Protein AF-0000000085011517 (afdb_homodimer)

Organism: Metarhizium robertsii (strain ARSEF 23 / ATCC MYA-3075) (NCBI:txid655844)

Foldseek 3Di:
DPCPPPPCDDDPDDDDDDDDDDDDDDDDDDDPPPDPDDDDPPPDPDPPPPPDPPDDDDPDPPLAFPQLVLLVVLLVLLVVLCVVVPPPADPPLVVLSVLLVVLSVCVPPDDDPVLQADPPQDPPCLPPDLDAFDLVLLVVLLVVCVVPPAPLLLAQQHPDSVVLVVLSCCVVVNPDDDDLLSRLLNLLSVLVSLVSCVLVVHPSVVVDVSVVVSVSSVNSNRSSLPHPCLQPPADPSSLSSLLSQLLVCLLLVSLVNNQSSLLSSQVSCVVQVLLPQVSLVPDDPPCSLSSVSSNLSSLLLQLLSCLRSQHAGNDDPVSGPHDQHDADPDPQSRLSSLVNVLSSLVSVLSNLLSVQQRDPVNLPDDLVSLVVSLVVSLVSLVVSVVSNVPRDLPRHPPSLVVVLVVLLVQLASLLSNLSSQQSSLSHPQKGKHFPSNLVSLLSNLVSLVVSQVSQVPSVSHDLLSSCSPRVSSGHNSSLSVLLLLCQQVLDVVSLVSLVVSLVSLVRNLPNDVVSVSVSSNSVSSSVSSVSNSVVVSNPQADQDPVRRMGMHRNPPPPDCVLPLPVVVVVPDPVVVVPDDPVVVVVVCVCCCCVSNVNHDDDDPDD/DPPVVPPCPPPDPDDDPDDDDDDDDDDDDDDPDDDDDDDPPPPDPDPPPPPDPPDDDDPDPQLAFPQLVLLVVLLVLLVVLCVVVPPPADPPLVVLSVLLVVLSCCVPPDDDPVLQADPPQDPPCLPPDLDAFDLVLLVVLLVVCVVPPAPLLLAQQHNDSVVLVVLSCCVVVNPDDDDLLSRLLNLLSVLVSLVRCVLVVHPSVVVDVSVVVSVSSVNSNRSSLPHPCLQPPADPSSLSSLLSQLLVCLLLVSLVNNQSSLLSSQVSCVVQVLLPQVSLVPDDPPCSLSSVSSNLSSLLLQLLSCNRSQHAGNDDPVSGPHDQHDADPDPQSRLSSLVNVLSSLVSVLSNLLSVQQRDPVNLPDDLVSLVVSLVVSVVSLVVSVVSNVPRDLPRHPPSLVVVLVVLLVQLASLLSNLSSQQSSLSHDQKGKHFPSNLVSLLSNLVSLVVSQVSQVPSVSHDLLSSCSPRVSSGHNSSLSVLLLLCQQVLDVVSLVSLVVSLVSLVRNLPNDVVSVSVSSSSVSSSVSSVSNSVVVSNHQADQDPVRRMGMHRNPPPPDCVLPPPVVVVVPDPVVVVPDDPPVVVVVCVCCCCVSNVNHDDDDPDD

InterPro domains:
  IPR007219 Xylanolytic transcriptional activator, regulatory domain [PF04082] (257-370)
  IPR007219 Xylanolytic transcriptional activator, regulatory domain [SM00906] (258-331)
  IPR050987 ABC-transporter-regulating transcription factor-like [PTHR46910] (7-545)

Sequence (1212 aa):
MERVDVLEKRLGEVENKRLAEAEDPQPRGADYRTTLESPMGGLRADVVPSMAEPTTGTSPYQGHSSFDDLSIQAAEFAKQATDKERHQDGPDVETTLDTLQLALRDTKSTPSTADYQFNGVQATSHGSIILPLPVNLIIAILQHIKKQHPVFLSSYAINDPALVEDLSRQVYFPTNSVTIGHITALHAVLYFLLREHITLSTALCKDYDLKPLLDKCEQNVNSGLETYDVFAVPSFENLLALTMGMIKAQEETKPLLCTTFISAAASQCQRLGYHREITYRNDQTGRREHMRRLFWTVYVFDKNMSLLQGHSSHMQDFEIDAKYPALSLVVGVRPWDESFIVAIKLARIQGQIYNNLYSTMAIKSSSPDREQHINTLQANMHEVRAEFQQIDPSLVNHRQIFVLSRKHWDVMYYSTLTSLLRGSLMTGSVVRISTQCFHAARLCLQSHMQCFSGYLDSGFLEDKDYANWVLHCSSFSSFVVIFLHAVAGSRMDDVELLDDMVGILHKVQGSSKTSERLFQVCGTFATLARQLVEARNSCVGTYSRQQDSLQLDIGVHRSEAMAGETMQQVFDESMTSSLPQWESQDMSALLANWISGQPAGMDTFFMERVDVLEKRLGEVENKRLAEAEDPQPRGADYRTTLESPMGGLRADVVPSMAEPTTGTSPYQGHSSFDDLSIQAAEFAKQATDKERHQDGPDVETTLDTLQLALRDTKSTPSTADYQFNGVQATSHGSIILPLPVNLIIAILQHIKKQHPVFLSSYAINDPALVEDLSRQVYFPTNSVTIGHITALHAVLYFLLREHITLSTALCKDYDLKPLLDKCEQNVNSGLETYDVFAVPSFENLLALTMGMIKAQEETKPLLCTTFISAAASQCQRLGYHREITYRNDQTGRREHMRRLFWTVYVFDKNMSLLQGHSSHMQDFEIDAKYPALSLVVGVRPWDESFIVAIKLARIQGQIYNNLYSTMAIKSSSPDREQHINTLQANMHEVRAEFQQIDPSLVNHRQIFVLSRKHWDVMYYSTLTSLLRGSLMTGSVVRISTQCFHAARLCLQSHMQCFSGYLDSGFLEDKDYANWVLHCSSFSSFVVIFLHAVAGSRMDDVELLDDMVGILHKVQGSSKTSERLFQVCGTFATLARQLVEARNSCVGTYSRQQDSLQLDIGVHRSEAMAGETMQQVFDESMTSSLPQWESQDMSALLANWISGQPAGMDTFF

Solvent-accessible surface area (backbone atoms only — not comparable to full-atom values): 66991 Å² total; per-residue (Å²): 138,71,92,61,79,70,71,88,66,92,65,102,82,77,80,93,93,65,105,81,75,93,78,85,88,80,89,83,86,90,74,88,70,86,70,90,70,86,77,74,88,59,89,60,88,61,75,63,67,76,71,65,77,71,77,84,75,57,65,40,45,64,44,52,28,56,42,54,56,51,47,53,52,49,51,51,49,50,50,52,23,47,62,77,42,54,84,74,70,63,81,61,58,61,52,47,50,50,48,43,51,51,58,60,52,61,69,67,59,74,83,54,73,67,50,60,46,67,86,83,67,60,84,86,43,77,73,58,80,73,73,77,76,64,65,68,56,54,54,51,52,54,54,46,45,74,74,45,79,52,71,70,40,53,41,67,58,46,64,55,71,64,56,57,52,50,44,48,40,44,63,76,59,52,89,57,90,72,52,70,30,49,51,20,23,43,31,37,55,45,40,56,51,50,50,49,38,61,56,65,62,38,75,64,55,76,79,37,76,54,65,67,54,44,52,51,31,46,50,37,24,52,46,36,62,57,28,34,61,37,55,67,43,71,44,74,40,16,41,49,26,29,52,45,44,23,53,50,25,34,62,68,65,28,65,62,31,18,50,46,29,42,51,39,35,49,52,31,33,58,64,64,14,52,42,33,43,38,23,52,64,46,52,82,80,79,48,48,66,54,50,42,26,39,42,51,39,52,48,30,52,32,17,48,49,18,44,47,37,47,49,80,51,76,73,57,68,57,55,48,62,43,70,78,69,80,71,54,87,48,68,39,48,25,44,44,41,52,50,46,53,47,44,43,54,50,20,53,50,39,41,48,43,35,57,55,41,65,26,61,51,26,48,70,47,54,64,69,58,46,51,49,50,44,52,53,52,51,54,52,49,52,51,50,51,53,56,54,70,66,58,66,66,88,60,31,58,62,47,71,59,52,56,48,49,50,33,46,47,45,26,48,50,23,28,50,49,23,59,47,45,45,46,61,20,59,46,79,52,40,34,37,43,45,43,67,28,53,50,29,14,50,51,18,56,51,27,47,54,52,31,51,53,45,37,63,67,63,74,63,52,50,63,49,52,46,43,29,63,45,56,71,68,35,59,63,43,34,58,54,52,43,44,50,49,16,28,37,64,48,35,65,70,46,41,51,50,44,47,54,49,37,54,53,32,59,71,31,22,83,64,40,72,65,38,34,49,49,30,54,49,51,41,43,50,38,52,49,35,47,52,38,33,73,65,66,40,28,76,52,47,57,56,36,79,90,65,48,29,40,36,36,67,48,59,79,63,78,73,61,64,89,42,59,60,61,67,52,68,71,62,50,71,72,74,59,62,77,54,65,75,77,60,50,59,54,43,50,53,38,45,46,27,45,58,62,68,36,80,61,74,84,72,83,77,128,143,62,87,66,84,65,66,96,72,80,76,99,82,78,69,96,82,71,96,84,74,92,77,83,86,80,91,83,84,89,74,89,71,87,73,91,73,84,78,75,86,61,91,62,85,60,78,62,69,77,73,68,78,72,77,74,78,49,61,45,41,64,44,53,28,56,42,54,56,50,49,53,53,49,50,52,48,51,49,51,26,46,62,76,43,54,85,75,68,64,81,60,58,61,52,48,50,50,50,44,51,51,57,59,51,60,67,67,60,73,84,54,73,67,47,60,46,67,86,84,68,61,82,87,44,79,73,60,80,73,73,78,75,63,66,67,58,51,53,51,52,55,54,47,44,72,74,44,78,53,71,71,40,54,43,69,57,46,63,54,72,65,57,57,51,51,43,47,40,46,64,77,58,52,89,59,89,73,50,68,30,49,51,20,24,43,31,37,54,45,40,56,53,50,51,48,39,60,57,66,63,38,75,64,55,76,78,37,77,55,65,67,53,43,52,51,30,46,49,36,24,53,47,35,62,58,28,33,60,36,55,64,42,70,44,72,39,16,41,49,23,29,52,44,46,22,53,49,24,33,62,67,65,27,65,62,30,18,50,47,28,41,53,39,33,47,52,31,32,59,65,64,15,51,41,32,43,36,29,52,73,51,50,81,80,80,46,48,68,55,49,42,27,38,42,50,38,53,48,28,54,32,18,48,50,18,47,47,36,47,48,80,50,78,74,58,70,57,53,50,61,44,71,78,68,80,70,53,87,49,68,39,48,24,45,43,42,53,51,46,53,46,46,42,54,50,19,53,50,39,41,49,44,34,58,54,40,65,26,60,50,26,47,72,46,54,63,69,60,44,52,51,50,43,53,54,52,50,52,52,48,52,50,50,52,53,55,56,70,65,56,66,65,87,61,31,57,63,46,71,58,51,56,49,50,51,34,46,45,44,26,46,50,23,28,50,50,21,58,46,44,45,44,59,21,58,45,77,52,40,32,39,43,46,43,68,29,52,50,29,15,50,50,17,56,50,26,46,52,53,31,50,50,45,38,64,67,63,73,62,52,51,62,50,53,46,44,29,64,46,56,71,69,36,57,64,44,33,57,53,52,42,44,48,48,17,27,38,64,47,33,65,69,46,42,51,51,44,47,54,50,38,52,52,32,58,72,32,22,84,63,39,74,66,36,35,49,49,30,54,48,48,42,43,50,40,52,49,34,48,52,36,32,72,64,66,42,28,75,53,49,58,56,37,78,91,64,48,28,39,37,35,68,48,60,80,63,78,72,62,63,88,44,65,58,61,68,52,68,72,63,50,70,72,73,59,61,77,54,64,75,77,61,51,59,54,43,50,52,40,45,45,28,45,62,63,68,36,81,66,75,85,75,82,75,130

pLDDT: mean 74.42, std 26.01, range [15.52, 97.88]

Radius of gyration: 33.93 Å; Cα contacts (8 Å, |Δi|>4): 1528; chains: 2; bounding box: 110×89×79 Å

Secondary structure (DSSP, 8-state):
--TTSS---S----------------------------------TT---------TT--------HHHHHHHHHHHHHHHHHHHHTTT--THHHHHHHHHHHHHHGGGPPPPGGGGS-TT--GGGTT---PPPPHHHHHHHHHHHHHS--SGGGSSS---HHHHHHHHHHHHS-SSPPPHHHHHHHHHHHHHHHHHHHHTT-THHHHS-HHHHHHHHHHHHHHHHTSHHHHHS--HHHHHHHHHHHHHHHHTT-HHHHHHHHHHHHHHHHHHTTTSHHHHHT--SS-HHHHHHHHHHHHHHHHHHHHHHTS--SS-GGG--PPPPPPPSSTTTHHHHHHHHHHHHHHHHHHHHIIIIISHHHHTS-HHHHHHHHHHHHHHHHHHHHHHHT---TT-TTHHHHHHHHHHHHHHHHHHHHHHHHGGGGSTTEEEE-HHHHHHHHHHHHHHHHHHHHHHHHSS--HHHHHHHTGGGS--HHHHHHHHHHHHHT-HHHHHHHHHHHHHHHHHGGG-HHHHHHHHHHHHHHHHHHHHHHTT---SSEEETTTTEEEEE--S---STTSTTHHHHHS-TTTTSSS-THHHHHHHHHHHHHHTT---------/--TTSS-TTS---S------------------------------S----------S---------HHHHHHHHHHHHHHHHHHHTTTT--THHHHHHHHHHHHHHGGGPPPPGGGGS-TT--GGGTT---PPPPHHHHHHHHHHHHHS--SGGGSSS---HHHHHHHHHHHHS-SSPPPHHHHHHHHHHHHHHHHHHHHTT-THHHHS-HHHHHHHHHHHHHHHHTSHHHHHS--HHHHHHHHHHHHHHHHTT-HHHHHHHHHHHHHHHHHHTTTSHHHHHT--SS-HHHHHHHHHHHHHHHHHHHHHHTS--SS-GGG--PPPPPPPSSTTTHHHHHHHHHHHHHHHHHHHHIIIIISHHHHTS-HHHHHHHHHHHHHHHHHHHHHHHT---TT-TTHHHHHHHHHHHHHHHHHHHHHHHHGGGGSTTEEEE-HHHHHHHHHHHHHHHHHHHHHHHHSS--HHHHHHHTGGGS--HHHHHHHHHHHHHT-HHHHHHHHHHHHHHHHHGGG-HHHHHHHHHHHHHHHHHHHHHHTT---SSEEETTTTEEEEE--S---STTTTTHHHHHS-TTTTSSS-THHHHHHHHHHHHHHTT---------

Nearest PDB structures (foldseek):
  8qag-assembly2_B  TM=2.710E-01  e=1.767E-01  synthetic construct
  7nmz-assembly1_BA  TM=3.161E-01  e=6.964E+00  Homo sapiens
  8ug5-assembly1_B  TM=1.290E-01  e=8.115E+00  Caenorhabditis elegans
  8qag-assembly2_B  TM=2.727E-01  e=1.380E-01  synthetic construct
  8qai-assembly2_B  TM=2.153E-01  e=7.122E-01  synthetic construct

Structure (mmCIF, N/CA/C/O backbone):
data_AF-0000000085011517-model_v1
#
loop_
_entity.id
_entity.type
_entity.pdbx_description
1 polymer 'C6 transcription factor'
#
loop_
_atom_site.group_PDB
_atom_site.id
_atom_site.type_symbol
_atom_site.label_atom_id
_atom_site.label_alt_id
_atom_site.label_comp_id
_atom_site.label_asym_id
_atom_site.label_entity_id
_atom_site.label_seq_id
_atom_site.pdbx_PDB_ins_code
_atom_site.Cartn_x
_atom_site.Cartn_y
_atom_site.Cartn_z
_atom_site.occupancy
_atom_site.B_iso_or_equiv
_atom_site.auth_seq_id
_atom_site.auth_comp_id
_atom_site.auth_asym_id
_atom_site.auth_atom_id
_atom_site.pdbx_PDB_model_num
ATOM 1 N N . MET A 1 1 ? -48.375 -13.211 -36.062 1 21.2 1 MET A N 1
ATOM 2 C CA . MET A 1 1 ? -47.25 -14.133 -36.125 1 21.2 1 MET A CA 1
ATOM 3 C C . MET A 1 1 ? -46.031 -13.531 -35.438 1 21.2 1 MET A C 1
ATOM 5 O O . MET A 1 1 ? -45.062 -14.234 -35.188 1 21.2 1 MET A O 1
ATOM 9 N N . GLU A 1 2 ? -45.875 -12.18 -35.469 1 23.61 2 GLU A N 1
ATOM 10 C CA . GLU A 1 2 ? -44.938 -11.047 -35.406 1 23.61 2 GLU A CA 1
ATOM 11 C C . GLU A 1 2 ? -44.406 -10.844 -34 1 23.61 2 GLU A C 1
ATOM 13 O O . GLU A 1 2 ? -43.188 -10.734 -33.781 1 23.61 2 GLU A O 1
ATOM 18 N N . ARG A 1 3 ? -45.312 -10.148 -33.344 1 25.77 3 ARG A N 1
ATOM 19 C CA . ARG A 1 3 ? -45.125 -9.633 -31.984 1 25.77 3 ARG A CA 1
ATOM 20 C C . ARG A 1 3 ? -45.062 -10.758 -30.969 1 25.77 3 ARG A C 1
ATOM 22 O O . ARG A 1 3 ? -46 -11.023 -30.234 1 25.77 3 ARG A O 1
ATOM 29 N N . VAL A 1 4 ? -44.531 -12 -31.484 1 22.83 4 VAL A N 1
ATOM 30 C CA . VAL A 1 4 ? -44.031 -13.188 -30.797 1 22.83 4 VAL A CA 1
ATOM 31 C C . VAL A 1 4 ? -42.938 -12.805 -29.828 1 22.83 4 VAL A C 1
ATOM 33 O O . VAL A 1 4 ? -42.781 -13.391 -28.75 1 22.83 4 VAL A O 1
ATOM 36 N N . ASP A 1 5 ? -42.031 -11.836 -30.344 1 24.64 5 ASP A N 1
ATOM 37 C CA . ASP A 1 5 ? -40.656 -11.664 -29.859 1 24.64 5 ASP A CA 1
ATOM 38 C C . ASP A 1 5 ? -40.656 -10.977 -28.5 1 24.64 5 ASP A C 1
ATOM 40 O O . ASP A 1 5 ? -39.656 -11.047 -27.781 1 24.64 5 ASP A O 1
ATOM 44 N N . VAL A 1 6 ? -41.594 -10.156 -28.031 1 27.47 6 VAL A N 1
ATOM 45 C CA . VAL A 1 6 ? -41.812 -9.25 -26.906 1 27.47 6 VAL A CA 1
ATOM 46 C C . VAL A 1 6 ? -41.906 -10.047 -25.609 1 27.47 6 VAL A C 1
ATOM 48 O O . VAL A 1 6 ? -41.219 -9.773 -24.641 1 27.47 6 VAL A O 1
ATOM 51 N N . LEU A 1 7 ? -42.969 -10.078 -24.922 1 22.64 7 LEU A N 1
ATOM 52 C CA . LEU A 1 7 ? -43.156 -10.484 -23.531 1 22.64 7 LEU A CA 1
ATOM 53 C C . LEU A 1 7 ? -43.094 -12 -23.391 1 22.64 7 LEU A C 1
ATOM 55 O O . LEU A 1 7 ? -44 -12.719 -23.797 1 22.64 7 LEU A O 1
ATOM 59 N N . GLU A 1 8 ? -42.312 -12.875 -24.188 1 24.56 8 GLU A N 1
ATOM 60 C CA . GLU A 1 8 ? -42.156 -14.219 -23.656 1 24.56 8 GLU A CA 1
ATOM 61 C C . GLU A 1 8 ? -41.906 -14.188 -22.141 1 24.56 8 GLU A C 1
ATOM 63 O O . GLU A 1 8 ? -40.781 -13.984 -21.703 1 24.56 8 GLU A O 1
ATOM 68 N N . LYS A 1 9 ? -42.406 -13.328 -21.109 1 27.8 9 LYS A N 1
ATOM 69 C CA . LYS A 1 9 ? -42.719 -12.406 -20.016 1 27.8 9 LYS A CA 1
ATOM 70 C C . LYS A 1 9 ? -43.062 -13.164 -18.734 1 27.8 9 LYS A C 1
ATOM 72 O O . LYS A 1 9 ? -43.312 -14.367 -18.781 1 27.8 9 LYS A O 1
ATOM 77 N N . ARG A 1 10 ? -44.219 -12.805 -17.812 1 25.53 10 ARG A N 1
ATOM 78 C CA . ARG A 1 10 ? -44.562 -12.727 -16.406 1 25.53 10 ARG A CA 1
ATOM 79 C C . ARG A 1 10 ? -44.906 -14.102 -15.852 1 25.53 10 ARG A C 1
ATOM 81 O O . ARG A 1 10 ? -44.5 -14.461 -14.75 1 25.53 10 ARG A O 1
ATOM 88 N N . LEU A 1 11 ? -45.969 -14.938 -16.359 1 22.73 11 LEU A N 1
ATOM 89 C CA . LEU A 1 11 ? -46.938 -15.859 -15.797 1 22.73 11 LEU A CA 1
ATOM 90 C C . LEU A 1 11 ? -46.312 -17.25 -15.641 1 22.73 11 LEU A C 1
ATOM 92 O O . LEU A 1 11 ? -46.969 -18.141 -15.062 1 22.73 11 LEU A O 1
ATOM 96 N N . GLY A 1 12 ? -45.375 -17.828 -15.883 1 21.27 12 GLY A N 1
ATOM 97 C CA . GLY A 1 12 ? -45.406 -19.234 -15.516 1 21.27 12 GLY A CA 1
ATOM 98 C C . GLY A 1 12 ? -45.375 -19.453 -14.023 1 21.27 12 GLY A C 1
ATOM 99 O O . GLY A 1 12 ? -44.344 -19.281 -13.383 1 21.27 12 GLY A O 1
ATOM 100 N N . GLU A 1 13 ? -46.5 -18.969 -12.977 1 24.59 13 GLU A N 1
ATOM 101 C CA . GLU A 1 13 ? -47.219 -18.781 -11.719 1 24.59 13 GLU A CA 1
ATOM 102 C C . GLU A 1 13 ? -47.406 -20.109 -10.984 1 24.59 13 GLU A C 1
ATOM 104 O O . GLU A 1 13 ? -47.125 -20.203 -9.789 1 24.59 13 GLU A O 1
ATOM 109 N N . VAL A 1 14 ? -48.531 -20.938 -11.258 1 19.56 14 VAL A N 1
ATOM 110 C CA . VAL A 1 14 ? -49.531 -21.828 -10.688 1 19.56 14 VAL A CA 1
ATOM 111 C C . VAL A 1 14 ? -48.875 -23.188 -10.383 1 19.56 14 VAL A C 1
ATOM 113 O O . VAL A 1 14 ? -49.188 -23.812 -9.367 1 19.56 14 VAL A O 1
ATOM 116 N N . GLU A 1 15 ? -48.594 -24 -11.258 1 19.12 15 GLU A N 1
ATOM 117 C CA . GLU A 1 15 ? -49.031 -25.391 -11.203 1 19.12 15 GLU A CA 1
ATOM 118 C C . GLU A 1 15 ? -48.469 -26.125 -10 1 19.12 15 GLU A C 1
ATOM 120 O O . GLU A 1 15 ? -47.344 -25.812 -9.562 1 19.12 15 GLU A O 1
ATOM 125 N N . ASN A 1 16 ? -48.25 -27.344 -9.875 1 19.19 16 ASN A N 1
ATOM 126 C CA . ASN A 1 16 ? -48.844 -28.453 -9.125 1 19.19 16 ASN A CA 1
ATOM 127 C C . ASN A 1 16 ? -48.344 -28.469 -7.684 1 19.19 16 ASN A C 1
ATOM 129 O O . ASN A 1 16 ? -47.281 -27.953 -7.383 1 19.19 16 ASN A O 1
ATOM 133 N N . LYS A 1 17 ? -49.406 -29.031 -6.508 1 19.39 17 LYS A N 1
ATOM 134 C CA . LYS A 1 17 ? -50 -29.547 -5.285 1 19.39 17 LYS A CA 1
ATOM 135 C C . LYS A 1 17 ? -49.125 -30.578 -4.609 1 19.39 17 LYS A C 1
ATOM 137 O O . LYS A 1 17 ? -49 -30.594 -3.381 1 19.39 17 LYS A O 1
ATOM 142 N N . ARG A 1 18 ? -48.969 -31.906 -5.152 1 15.96 18 ARG A N 1
ATOM 143 C CA . ARG A 1 18 ? -49.125 -33.188 -4.457 1 15.96 18 ARG A CA 1
ATOM 144 C C . ARG A 1 18 ? -47.906 -33.5 -3.611 1 15.96 18 ARG A C 1
ATOM 146 O O . ARG A 1 18 ? -48 -34.125 -2.57 1 15.96 18 ARG A O 1
ATOM 153 N N . LEU A 1 19 ? -46.812 -33.844 -4.191 1 16.08 19 LEU A N 1
ATOM 154 C CA . LEU A 1 19 ? -46.25 -35.062 -3.588 1 16.08 19 LEU A CA 1
ATOM 155 C C . LEU A 1 19 ? -45.719 -34.75 -2.188 1 16.08 19 LEU A C 1
ATOM 157 O O . LEU A 1 19 ? -44.781 -33.969 -2.021 1 16.08 19 LEU A O 1
ATOM 161 N N . ALA A 1 20 ? -46.719 -34.906 -1.012 1 18.25 20 ALA A N 1
ATOM 162 C CA . ALA A 1 20 ? -47.031 -35.062 0.403 1 18.25 20 ALA A CA 1
ATOM 163 C C . ALA A 1 20 ? -45.938 -35.75 1.168 1 18.25 20 ALA A C 1
ATOM 165 O O . ALA A 1 20 ? -45.469 -35.25 2.189 1 18.25 20 ALA A O 1
ATOM 166 N N . GLU A 1 21 ? -46.031 -37.312 1.6 1 15.52 21 GLU A N 1
ATOM 167 C CA . GLU A 1 21 ? -46.125 -38.062 2.842 1 15.52 21 GLU A CA 1
ATOM 168 C C . GLU A 1 21 ? -44.781 -38.562 3.309 1 15.52 21 GLU A C 1
ATOM 170 O O . GLU A 1 21 ? -44.656 -39.125 4.395 1 15.52 21 GLU A O 1
ATOM 175 N N . ALA A 1 22 ? -43.844 -38.875 2.482 1 17.19 22 ALA A N 1
ATOM 176 C CA . ALA A 1 22 ? -43.25 -40.125 2.91 1 17.19 22 ALA A CA 1
ATOM 177 C C . ALA A 1 22 ? -42.625 -40 4.289 1 17.19 22 ALA A C 1
ATOM 179 O O . ALA A 1 22 ? -42.062 -38.969 4.625 1 17.19 22 ALA A O 1
ATOM 180 N N . GLU A 1 23 ? -42.531 -41.094 5.051 1 16.23 23 GLU A N 1
ATOM 181 C CA . GLU A 1 23 ? -42.625 -41.75 6.34 1 16.23 23 GLU A CA 1
ATOM 182 C C . GLU A 1 23 ? -41.344 -41.531 7.168 1 16.23 23 GLU A C 1
ATOM 184 O O . GLU A 1 23 ? -41.438 -41.062 8.297 1 16.23 23 GLU A O 1
ATOM 189 N N . ASP A 1 24 ? -40.5 -42.625 7.211 1 16.44 24 ASP A N 1
ATOM 190 C CA . ASP A 1 24 ? -40.375 -43.406 8.422 1 16.44 24 ASP A CA 1
ATOM 191 C C . ASP A 1 24 ? -39.281 -42.844 9.336 1 16.44 24 ASP A C 1
ATOM 193 O O . ASP A 1 24 ? -38.469 -42.062 8.898 1 16.44 24 ASP A O 1
ATOM 197 N N . PRO A 1 25 ? -38.312 -43.812 9.812 1 16.81 25 PRO A N 1
ATOM 198 C CA . PRO A 1 25 ? -38.062 -44.375 11.148 1 16.81 25 PRO A CA 1
ATOM 199 C C . PRO A 1 25 ? -36.906 -43.688 11.875 1 16.81 25 PRO A C 1
ATOM 201 O O . PRO A 1 25 ? -36.062 -43.062 11.242 1 16.81 25 PRO A O 1
ATOM 204 N N . GLN A 1 26 ? -36.719 -43.938 13.156 1 15.95 26 GLN A N 1
ATOM 205 C CA . GLN A 1 26 ? -36.312 -43.531 14.5 1 15.95 26 GLN A CA 1
ATOM 206 C C . GLN A 1 26 ? -34.812 -43.688 14.68 1 15.95 26 GLN A C 1
ATOM 208 O O . GLN A 1 26 ? -34.188 -42.969 15.453 1 15.95 26 GLN A O 1
ATOM 213 N N . PRO A 1 27 ? -34 -44.625 13.977 1 16.83 27 PRO A N 1
ATOM 214 C CA . PRO A 1 27 ? -33.406 -45.406 15.055 1 16.83 27 PRO A CA 1
ATOM 215 C C . PRO A 1 27 ? -32.344 -44.656 15.828 1 16.83 27 PRO A C 1
ATOM 217 O O . PRO A 1 27 ? -31.859 -43.625 15.359 1 16.83 27 PRO A O 1
ATOM 220 N N . ARG A 1 28 ? -31.344 -45.469 16.594 1 16.28 28 ARG A N 1
ATOM 221 C CA . ARG A 1 28 ? -30.812 -45.781 17.922 1 16.28 28 ARG A CA 1
ATOM 222 C C . ARG A 1 28 ? -29.469 -45.094 18.141 1 16.28 28 ARG A C 1
ATOM 224 O O . ARG A 1 28 ? -29.281 -44.406 19.172 1 16.28 28 ARG A O 1
ATOM 231 N N . GLY A 1 29 ? -28.25 -45.625 17.719 1 15.61 29 GLY A N 1
ATOM 232 C CA . GLY A 1 29 ? -27.406 -46.188 18.766 1 15.61 29 GLY A CA 1
ATOM 233 C C . GLY A 1 29 ? -26.406 -45.188 19.312 1 15.61 29 GLY A C 1
ATOM 234 O O . GLY A 1 29 ? -26.438 -44.875 20.516 1 15.61 29 GLY A O 1
ATOM 235 N N . ALA A 1 30 ? -25.016 -45.219 18.844 1 17.28 30 ALA A N 1
ATOM 236 C CA . ALA A 1 30 ? -23.859 -45.688 19.625 1 17.28 30 ALA A CA 1
ATOM 237 C C . ALA A 1 30 ? -23.109 -44.5 20.25 1 17.28 30 ALA A C 1
ATOM 239 O O . ALA A 1 30 ? -23.078 -43.406 19.672 1 17.28 30 ALA A O 1
ATOM 240 N N . ASP A 1 31 ? -22.625 -44.562 21.594 1 16.61 31 ASP A N 1
ATOM 241 C CA . ASP A 1 31 ? -22.141 -43.969 22.828 1 16.61 31 ASP A CA 1
ATOM 242 C C . ASP A 1 31 ? -20.703 -43.469 22.672 1 16.61 31 ASP A C 1
ATOM 244 O O . ASP A 1 31 ? -20.062 -43.062 23.641 1 16.61 31 ASP A O 1
ATOM 248 N N . TYR A 1 32 ? -20.016 -43.312 21.562 1 16.38 32 TYR A N 1
ATOM 249 C CA . TYR A 1 32 ? -18.578 -43.438 21.812 1 16.38 32 TYR A CA 1
ATOM 250 C C . TYR A 1 32 ? -18.062 -42.281 22.625 1 16.38 32 TYR A C 1
ATOM 252 O O . TYR A 1 32 ? -18.094 -41.125 22.172 1 16.38 32 TYR A O 1
ATOM 260 N N . ARG A 1 33 ? -17.938 -42.344 24.078 1 18.61 33 ARG A N 1
ATOM 261 C CA . ARG A 1 33 ? -17.531 -41.5 25.172 1 18.61 33 ARG A CA 1
ATOM 262 C C . ARG A 1 33 ? -16.031 -41.156 25.078 1 18.61 33 ARG A C 1
ATOM 264 O O . ARG A 1 33 ? -15.461 -40.594 26.016 1 18.61 33 ARG A O 1
ATOM 271 N N . THR A 1 34 ? -15.211 -41.469 24.078 1 17.48 34 THR A N 1
ATOM 272 C CA . THR A 1 34 ? -13.852 -41.656 24.578 1 17.48 34 THR A CA 1
ATOM 273 C C . THR A 1 34 ? -13.32 -40.375 25.203 1 17.48 34 THR A C 1
ATOM 275 O O . THR A 1 34 ? -13.461 -39.312 24.625 1 17.48 34 THR A O 1
ATOM 278 N N . THR A 1 35 ? -12.812 -40.375 26.5 1 17.7 35 THR A N 1
ATOM 279 C CA . THR A 1 35 ? -12.383 -39.625 27.672 1 17.7 35 THR A CA 1
ATOM 280 C C . THR A 1 35 ? -11.016 -38.969 27.438 1 17.7 35 THR A C 1
ATOM 282 O O . THR A 1 35 ? -10.445 -38.344 28.328 1 17.7 35 THR A O 1
ATOM 285 N N . LEU A 1 36 ? -10.312 -39.062 26.375 1 18.33 36 LEU A N 1
ATOM 286 C CA . LEU A 1 36 ? -8.883 -38.969 26.641 1 18.33 36 LEU A CA 1
ATOM 287 C C . LEU A 1 36 ? -8.547 -37.625 27.266 1 18.33 36 LEU A C 1
ATOM 289 O O . LEU A 1 36 ? -8.953 -36.562 26.766 1 18.33 36 LEU A O 1
ATOM 293 N N . GLU A 1 37 ? -7.984 -37.531 28.547 1 18.91 37 GLU A N 1
ATOM 294 C CA . GLU A 1 37 ? -7.617 -36.688 29.703 1 18.91 37 GLU A CA 1
ATOM 295 C C . GLU A 1 37 ? -6.465 -35.75 29.344 1 18.91 37 GLU A C 1
ATOM 297 O O . GLU A 1 37 ? -6.281 -34.719 30 1 18.91 37 GLU A O 1
ATOM 302 N N . SER A 1 38 ? -5.473 -36.156 28.578 1 20.25 38 SER A N 1
ATOM 303 C CA . SER A 1 38 ? -4.148 -35.781 29.078 1 20.25 38 SER A CA 1
ATOM 304 C C . SER A 1 38 ? -3.975 -34.281 29.125 1 20.25 38 SER A C 1
ATOM 306 O O . SER A 1 38 ? -4.516 -33.562 28.281 1 20.25 38 SER A O 1
ATOM 308 N N . PRO A 1 39 ? -3.295 -33.688 30.234 1 20.45 39 PRO A N 1
ATOM 309 C CA . PRO A 1 39 ? -3.246 -32.375 30.906 1 20.45 39 PRO A CA 1
ATOM 310 C C . PRO A 1 39 ? -2.529 -31.328 30.062 1 20.45 39 PRO A C 1
ATOM 312 O O . PRO A 1 39 ? -2.637 -30.125 30.344 1 20.45 39 PRO A O 1
ATOM 315 N N . MET A 1 40 ? -1.356 -31.781 29.547 1 23.06 40 MET A N 1
ATOM 316 C CA . MET A 1 40 ? -0.21 -30.891 29.344 1 23.06 40 MET A CA 1
ATOM 317 C C . MET A 1 40 ? -0.583 -29.703 28.469 1 23.06 40 MET A C 1
ATOM 319 O O . MET A 1 40 ? -1.28 -29.859 27.469 1 23.06 40 MET A O 1
ATOM 323 N N . GLY A 1 41 ? -0.355 -28.406 29.031 1 23.3 41 GLY A N 1
ATOM 324 C CA . GLY A 1 41 ? -0.946 -27.125 28.672 1 23.3 41 GLY A CA 1
ATOM 325 C C . GLY A 1 41 ? -0.718 -26.75 27.219 1 23.3 41 GLY A C 1
ATOM 326 O O . GLY A 1 41 ? 0.333 -26.203 26.875 1 23.3 41 GLY A O 1
ATOM 327 N N . GLY A 1 42 ? -0.802 -27.656 26.297 1 21.34 42 GLY A N 1
ATOM 328 C CA . GLY A 1 42 ? -0.517 -27.719 24.859 1 21.34 42 GLY A CA 1
ATOM 329 C C . GLY A 1 42 ? -1.08 -26.547 24.094 1 21.34 42 GLY A C 1
ATOM 330 O O . GLY A 1 42 ? -2.201 -26.109 24.344 1 21.34 42 GLY A O 1
ATOM 331 N N . LEU A 1 43 ? 0.007 -25.625 23.703 1 23.8 43 LEU A N 1
ATOM 332 C CA . LEU A 1 43 ? -0.319 -24.484 22.859 1 23.8 43 LEU A CA 1
ATOM 333 C C . LEU A 1 43 ? -1.366 -24.859 21.812 1 23.8 43 LEU A C 1
ATOM 335 O O . LEU A 1 43 ? -1.045 -25.5 20.812 1 23.8 43 LEU A O 1
ATOM 339 N N . ARG A 1 44 ? -2.41 -25.375 22.266 1 23.92 44 ARG A N 1
ATOM 340 C CA . ARG A 1 44 ? -3.518 -25.922 21.484 1 23.92 44 ARG A CA 1
ATOM 341 C C . ARG A 1 44 ? -3.967 -24.938 20.422 1 23.92 44 ARG A C 1
ATOM 343 O O . ARG A 1 44 ? -4.184 -23.75 20.703 1 23.92 44 ARG A O 1
ATOM 350 N N . ALA A 1 45 ? -3.676 -25.328 19.25 1 26.14 45 ALA A N 1
ATOM 351 C CA . ALA A 1 45 ? -4.16 -24.781 17.984 1 26.14 45 ALA A CA 1
ATOM 352 C C . ALA A 1 45 ? -5.625 -24.359 18.094 1 26.14 45 ALA A C 1
ATOM 354 O O . ALA A 1 45 ? -6.246 -23.984 17.094 1 26.14 45 ALA A O 1
ATOM 355 N N . ASP A 1 46 ? -6.309 -24.906 19.344 1 24.09 46 ASP A N 1
ATOM 356 C CA . ASP A 1 46 ? -7.746 -25.094 19.188 1 24.09 46 ASP A CA 1
ATOM 357 C C . ASP A 1 46 ? -8.445 -23.75 18.938 1 24.09 46 ASP A C 1
ATOM 359 O O . ASP A 1 46 ? -9.43 -23.688 18.188 1 24.09 46 ASP A O 1
ATOM 363 N N . VAL A 1 47 ? -8.367 -22.922 20.016 1 23.75 47 VAL A N 1
ATOM 364 C CA . VAL A 1 47 ? -9.609 -22.188 20.266 1 23.75 47 VAL A CA 1
ATOM 365 C C . VAL A 1 47 ? -9.852 -21.188 19.141 1 23.75 47 VAL A C 1
ATOM 367 O O . VAL A 1 47 ? -9.117 -20.203 19 1 23.75 47 VAL A O 1
ATOM 370 N N . VAL A 1 48 ? -10.023 -21.672 17.953 1 25.34 48 VAL A N 1
ATOM 371 C CA . VAL A 1 48 ? -10.672 -20.625 17.156 1 25.34 48 VAL A CA 1
ATOM 372 C C . VAL A 1 48 ? -11.766 -19.953 17.984 1 25.34 48 VAL A C 1
ATOM 374 O O . VAL A 1 48 ? -12.734 -20.609 18.391 1 25.34 48 VAL A O 1
ATOM 377 N N . PRO A 1 49 ? -11.445 -19.188 19.031 1 25.56 49 PRO A N 1
ATOM 378 C CA . PRO A 1 49 ? -12.602 -18.719 19.797 1 25.56 49 PRO A CA 1
ATOM 379 C C . PRO A 1 49 ? -13.859 -18.594 18.953 1 25.56 49 PRO A C 1
ATOM 381 O O . PRO A 1 49 ? -13.773 -18.281 17.75 1 25.56 49 PRO A O 1
ATOM 384 N N . SER A 1 50 ? -14.836 -19.484 19.156 1 26.03 50 SER A N 1
ATOM 385 C CA . SER A 1 50 ? -16.203 -19.25 18.703 1 26.03 50 SER A CA 1
ATOM 386 C C . SER A 1 50 ? -16.547 -17.766 18.766 1 26.03 50 SER A C 1
ATOM 388 O O . SER A 1 50 ? -16.516 -17.156 19.844 1 26.03 50 SER A O 1
ATOM 390 N N . MET A 1 51 ? -16.078 -17.125 17.812 1 25.67 51 MET A N 1
ATOM 391 C CA . MET A 1 51 ? -16.438 -15.703 17.703 1 25.67 51 MET A CA 1
ATOM 392 C C . MET A 1 51 ? -17.906 -15.484 18.094 1 25.67 51 MET A C 1
ATOM 394 O O . MET A 1 51 ? -18.797 -16.047 17.469 1 25.67 51 MET A O 1
ATOM 398 N N . ALA A 1 52 ? -18.219 -15.422 19.391 1 24.69 52 ALA A N 1
ATOM 399 C CA . ALA A 1 52 ? -19.484 -14.82 19.812 1 24.69 52 ALA A CA 1
ATOM 400 C C . ALA A 1 52 ? -19.969 -13.805 18.781 1 24.69 52 ALA A C 1
ATOM 402 O O . ALA A 1 52 ? -19.172 -13.133 18.141 1 24.69 52 ALA A O 1
ATOM 403 N N . GLU A 1 53 ? -21.234 -14.047 18.281 1 27.31 53 GLU A N 1
ATOM 404 C CA . GLU A 1 53 ? -21.984 -13.273 17.312 1 27.31 53 GLU A CA 1
ATOM 405 C C . GLU A 1 53 ? -21.797 -11.773 17.531 1 27.31 53 GLU A C 1
ATOM 407 O O . GLU A 1 53 ? -22.188 -11.234 18.578 1 27.31 53 GLU A O 1
ATOM 412 N N . PRO A 1 54 ? -20.625 -11.367 17.281 1 26.66 54 PRO A N 1
ATOM 413 C CA . PRO A 1 54 ? -20.578 -9.938 17.625 1 26.66 54 PRO A CA 1
ATOM 414 C C . PRO A 1 54 ? -21.828 -9.188 17.188 1 26.66 54 PRO A C 1
ATOM 416 O O . PRO A 1 54 ? -22.453 -9.562 16.188 1 26.66 54 PRO A O 1
ATOM 419 N N . THR A 1 55 ? -22.469 -8.602 18.125 1 24.95 55 THR A N 1
ATOM 420 C CA . THR A 1 55 ? -23.656 -7.746 18.031 1 24.95 55 THR A CA 1
ATOM 421 C C . THR A 1 55 ? -23.578 -6.855 16.797 1 24.95 55 THR A C 1
ATOM 423 O O . THR A 1 55 ? -22.484 -6.547 16.312 1 24.95 55 THR A O 1
ATOM 426 N N . THR A 1 56 ? -24.781 -6.695 16.188 1 27.16 56 THR A N 1
ATOM 427 C CA . THR A 1 56 ? -25.391 -6.234 14.945 1 27.16 56 THR A CA 1
ATOM 428 C C . THR A 1 56 ? -24.766 -4.926 14.484 1 27.16 56 THR A C 1
ATOM 430 O O . THR A 1 56 ? -24.828 -4.578 13.305 1 27.16 56 THR A O 1
ATOM 433 N N . GLY A 1 57 ? -24.578 -3.977 15.422 1 25.05 57 GLY A N 1
ATOM 434 C CA . GLY A 1 57 ? -24.828 -2.6 15.031 1 25.05 57 GLY A CA 1
ATOM 435 C C . GLY A 1 57 ? -23.688 -1.979 14.25 1 25.05 57 GLY A C 1
ATOM 436 O O . GLY A 1 57 ? -23.656 -0.765 14.039 1 25.05 57 GLY A O 1
ATOM 437 N N . THR A 1 58 ? -22.531 -2.596 14.367 1 27.44 58 THR A N 1
ATOM 438 C CA . THR A 1 58 ? -21.453 -1.653 14.133 1 27.44 58 THR A CA 1
ATOM 439 C C . THR A 1 58 ? -21.328 -1.323 12.641 1 27.44 58 THR A C 1
ATOM 441 O O . THR A 1 58 ? -21.5 -2.197 11.789 1 27.44 58 THR A O 1
ATOM 444 N N . SER A 1 59 ? -21.578 -0.1 12.266 1 28.47 59 SER A N 1
ATOM 445 C CA . SER A 1 59 ? -21.469 0.582 10.984 1 28.47 59 SER A CA 1
ATOM 446 C C . SER A 1 59 ? -20.219 0.121 10.227 1 28.47 59 SER A C 1
ATOM 448 O O . SER A 1 59 ? -19.234 -0.306 10.844 1 28.47 59 SER A O 1
ATOM 450 N N . PRO A 1 60 ? -20.469 -0.211 9.047 1 29.67 60 PRO A N 1
ATOM 451 C CA . PRO A 1 60 ? -19.359 -0.631 8.188 1 29.67 60 PRO A CA 1
ATOM 452 C C . PRO A 1 60 ? -18.109 0.215 8.398 1 29.67 60 PRO A C 1
ATOM 454 O O . PRO A 1 60 ? -18.203 1.418 8.656 1 29.67 60 PRO A O 1
ATOM 457 N N . TYR A 1 61 ? -17.078 -0.255 8.797 1 32.53 61 TYR A N 1
ATOM 458 C CA . TYR A 1 61 ? -15.82 0.428 9.055 1 32.53 61 TYR A CA 1
ATOM 459 C C . TYR A 1 61 ? -15.398 1.263 7.852 1 32.53 61 TYR A C 1
ATOM 461 O O . TYR A 1 61 ? -15.102 0.719 6.781 1 32.53 61 TYR A O 1
ATOM 469 N N . GLN A 1 62 ? -16.047 2.25 7.383 1 40.19 62 GLN A N 1
ATOM 470 C CA . GLN A 1 62 ? -15.625 3.219 6.375 1 40.19 62 GLN A CA 1
ATOM 471 C C . GLN A 1 62 ? -14.367 3.961 6.82 1 40.19 62 GLN A C 1
ATOM 473 O O . GLN A 1 62 ? -14.07 5.051 6.32 1 40.19 62 GLN A O 1
ATOM 478 N N . GLY A 1 63 ? -13.594 3.219 7.59 1 43.44 63 GLY A N 1
ATOM 479 C CA . GLY A 1 63 ? -12.422 3.951 8.031 1 43.44 63 GLY A CA 1
ATOM 480 C C . GLY A 1 63 ? -12.758 5.188 8.844 1 43.44 63 GLY A C 1
ATOM 481 O O . GLY A 1 63 ? -12.5 6.312 8.414 1 43.44 63 GLY A O 1
ATOM 482 N N . HIS A 1 64 ? -13.594 5 9.656 1 52.28 64 HIS A N 1
ATOM 483 C CA . HIS A 1 64 ? -13.984 6.195 10.391 1 52.28 64 HIS A CA 1
ATOM 484 C C . HIS A 1 64 ? -12.773 6.836 11.07 1 52.28 64 HIS A C 1
ATOM 486 O O . HIS A 1 64 ? -11.891 6.137 11.562 1 52.28 64 HIS A O 1
ATOM 492 N N . SER A 1 65 ? -12.797 8.055 10.742 1 64.25 65 SER A N 1
ATOM 493 C CA . SER A 1 65 ? -11.789 8.852 11.438 1 64.25 65 SER A CA 1
ATOM 494 C C . SER A 1 65 ? -11.945 8.742 12.945 1 64.25 65 SER A C 1
ATOM 496 O O . SER A 1 65 ? -13.023 8.406 13.445 1 64.25 65 SER A O 1
ATOM 498 N N . SER A 1 66 ? -10.992 8.594 13.648 1 63.09 66 SER A N 1
ATOM 499 C CA . SER A 1 66 ? -10.953 8.648 15.109 1 63.09 66 SER A CA 1
ATOM 500 C C . SER A 1 66 ? -11.938 9.672 15.648 1 63.09 66 SER A C 1
ATOM 502 O O . SER A 1 66 ? -12.625 9.422 16.641 1 63.09 66 SER A O 1
ATOM 504 N N . PHE A 1 67 ? -12.172 10.672 14.906 1 70.06 67 PHE A N 1
ATOM 505 C CA . PHE A 1 67 ? -13.07 11.742 15.312 1 70.06 67 PHE A CA 1
ATOM 506 C C . PHE A 1 67 ? -14.523 11.297 15.227 1 70.06 67 PHE A C 1
ATOM 508 O O . PHE A 1 67 ? -15.305 11.531 16.156 1 70.06 67 PHE A O 1
ATOM 515 N N . ASP A 1 68 ? -14.828 10.602 14.242 1 69 68 ASP A N 1
ATOM 516 C CA . ASP A 1 68 ? -16.219 10.18 14.047 1 69 68 ASP A CA 1
ATOM 517 C C . ASP A 1 68 ? -16.625 9.133 15.078 1 69 68 ASP A C 1
ATOM 519 O O . ASP A 1 68 ? -17.719 9.211 15.648 1 69 68 ASP A O 1
ATOM 523 N N . ASP A 1 69 ? -15.758 8.312 15.336 1 68.06 69 ASP A N 1
ATOM 524 C CA . ASP A 1 69 ? -16.031 7.27 16.312 1 68.06 69 ASP A CA 1
ATOM 525 C C . ASP A 1 69 ? -16.266 7.863 17.703 1 68.06 69 ASP A C 1
ATOM 527 O O . ASP A 1 69 ? -17.234 7.504 18.375 1 68.06 69 ASP A O 1
ATOM 531 N N . LEU A 1 70 ? -15.438 8.742 18.031 1 69.56 70 LEU A N 1
ATOM 532 C CA . LEU A 1 70 ? -15.562 9.375 19.344 1 69.56 70 LEU A CA 1
ATOM 533 C C . LEU A 1 70 ? -16.812 10.242 19.406 1 69.56 70 LEU A C 1
ATOM 535 O O . LEU A 1 70 ? -17.453 10.336 20.453 1 69.56 70 LEU A O 1
ATOM 539 N N . SER A 1 71 ? -17.078 10.875 18.312 1 75.12 71 SER A N 1
ATOM 540 C CA . SER A 1 71 ? -18.266 11.734 18.266 1 75.12 71 SER A CA 1
ATOM 541 C C . SER A 1 71 ? -19.547 10.922 18.469 1 75.12 71 SER A C 1
ATOM 543 O O . SER A 1 71 ? -20.469 11.367 19.141 1 75.12 71 SER A O 1
ATOM 545 N N . ILE A 1 72 ? -19.547 9.789 17.922 1 72.88 72 ILE A N 1
ATOM 546 C CA . ILE A 1 72 ? -20.703 8.922 18.062 1 72.88 72 ILE A CA 1
ATOM 547 C C . ILE A 1 72 ? -20.844 8.484 19.531 1 72.88 72 ILE A C 1
ATOM 549 O O . ILE A 1 72 ? -21.938 8.508 20.094 1 72.88 72 ILE A O 1
ATOM 553 N N . GLN A 1 73 ? -19.812 8.148 20.094 1 69.56 73 GLN A N 1
ATOM 554 C CA . GLN A 1 73 ? -19.812 7.75 21.5 1 69.56 73 GLN A CA 1
ATOM 555 C C . GLN A 1 73 ? -20.234 8.906 22.391 1 69.56 73 GLN A C 1
ATOM 557 O O . GLN A 1 73 ? -20.984 8.711 23.359 1 69.56 73 GLN A O 1
ATOM 562 N N . ALA A 1 74 ? -19.734 10.039 22.094 1 74.88 74 ALA A N 1
ATOM 563 C CA . ALA A 1 74 ? -20.062 11.227 22.891 1 74.88 74 ALA A CA 1
ATOM 564 C C . ALA A 1 74 ? -21.531 11.586 22.75 1 74.88 74 ALA A C 1
ATOM 566 O O . ALA A 1 74 ? -22.156 12.047 23.719 1 74.88 74 ALA A O 1
ATOM 567 N N . ALA A 1 75 ? -21.984 11.406 21.562 1 76.62 75 ALA A N 1
ATOM 568 C CA . ALA A 1 75 ? -23.406 11.664 21.344 1 76.62 75 ALA A CA 1
ATOM 569 C C . ALA A 1 75 ? -24.266 10.719 22.172 1 76.62 75 ALA A C 1
ATOM 571 O O . ALA A 1 75 ? -25.297 11.125 22.734 1 76.62 75 ALA A O 1
ATOM 572 N N . GLU A 1 76 ? -23.844 9.523 22.219 1 74.69 76 GLU A N 1
ATOM 573 C CA . GLU A 1 76 ? -24.547 8.539 23.047 1 74.69 76 GLU A CA 1
ATOM 574 C C . GLU A 1 76 ? -24.453 8.898 24.531 1 74.69 76 GLU A C 1
ATOM 576 O O . GLU A 1 76 ? -25.422 8.734 25.266 1 74.69 76 GLU A O 1
ATOM 581 N N . PHE A 1 77 ? -23.391 9.289 24.906 1 73.38 77 PHE A N 1
ATOM 582 C CA . PHE A 1 77 ? -23.188 9.742 26.266 1 73.38 77 PHE A CA 1
ATOM 583 C C . PHE A 1 77 ? -24.109 10.914 26.594 1 73.38 77 PHE A C 1
ATOM 585 O O . PHE A 1 77 ? -24.703 10.953 27.688 1 73.38 77 PHE A O 1
ATOM 592 N N . ALA A 1 78 ? -24.188 11.781 25.734 1 75.94 78 ALA A N 1
ATOM 593 C CA . ALA A 1 78 ? -25.047 12.945 25.938 1 75.94 78 ALA A CA 1
ATOM 594 C C . ALA A 1 78 ? -26.516 12.539 26.031 1 75.94 78 ALA A C 1
ATOM 596 O O . ALA A 1 78 ? -27.266 13.117 26.812 1 75.94 78 ALA A O 1
ATOM 597 N N . LYS A 1 79 ? -26.812 11.625 25.219 1 77.31 79 LYS A N 1
ATOM 598 C CA . LYS A 1 79 ? -28.172 11.125 25.266 1 77.31 79 LYS A CA 1
ATOM 599 C C . LYS A 1 79 ? -28.484 10.477 26.609 1 77.31 79 LYS A C 1
ATOM 601 O O . LYS A 1 79 ? -29.562 10.68 27.188 1 77.31 79 LYS A O 1
ATOM 606 N N . GLN A 1 80 ? -27.578 9.758 27.078 1 75.06 80 GLN A N 1
ATOM 607 C CA . GLN A 1 80 ? -27.734 9.109 28.375 1 75.06 80 GLN A CA 1
ATOM 608 C C . GLN A 1 80 ? -27.828 10.141 29.5 1 75.06 80 GLN A C 1
ATOM 610 O O . GLN A 1 80 ? -28.578 9.961 30.469 1 75.06 80 GLN A O 1
ATOM 615 N N . ALA A 1 81 ? -27.062 11.117 29.391 1 72.38 81 ALA A N 1
ATOM 616 C CA . ALA A 1 81 ? -27.078 12.172 30.391 1 72.38 81 ALA A CA 1
ATOM 617 C C . ALA A 1 81 ? -28.406 12.906 30.422 1 72.38 81 ALA A C 1
ATOM 619 O O . ALA A 1 81 ? -28.875 13.344 31.484 1 72.38 81 ALA A O 1
ATOM 620 N N . THR A 1 82 ? -29.031 12.969 29.281 1 74.69 82 THR A N 1
ATOM 621 C CA . THR A 1 82 ? -30.328 13.641 29.172 1 74.69 82 THR A CA 1
ATOM 622 C C . THR A 1 82 ? -31.438 12.742 29.688 1 74.69 82 THR A C 1
ATOM 624 O O . THR A 1 82 ? -32.406 13.227 30.312 1 74.69 82 THR A O 1
ATOM 627 N N . ASP A 1 83 ? -31.422 11.484 29.328 1 70.75 83 ASP A N 1
ATOM 628 C CA . ASP A 1 83 ? -32.469 10.547 29.719 1 70.75 83 ASP A CA 1
ATOM 629 C C . ASP A 1 83 ? -32.562 10.422 31.234 1 70.75 83 ASP A C 1
ATOM 631 O O . ASP A 1 83 ? -33.625 10.211 31.781 1 70.75 83 ASP A O 1
ATOM 635 N N . LYS A 1 84 ? -31.531 10.391 31.844 1 61.38 84 LYS A N 1
ATOM 636 C CA . LYS A 1 84 ? -31.516 10.25 33.312 1 61.38 84 LYS A CA 1
ATOM 637 C C . LYS A 1 84 ? -32.156 11.461 33.969 1 61.38 84 LYS A C 1
ATOM 639 O O . LYS A 1 84 ? -32.75 11.336 35.031 1 61.38 84 LYS A O 1
ATOM 644 N N . GLU A 1 85 ? -32.062 12.562 33.281 1 56.19 85 GLU A N 1
ATOM 645 C CA . GLU A 1 85 ? -32.625 13.75 33.906 1 56.19 85 GLU A CA 1
ATOM 646 C C . GLU A 1 85 ? -33.969 14.117 33.312 1 56.19 85 GLU A C 1
ATOM 648 O O . GLU A 1 85 ? -34.562 15.172 33.625 1 56.19 85 GLU A O 1
ATOM 653 N N . ARG A 1 86 ? -34.688 13.523 32.5 1 53.44 86 ARG A N 1
ATOM 654 C CA . ARG A 1 86 ? -35.906 13.797 31.781 1 53.44 86 ARG A CA 1
ATOM 655 C C . ARG A 1 86 ? -36.906 14.562 32.656 1 53.44 86 ARG A C 1
ATOM 657 O O . ARG A 1 86 ? -37.938 15.039 32.188 1 53.44 86 ARG A O 1
ATOM 664 N N . HIS A 1 87 ? -36.75 14.453 33.938 1 47.69 87 HIS A N 1
ATOM 665 C CA . HIS A 1 87 ? -37.938 15.102 34.469 1 47.69 87 HIS A CA 1
ATOM 666 C C . HIS A 1 87 ? -38 16.562 34.062 1 47.69 87 HIS A C 1
ATOM 668 O O . HIS A 1 87 ? -39.094 17.156 34 1 47.69 87 HIS A O 1
ATOM 674 N N . GLN A 1 88 ? -36.969 17.234 34 1 44.91 88 GLN A N 1
ATOM 675 C CA . GLN A 1 88 ? -37.188 18.688 33.906 1 44.91 88 GLN A CA 1
ATOM 676 C C . GLN A 1 88 ? -36.625 19.234 32.594 1 44.91 88 GLN A C 1
ATOM 678 O O . GLN A 1 88 ? -36.719 20.422 32.344 1 44.91 88 GLN A O 1
ATOM 683 N N . ASP A 1 89 ? -35.875 18.531 31.75 1 50.97 89 ASP A N 1
ATOM 684 C CA . ASP A 1 89 ? -35.031 19.156 30.734 1 50.97 89 ASP A CA 1
ATOM 685 C C . ASP A 1 89 ? -35.844 19.453 29.469 1 50.97 89 ASP A C 1
ATOM 687 O O . ASP A 1 89 ? -36.656 18.641 29.047 1 50.97 89 ASP A O 1
ATOM 691 N N . GLY A 1 90 ? -36 20.672 28.953 1 52.31 90 GLY A N 1
ATOM 692 C CA . GLY A 1 90 ? -36.719 21.344 27.891 1 52.31 90 GLY A CA 1
ATOM 693 C C . GLY A 1 90 ? -36.469 20.781 26.516 1 52.31 90 GLY A C 1
ATOM 694 O O . GLY A 1 90 ? -35.5 20.047 26.312 1 52.31 90 GLY A O 1
ATOM 695 N N . PRO A 1 91 ? -37.469 20.75 25.547 1 56.81 91 PRO A N 1
ATOM 696 C CA . PRO A 1 91 ? -37.594 20.375 24.141 1 56.81 91 PRO A CA 1
ATOM 697 C C . PRO A 1 91 ? -36.344 20.703 23.328 1 56.81 91 PRO A C 1
ATOM 699 O O . PRO A 1 91 ? -36.031 20.031 22.344 1 56.81 91 PRO A O 1
ATOM 702 N N . ASP A 1 92 ? -35.344 21.359 23.891 1 76.81 92 ASP A N 1
ATOM 703 C CA . ASP A 1 92 ? -34.25 21.938 23.094 1 76.81 92 ASP A CA 1
ATOM 704 C C . ASP A 1 92 ? -33.062 20.969 23.016 1 76.81 92 ASP A C 1
ATOM 706 O O . ASP A 1 92 ? -32.469 20.812 21.953 1 76.81 92 ASP A O 1
ATOM 710 N N . VAL A 1 93 ? -32.844 20.078 24.047 1 79.06 93 VAL A N 1
ATOM 711 C CA . VAL A 1 93 ? -31.703 19.188 24.047 1 79.06 93 VAL A CA 1
ATOM 712 C C . VAL A 1 93 ? -31.938 18.031 23.078 1 79.06 93 VAL A C 1
ATOM 714 O O . VAL A 1 93 ? -31.031 17.625 22.359 1 79.06 93 VAL A O 1
ATOM 717 N N . GLU A 1 94 ? -33.125 17.578 23 1 77.5 94 GLU A N 1
ATOM 718 C CA . GLU A 1 94 ? -33.469 16.484 22.109 1 77.5 94 GLU A CA 1
ATOM 719 C C . GLU A 1 94 ? -33.312 16.891 20.656 1 77.5 94 GLU A C 1
ATOM 721 O O . GLU A 1 94 ? -32.844 16.109 19.828 1 77.5 94 GLU A O 1
ATOM 726 N N . THR A 1 95 ? -33.719 18.078 20.422 1 80.19 95 THR A N 1
ATOM 727 C CA . THR A 1 95 ? -33.562 18.578 19.062 1 80.19 95 THR A CA 1
ATOM 728 C C . THR A 1 95 ? -32.094 18.703 18.672 1 80.19 95 THR A C 1
ATOM 730 O O . THR A 1 95 ? -31.734 18.406 17.531 1 80.19 95 THR A O 1
ATOM 733 N N . THR A 1 96 ? -31.375 19.125 19.656 1 82.06 96 THR A N 1
ATOM 734 C CA . THR A 1 96 ? -29.953 19.266 19.406 1 82.06 96 THR 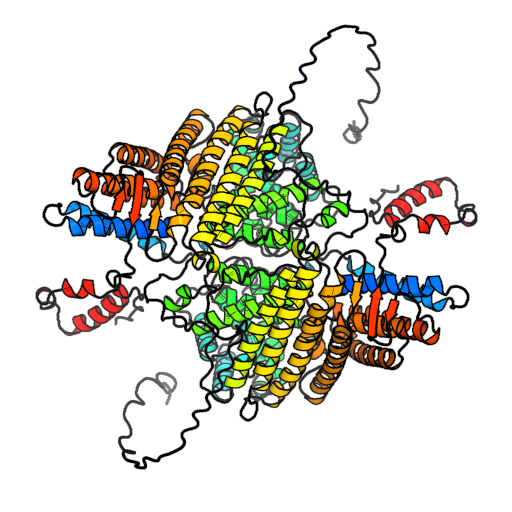A CA 1
ATOM 735 C C . THR A 1 96 ? -29.297 17.906 19.203 1 82.06 96 THR A C 1
ATOM 737 O O . THR A 1 96 ? -28.422 17.75 18.359 1 82.06 96 THR A O 1
ATOM 740 N N . LEU A 1 97 ? -29.688 17 19.922 1 81.12 97 LEU A N 1
ATOM 741 C CA . LEU A 1 97 ? -29.156 15.641 19.797 1 81.12 97 LEU A CA 1
ATOM 742 C C . LEU A 1 97 ? -29.547 15.031 18.453 1 81.12 97 LEU A C 1
ATOM 744 O O . LEU A 1 97 ? -28.734 14.32 17.844 1 81.12 97 LEU A O 1
ATOM 748 N N . ASP A 1 98 ? -30.688 15.336 18 1 78.25 98 ASP A N 1
ATOM 749 C CA . ASP A 1 98 ? -31.125 14.859 16.688 1 78.25 98 ASP A CA 1
ATOM 750 C C . ASP A 1 98 ? -30.297 15.492 15.57 1 78.25 98 ASP A C 1
ATOM 752 O O . ASP A 1 98 ? -29.953 14.828 14.594 1 78.25 98 ASP A O 1
ATOM 756 N N . THR A 1 99 ? -30.078 16.688 15.812 1 78.62 99 THR A N 1
ATOM 757 C CA . THR A 1 99 ? -29.25 17.406 14.836 1 78.62 99 THR A CA 1
ATOM 758 C C . THR A 1 99 ? -27.844 16.812 14.789 1 78.62 99 THR A C 1
ATOM 760 O O . THR A 1 99 ? -27.25 16.688 13.719 1 78.62 99 THR A O 1
ATOM 763 N N . LEU A 1 100 ? -27.344 16.516 15.914 1 79.38 100 LEU A N 1
ATOM 764 C CA . LEU A 1 100 ? -26.016 15.938 16 1 79.38 100 LEU A CA 1
ATOM 765 C C . LEU A 1 100 ? -25.969 14.57 15.328 1 79.38 100 LEU A C 1
ATOM 767 O O . LEU A 1 100 ? -25.047 14.281 14.57 1 79.38 100 LEU A O 1
ATOM 771 N N . GLN A 1 101 ? -26.906 13.859 15.555 1 77.25 101 GLN A N 1
ATOM 772 C CA . GLN A 1 101 ? -26.953 12.523 14.977 1 77.25 101 GLN A CA 1
ATOM 773 C C . GLN A 1 101 ? -27.078 12.578 13.461 1 77.25 101 GLN A C 1
ATOM 775 O O . GLN A 1 101 ? -26.484 11.773 12.75 1 77.25 101 GLN A O 1
ATOM 780 N N . LEU A 1 102 ? -27.828 13.547 13.023 1 74.31 102 LEU A N 1
ATOM 781 C CA . LEU A 1 102 ? -27.969 13.734 11.578 1 74.31 102 LEU A CA 1
ATOM 782 C C . LEU A 1 102 ? -26.641 14.148 10.953 1 74.31 102 LEU A C 1
ATOM 784 O O . LEU A 1 102 ? -26.297 13.68 9.867 1 74.31 102 LEU A O 1
ATOM 788 N N . ALA A 1 103 ? -25.984 14.953 11.633 1 74.19 103 ALA A N 1
ATOM 789 C CA . ALA A 1 103 ? -24.703 15.445 11.133 1 74.19 103 ALA A CA 1
ATOM 790 C C . ALA A 1 103 ? -23.672 14.32 11.094 1 74.19 103 ALA A C 1
ATOM 792 O O . ALA A 1 103 ? -22.797 14.305 10.227 1 74.19 103 ALA A O 1
ATOM 793 N N . LEU A 1 104 ? -23.797 13.461 11.984 1 74.94 104 LEU A N 1
ATOM 794 C CA . LEU A 1 104 ? -22.844 12.359 12.07 1 74.94 104 LEU A CA 1
ATOM 795 C C . LEU A 1 104 ? -23.188 11.266 11.07 1 74.94 104 LEU A C 1
ATOM 797 O O . LEU A 1 104 ? -22.297 10.547 10.602 1 74.94 104 LEU A O 1
ATOM 801 N N . ARG A 1 105 ? -24.391 11.141 10.758 1 62.44 105 ARG A N 1
ATOM 802 C CA . ARG A 1 105 ? -24.844 10.133 9.805 1 62.44 105 ARG A CA 1
ATOM 803 C C . ARG A 1 105 ? -24.469 10.531 8.375 1 62.44 105 ARG A C 1
ATOM 805 O O . ARG A 1 105 ? -24.188 9.664 7.543 1 62.44 105 ARG A O 1
ATOM 812 N N . ASP A 1 106 ? -24.656 11.773 8.07 1 57.41 106 ASP A N 1
ATOM 813 C CA . ASP A 1 106 ? -24.344 12.258 6.73 1 57.41 106 ASP A CA 1
ATOM 814 C C . ASP A 1 106 ? -22.906 11.906 6.336 1 57.41 106 ASP A C 1
ATOM 816 O O . ASP A 1 106 ? -22.547 11.961 5.156 1 57.41 106 ASP A O 1
ATOM 820 N N . THR A 1 107 ? -22.094 11.656 7.281 1 54.59 107 THR A N 1
ATOM 821 C CA . THR A 1 107 ? -20.719 11.273 7.02 1 54.59 107 THR A CA 1
ATOM 822 C C . THR A 1 107 ? -20.656 10 6.191 1 54.59 107 THR A C 1
ATOM 824 O O . THR A 1 107 ? -19.625 9.688 5.594 1 54.59 107 THR A O 1
ATOM 827 N N . LYS A 1 108 ? -21.859 9.391 6.094 1 53.16 108 LYS A N 1
ATOM 828 C CA . LYS A 1 108 ? -21.828 8.102 5.414 1 53.16 108 LYS A CA 1
ATOM 829 C C . LYS A 1 108 ? -22.078 8.258 3.916 1 53.16 108 LYS A C 1
ATOM 831 O O . LYS A 1 108 ? -22.438 7.297 3.234 1 53.16 108 LYS A O 1
ATOM 836 N N . SER A 1 109 ? -21.953 9.531 3.488 1 57.09 109 SER A N 1
ATOM 837 C CA . SER A 1 109 ? -22.109 9.664 2.043 1 57.09 109 SER A CA 1
ATOM 838 C C . SER A 1 109 ? -20.984 8.938 1.301 1 57.09 109 SER A C 1
ATOM 840 O O . SER A 1 109 ? -19.828 9.016 1.69 1 57.09 109 SER A O 1
ATOM 842 N N . THR A 1 110 ? -21.359 8.047 0.467 1 64.62 110 THR A N 1
ATOM 843 C CA . THR A 1 110 ? -20.453 7.281 -0.382 1 64.62 110 THR A CA 1
ATOM 844 C C . THR A 1 110 ? -19.562 8.211 -1.189 1 64.62 110 THR A C 1
ATOM 846 O O . THR A 1 110 ? -20.031 9.156 -1.817 1 64.62 110 THR A O 1
ATOM 849 N N . PRO A 1 111 ? -18.312 8.062 -0.976 1 76.12 111 PRO A N 1
ATOM 850 C CA . PRO A 1 111 ? -17.391 8.883 -1.772 1 76.12 111 PRO A CA 1
ATOM 851 C C . PRO A 1 111 ? -17.688 8.805 -3.27 1 76.12 111 PRO A C 1
ATOM 853 O O . PRO A 1 111 ? -18.125 7.762 -3.768 1 76.12 111 PRO A O 1
ATOM 856 N N . SER A 1 112 ? -17.578 9.977 -3.924 1 77.94 112 SER A N 1
ATOM 857 C CA . SER A 1 112 ? -17.734 10.055 -5.371 1 77.94 112 SER A CA 1
ATOM 858 C C . SER A 1 112 ? -16.375 10.102 -6.07 1 77.94 112 SER A C 1
ATOM 860 O O . SER A 1 112 ? -15.344 10.25 -5.422 1 77.94 112 SER A O 1
ATOM 862 N N . THR A 1 113 ? -16.375 9.984 -7.359 1 80 113 THR A N 1
ATOM 863 C CA . THR A 1 113 ? -15.156 10.047 -8.164 1 80 113 THR A CA 1
ATOM 864 C C . THR A 1 113 ? -14.477 11.406 -8.016 1 80 113 THR A C 1
ATOM 866 O O . THR A 1 113 ? -13.25 11.5 -8.086 1 80 113 THR A O 1
ATOM 869 N N . ALA A 1 114 ? -15.273 12.398 -7.754 1 81.62 114 ALA A N 1
ATOM 870 C CA . ALA A 1 114 ? -14.758 13.758 -7.613 1 81.62 114 ALA A CA 1
ATOM 871 C C . ALA A 1 114 ? -13.867 13.883 -6.375 1 81.62 114 ALA A C 1
ATOM 873 O O . ALA A 1 114 ? -12.984 14.742 -6.328 1 81.62 114 ALA A O 1
ATOM 874 N N . ASP A 1 115 ? -14.062 13.047 -5.445 1 85.44 115 ASP A N 1
ATOM 875 C CA . ASP A 1 115 ? -13.289 13.07 -4.207 1 85.44 115 ASP A CA 1
ATOM 876 C C . ASP A 1 115 ? -11.867 12.562 -4.434 1 85.44 115 ASP A C 1
ATOM 878 O O . ASP A 1 115 ? -10.984 12.781 -3.604 1 85.44 115 ASP A O 1
ATOM 882 N N . TYR A 1 116 ? -11.664 11.945 -5.582 1 88.19 116 TYR A N 1
ATOM 883 C CA . TYR A 1 116 ? -10.367 11.352 -5.891 1 88.19 116 TYR A CA 1
ATOM 884 C C . TYR A 1 116 ? -9.68 12.102 -7.027 1 88.19 116 TYR A C 1
ATOM 886 O O . TYR A 1 116 ? -8.695 11.625 -7.586 1 88.19 116 TYR A O 1
ATOM 894 N N . GLN A 1 117 ? -10.258 13.234 -7.387 1 87.06 117 GLN A N 1
ATOM 895 C CA . GLN A 1 117 ? -9.703 14.094 -8.422 1 87.06 117 GLN A CA 1
ATOM 896 C C . GLN A 1 117 ? -9.555 15.531 -7.926 1 87.06 117 GLN A C 1
ATOM 898 O O . GLN A 1 117 ? -10.227 15.93 -6.969 1 87.06 117 GLN A O 1
ATOM 903 N N . PHE A 1 118 ? -8.602 16.219 -8.523 1 87.5 118 PHE A N 1
ATOM 904 C CA . PHE A 1 118 ? -8.461 17.625 -8.188 1 87.5 118 PHE A CA 1
ATOM 905 C C . PHE A 1 118 ? -9.633 18.438 -8.734 1 87.5 118 PHE A C 1
ATOM 907 O O . PHE A 1 118 ? -10.32 17.984 -9.664 1 87.5 118 PHE A O 1
ATOM 914 N N . ASN A 1 119 ? -9.758 19.531 -8.094 1 74.56 119 ASN A N 1
ATOM 915 C CA . ASN A 1 119 ? -10.82 20.422 -8.547 1 74.56 119 ASN A CA 1
ATOM 916 C C . ASN A 1 119 ? -10.5 21.031 -9.906 1 74.56 119 ASN A C 1
ATOM 918 O O . ASN A 1 119 ? -9.344 21.344 -10.195 1 74.56 119 ASN A O 1
ATOM 922 N N . GLY A 1 120 ? -11.406 21.031 -10.828 1 64.31 120 GLY A N 1
ATOM 923 C CA . GLY A 1 120 ? -11.234 21.766 -12.078 1 64.31 120 GLY A CA 1
ATOM 924 C C . GLY A 1 120 ? -10.789 20.875 -13.227 1 64.31 120 GLY A C 1
ATOM 925 O O . GLY A 1 120 ? -10.625 21.344 -14.352 1 64.31 120 GLY A O 1
ATOM 926 N N . VAL A 1 121 ? -10.195 19.672 -12.906 1 55.81 121 VAL A N 1
ATOM 927 C CA . VAL A 1 121 ? -9.742 18.828 -14.016 1 55.81 121 VAL A CA 1
ATOM 928 C C . VAL A 1 121 ? -10.945 18.328 -14.805 1 55.81 121 VAL A C 1
ATOM 930 O O . VAL A 1 121 ? -11.852 17.703 -14.234 1 55.81 121 VAL A O 1
ATOM 933 N N . GLN A 1 122 ? -11.359 19 -15.727 1 47.69 122 GLN A N 1
ATOM 934 C CA . GLN A 1 122 ? -12.367 18.484 -16.641 1 47.69 122 GLN A CA 1
ATOM 935 C C . GLN A 1 122 ? -11.945 17.141 -17.234 1 47.69 122 GLN A C 1
ATOM 937 O O . GLN A 1 122 ? -10.789 16.953 -17.609 1 47.69 122 GLN A O 1
ATOM 942 N N . ALA A 1 123 ? -12.641 16.078 -16.953 1 46.25 123 ALA A N 1
ATOM 943 C CA . ALA A 1 123 ? -12.547 14.68 -17.344 1 46.25 123 ALA A CA 1
ATOM 944 C C . ALA A 1 123 ? -11.867 14.531 -18.703 1 46.25 123 ALA A C 1
ATOM 946 O O . ALA A 1 123 ? -11.141 13.562 -18.938 1 46.25 123 ALA A O 1
ATOM 947 N N . THR A 1 124 ? -12.195 15.258 -19.625 1 43.94 124 THR A N 1
ATOM 948 C CA . THR A 1 124 ? -11.906 15.062 -21.031 1 43.94 124 THR A CA 1
ATOM 949 C C . THR A 1 124 ? -10.414 15.18 -21.312 1 43.94 124 THR A C 1
ATOM 951 O O . THR A 1 124 ? -9.961 14.945 -22.438 1 43.94 124 THR A O 1
ATOM 954 N N . SER A 1 125 ? -9.523 15.703 -20.406 1 44.56 125 SER A N 1
ATOM 955 C CA . SER A 1 125 ? -8.219 16.203 -20.828 1 44.56 125 SER A CA 1
ATOM 956 C C . SER A 1 125 ? -7.125 15.164 -20.578 1 44.56 125 SER A C 1
ATOM 958 O O . SER A 1 125 ? -5.949 15.508 -20.453 1 44.56 125 SER A O 1
ATOM 960 N N . HIS A 1 126 ? -7.262 14.102 -20.156 1 47.69 126 HIS A N 1
ATOM 961 C CA . HIS A 1 126 ? -6.258 13.133 -19.75 1 47.69 126 HIS A CA 1
ATOM 962 C C . HIS A 1 126 ? -5.191 12.945 -20.828 1 47.69 126 HIS A C 1
ATOM 964 O O . HIS A 1 126 ? -4.148 12.344 -20.578 1 47.69 126 HIS A O 1
ATOM 970 N N . GLY A 1 127 ? -5.512 13.617 -21.922 1 46.59 127 GLY A N 1
ATOM 971 C CA . GLY A 1 127 ? -4.566 13.539 -23.016 1 46.59 127 GLY A CA 1
ATOM 972 C C . GLY A 1 127 ? -3.975 14.891 -23.391 1 46.59 127 GLY A C 1
ATOM 973 O O . GLY A 1 127 ? -3.369 15.031 -24.453 1 46.59 127 GLY A O 1
ATOM 974 N N . SER A 1 128 ? -4.344 15.82 -22.547 1 51.72 128 SER A N 1
ATOM 975 C CA . SER A 1 128 ? -3.982 17.125 -23.062 1 51.72 128 SER A CA 1
ATOM 976 C C . SER A 1 128 ? -2.486 17.391 -22.922 1 51.72 128 SER A C 1
ATOM 978 O O . SER A 1 128 ? -1.854 16.891 -21.984 1 51.72 128 SER A O 1
ATOM 980 N N . ILE A 1 129 ? -1.899 17.797 -24.031 1 56.38 129 ILE A N 1
ATOM 981 C CA . ILE A 1 129 ? -0.505 18.188 -24.203 1 56.38 129 ILE A CA 1
ATOM 982 C C . ILE A 1 129 ? -0.11 19.141 -23.078 1 56.38 129 ILE A C 1
ATOM 984 O O . ILE A 1 129 ? -0.716 20.203 -22.906 1 56.38 129 ILE A O 1
ATOM 988 N N . ILE A 1 130 ? 0.529 18.641 -21.984 1 66.31 130 ILE A N 1
ATOM 989 C CA . ILE A 1 130 ? 1.112 19.484 -20.938 1 66.31 130 ILE A CA 1
ATOM 990 C C . ILE A 1 130 ? 2.078 20.484 -21.578 1 66.31 130 ILE A C 1
ATOM 992 O O . ILE A 1 130 ? 3.09 20.094 -22.172 1 66.31 130 ILE A O 1
ATOM 996 N N . LEU A 1 131 ? 1.535 21.719 -21.766 1 70.19 131 LEU A N 1
ATOM 997 C CA . LEU A 1 131 ? 2.367 22.781 -22.312 1 70.19 131 LEU A CA 1
ATOM 998 C C . LEU A 1 131 ? 3.268 23.375 -21.234 1 70.19 131 LEU A C 1
ATOM 1000 O O . LEU A 1 131 ? 2.781 23.938 -20.25 1 70.19 131 LEU A O 1
ATOM 1004 N N . PRO A 1 132 ? 4.48 23.234 -21.438 1 79.25 132 PRO A N 1
ATOM 1005 C CA . PRO A 1 132 ? 5.383 23.766 -20.422 1 79.25 132 PRO A CA 1
ATOM 1006 C C . PRO A 1 132 ? 5.324 25.281 -20.312 1 79.25 132 PRO A C 1
ATOM 1008 O O . PRO A 1 132 ? 4.945 25.969 -21.266 1 79.25 132 PRO A O 1
ATOM 1011 N N . LEU A 1 133 ? 5.52 25.891 -19.172 1 91.75 133 LEU A N 1
ATOM 1012 C CA . LEU A 1 133 ? 5.602 27.328 -18.906 1 91.75 133 LEU A CA 1
ATOM 1013 C C . LEU A 1 133 ? 6.746 27.969 -19.672 1 91.75 133 LEU A C 1
ATOM 1015 O O . LEU A 1 133 ? 7.664 27.266 -20.125 1 91.75 133 LEU A O 1
ATOM 1019 N N . PRO A 1 134 ? 6.676 29.266 -19.891 1 91.31 134 PRO A N 1
ATOM 1020 C CA . PRO A 1 134 ? 7.738 29.938 -20.656 1 91.31 134 PRO A CA 1
ATOM 1021 C C . PRO A 1 134 ? 9.109 29.781 -20 1 91.31 134 PRO A C 1
ATOM 1023 O O . PRO A 1 134 ? 9.234 29.953 -18.781 1 91.31 134 PRO A O 1
ATOM 1026 N N . VAL A 1 135 ? 10.133 29.562 -20.828 1 92.25 135 VAL A N 1
ATOM 1027 C CA . VAL A 1 135 ? 11.484 29.281 -20.359 1 92.25 135 VAL A CA 1
ATOM 1028 C C . VAL A 1 135 ? 12.047 30.5 -19.641 1 92.25 135 VAL A C 1
ATOM 1030 O O . VAL A 1 135 ? 12.789 30.359 -18.672 1 92.25 135 VAL A O 1
ATOM 1033 N N . ASN A 1 136 ? 11.727 31.703 -20.062 1 92.38 136 ASN A N 1
ATOM 1034 C CA . ASN A 1 136 ? 12.234 32.938 -19.438 1 92.38 136 ASN A CA 1
ATOM 1035 C C . ASN A 1 136 ? 11.766 33.062 -17.984 1 92.38 136 ASN A C 1
ATOM 1037 O O . ASN A 1 136 ? 12.5 33.562 -17.141 1 92.38 136 ASN A O 1
ATOM 1041 N N . LEU A 1 137 ? 10.57 32.625 -17.812 1 94.5 137 LEU A N 1
ATOM 1042 C CA . LEU A 1 137 ? 10.055 32.656 -16.453 1 94.5 137 LEU A CA 1
ATOM 1043 C C . LEU A 1 137 ? 10.836 31.703 -15.562 1 94.5 137 LEU A C 1
ATOM 1045 O O . LEU A 1 137 ? 11.141 32.031 -14.414 1 94.5 137 LEU A O 1
ATOM 1049 N N . ILE A 1 138 ? 11.148 30.547 -16.125 1 94.88 138 ILE A N 1
ATOM 1050 C CA . ILE A 1 138 ? 11.875 29.531 -15.375 1 94.88 138 ILE A CA 1
ATOM 1051 C C . ILE A 1 138 ? 13.258 30.062 -14.992 1 94.88 138 ILE A C 1
ATOM 1053 O O . ILE A 1 138 ? 13.703 29.891 -13.852 1 94.88 138 ILE A O 1
ATOM 1057 N N . ILE A 1 139 ? 13.914 30.688 -15.898 1 94.12 139 ILE A N 1
ATOM 1058 C CA . ILE A 1 139 ? 15.227 31.266 -15.656 1 94.12 139 ILE A CA 1
ATOM 1059 C C . ILE A 1 139 ? 15.133 32.344 -14.57 1 94.12 139 ILE A C 1
ATOM 1061 O O . ILE A 1 139 ? 15.969 32.406 -13.672 1 94.12 139 ILE A O 1
ATOM 1065 N N . ALA A 1 140 ? 14.109 33.125 -14.641 1 95.06 140 ALA A N 1
ATOM 1066 C CA . ALA A 1 140 ? 13.914 34.188 -13.656 1 95.06 140 ALA A CA 1
ATOM 1067 C C . ALA A 1 140 ? 13.703 33.625 -12.266 1 95.06 140 ALA A C 1
ATOM 1069 O O . ALA A 1 140 ? 14.227 34.156 -11.281 1 95.06 140 ALA A O 1
ATOM 1070 N N . ILE A 1 141 ? 12.922 32.562 -12.195 1 95.31 141 ILE A N 1
ATOM 1071 C CA . ILE A 1 141 ? 12.656 31.906 -10.914 1 95.31 141 ILE A CA 1
ATOM 1072 C C . ILE A 1 141 ? 13.961 31.344 -10.352 1 95.31 141 ILE A C 1
ATOM 1074 O O . ILE A 1 141 ? 14.242 31.5 -9.164 1 95.31 141 ILE A O 1
ATOM 1078 N N . LEU A 1 142 ? 14.758 30.688 -11.188 1 94.94 142 LEU A N 1
ATOM 1079 C CA . LEU A 1 142 ? 16.031 30.094 -10.75 1 94.94 142 LEU A CA 1
ATOM 1080 C C . LEU A 1 142 ? 16.984 31.188 -10.258 1 94.94 142 LEU A C 1
ATOM 1082 O O . LEU A 1 142 ? 17.703 30.984 -9.281 1 94.94 142 LEU A O 1
ATOM 1086 N N . GLN A 1 143 ? 16.969 32.312 -10.867 1 93.88 143 GLN A N 1
ATOM 1087 C CA . GLN A 1 143 ? 17.812 33.438 -10.453 1 93.88 143 GLN A CA 1
ATOM 1088 C C . GLN A 1 143 ? 17.359 34 -9.094 1 93.88 143 GLN A C 1
ATOM 1090 O O . GLN A 1 143 ? 18.203 34.375 -8.266 1 93.88 143 GLN A O 1
ATOM 1095 N N . HIS A 1 144 ? 16.062 34.031 -8.938 1 92.44 144 HIS A N 1
ATOM 1096 C CA . HIS A 1 144 ? 15.539 34.5 -7.66 1 92.44 144 HIS A CA 1
ATOM 1097 C C . HIS A 1 144 ? 15.914 33.531 -6.531 1 92.44 144 HIS A C 1
ATOM 1099 O O . HIS A 1 144 ? 16.203 33.969 -5.41 1 92.44 144 HIS A O 1
ATOM 1105 N N . ILE A 1 145 ? 15.875 32.219 -6.812 1 91.06 145 ILE A N 1
ATOM 1106 C CA . ILE A 1 145 ? 16.203 31.188 -5.824 1 91.06 145 ILE A CA 1
ATOM 1107 C C . ILE A 1 145 ? 17.641 31.359 -5.359 1 91.06 145 ILE A C 1
ATOM 1109 O O . ILE A 1 145 ? 17.953 31.172 -4.184 1 91.06 145 ILE A O 1
ATOM 1113 N N . LYS A 1 146 ? 18.516 31.734 -6.289 1 88.38 146 LYS A N 1
ATOM 1114 C CA . LYS A 1 146 ? 19.922 31.922 -5.977 1 88.38 146 LYS A CA 1
ATOM 1115 C C . LYS A 1 146 ? 20.141 33.125 -5.07 1 88.38 146 LYS A C 1
ATOM 1117 O O . LYS A 1 146 ? 21.047 33.125 -4.238 1 88.38 146 LYS A O 1
ATOM 1122 N N . LYS A 1 147 ? 19.312 34.125 -5.164 1 87.19 147 LYS A N 1
ATOM 1123 C CA . LYS A 1 147 ? 19.438 35.375 -4.383 1 87.19 147 LYS A CA 1
ATOM 1124 C C . LYS A 1 147 ? 18.828 35.188 -2.99 1 87.19 147 LYS A C 1
ATOM 1126 O O . LYS A 1 147 ? 19.406 35.625 -1.997 1 87.19 147 LYS A O 1
ATOM 1131 N N . GLN A 1 148 ? 17.703 34.688 -3.045 1 84.12 148 GLN A N 1
ATOM 1132 C CA . GLN A 1 148 ? 16.984 34.469 -1.79 1 84.12 148 GLN A CA 1
ATOM 1133 C C . GLN A 1 148 ? 16.438 33.062 -1.7 1 84.12 148 GLN A C 1
ATOM 1135 O O . GLN A 1 148 ? 15.641 32.625 -2.547 1 84.12 148 GLN A O 1
ATOM 1140 N N . HIS A 1 149 ? 16.797 32.344 -0.661 1 85.62 149 HIS A N 1
ATOM 1141 C CA . HIS A 1 149 ? 16.344 30.984 -0.469 1 85.62 149 HIS A CA 1
ATOM 1142 C C . HIS A 1 149 ? 14.836 30.953 -0.188 1 85.62 149 HIS A C 1
ATOM 1144 O O . HIS A 1 149 ? 14.375 31.484 0.825 1 85.62 149 HIS A O 1
ATOM 1150 N N . PRO A 1 150 ? 14.078 30.297 -1.053 1 88.5 150 PRO A N 1
ATOM 1151 C CA . PRO A 1 150 ? 12.625 30.281 -0.859 1 88.5 150 PRO A CA 1
ATOM 1152 C C . PRO A 1 150 ? 12.203 29.484 0.38 1 88.5 150 PRO A C 1
ATOM 1154 O O . PRO A 1 150 ? 12.914 28.578 0.802 1 88.5 150 PRO A O 1
ATOM 1157 N N . VAL A 1 151 ? 11.023 29.812 0.909 1 86.81 151 VAL A N 1
ATOM 1158 C CA . VAL A 1 151 ? 10.453 29.109 2.053 1 86.81 151 VAL A CA 1
ATOM 1159 C C . VAL A 1 151 ? 10.141 27.672 1.67 1 86.81 151 VAL A C 1
ATOM 1161 O O . VAL A 1 151 ? 10.383 26.75 2.457 1 86.81 151 VAL A O 1
ATOM 1164 N N . PHE A 1 152 ? 9.672 27.484 0.452 1 88.19 152 PHE A N 1
ATOM 1165 C CA . PHE A 1 152 ? 9.297 26.172 -0.045 1 88.19 152 PHE A CA 1
ATOM 1166 C C . PHE A 1 152 ? 10.492 25.219 -0.012 1 88.19 152 PHE A C 1
ATOM 1168 O O . PHE A 1 152 ? 10.344 24.031 0.271 1 88.19 152 PHE A O 1
ATOM 1175 N N . LEU A 1 153 ? 11.602 25.688 -0.238 1 85.25 153 LEU A N 1
ATOM 1176 C CA . LEU A 1 153 ? 12.789 24.859 -0.279 1 85.25 153 LEU A CA 1
ATOM 1177 C C . LEU A 1 153 ? 13.375 24.672 1.118 1 85.25 153 LEU A C 1
ATOM 1179 O O . LEU A 1 153 ? 14.43 24.047 1.279 1 85.25 153 LEU A O 1
ATOM 1183 N N . SER A 1 154 ? 12.773 25.266 2.117 1 80.12 154 SER A N 1
ATOM 1184 C CA . SER A 1 154 ? 13.133 25.016 3.51 1 80.12 154 SER A CA 1
ATOM 1185 C C . SER A 1 154 ? 12.234 23.938 4.129 1 80.12 154 SER A C 1
ATOM 1187 O O . SER A 1 154 ? 12.406 23.578 5.293 1 80.12 154 SER A O 1
ATOM 1189 N N . SER A 1 155 ? 11.43 23.453 3.273 1 68.56 155 SER A N 1
ATOM 1190 C CA . SER A 1 155 ? 10.383 22.547 3.736 1 68.56 155 SER A CA 1
ATOM 1191 C C . SER A 1 155 ? 10.844 21.094 3.666 1 68.56 155 SER A C 1
ATOM 1193 O O . SER A 1 155 ? 11.992 20.812 3.32 1 68.56 155 SER A O 1
ATOM 1195 N N . TYR A 1 156 ? 9.859 20.203 3.805 1 71.06 156 TYR A N 1
ATOM 1196 C CA . TYR A 1 156 ? 10.078 18.781 4.059 1 71.06 156 TYR A CA 1
ATOM 1197 C C . TYR A 1 156 ? 10.453 18.047 2.775 1 71.06 156 TYR A C 1
ATOM 1199 O O . TYR A 1 156 ? 11.438 17.297 2.744 1 71.06 156 TYR A O 1
ATOM 1207 N N . ALA A 1 157 ? 9.945 18.359 1.626 1 84.88 157 ALA A N 1
ATOM 1208 C CA . ALA A 1 157 ? 10.062 17.453 0.482 1 84.88 157 ALA A CA 1
ATOM 1209 C C . ALA A 1 157 ? 11.344 17.734 -0.3 1 84.88 157 ALA A C 1
ATOM 1211 O O . ALA A 1 157 ? 12.016 16.797 -0.746 1 84.88 157 ALA A O 1
ATOM 1212 N N . ILE A 1 158 ? 11.68 19.031 -0.458 1 89.06 158 ILE A N 1
ATOM 1213 C CA . ILE A 1 158 ? 12.898 19.391 -1.172 1 89.06 158 ILE A CA 1
ATOM 1214 C C . ILE A 1 158 ? 13.57 20.562 -0.469 1 89.06 158 ILE A C 1
ATOM 1216 O O . ILE A 1 158 ? 12.898 21.469 0.054 1 89.06 158 ILE A O 1
ATOM 1220 N N . ASN A 1 159 ? 14.906 20.547 -0.407 1 86.56 159 ASN A N 1
ATOM 1221 C CA . ASN A 1 159 ? 15.609 21.641 0.263 1 86.56 159 ASN A CA 1
ATOM 1222 C C . ASN A 1 159 ? 16.844 22.078 -0.522 1 86.56 159 ASN A C 1
ATOM 1224 O O . ASN A 1 159 ? 17.656 22.859 -0.017 1 86.56 159 ASN A O 1
ATOM 1228 N N . ASP A 1 160 ? 16.969 21.531 -1.688 1 87.5 160 ASP A N 1
ATOM 1229 C CA . ASP A 1 160 ? 18.156 21.844 -2.494 1 87.5 160 ASP A CA 1
ATOM 1230 C C . ASP A 1 160 ? 17.75 22.5 -3.814 1 87.5 160 ASP A C 1
ATOM 1232 O O . ASP A 1 160 ? 17.141 21.875 -4.672 1 87.5 160 ASP A O 1
ATOM 1236 N N . PRO A 1 161 ? 18.188 23.719 -4.031 1 89.56 161 PRO A N 1
ATOM 1237 C CA . PRO A 1 161 ? 17.875 24.406 -5.285 1 89.56 161 PRO A CA 1
ATOM 1238 C C . PRO A 1 161 ? 18.438 23.688 -6.512 1 89.56 161 PRO A C 1
ATOM 1240 O O . PRO A 1 161 ? 17.922 23.844 -7.617 1 89.56 161 PRO A O 1
ATOM 1243 N N . ALA A 1 162 ? 19.484 22.906 -6.27 1 90.12 162 ALA A N 1
ATOM 1244 C CA . ALA A 1 162 ? 20.109 22.203 -7.383 1 90.12 162 ALA A CA 1
ATOM 1245 C C . ALA A 1 162 ? 19.141 21.219 -8.031 1 90.12 162 ALA A C 1
ATOM 1247 O O . ALA A 1 162 ? 19.219 20.969 -9.234 1 90.12 162 ALA A O 1
ATOM 1248 N N . LEU A 1 163 ? 18.266 20.75 -7.258 1 92.44 163 LEU A N 1
ATOM 1249 C CA . LEU A 1 163 ? 17.281 19.828 -7.805 1 92.44 163 LEU A CA 1
ATOM 1250 C C . LEU A 1 163 ? 16.344 20.547 -8.766 1 92.44 163 LEU A C 1
ATOM 1252 O O . LEU A 1 163 ? 15.953 19.984 -9.797 1 92.44 163 LEU A O 1
ATOM 1256 N N . VAL A 1 164 ? 15.969 21.766 -8.445 1 94.19 164 VAL A N 1
ATOM 1257 C CA . VAL A 1 164 ? 15.07 22.531 -9.305 1 94.19 164 VAL A CA 1
ATOM 1258 C C . VAL A 1 164 ? 15.766 22.828 -10.633 1 94.19 164 VAL A C 1
ATOM 1260 O O . VAL A 1 164 ? 15.148 22.75 -11.695 1 94.19 164 VAL A O 1
ATOM 1263 N N . GLU A 1 165 ? 17 23.156 -10.492 1 94.31 165 GLU A N 1
ATOM 1264 C CA . GLU A 1 165 ? 17.781 23.422 -11.695 1 94.31 165 GLU A CA 1
ATOM 1265 C C . GLU A 1 165 ? 17.891 22.172 -12.57 1 94.31 165 GLU A C 1
ATOM 1267 O O . GLU A 1 165 ? 17.719 22.25 -13.789 1 94.31 165 GLU A O 1
ATOM 1272 N N . ASP A 1 166 ? 18.156 21.141 -11.953 1 92.75 166 ASP A N 1
ATOM 1273 C CA . ASP A 1 166 ? 18.312 19.875 -12.68 1 92.75 166 ASP A CA 1
ATOM 1274 C C . ASP A 1 166 ? 17.016 19.469 -13.375 1 92.75 166 ASP A C 1
ATOM 1276 O O . ASP A 1 166 ? 17.031 19.062 -14.531 1 92.75 166 ASP A O 1
ATOM 1280 N N . LEU A 1 167 ? 15.93 19.594 -12.695 1 93.44 167 LEU A N 1
ATOM 1281 C CA . LEU A 1 167 ? 14.633 19.25 -13.273 1 93.44 167 LEU A CA 1
ATOM 1282 C C . LEU A 1 167 ? 14.312 20.172 -14.453 1 93.44 167 LEU A C 1
ATOM 1284 O O . LEU A 1 167 ? 13.797 19.719 -15.469 1 93.44 167 LEU A O 1
ATOM 1288 N N . SER A 1 168 ? 14.586 21.438 -14.289 1 94.88 168 SER A N 1
ATOM 1289 C CA . SER A 1 168 ? 14.344 22.391 -15.359 1 94.88 168 SER A CA 1
ATOM 1290 C C . SER A 1 168 ? 15.18 22.062 -16.594 1 94.88 168 SER A C 1
ATOM 1292 O O . SER A 1 168 ? 14.688 22.141 -17.719 1 94.88 168 SER A O 1
ATOM 1294 N N . ARG A 1 169 ? 16.406 21.75 -16.359 1 92.56 169 ARG A N 1
ATOM 1295 C CA . ARG A 1 169 ? 17.297 21.391 -17.453 1 92.56 169 ARG A CA 1
ATOM 1296 C C . ARG A 1 169 ? 16.797 20.156 -18.188 1 92.56 169 ARG A C 1
ATOM 1298 O O . ARG A 1 169 ? 16.812 20.109 -19.422 1 92.56 169 ARG A O 1
ATOM 1305 N N . GLN A 1 170 ? 16.297 19.172 -17.484 1 91.19 170 GLN A N 1
ATOM 1306 C CA . GLN A 1 170 ? 15.828 17.922 -18.078 1 91.19 170 GLN A CA 1
ATOM 1307 C C . GLN A 1 170 ? 14.586 18.156 -18.938 1 91.19 170 GLN A C 1
ATOM 1309 O O . GLN A 1 170 ? 14.391 17.5 -19.953 1 91.19 170 GLN A O 1
ATOM 1314 N N . VAL A 1 171 ? 13.75 19.109 -18.516 1 92.25 171 VAL A N 1
ATOM 1315 C CA . VAL A 1 171 ? 12.477 19.312 -19.203 1 92.25 171 VAL A CA 1
ATOM 1316 C C . VAL A 1 171 ? 12.664 20.297 -20.375 1 92.25 171 VAL A C 1
ATOM 1318 O O . VAL A 1 171 ? 12.133 20.078 -21.453 1 92.25 171 VAL A O 1
ATOM 1321 N N . TYR A 1 172 ? 13.438 21.344 -20.203 1 91.38 172 TYR A N 1
ATOM 1322 C CA . TYR A 1 172 ? 13.516 22.406 -21.203 1 91.38 172 TYR A CA 1
ATOM 1323 C C . TYR A 1 172 ? 14.727 22.203 -22.109 1 91.38 172 TYR A C 1
ATOM 1325 O O . TYR A 1 172 ? 14.758 22.703 -23.234 1 91.38 172 TYR A O 1
ATOM 1333 N N . PHE A 1 173 ? 15.711 21.516 -21.641 1 89.12 173 PHE A N 1
ATOM 1334 C CA . PHE A 1 173 ? 16.891 21.203 -22.438 1 89.12 173 PHE A CA 1
ATOM 1335 C C . PHE A 1 173 ? 17.219 19.703 -22.359 1 89.12 173 PHE A C 1
ATOM 1337 O O . PHE A 1 173 ? 18.281 19.328 -21.891 1 89.12 173 PHE A O 1
ATOM 1344 N N . PRO A 1 174 ? 16.281 18.906 -22.922 1 86.69 174 PRO A N 1
ATOM 1345 C CA . PRO A 1 174 ? 16.391 17.453 -22.703 1 86.69 174 PRO A CA 1
ATOM 1346 C C . PRO A 1 174 ? 17.531 16.828 -23.516 1 86.69 174 PRO A C 1
ATOM 1348 O O . PRO A 1 174 ? 17.703 17.156 -24.688 1 86.69 174 PRO A O 1
ATOM 1351 N N . THR A 1 175 ? 18.234 16.016 -22.812 1 83.56 175 THR A N 1
ATOM 1352 C CA . THR A 1 175 ? 19.234 15.172 -23.469 1 83.56 175 THR A CA 1
ATOM 1353 C C . THR A 1 175 ? 18.672 13.773 -23.703 1 83.56 175 THR A C 1
ATOM 1355 O O . THR A 1 175 ? 19.125 13.055 -24.594 1 83.56 175 THR A O 1
ATOM 1358 N N . ASN A 1 176 ? 17.719 13.414 -22.875 1 83.19 176 ASN A N 1
ATOM 1359 C CA . ASN A 1 176 ? 17.016 12.141 -22.953 1 83.19 176 ASN A CA 1
ATOM 1360 C C . ASN A 1 176 ? 15.523 12.328 -23.141 1 83.19 176 ASN A C 1
ATOM 1362 O O . ASN A 1 176 ? 15.031 13.461 -23.141 1 83.19 176 ASN A O 1
ATOM 1366 N N . SER A 1 177 ? 14.875 11.258 -23.328 1 84.75 177 SER A N 1
ATOM 1367 C CA . SER A 1 177 ? 13.43 11.336 -23.5 1 84.75 177 SER A CA 1
ATOM 1368 C C . SER A 1 177 ? 12.758 11.875 -22.234 1 84.75 177 SER A C 1
ATOM 1370 O O . SER A 1 177 ? 13.164 11.539 -21.125 1 84.75 177 SER A O 1
ATOM 1372 N N . VAL A 1 178 ? 11.914 12.82 -22.453 1 88.06 178 VAL A N 1
ATOM 1373 C CA . VAL A 1 178 ? 11.188 13.43 -21.328 1 88.06 178 VAL A CA 1
ATOM 1374 C C . VAL A 1 178 ? 9.859 12.711 -21.125 1 88.06 178 VAL A C 1
ATOM 1376 O O . VAL A 1 178 ? 9.062 12.586 -22.047 1 88.06 178 VAL A O 1
ATOM 1379 N N . THR A 1 179 ? 9.68 12.203 -20 1 87.44 179 THR A N 1
ATOM 1380 C CA . THR A 1 179 ? 8.445 11.508 -19.672 1 87.44 179 THR A CA 1
ATOM 1381 C C . THR A 1 179 ? 7.445 12.453 -19.016 1 87.44 179 THR A C 1
ATOM 1383 O O . THR A 1 179 ? 7.789 13.578 -18.656 1 87.44 179 THR A O 1
ATOM 1386 N N . ILE A 1 180 ? 6.246 12.047 -18.906 1 90 180 ILE A N 1
ATOM 1387 C CA . ILE A 1 180 ? 5.211 12.82 -18.234 1 90 180 ILE A CA 1
ATOM 1388 C C . ILE A 1 180 ? 5.594 13.047 -16.766 1 90 180 ILE A C 1
ATOM 1390 O O . ILE A 1 180 ? 5.258 14.07 -16.188 1 90 180 ILE A O 1
ATOM 1394 N N . GLY A 1 181 ? 6.344 12.125 -16.203 1 92 181 GLY A N 1
ATOM 1395 C CA . GLY A 1 181 ? 6.824 12.258 -14.844 1 92 181 GLY A CA 1
ATOM 1396 C C . GLY A 1 181 ? 7.758 13.438 -14.648 1 92 181 GLY A C 1
ATOM 1397 O O . GLY A 1 181 ? 7.652 14.164 -13.664 1 92 181 GLY A O 1
ATOM 1398 N N . HIS A 1 182 ? 8.594 13.695 -15.625 1 92.94 182 HIS A N 1
ATOM 1399 C CA . HIS A 1 182 ? 9.523 14.82 -15.578 1 92.94 182 HIS A CA 1
ATOM 1400 C C . HIS A 1 182 ? 8.773 16.156 -15.602 1 92.94 182 HIS A C 1
ATOM 1402 O O . HIS A 1 182 ? 9.055 17.031 -14.789 1 92.94 182 HIS A O 1
ATOM 1408 N N . ILE A 1 183 ? 7.891 16.219 -16.438 1 93.56 183 ILE A N 1
ATOM 1409 C CA . ILE A 1 183 ? 7.152 17.469 -16.641 1 93.56 183 ILE A CA 1
ATOM 1410 C C . ILE A 1 183 ? 6.27 17.734 -15.422 1 93.56 183 ILE A C 1
ATOM 1412 O O . ILE A 1 183 ? 6.223 18.859 -14.922 1 93.56 183 ILE A O 1
ATOM 1416 N N . THR A 1 184 ? 5.59 16.703 -14.969 1 95.19 184 THR A N 1
ATOM 1417 C CA . THR A 1 184 ? 4.691 16.859 -13.828 1 95.19 184 THR A CA 1
ATOM 1418 C C . THR A 1 184 ? 5.477 17.234 -12.57 1 95.19 184 THR A C 1
ATOM 1420 O O . THR A 1 184 ? 5.047 18.094 -11.797 1 95.19 184 THR A O 1
ATOM 1423 N N . ALA A 1 185 ? 6.59 16.594 -12.375 1 96 185 ALA A N 1
ATOM 1424 C CA . ALA A 1 185 ? 7.418 16.875 -11.211 1 96 185 ALA A CA 1
ATOM 1425 C C . ALA A 1 185 ? 7.891 18.328 -11.211 1 96 185 ALA A C 1
ATOM 1427 O O . ALA A 1 185 ? 7.809 19.016 -10.195 1 96 185 ALA A O 1
ATOM 1428 N N . LEU A 1 186 ? 8.383 18.781 -12.32 1 96.06 186 LEU A N 1
ATOM 1429 C CA . LEU A 1 186 ? 8.852 20.156 -12.422 1 96.06 186 LEU A CA 1
ATOM 1430 C C . LEU A 1 186 ? 7.715 21.141 -12.156 1 96.06 186 LEU A C 1
ATOM 1432 O O . LEU A 1 186 ? 7.867 22.078 -11.359 1 96.06 186 LEU A O 1
ATOM 1436 N N . HIS A 1 187 ? 6.617 20.922 -12.773 1 95.94 187 HIS A N 1
ATOM 1437 C CA . HIS A 1 187 ? 5.504 21.844 -12.625 1 95.94 187 HIS A CA 1
ATOM 1438 C C . HIS A 1 187 ? 4.941 21.812 -11.211 1 95.94 187 HIS A C 1
ATOM 1440 O O . HIS A 1 187 ? 4.453 22.828 -10.711 1 95.94 187 HIS A O 1
ATOM 1446 N N . ALA A 1 188 ? 4.973 20.672 -10.617 1 96.06 188 ALA A N 1
ATOM 1447 C CA . ALA A 1 188 ? 4.512 20.594 -9.234 1 96.06 188 ALA A CA 1
ATOM 1448 C C . ALA A 1 188 ? 5.383 21.438 -8.312 1 96.06 188 ALA A C 1
ATOM 1450 O O . ALA A 1 188 ? 4.879 22.125 -7.422 1 96.06 188 ALA A O 1
ATOM 1451 N N . VAL A 1 189 ? 6.66 21.359 -8.547 1 95.5 189 VAL A N 1
ATOM 1452 C CA . VAL A 1 189 ? 7.59 22.156 -7.766 1 95.5 189 VAL A CA 1
ATOM 1453 C C . VAL A 1 189 ? 7.379 23.641 -8.07 1 95.5 189 VAL A C 1
ATOM 1455 O O . VAL A 1 189 ? 7.309 24.469 -7.16 1 95.5 189 VAL A O 1
ATOM 1458 N N . LEU A 1 190 ? 7.223 23.969 -9.328 1 95.81 190 LEU A N 1
ATOM 1459 C CA . LEU A 1 190 ? 7.02 25.359 -9.75 1 95.81 190 LEU A CA 1
ATOM 1460 C C . LEU A 1 190 ? 5.711 25.906 -9.195 1 95.81 190 LEU A C 1
ATOM 1462 O O . LEU A 1 190 ? 5.613 27.094 -8.883 1 95.81 190 LEU A O 1
ATOM 1466 N N . TYR A 1 191 ? 4.715 25.062 -9.125 1 95.62 191 TYR A N 1
ATOM 1467 C CA . TYR A 1 191 ? 3.424 25.453 -8.578 1 95.62 191 TYR A CA 1
ATOM 1468 C C . TYR A 1 191 ? 3.58 26.078 -7.195 1 95.62 191 TYR A C 1
ATOM 1470 O O . TYR A 1 191 ? 3.064 27.156 -6.93 1 95.62 191 TYR A O 1
ATOM 1478 N N . PHE A 1 192 ? 4.352 25.469 -6.363 1 93.38 192 PHE A N 1
ATOM 1479 C CA . PHE A 1 192 ? 4.512 25.953 -4.996 1 93.38 192 PHE A CA 1
ATOM 1480 C C . PHE A 1 192 ? 5.434 27.172 -4.957 1 93.38 192 PHE A C 1
ATOM 1482 O O . PHE A 1 192 ? 5.246 28.078 -4.141 1 93.38 192 PHE A O 1
ATOM 1489 N N . LEU A 1 193 ? 6.41 27.188 -5.828 1 94.19 193 LEU A N 1
ATOM 1490 C CA . LEU A 1 193 ? 7.297 28.344 -5.895 1 94.19 193 LEU A CA 1
ATOM 1491 C C . LEU A 1 193 ? 6.547 29.578 -6.379 1 94.19 193 LEU A C 1
ATOM 1493 O O . LEU A 1 193 ? 6.707 30.672 -5.824 1 94.19 193 LEU A O 1
ATOM 1497 N N . LEU A 1 194 ? 5.738 29.391 -7.391 1 95.25 194 LEU A N 1
ATOM 1498 C CA . LEU A 1 194 ? 4.961 30.516 -7.926 1 95.25 194 LEU A CA 1
ATOM 1499 C C . LEU A 1 194 ? 3.963 31.016 -6.895 1 95.25 194 LEU A C 1
ATOM 1501 O O . LEU A 1 194 ? 3.775 32.219 -6.75 1 95.25 194 LEU A O 1
ATOM 1505 N N . ARG A 1 195 ? 3.34 30.141 -6.23 1 91.31 195 ARG A N 1
ATOM 1506 C CA . ARG A 1 195 ? 2.402 30.531 -5.18 1 91.31 195 ARG A CA 1
ATOM 1507 C C . ARG A 1 195 ? 3.1 31.344 -4.094 1 91.31 195 ARG A C 1
ATOM 1509 O O . ARG A 1 195 ? 2.537 32.312 -3.58 1 91.31 195 ARG A O 1
ATOM 1516 N N . GLU A 1 196 ? 4.258 30.906 -3.705 1 89.94 196 GLU A N 1
ATOM 1517 C CA . GLU A 1 196 ? 5.035 31.641 -2.711 1 89.94 196 GLU A CA 1
ATOM 1518 C C . GLU A 1 196 ? 5.363 33.062 -3.195 1 89.94 196 GLU A C 1
ATOM 1520 O O . GLU A 1 196 ? 5.262 34.031 -2.434 1 89.94 196 GLU A O 1
ATOM 1525 N N . HIS A 1 197 ? 5.773 33.188 -4.438 1 92.75 197 HIS A N 1
ATOM 1526 C CA . HIS A 1 197 ? 6.086 34.5 -4.996 1 92.75 197 HIS A CA 1
ATOM 1527 C C . HIS A 1 197 ? 4.867 35.438 -4.977 1 92.75 197 HIS A C 1
ATOM 1529 O O . HIS A 1 197 ? 4.988 36.625 -4.699 1 92.75 197 HIS A O 1
ATOM 1535 N N . ILE A 1 198 ? 3.773 34.875 -5.258 1 91.25 198 ILE A N 1
ATOM 1536 C CA . ILE A 1 198 ? 2.539 35.656 -5.285 1 91.25 198 ILE A CA 1
ATOM 1537 C C . ILE A 1 198 ? 2.148 36.062 -3.863 1 91.25 198 ILE A C 1
ATOM 1539 O O . ILE A 1 198 ? 1.82 37.219 -3.607 1 91.25 198 ILE A O 1
ATOM 1543 N N . THR A 1 199 ? 2.186 35.062 -2.949 1 85.44 199 THR A N 1
ATOM 1544 C CA . THR A 1 199 ? 1.792 35.281 -1.562 1 85.44 199 THR A CA 1
ATOM 1545 C C . THR A 1 199 ? 2.691 36.344 -0.908 1 85.44 199 THR A C 1
ATOM 1547 O O . THR A 1 199 ? 2.219 37.188 -0.143 1 85.44 199 THR A O 1
ATOM 1550 N N . LEU A 1 200 ? 4 36.281 -1.22 1 84.62 200 LEU A N 1
ATOM 1551 C CA . LEU A 1 200 ? 4.953 37.219 -0.598 1 84.62 200 LEU A CA 1
ATOM 1552 C C . LEU A 1 200 ? 5.113 38.469 -1.429 1 84.62 200 LEU A C 1
ATOM 1554 O O . LEU A 1 200 ? 5.871 39.375 -1.055 1 84.62 200 LEU A O 1
ATOM 1558 N N . SER A 1 201 ? 4.43 38.594 -2.496 1 87.31 201 SER A N 1
ATOM 1559 C CA . SER A 1 201 ? 4.504 39.75 -3.393 1 87.31 201 SER A CA 1
ATOM 1560 C C . SER A 1 201 ? 5.953 40.125 -3.691 1 87.31 201 SER A C 1
ATOM 1562 O O . SER A 1 201 ? 6.355 41.281 -3.492 1 87.31 201 SER A O 1
ATOM 1564 N N . THR A 1 202 ? 6.703 39.125 -4.168 1 89 202 THR A N 1
ATOM 1565 C CA . THR A 1 202 ? 8.117 39.344 -4.441 1 89 202 THR A CA 1
ATOM 1566 C C . THR A 1 202 ? 8.312 40.188 -5.711 1 89 202 THR A C 1
ATOM 1568 O O . THR A 1 202 ? 7.34 40.5 -6.406 1 89 202 THR A O 1
ATOM 1571 N N . ALA A 1 203 ? 9.602 40.469 -6.078 1 88.88 203 ALA A N 1
ATOM 1572 C CA . ALA A 1 203 ? 9.953 41.281 -7.234 1 88.88 203 ALA A CA 1
ATOM 1573 C C . ALA A 1 203 ? 9.539 40.625 -8.539 1 88.88 203 ALA A C 1
ATOM 1575 O O . ALA A 1 203 ? 9.281 41.281 -9.539 1 88.88 203 ALA A O 1
ATOM 1576 N N . LEU A 1 204 ? 9.422 39.344 -8.508 1 91.94 204 LEU A N 1
ATOM 1577 C CA . LEU A 1 204 ? 9.023 38.594 -9.695 1 91.94 204 LEU A CA 1
ATOM 1578 C C . LEU A 1 204 ? 7.617 38.969 -10.141 1 91.94 204 LEU A C 1
ATOM 1580 O O . LEU A 1 204 ? 7.305 38.938 -11.328 1 91.94 204 LEU A O 1
ATOM 1584 N N . CYS A 1 205 ? 6.785 39.375 -9.242 1 92.06 205 CYS A N 1
ATOM 1585 C CA . CYS A 1 205 ? 5.406 39.75 -9.531 1 92.06 205 CYS A CA 1
ATOM 1586 C C . CYS A 1 205 ? 5.355 41.062 -10.336 1 92.06 205 CYS A C 1
ATOM 1588 O O . CYS A 1 205 ? 4.359 41.312 -11.008 1 92.06 205 CYS A O 1
ATOM 1590 N N . LYS A 1 206 ? 6.395 41.781 -10.211 1 91.69 206 LYS A N 1
ATOM 1591 C CA . LYS A 1 206 ? 6.457 43.031 -10.969 1 91.69 206 LYS A CA 1
ATOM 1592 C C . LYS A 1 206 ? 6.801 42.781 -12.43 1 91.69 206 LYS A C 1
ATOM 1594 O O . LYS A 1 206 ? 6.312 43.469 -13.32 1 91.69 206 LYS A O 1
ATOM 1599 N N . ASP A 1 207 ? 7.578 41.781 -12.656 1 91.56 207 ASP A N 1
ATOM 1600 C CA . ASP A 1 207 ? 8.078 41.5 -14 1 91.56 207 ASP A CA 1
ATOM 1601 C C . ASP A 1 207 ? 7.098 40.625 -14.773 1 91.56 207 ASP A C 1
ATOM 1603 O O . ASP A 1 207 ? 7.094 40.625 -16 1 91.56 207 ASP A O 1
ATOM 1607 N N . TYR A 1 208 ? 6.367 39.781 -14.031 1 92.94 208 TYR A N 1
ATOM 1608 C CA . TYR A 1 208 ? 5.469 38.812 -14.664 1 92.94 208 TYR A CA 1
ATOM 1609 C C . TYR A 1 208 ? 4.086 38.875 -14.031 1 92.94 208 TYR A C 1
ATOM 1611 O O . TYR A 1 208 ? 3.953 39.125 -12.836 1 92.94 208 TYR A O 1
ATOM 1619 N N . ASP A 1 209 ? 3.078 38.719 -14.852 1 93.38 209 ASP A N 1
ATOM 1620 C CA . ASP A 1 209 ? 1.757 38.406 -14.312 1 93.38 209 ASP A CA 1
ATOM 1621 C C . ASP A 1 209 ? 1.662 36.938 -13.898 1 93.38 209 ASP A C 1
ATOM 1623 O O . ASP A 1 209 ? 1.267 36.094 -14.695 1 93.38 209 ASP A O 1
ATOM 1627 N N . LEU A 1 210 ? 1.835 36.656 -12.711 1 95.12 210 LEU A N 1
ATOM 1628 C CA . LEU A 1 210 ? 2.094 35.312 -12.234 1 95.12 210 LEU A CA 1
ATOM 1629 C C . LEU A 1 210 ? 0.792 34.531 -12.062 1 95.12 210 LEU A C 1
ATOM 1631 O O . LEU A 1 210 ? 0.792 33.312 -12.062 1 95.12 210 LEU A O 1
ATOM 1635 N N . LYS A 1 211 ? -0.331 35.156 -11.906 1 94 211 LYS A N 1
ATOM 1636 C CA . LYS A 1 211 ? -1.575 34.469 -11.586 1 94 211 LYS A CA 1
ATOM 1637 C C . LYS A 1 211 ? -2.014 33.562 -12.727 1 94 211 LYS A C 1
ATOM 1639 O O . LYS A 1 211 ? -2.277 32.375 -12.523 1 94 211 LYS A O 1
ATOM 1644 N N . PRO A 1 212 ? -2.07 34.125 -13.945 1 93.56 212 PRO A N 1
ATOM 1645 C CA . PRO A 1 212 ? -2.432 33.25 -15.047 1 93.56 212 PRO A CA 1
ATOM 1646 C C . PRO A 1 212 ? -1.42 32.125 -15.25 1 93.56 212 PRO A C 1
ATOM 1648 O O . PRO A 1 212 ? -1.793 31.016 -15.664 1 93.56 212 PRO A O 1
ATOM 1651 N N . LEU A 1 213 ? -0.188 32.406 -15.016 1 94.25 213 LEU A N 1
ATOM 1652 C CA . LEU A 1 213 ? 0.857 31.406 -15.156 1 94.25 213 LEU A CA 1
ATOM 1653 C C . LEU A 1 213 ? 0.718 30.312 -14.094 1 94.25 213 LEU A C 1
ATOM 1655 O O . LEU A 1 213 ? 0.967 29.141 -14.359 1 94.25 213 LEU A O 1
ATOM 1659 N N . LEU A 1 214 ? 0.32 30.734 -12.938 1 95.38 214 LEU A N 1
ATOM 1660 C CA . LEU A 1 214 ? 0.048 29.781 -11.875 1 95.38 214 LEU A CA 1
ATOM 1661 C C . LEU A 1 214 ? -1.111 28.859 -12.25 1 95.38 214 LEU A C 1
ATOM 1663 O O . LEU A 1 214 ? -1.057 27.656 -12 1 95.38 214 LEU A O 1
ATOM 1667 N N . ASP A 1 215 ? -2.119 29.422 -12.828 1 92.75 215 ASP A N 1
ATOM 1668 C CA . ASP A 1 215 ? -3.277 28.625 -13.242 1 92.75 215 ASP A CA 1
ATOM 1669 C C . ASP A 1 215 ? -2.891 27.578 -14.289 1 92.75 215 ASP A C 1
ATOM 1671 O O . ASP A 1 215 ? -3.35 26.438 -14.234 1 92.75 215 ASP A O 1
ATOM 1675 N N . LYS A 1 216 ? -2.131 28.031 -15.172 1 92.38 216 LYS A N 1
ATOM 1676 C CA . LYS A 1 216 ? -1.656 27.109 -16.188 1 92.38 216 LYS A CA 1
ATOM 1677 C C . LYS A 1 216 ? -0.796 26 -15.578 1 92.38 216 LYS A C 1
ATOM 1679 O O . LYS A 1 216 ? -0.91 24.828 -15.961 1 92.38 216 LYS A O 1
ATOM 1684 N N . CYS A 1 217 ? 0.069 26.391 -14.711 1 94.38 217 CYS A N 1
ATOM 1685 C CA . CYS A 1 217 ? 0.917 25.438 -14.008 1 94.38 217 CYS A CA 1
ATOM 1686 C C . CYS A 1 217 ? 0.077 24.438 -13.234 1 94.38 217 CYS A C 1
ATOM 1688 O O . CYS A 1 217 ? 0.361 23.234 -13.258 1 94.38 217 CYS A O 1
ATOM 1690 N N . GLU A 1 218 ? -0.911 24.922 -12.57 1 93.75 218 GLU A N 1
ATOM 1691 C CA . GLU A 1 218 ? -1.804 24.062 -11.797 1 93.75 218 GLU A CA 1
ATOM 1692 C C . GLU A 1 218 ? -2.521 23.062 -12.688 1 93.75 218 GLU A C 1
ATOM 1694 O O . GLU A 1 218 ? -2.678 21.891 -12.312 1 93.75 218 GLU A O 1
ATOM 1699 N N . GLN A 1 219 ? -2.93 23.516 -13.797 1 91.56 219 GLN A N 1
ATOM 1700 C CA . GLN A 1 219 ? -3.588 22.625 -14.742 1 91.56 219 GLN A CA 1
ATOM 1701 C C . GLN A 1 219 ? -2.643 21.516 -15.211 1 91.56 219 GLN A C 1
ATOM 1703 O O . GLN A 1 219 ? -3.051 20.359 -15.352 1 91.56 219 GLN A O 1
ATOM 1708 N N . ASN A 1 220 ? -1.457 21.891 -15.484 1 91.62 220 ASN A N 1
ATOM 1709 C CA . ASN A 1 220 ? -0.456 20.906 -15.891 1 91.62 220 ASN A CA 1
ATOM 1710 C C . ASN A 1 220 ? -0.211 19.875 -14.797 1 91.62 220 ASN A C 1
ATOM 1712 O O . ASN A 1 220 ? -0.096 18.672 -15.078 1 91.62 220 ASN A O 1
ATOM 1716 N N . VAL A 1 221 ? -0.153 20.328 -13.586 1 94.5 221 VAL A N 1
ATOM 1717 C CA . VAL A 1 221 ? 0.104 19.453 -12.453 1 94.5 221 VAL A CA 1
ATOM 1718 C C . VAL A 1 221 ? -1.061 18.484 -12.281 1 94.5 221 VAL A C 1
ATOM 1720 O O . VAL A 1 221 ? -0.854 17.281 -12.133 1 94.5 221 VAL A O 1
ATOM 1723 N N . ASN A 1 222 ? -2.26 19.031 -12.336 1 92.75 222 ASN A N 1
ATOM 1724 C CA . ASN A 1 222 ? -3.447 18.203 -12.148 1 92.75 222 ASN A CA 1
ATOM 1725 C C . ASN A 1 222 ? -3.564 17.141 -13.227 1 92.75 222 ASN A C 1
ATOM 1727 O O . ASN A 1 222 ? -3.809 15.969 -12.922 1 92.75 222 ASN A O 1
ATOM 1731 N N . SER A 1 223 ? -3.32 17.562 -14.398 1 89.75 223 SER A N 1
ATOM 1732 C CA . SER A 1 223 ? -3.42 16.641 -15.523 1 89.75 223 SER A CA 1
ATOM 1733 C C . SER A 1 223 ? -2.332 15.57 -15.461 1 89.75 223 SER A C 1
ATOM 1735 O O . SER A 1 223 ? -2.566 14.414 -15.82 1 89.75 223 SER A O 1
ATOM 1737 N N . GLY A 1 224 ? -1.183 15.977 -15.07 1 91.81 224 GLY A N 1
ATOM 1738 C CA . GLY A 1 224 ? -0.076 15.039 -14.984 1 91.81 224 GLY A CA 1
ATOM 1739 C C . GLY A 1 224 ? -0.23 14.031 -13.859 1 91.81 224 GLY A C 1
ATOM 1740 O O . GLY A 1 224 ? 0.103 12.859 -14.016 1 91.81 224 GLY A O 1
ATOM 1741 N N . LEU A 1 225 ? -0.737 14.453 -12.719 1 93.06 225 LEU A N 1
ATOM 1742 C CA . LEU A 1 225 ? -0.871 13.609 -11.539 1 93.06 225 LEU A CA 1
ATOM 1743 C C . LEU A 1 225 ? -1.963 12.562 -11.742 1 93.06 225 LEU A C 1
ATOM 1745 O O . LEU A 1 225 ? -1.906 11.477 -11.156 1 93.06 225 LEU A O 1
ATOM 1749 N N . GLU A 1 226 ? -2.916 12.898 -12.562 1 89.94 226 GLU A N 1
ATOM 1750 C CA . GLU A 1 226 ? -4.051 12 -12.758 1 89.94 226 GLU A CA 1
ATOM 1751 C C . GLU A 1 226 ? -3.857 11.133 -14 1 89.94 226 GLU A C 1
ATOM 1753 O O . GLU A 1 226 ? -4.758 11.031 -14.844 1 89.94 226 GLU A O 1
ATOM 1758 N N . THR A 1 227 ? -2.682 10.648 -14.141 1 89.56 227 THR A N 1
ATOM 1759 C CA . THR A 1 227 ? -2.344 9.703 -15.203 1 89.56 227 THR A CA 1
ATOM 1760 C C . THR A 1 227 ? -1.86 8.383 -14.609 1 89.56 227 THR A C 1
ATOM 1762 O O . THR A 1 227 ? -1.316 8.352 -13.508 1 89.56 227 THR A O 1
ATOM 1765 N N . TYR A 1 228 ? -2.021 7.363 -15.438 1 89.06 228 TYR A N 1
ATOM 1766 C CA . TYR A 1 228 ? -1.571 6.035 -15.031 1 89.06 228 TYR A CA 1
ATOM 1767 C C . TYR A 1 228 ? -0.06 6.008 -14.836 1 89.06 228 TYR A C 1
ATOM 1769 O O . TYR A 1 228 ? 0.437 5.418 -13.875 1 89.06 228 TYR A O 1
ATOM 1777 N N . ASP A 1 229 ? 0.68 6.633 -15.594 1 89.5 229 ASP A N 1
ATOM 1778 C CA . ASP A 1 229 ? 2.139 6.578 -15.594 1 89.5 229 ASP A CA 1
ATOM 1779 C C . ASP A 1 229 ? 2.709 7.129 -14.289 1 89.5 229 ASP A C 1
ATOM 1781 O O . ASP A 1 229 ? 3.561 6.496 -13.664 1 89.5 229 ASP A O 1
ATOM 1785 N N . VAL A 1 230 ? 2.232 8.234 -13.93 1 91.06 230 VAL A N 1
ATOM 1786 C CA . VAL A 1 230 ? 2.754 8.867 -12.719 1 91.06 230 VAL A CA 1
ATOM 1787 C C . VAL A 1 230 ? 2.369 8.031 -11.5 1 91.06 230 VAL A C 1
ATOM 1789 O O . VAL A 1 230 ? 3.154 7.906 -10.555 1 91.06 230 VAL A O 1
ATOM 1792 N N . PHE A 1 231 ? 1.239 7.426 -11.617 1 89.12 231 PHE A N 1
ATOM 1793 C CA . PHE A 1 231 ? 0.7 6.699 -10.477 1 89.12 231 PHE A CA 1
ATOM 1794 C C . PHE A 1 231 ? 1.33 5.316 -10.367 1 89.12 231 PHE A C 1
ATOM 1796 O O . PHE A 1 231 ? 1.606 4.84 -9.258 1 89.12 231 PHE A O 1
ATOM 1803 N N . ALA A 1 232 ? 1.624 4.703 -11.484 1 88.69 232 ALA A N 1
ATOM 1804 C CA . ALA A 1 232 ? 1.92 3.273 -11.477 1 88.69 232 ALA A CA 1
ATOM 1805 C C . ALA A 1 232 ? 3.412 3.02 -11.672 1 88.69 232 ALA A C 1
ATOM 1807 O O . ALA A 1 232 ? 3.936 1.989 -11.242 1 88.69 232 ALA A O 1
ATOM 1808 N N . VAL A 1 233 ? 4.133 3.912 -12.328 1 90.94 233 VAL A N 1
ATOM 1809 C CA . VAL A 1 233 ? 5.52 3.645 -12.695 1 90.94 233 VAL A CA 1
ATOM 1810 C C . VAL A 1 233 ? 6.457 4.273 -11.672 1 90.94 233 VAL A C 1
ATOM 1812 O O . VAL A 1 233 ? 6.516 5.496 -11.539 1 90.94 233 VAL A O 1
ATOM 1815 N N . PRO A 1 234 ? 7.234 3.467 -10.984 1 93.31 234 PRO A N 1
ATOM 1816 C CA . PRO A 1 234 ? 8.133 4.016 -9.969 1 93.31 234 PRO A CA 1
ATOM 1817 C C . PRO A 1 234 ? 9.336 4.742 -10.578 1 93.31 234 PRO A C 1
ATOM 1819 O O . PRO A 1 234 ? 10 4.203 -11.461 1 93.31 234 PRO A O 1
ATOM 1822 N N . SER A 1 235 ? 9.586 5.883 -10.281 1 93.38 235 SER A N 1
ATOM 1823 C CA . SER A 1 235 ? 10.742 6.707 -10.617 1 93.38 235 SER A CA 1
ATOM 1824 C C . SER A 1 235 ? 10.891 7.875 -9.648 1 93.38 235 SER A C 1
ATOM 1826 O O . SER A 1 235 ? 9.953 8.211 -8.922 1 93.38 235 SER A O 1
ATOM 1828 N N . PHE A 1 236 ? 12.062 8.422 -9.625 1 94.19 236 PHE A N 1
ATOM 1829 C CA . PHE A 1 236 ? 12.281 9.562 -8.742 1 94.19 236 PHE A CA 1
ATOM 1830 C C . PHE A 1 236 ? 11.32 10.695 -9.062 1 94.19 236 PHE A C 1
ATOM 1832 O O . PHE A 1 236 ? 10.734 11.297 -8.156 1 94.19 236 PHE A O 1
ATOM 1839 N N . GLU A 1 237 ? 11.117 10.992 -10.336 1 95.25 237 GLU A N 1
ATOM 1840 C CA . GLU A 1 237 ? 10.289 12.109 -10.781 1 95.25 237 GLU A CA 1
ATOM 1841 C C . GLU A 1 237 ? 8.82 11.867 -10.461 1 95.25 237 GLU A C 1
ATOM 1843 O O . GLU A 1 237 ? 8.117 12.781 -10.008 1 95.25 237 GLU A O 1
ATOM 1848 N N . ASN A 1 238 ? 8.398 10.641 -10.734 1 96.06 238 ASN A N 1
ATOM 1849 C CA . ASN A 1 238 ? 7.012 10.32 -10.414 1 96.06 238 ASN A CA 1
ATOM 1850 C C . ASN A 1 238 ? 6.75 10.391 -8.914 1 96.06 238 ASN A C 1
ATOM 1852 O O . ASN A 1 238 ? 5.695 10.859 -8.484 1 96.06 238 ASN A O 1
ATOM 1856 N N . LEU A 1 239 ? 7.703 9.898 -8.141 1 97.19 239 LEU A N 1
ATOM 1857 C CA . LEU A 1 239 ? 7.578 9.977 -6.688 1 97.19 239 LEU A CA 1
ATOM 1858 C C . LEU A 1 239 ? 7.523 11.43 -6.219 1 97.19 239 LEU A C 1
ATOM 1860 O O . LEU A 1 239 ? 6.738 11.766 -5.332 1 97.19 239 LEU A O 1
ATOM 1864 N N . LEU A 1 240 ? 8.406 12.234 -6.781 1 97.12 240 LEU A N 1
ATOM 1865 C CA . LEU A 1 240 ? 8.398 13.656 -6.453 1 97.12 240 LEU A CA 1
ATOM 1866 C C . LEU A 1 240 ? 7.059 14.289 -6.812 1 97.12 240 LEU A C 1
ATOM 1868 O O . LEU A 1 240 ? 6.496 15.055 -6.023 1 97.12 240 LEU A O 1
ATOM 1872 N N . ALA A 1 241 ? 6.559 13.977 -7.945 1 97.31 241 ALA A N 1
ATOM 1873 C CA . ALA A 1 241 ? 5.262 14.484 -8.383 1 97.31 241 ALA A CA 1
ATOM 1874 C C . ALA A 1 241 ? 4.152 14.055 -7.43 1 97.31 241 ALA A C 1
ATOM 1876 O O . ALA A 1 241 ? 3.314 14.875 -7.035 1 97.31 241 ALA A O 1
ATOM 1877 N N . LEU A 1 242 ? 4.121 12.789 -7.086 1 97.44 242 LEU A N 1
ATOM 1878 C CA . LEU A 1 242 ? 3.111 12.266 -6.176 1 97.44 242 LEU A CA 1
ATOM 1879 C C . LEU A 1 242 ? 3.201 12.945 -4.812 1 97.44 242 LEU A C 1
ATOM 1881 O O . LEU A 1 242 ? 2.178 13.258 -4.203 1 97.44 242 LEU A O 1
ATOM 1885 N N . THR A 1 243 ? 4.395 13.148 -4.355 1 97.12 243 THR A N 1
ATOM 1886 C CA . THR A 1 243 ? 4.605 13.797 -3.064 1 97.12 243 THR A CA 1
ATOM 1887 C C . THR A 1 243 ? 4.059 15.227 -3.082 1 97.12 243 THR A C 1
ATOM 1889 O O . THR A 1 243 ? 3.377 15.648 -2.146 1 97.12 243 THR A O 1
ATOM 1892 N N . MET A 1 244 ? 4.355 15.898 -4.152 1 96.25 244 MET A N 1
ATOM 1893 C CA . MET A 1 244 ? 3.811 17.25 -4.293 1 96.25 244 MET A CA 1
ATOM 1894 C C . MET A 1 244 ? 2.293 17.203 -4.426 1 96.25 244 MET A C 1
ATOM 1896 O O . MET A 1 244 ? 1.6 18.109 -3.943 1 96.25 244 MET A O 1
ATOM 1900 N N . GLY A 1 245 ? 1.837 16.172 -5.125 1 95.38 245 GLY A N 1
ATOM 1901 C CA . GLY A 1 245 ? 0.4 16 -5.27 1 95.38 245 GLY A CA 1
ATOM 1902 C C . GLY A 1 245 ? -0.31 15.781 -3.949 1 95.38 245 GLY A C 1
ATOM 1903 O O . GLY A 1 245 ? -1.402 16.312 -3.729 1 95.38 245 GLY A O 1
ATOM 1904 N N . MET A 1 246 ? 0.29 15.008 -3.109 1 94.5 246 MET A N 1
ATOM 1905 C CA . MET A 1 246 ? -0.302 14.773 -1.797 1 94.5 246 MET A CA 1
ATOM 1906 C C . MET A 1 246 ? -0.377 16.062 -0.991 1 94.5 246 MET A C 1
ATOM 1908 O O . MET A 1 246 ? -1.372 16.328 -0.31 1 94.5 246 MET A O 1
ATOM 1912 N N . ILE A 1 247 ? 0.669 16.875 -1.076 1 92.62 247 ILE A N 1
ATOM 1913 C CA . ILE A 1 247 ? 0.692 18.156 -0.372 1 92.62 247 ILE A CA 1
ATOM 1914 C C . ILE A 1 247 ? -0.381 19.078 -0.943 1 92.62 247 ILE A C 1
ATOM 1916 O O . ILE A 1 247 ? -1.104 19.734 -0.193 1 92.62 247 ILE A O 1
ATOM 1920 N N . LYS A 1 248 ? -0.458 19.078 -2.225 1 93.31 248 LYS A N 1
ATOM 1921 C CA . LYS A 1 248 ? -1.468 19.906 -2.883 1 93.31 248 LYS A CA 1
ATOM 1922 C C . LYS A 1 248 ? -2.877 19.453 -2.51 1 93.31 248 LYS A C 1
ATOM 1924 O O . LYS A 1 248 ? -3.771 20.266 -2.322 1 93.31 248 LYS A O 1
ATOM 1929 N N . ALA A 1 249 ? -3.084 18.156 -2.521 1 92.5 249 ALA A N 1
ATOM 1930 C CA . ALA A 1 249 ? -4.391 17.625 -2.146 1 92.5 249 ALA A CA 1
ATOM 1931 C C . ALA A 1 249 ? -4.773 18.047 -0.732 1 92.5 249 ALA A C 1
ATOM 1933 O O . ALA A 1 249 ? -5.941 18.312 -0.454 1 92.5 249 ALA A O 1
ATOM 1934 N N . GLN A 1 250 ? -3.822 18.078 0.11 1 87.44 250 GLN A N 1
ATOM 1935 C CA . GLN A 1 250 ? -4.055 18.562 1.471 1 87.44 250 GLN A CA 1
ATOM 1936 C C . GLN A 1 250 ? -4.457 20.031 1.48 1 87.44 250 GLN A C 1
ATOM 1938 O O . GLN A 1 250 ? -5.348 20.438 2.23 1 87.44 250 GLN A O 1
ATOM 1943 N N . GLU A 1 251 ? -3.809 20.734 0.681 1 84.31 251 GLU A N 1
ATOM 1944 C CA . GLU A 1 251 ? -4.121 22.156 0.579 1 84.31 251 GLU A CA 1
ATOM 1945 C C . GLU A 1 251 ? -5.543 22.375 0.075 1 84.31 251 GLU A C 1
ATOM 1947 O O . GLU A 1 251 ? -6.188 23.359 0.428 1 84.31 251 GLU A O 1
ATOM 1952 N N . GLU A 1 252 ? -5.984 21.469 -0.718 1 84.12 252 GLU A N 1
ATOM 1953 C CA . GLU A 1 252 ? -7.332 21.594 -1.265 1 84.12 252 GLU A CA 1
ATOM 1954 C C . GLU A 1 252 ? -8.352 20.891 -0.37 1 84.12 252 GLU A C 1
ATOM 1956 O O . GLU A 1 252 ? -9.539 20.844 -0.691 1 84.12 252 GLU A O 1
ATOM 1961 N N . THR A 1 253 ? -7.914 20.312 0.72 1 83.38 253 THR A N 1
ATOM 1962 C CA . THR A 1 253 ? -8.742 19.625 1.704 1 83.38 253 THR A CA 1
ATOM 1963 C C . THR A 1 253 ? -9.469 18.438 1.068 1 83.38 253 THR A C 1
ATOM 1965 O O . THR A 1 253 ? -10.688 18.297 1.204 1 83.38 253 THR A O 1
ATOM 1968 N N . LYS A 1 254 ? -8.75 17.734 0.331 1 87.44 254 LYS A N 1
ATOM 1969 C CA . LYS A 1 254 ? -9.234 16.484 -0.244 1 87.44 254 LYS A CA 1
ATOM 1970 C C . LYS A 1 254 ? -8.539 15.281 0.388 1 87.44 254 LYS A C 1
ATOM 1972 O O . LYS A 1 254 ? -7.594 14.734 -0.18 1 87.44 254 LYS A O 1
ATOM 1977 N N . PRO A 1 255 ? -9.094 14.836 1.479 1 84.88 255 PRO A N 1
ATOM 1978 C CA . PRO A 1 255 ? -8.406 13.805 2.248 1 84.88 255 PRO A CA 1
ATOM 1979 C C . PRO A 1 255 ? -8.305 12.477 1.498 1 84.88 255 PRO A C 1
ATOM 1981 O O . PRO A 1 255 ? -7.301 11.766 1.614 1 84.88 255 PRO A O 1
ATOM 1984 N N . LEU A 1 256 ? -9.352 12.141 0.759 1 87.94 256 LEU A N 1
ATOM 1985 C CA . LEU A 1 256 ? -9.328 10.875 0.041 1 87.94 256 LEU A CA 1
ATOM 1986 C C . LEU A 1 256 ? -8.297 10.898 -1.081 1 87.94 256 LEU A C 1
ATOM 1988 O O . LEU A 1 256 ? -7.598 9.906 -1.309 1 87.94 256 LEU A O 1
ATOM 1992 N N . LEU A 1 257 ? -8.258 12.023 -1.745 1 91.94 257 LEU A N 1
ATOM 1993 C CA . LEU A 1 257 ? -7.25 12.188 -2.787 1 91.94 257 LEU A CA 1
ATOM 1994 C C . LEU A 1 257 ? -5.844 12.164 -2.197 1 91.94 257 LEU A C 1
ATOM 1996 O O . LEU A 1 257 ? -4.938 11.555 -2.77 1 91.94 257 LEU A O 1
ATOM 2000 N N . CYS A 1 258 ? -5.707 12.828 -1.085 1 92.75 258 CYS A N 1
ATOM 2001 C CA . CYS A 1 258 ? -4.422 12.852 -0.398 1 92.75 258 CYS A CA 1
ATOM 2002 C C . CYS A 1 258 ? -3.971 11.445 -0.035 1 92.75 258 CYS A C 1
ATOM 2004 O O . CYS A 1 258 ? -2.83 11.062 -0.307 1 92.75 258 CYS A O 1
ATOM 2006 N N . THR A 1 259 ? -4.836 10.648 0.516 1 92.12 259 THR A N 1
ATOM 2007 C CA . THR A 1 259 ? -4.516 9.289 0.928 1 92.12 259 THR A CA 1
ATOM 2008 C C . THR A 1 259 ? -4.176 8.422 -0.282 1 92.12 259 THR A C 1
ATOM 2010 O O . THR A 1 259 ? -3.32 7.539 -0.199 1 92.12 259 THR A O 1
ATOM 2013 N N . THR A 1 260 ? -4.891 8.688 -1.34 1 93.5 260 THR A N 1
ATOM 2014 C CA . THR A 1 260 ? -4.617 7.957 -2.574 1 93.5 260 THR A CA 1
ATOM 2015 C C . THR A 1 260 ? -3.189 8.219 -3.049 1 93.5 260 THR A C 1
ATOM 2017 O O . THR A 1 260 ? -2.477 7.285 -3.426 1 93.5 260 THR A O 1
ATOM 2020 N N . PHE A 1 261 ? -2.785 9.438 -3.021 1 96 261 PHE A N 1
ATOM 2021 C CA . PHE A 1 261 ? -1.433 9.789 -3.441 1 96 261 PHE A CA 1
ATOM 2022 C C . PHE A 1 261 ? -0.401 9.234 -2.465 1 96 261 PHE A C 1
ATOM 2024 O O . PHE A 1 261 ? 0.677 8.797 -2.875 1 96 261 PHE A O 1
ATOM 2031 N N . ILE A 1 262 ? -0.729 9.266 -1.209 1 96 262 ILE A N 1
ATOM 2032 C CA . ILE A 1 262 ? 0.178 8.719 -0.204 1 96 262 ILE A CA 1
ATOM 2033 C C . ILE A 1 262 ? 0.403 7.234 -0.464 1 96 262 ILE A C 1
ATOM 2035 O O . ILE A 1 262 ? 1.538 6.754 -0.422 1 96 262 ILE A O 1
ATOM 2039 N N . SER A 1 263 ? -0.659 6.539 -0.716 1 94.25 263 SER A N 1
ATOM 2040 C CA . SER A 1 263 ? -0.56 5.105 -0.969 1 94.25 263 SER A CA 1
ATOM 2041 C C . SER A 1 263 ? 0.308 4.82 -2.189 1 94.25 263 SER A C 1
ATOM 2043 O O . SER A 1 263 ? 1.153 3.922 -2.16 1 94.25 263 SER A O 1
ATOM 2045 N N . ALA A 1 264 ? 0.059 5.559 -3.229 1 95.38 264 ALA A N 1
ATOM 2046 C CA . ALA A 1 264 ? 0.85 5.387 -4.445 1 95.38 264 ALA A CA 1
ATOM 2047 C C . ALA A 1 264 ? 2.316 5.73 -4.195 1 95.38 264 ALA A C 1
ATOM 2049 O O . ALA A 1 264 ? 3.213 5.02 -4.66 1 95.38 264 ALA A O 1
ATOM 2050 N N . ALA A 1 265 ? 2.518 6.832 -3.531 1 97.06 265 ALA A N 1
ATOM 2051 C CA . ALA A 1 265 ? 3.885 7.246 -3.229 1 97.06 265 ALA A CA 1
ATOM 2052 C C . ALA A 1 265 ? 4.594 6.207 -2.363 1 97.06 265 ALA A C 1
ATOM 2054 O O . ALA A 1 265 ? 5.766 5.898 -2.59 1 97.06 265 ALA A O 1
ATOM 2055 N N . ALA A 1 266 ? 3.93 5.703 -1.354 1 96.19 266 ALA A N 1
ATOM 2056 C CA . ALA A 1 266 ? 4.508 4.688 -0.48 1 96.19 266 ALA A CA 1
ATOM 2057 C C . ALA A 1 266 ? 4.887 3.436 -1.269 1 96.19 266 ALA A C 1
ATOM 2059 O O . ALA A 1 266 ? 5.945 2.85 -1.042 1 96.19 266 ALA A O 1
ATOM 2060 N N . SER A 1 267 ? 4.016 3.039 -2.148 1 93.5 267 SER A N 1
ATOM 2061 C CA . SER A 1 267 ? 4.293 1.88 -2.99 1 93.5 267 SER A CA 1
ATOM 2062 C C . SER A 1 267 ? 5.527 2.109 -3.857 1 93.5 267 SER A C 1
ATOM 2064 O O . SER A 1 267 ? 6.352 1.209 -4.023 1 93.5 267 SER A O 1
ATOM 2066 N N . GLN A 1 268 ? 5.641 3.293 -4.41 1 94.75 268 GLN A N 1
ATOM 2067 C CA . GLN A 1 268 ? 6.805 3.613 -5.234 1 94.75 268 GLN A CA 1
ATOM 2068 C C . GLN A 1 268 ? 8.078 3.639 -4.398 1 94.75 268 GLN A C 1
ATOM 2070 O O . GLN A 1 268 ? 9.141 3.203 -4.859 1 94.75 268 GLN A O 1
ATOM 2075 N N . CYS A 1 269 ? 7.988 4.133 -3.172 1 95.44 269 CYS A N 1
ATOM 2076 C CA . CYS A 1 269 ? 9.141 4.109 -2.279 1 95.44 269 CYS A CA 1
ATOM 2077 C C . CYS A 1 269 ? 9.625 2.682 -2.053 1 95.44 269 CYS A C 1
ATOM 2079 O O . CYS A 1 269 ? 10.828 2.424 -2.047 1 95.44 269 CYS A O 1
ATOM 2081 N N . GLN A 1 270 ? 8.711 1.81 -1.869 1 92.06 270 GLN A N 1
ATOM 2082 C CA . GLN A 1 270 ? 9.055 0.412 -1.629 1 92.06 270 GLN A CA 1
ATOM 2083 C C . GLN A 1 270 ? 9.688 -0.217 -2.863 1 92.06 270 GLN A C 1
ATOM 2085 O O . GLN A 1 270 ? 10.695 -0.921 -2.758 1 92.06 270 GLN A O 1
ATOM 2090 N N . ARG A 1 271 ? 9.133 0.069 -3.998 1 89.69 271 ARG A N 1
ATOM 2091 C CA . ARG A 1 271 ? 9.617 -0.531 -5.234 1 89.69 271 ARG A CA 1
ATOM 2092 C C . ARG A 1 271 ? 10.992 0.017 -5.605 1 89.69 271 ARG A C 1
ATOM 2094 O O . ARG A 1 271 ? 11.82 -0.699 -6.176 1 89.69 271 ARG A O 1
ATOM 2101 N N . LEU A 1 272 ? 11.195 1.291 -5.266 1 91.06 272 LEU A N 1
ATOM 2102 C CA . LEU A 1 272 ? 12.477 1.923 -5.562 1 91.06 272 LEU A CA 1
ATOM 2103 C C . LEU A 1 272 ? 13.516 1.587 -4.492 1 91.06 272 LEU A C 1
ATOM 2105 O O . LEU A 1 272 ? 14.703 1.85 -4.672 1 91.06 272 LEU A O 1
ATOM 2109 N N . GLY A 1 273 ? 13.086 1.027 -3.381 1 91.12 273 GLY A N 1
ATOM 2110 C CA . GLY A 1 273 ? 13.977 0.624 -2.307 1 91.12 273 GLY A CA 1
ATOM 2111 C C . GLY A 1 273 ? 14.414 1.781 -1.43 1 91.12 273 GLY A C 1
ATOM 2112 O O . GLY A 1 273 ? 15.445 1.704 -0.76 1 91.12 273 GLY A O 1
ATOM 2113 N N . TYR A 1 274 ? 13.633 2.895 -1.408 1 94.69 274 TYR A N 1
ATOM 2114 C CA . TYR A 1 274 ? 14.039 4.094 -0.683 1 94.69 274 TYR A CA 1
ATOM 2115 C C . TYR A 1 274 ? 13.953 3.873 0.822 1 94.69 274 TYR A C 1
ATOM 2117 O O . TYR A 1 274 ? 14.5 4.66 1.602 1 94.69 274 TYR A O 1
ATOM 2125 N N . HIS A 1 275 ? 13.305 2.834 1.302 1 94.5 275 HIS A N 1
ATOM 2126 C CA . HIS A 1 275 ? 13.188 2.533 2.725 1 94.5 275 HIS A CA 1
ATOM 2127 C C . HIS A 1 275 ? 14.414 1.779 3.23 1 94.5 275 HIS A C 1
ATOM 2129 O O . HIS A 1 275 ? 14.555 1.552 4.434 1 94.5 275 HIS A O 1
ATOM 2135 N N . ARG A 1 276 ? 15.273 1.458 2.305 1 91.56 276 ARG A N 1
ATOM 2136 C CA . ARG A 1 276 ? 16.453 0.665 2.648 1 91.56 276 ARG A CA 1
ATOM 2137 C C . ARG A 1 276 ? 17.719 1.49 2.521 1 91.56 276 ARG A C 1
ATOM 2139 O O . ARG A 1 276 ? 17.922 2.189 1.524 1 91.56 276 ARG A O 1
ATOM 2146 N N . GLU A 1 277 ? 18.625 1.298 3.414 1 90.88 277 GLU A N 1
ATOM 2147 C CA . GLU A 1 277 ? 19.875 2.055 3.416 1 90.88 277 GLU A CA 1
ATOM 2148 C C . GLU A 1 277 ? 20.781 1.615 2.277 1 90.88 277 GLU A C 1
ATOM 2150 O O . GLU A 1 277 ? 21.547 2.42 1.744 1 90.88 277 GLU A O 1
ATOM 2155 N N . ILE A 1 278 ? 20.703 0.406 1.86 1 85.06 278 ILE A N 1
ATOM 2156 C CA . ILE A 1 278 ? 21.547 -0.16 0.814 1 85.06 278 ILE A CA 1
ATOM 2157 C C . ILE A 1 278 ? 21.344 0.604 -0.49 1 85.06 278 ILE A C 1
ATOM 2159 O O . ILE A 1 278 ? 22.266 0.763 -1.282 1 85.06 278 ILE A O 1
ATOM 2163 N N . THR A 1 279 ? 20.141 1.108 -0.692 1 87.12 279 THR A N 1
ATOM 2164 C CA . THR A 1 279 ? 19.828 1.86 -1.901 1 87.12 279 THR A CA 1
ATOM 2165 C C . THR A 1 279 ? 20.641 3.148 -1.966 1 87.12 279 THR A C 1
ATOM 2167 O O . THR A 1 279 ? 21.109 3.545 -3.037 1 87.12 279 THR A O 1
ATOM 2170 N N . TYR A 1 280 ? 20.812 3.76 -0.85 1 89.69 280 TYR A N 1
ATOM 2171 C CA . TYR A 1 280 ? 21.547 5.02 -0.792 1 89.69 280 TYR A CA 1
ATOM 2172 C C . TYR A 1 280 ? 23.047 4.785 -0.922 1 89.69 280 TYR A C 1
ATOM 2174 O O . TYR A 1 280 ? 23.75 5.594 -1.52 1 89.69 280 TYR A O 1
ATOM 2182 N N . ARG A 1 281 ? 23.469 3.762 -0.415 1 83.88 281 ARG A N 1
ATOM 2183 C CA . ARG A 1 281 ? 24.875 3.412 -0.508 1 83.88 281 ARG A CA 1
ATOM 2184 C C . ARG A 1 281 ? 25.281 3.107 -1.948 1 83.88 281 ARG A C 1
ATOM 2186 O O . ARG A 1 281 ? 26.375 3.467 -2.387 1 83.88 281 ARG A O 1
ATOM 2193 N N . ASN A 1 282 ? 24.328 2.568 -2.66 1 76.88 282 ASN A N 1
ATOM 2194 C CA . ASN A 1 282 ? 24.594 2.121 -4.02 1 76.88 282 ASN A CA 1
ATOM 2195 C C . ASN A 1 282 ? 24.219 3.182 -5.047 1 76.88 282 ASN A C 1
ATOM 2197 O O . ASN A 1 282 ? 24.438 3 -6.246 1 76.88 282 ASN A O 1
ATOM 2201 N N . ASP A 1 283 ? 23.703 4.25 -4.555 1 81.31 283 ASP A N 1
ATOM 2202 C CA . ASP A 1 283 ? 23.203 5.266 -5.477 1 81.31 283 ASP A CA 1
ATOM 2203 C C . ASP A 1 283 ? 24.359 5.934 -6.23 1 81.31 283 ASP A C 1
ATOM 2205 O O . ASP A 1 283 ? 25.344 6.359 -5.621 1 81.31 283 ASP A O 1
ATOM 2209 N N . GLN A 1 284 ? 24.156 5.926 -7.488 1 73.44 284 GLN A N 1
ATOM 2210 C CA . GLN A 1 284 ? 25.172 6.535 -8.336 1 73.44 284 GLN A CA 1
ATOM 2211 C C . GLN A 1 284 ? 24.625 7.785 -9.031 1 73.44 284 GLN A C 1
ATOM 2213 O O . GLN A 1 284 ? 25.344 8.43 -9.805 1 73.44 284 GLN A O 1
ATOM 2218 N N . THR A 1 285 ? 23.484 8.164 -8.789 1 75.12 285 THR A N 1
ATOM 2219 C CA . THR A 1 285 ? 22.844 9.273 -9.484 1 75.12 285 THR A CA 1
ATOM 2220 C C . THR A 1 285 ? 23.219 10.602 -8.828 1 75.12 285 THR A C 1
ATOM 2222 O O . THR A 1 285 ? 23.078 11.664 -9.438 1 75.12 285 THR A O 1
ATOM 2225 N N . GLY A 1 286 ? 23.688 10.578 -7.629 1 80.06 286 GLY A N 1
ATOM 2226 C CA . GLY A 1 286 ? 24 11.805 -6.91 1 80.06 286 GLY A CA 1
ATOM 2227 C C . GLY A 1 286 ? 22.781 12.445 -6.27 1 80.06 286 GLY A C 1
ATOM 2228 O O . GLY A 1 286 ? 22.859 13.57 -5.766 1 80.06 286 GLY A O 1
ATOM 2229 N N . ARG A 1 287 ? 21.703 11.758 -6.324 1 88.06 287 ARG A N 1
ATOM 2230 C CA . ARG A 1 287 ? 20.469 12.305 -5.777 1 88.06 287 ARG A CA 1
ATOM 2231 C C . ARG A 1 287 ? 20.109 11.641 -4.453 1 88.06 287 ARG A C 1
ATOM 2233 O O . ARG A 1 287 ? 18.953 11.648 -4.039 1 88.06 287 ARG A O 1
ATOM 2240 N N . ARG A 1 288 ? 21.062 11.102 -3.805 1 91 288 ARG A N 1
ATOM 2241 C CA . ARG A 1 288 ? 20.828 10.281 -2.619 1 91 288 ARG A CA 1
ATOM 2242 C C . ARG A 1 288 ? 20.094 11.07 -1.542 1 91 288 ARG A C 1
ATOM 2244 O O . ARG A 1 288 ? 19.141 10.57 -0.939 1 91 288 ARG A O 1
ATOM 2251 N N . GLU A 1 289 ? 20.516 12.305 -1.372 1 90.25 289 GLU A N 1
ATOM 2252 C CA . GLU A 1 289 ? 19.922 13.086 -0.296 1 90.25 289 GLU A CA 1
ATOM 2253 C C . GLU A 1 289 ? 18.5 13.523 -0.659 1 90.25 289 GLU A C 1
ATOM 2255 O O . GLU A 1 289 ? 17.625 13.617 0.212 1 90.25 289 GLU A O 1
ATOM 2260 N N . HIS A 1 290 ? 18.266 13.766 -1.934 1 92.25 290 HIS A N 1
ATOM 2261 C CA . HIS A 1 290 ? 16.922 14.094 -2.377 1 92.25 290 HIS A CA 1
ATOM 2262 C C . HIS A 1 290 ? 15.984 12.898 -2.221 1 92.25 290 HIS A C 1
ATOM 2264 O O . HIS A 1 290 ? 14.844 13.047 -1.788 1 92.25 290 HIS A O 1
ATOM 2270 N N . MET A 1 291 ? 16.531 11.734 -2.586 1 94.38 291 MET A N 1
ATOM 2271 C CA . MET A 1 291 ? 15.758 10.5 -2.455 1 94.38 291 MET A CA 1
ATOM 2272 C C . MET A 1 291 ? 15.375 10.258 -1.001 1 94.38 291 MET A C 1
ATOM 2274 O O . MET A 1 291 ? 14.219 9.945 -0.707 1 94.38 291 MET A O 1
ATOM 2278 N N . ARG A 1 292 ? 16.328 10.43 -0.159 1 94.88 292 ARG A N 1
ATOM 2279 C CA . ARG A 1 292 ? 16.125 10.195 1.268 1 94.88 292 ARG A CA 1
ATOM 2280 C C . ARG A 1 292 ? 15.078 11.148 1.836 1 94.88 292 ARG A C 1
ATOM 2282 O O . ARG A 1 292 ? 14.195 10.734 2.59 1 94.88 292 ARG A O 1
ATOM 2289 N N . ARG A 1 293 ? 15.203 12.352 1.526 1 94.62 293 ARG A N 1
ATOM 2290 C CA . ARG A 1 293 ? 14.266 13.359 2.01 1 94.62 293 ARG A CA 1
ATOM 2291 C C . ARG A 1 293 ? 12.852 13.086 1.507 1 94.62 293 ARG A C 1
ATOM 2293 O O . ARG A 1 293 ? 11.883 13.258 2.246 1 94.62 293 ARG A O 1
ATOM 2300 N N . LEU A 1 294 ? 12.742 12.703 0.277 1 95.06 294 LEU A N 1
ATOM 2301 C CA . LEU A 1 294 ? 11.438 12.375 -0.291 1 95.06 294 LEU A CA 1
ATOM 2302 C C . LEU A 1 294 ? 10.797 11.203 0.444 1 95.06 294 LEU A C 1
ATOM 2304 O O . LEU A 1 294 ? 9.609 11.234 0.768 1 95.06 294 LEU A O 1
ATOM 2308 N N . PHE A 1 295 ? 11.617 10.141 0.7 1 97.12 295 PHE A N 1
ATOM 2309 C CA . PHE A 1 295 ? 11.125 8.969 1.415 1 97.12 295 PHE A CA 1
ATOM 2310 C C . PHE A 1 295 ? 10.539 9.367 2.764 1 97.12 295 PHE A C 1
ATOM 2312 O O . PHE A 1 295 ? 9.406 8.984 3.088 1 97.12 295 PHE A O 1
ATOM 2319 N N . TRP A 1 296 ? 11.258 10.133 3.48 1 97.62 296 TRP A N 1
ATOM 2320 C CA . TRP A 1 296 ? 10.828 10.453 4.84 1 97.62 296 TRP A CA 1
ATOM 2321 C C . TRP A 1 296 ? 9.656 11.422 4.824 1 97.62 296 TRP A C 1
ATOM 2323 O O . TRP A 1 296 ? 8.836 11.43 5.746 1 97.62 296 TRP A O 1
ATOM 2333 N N . THR A 1 297 ? 9.562 12.258 3.797 1 97.12 297 THR A N 1
ATOM 2334 C CA . THR A 1 297 ? 8.391 13.109 3.664 1 97.12 297 THR A CA 1
ATOM 2335 C C . THR A 1 297 ? 7.129 12.266 3.49 1 97.12 297 THR A C 1
ATOM 2337 O O . THR A 1 297 ? 6.121 12.5 4.156 1 97.12 297 THR A O 1
ATOM 2340 N N . VAL A 1 298 ? 7.203 11.289 2.596 1 97.62 298 VAL A N 1
ATOM 2341 C CA . VAL A 1 298 ? 6.07 10.391 2.381 1 97.62 298 VAL A CA 1
ATOM 2342 C C . VAL A 1 298 ? 5.758 9.633 3.67 1 97.62 298 VAL A C 1
ATOM 2344 O O . VAL A 1 298 ? 4.59 9.453 4.023 1 97.62 298 VAL A O 1
ATOM 2347 N N . TYR A 1 299 ? 6.809 9.219 4.359 1 97.62 299 TYR A N 1
ATOM 2348 C CA . TYR A 1 299 ? 6.664 8.484 5.617 1 97.62 299 TYR A CA 1
ATOM 2349 C C . TYR A 1 299 ? 5.879 9.305 6.633 1 97.62 299 TYR A C 1
ATOM 2351 O O . TYR A 1 299 ? 4.953 8.789 7.27 1 97.62 299 TYR A O 1
ATOM 2359 N N . VAL A 1 300 ? 6.219 10.562 6.781 1 97 300 VAL A N 1
ATOM 2360 C CA . VAL A 1 300 ? 5.594 11.438 7.77 1 97 300 VAL A CA 1
ATOM 2361 C C . VAL A 1 300 ? 4.117 11.617 7.434 1 97 300 VAL A C 1
ATOM 2363 O O . VAL A 1 300 ? 3.254 11.5 8.305 1 97 300 VAL A O 1
ATOM 2366 N N . PHE A 1 301 ? 3.805 11.859 6.215 1 95.5 301 PHE A N 1
ATOM 2367 C CA . PHE A 1 301 ? 2.42 12.062 5.801 1 95.5 301 PHE A CA 1
ATOM 2368 C C . PHE A 1 301 ? 1.621 10.773 5.93 1 95.5 301 PHE A C 1
ATOM 2370 O O . PHE A 1 301 ? 0.45 10.797 6.309 1 95.5 301 PHE A O 1
ATOM 2377 N N . ASP A 1 302 ? 2.25 9.68 5.621 1 96 302 ASP A N 1
ATOM 2378 C CA . ASP A 1 302 ? 1.598 8.375 5.711 1 96 302 ASP A CA 1
ATOM 2379 C C . ASP A 1 302 ? 1.186 8.062 7.145 1 96 302 ASP A C 1
ATOM 2381 O O . ASP A 1 302 ? 0.042 7.68 7.402 1 96 302 ASP A O 1
ATOM 2385 N N . LYS A 1 303 ? 2.119 8.258 8.047 1 96.75 303 LYS A N 1
ATOM 2386 C CA . LYS A 1 303 ? 1.845 7.945 9.445 1 96.75 303 LYS A CA 1
ATOM 2387 C C . LYS A 1 303 ? 0.792 8.891 10.023 1 96.75 303 LYS A C 1
ATOM 2389 O O . LYS A 1 303 ? -0.117 8.453 10.734 1 96.75 303 LYS A O 1
ATOM 2394 N N . ASN A 1 304 ? 0.94 10.141 9.727 1 93.75 304 ASN A N 1
ATOM 2395 C CA . ASN A 1 304 ? 0.005 11.125 10.258 1 93.75 304 ASN A CA 1
ATOM 2396 C C . ASN A 1 304 ? -1.411 10.891 9.742 1 93.75 304 ASN A C 1
ATOM 2398 O O . ASN A 1 304 ? -2.355 10.789 10.531 1 93.75 304 ASN A O 1
ATOM 2402 N N . MET A 1 305 ? -1.54 10.758 8.469 1 91.94 305 MET A N 1
ATOM 2403 C CA . MET A 1 305 ? -2.861 10.617 7.863 1 91.94 305 MET A CA 1
ATOM 2404 C C . MET A 1 305 ? -3.494 9.281 8.234 1 91.94 305 MET A C 1
ATOM 2406 O O . MET A 1 305 ? -4.715 9.195 8.391 1 91.94 305 MET A O 1
ATOM 2410 N N . SER A 1 306 ? -2.664 8.25 8.297 1 91.81 306 SER A N 1
ATOM 2411 C CA . SER A 1 306 ? -3.193 6.938 8.664 1 91.81 306 SER A CA 1
ATOM 2412 C C . SER A 1 306 ? -3.785 6.957 10.07 1 91.81 306 SER A C 1
ATOM 2414 O O . SER A 1 306 ? -4.832 6.355 10.312 1 91.81 306 SER A O 1
ATOM 2416 N N . LEU A 1 307 ? -3.182 7.621 10.984 1 91.38 307 LEU A N 1
ATOM 2417 C CA . LEU A 1 307 ? -3.715 7.738 12.336 1 91.38 307 LEU A CA 1
ATOM 2418 C C . LEU A 1 307 ? -5.012 8.539 12.344 1 91.38 307 LEU A C 1
ATOM 2420 O O . LEU A 1 307 ? -5.977 8.156 13.016 1 91.38 307 LEU A O 1
ATOM 2424 N N . LEU A 1 308 ? -5.023 9.617 11.555 1 88.5 308 LEU A N 1
ATOM 2425 C CA . LEU A 1 308 ? -6.188 10.492 11.5 1 88.5 308 LEU A CA 1
ATOM 2426 C C . LEU A 1 308 ? -7.387 9.773 10.898 1 88.5 308 LEU A C 1
ATOM 2428 O O . LEU A 1 308 ? -8.523 9.977 11.336 1 88.5 308 LEU A O 1
ATOM 2432 N N . GLN A 1 309 ? -7.09 8.953 9.961 1 86.44 309 GLN A N 1
ATOM 2433 C CA . GLN A 1 309 ? -8.172 8.305 9.234 1 86.44 309 GLN A CA 1
ATOM 2434 C C . GLN A 1 309 ? -8.477 6.926 9.812 1 86.44 309 GLN A C 1
ATOM 2436 O O . GLN A 1 309 ? -9.422 6.262 9.391 1 86.44 309 GLN A O 1
ATOM 2441 N N . GLY A 1 310 ? -7.668 6.453 10.672 1 84.75 310 GLY A N 1
ATOM 2442 C CA . GLY A 1 310 ? -7.969 5.242 11.414 1 84.75 310 GLY A CA 1
ATOM 2443 C C . GLY A 1 310 ? -7.672 3.973 10.641 1 84.75 310 GLY A C 1
ATOM 2444 O O . GLY A 1 310 ? -8.516 3.076 10.555 1 84.75 310 GLY A O 1
ATOM 2445 N N . HIS A 1 311 ? -6.59 3.943 9.984 1 86.94 311 HIS A N 1
ATOM 2446 C CA . HIS A 1 311 ? -6.137 2.713 9.344 1 86.94 311 HIS A CA 1
ATOM 2447 C C . HIS A 1 311 ? -4.625 2.557 9.461 1 86.94 311 HIS A C 1
ATOM 2449 O O . HIS A 1 311 ? -3.93 3.488 9.867 1 86.94 311 HIS A O 1
ATOM 2455 N N . SER A 1 312 ? -4.156 1.386 9.133 1 88.81 312 SER A N 1
ATOM 2456 C CA . SER A 1 312 ? -2.725 1.117 9.219 1 88.81 312 SER A CA 1
ATOM 2457 C C . SER A 1 312 ? -1.951 1.87 8.141 1 88.81 312 SER A C 1
ATOM 2459 O O . SER A 1 312 ? -2.443 2.045 7.027 1 88.81 312 SER A O 1
ATOM 2461 N N . SER A 1 313 ? -0.822 2.33 8.562 1 93.81 313 SER A N 1
ATOM 2462 C CA . SER A 1 313 ? 0.038 3 7.59 1 93.81 313 SER A CA 1
ATOM 2463 C C . SER A 1 313 ? 0.518 2.033 6.516 1 93.81 313 SER A C 1
ATOM 2465 O O . SER A 1 313 ? 0.488 0.815 6.711 1 93.81 313 SER A O 1
ATOM 2467 N N . HIS A 1 314 ? 0.885 2.557 5.398 1 93.12 314 HIS A N 1
ATOM 2468 C CA . HIS A 1 314 ? 1.359 1.754 4.277 1 93.12 314 HIS A CA 1
ATOM 2469 C C . HIS A 1 314 ? 2.797 1.293 4.5 1 93.12 314 HIS A C 1
ATOM 2471 O O . HIS A 1 314 ? 3.152 0.166 4.148 1 93.12 314 HIS A O 1
ATOM 2477 N N . MET A 1 315 ? 3.553 2.137 5.062 1 94 315 MET A N 1
ATOM 2478 C CA . MET A 1 315 ? 4.949 1.791 5.316 1 94 315 MET A CA 1
ATOM 2479 C C . MET A 1 315 ? 5.117 1.199 6.711 1 94 315 MET A C 1
ATOM 2481 O O . MET A 1 315 ? 4.727 1.817 7.703 1 94 315 MET A O 1
ATOM 2485 N N . GLN A 1 316 ? 5.746 0.071 6.715 1 92 316 GLN A N 1
ATOM 2486 C CA . GLN A 1 316 ? 5.941 -0.608 7.992 1 92 316 GLN A CA 1
ATOM 2487 C C . GLN A 1 316 ? 7.352 -0.378 8.531 1 92 316 GLN A C 1
ATOM 2489 O O . GLN A 1 316 ? 8.336 -0.608 7.82 1 92 316 GLN A O 1
ATOM 2494 N N . ASP A 1 317 ?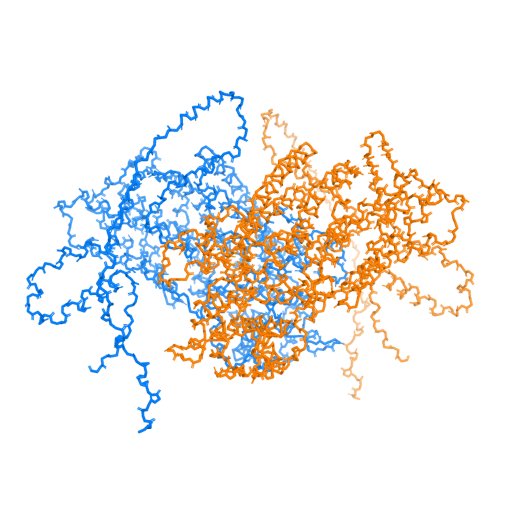 7.449 -0.08 9.773 1 92.38 317 ASP A N 1
ATOM 2495 C CA . ASP A 1 317 ? 8.719 0.337 10.367 1 92.38 317 ASP A CA 1
ATOM 2496 C C . ASP A 1 317 ? 9.703 -0.827 10.43 1 92.38 317 ASP A C 1
ATOM 2498 O O . ASP A 1 317 ? 10.922 -0.624 10.359 1 92.38 317 ASP A O 1
ATOM 2502 N N . PHE A 1 318 ? 9.25 -2.002 10.539 1 89 318 PHE A N 1
ATOM 2503 C CA . PHE A 1 318 ? 10.156 -3.133 10.703 1 89 318 PHE A CA 1
ATOM 2504 C C . PHE A 1 318 ? 10.938 -3.391 9.422 1 89 318 PHE A C 1
ATOM 2506 O O . PHE A 1 318 ? 11.922 -4.133 9.43 1 89 318 PHE A O 1
ATOM 2513 N N . GLU A 1 319 ? 10.531 -2.768 8.352 1 90.19 319 GLU A N 1
ATOM 2514 C CA . GLU A 1 319 ? 11.219 -2.939 7.078 1 90.19 319 GLU A CA 1
ATOM 2515 C C . GLU A 1 319 ? 12.141 -1.756 6.785 1 90.19 319 GLU A C 1
ATOM 2517 O O . GLU A 1 319 ? 12.914 -1.79 5.828 1 90.19 319 GLU A O 1
ATOM 2522 N N . ILE A 1 320 ? 12.086 -0.737 7.566 1 94.12 320 ILE A N 1
ATOM 2523 C CA . ILE A 1 320 ? 12.773 0.509 7.254 1 94.12 320 ILE A CA 1
ATOM 2524 C C . ILE A 1 320 ? 14.125 0.546 7.973 1 94.12 320 ILE A C 1
ATOM 2526 O O . ILE A 1 320 ? 14.188 0.411 9.195 1 94.12 320 ILE A O 1
ATOM 2530 N N . ASP A 1 321 ? 15.188 0.651 7.242 1 92.62 321 ASP A N 1
ATOM 2531 C CA . ASP A 1 321 ? 16.5 0.834 7.855 1 92.62 321 ASP A CA 1
ATOM 2532 C C . ASP A 1 321 ? 17.203 2.062 7.285 1 92.62 321 ASP A C 1
ATOM 2534 O O . ASP A 1 321 ? 18.406 2.236 7.469 1 92.62 321 ASP A O 1
ATOM 2538 N N . ALA A 1 322 ? 16.484 2.855 6.523 1 94.94 322 ALA A N 1
ATOM 2539 C CA . ALA A 1 322 ? 17.031 4.094 5.977 1 94.94 322 ALA A CA 1
ATOM 2540 C C . ALA A 1 322 ? 17.391 5.074 7.086 1 94.94 322 ALA A C 1
ATOM 2542 O O . ALA A 1 322 ? 16.625 5.258 8.031 1 94.94 322 ALA A O 1
ATOM 2543 N N . LYS A 1 323 ? 18.5 5.684 6.973 1 95.31 323 LYS A N 1
ATOM 2544 C CA . LYS A 1 323 ? 18.922 6.691 7.941 1 95.31 323 LYS A CA 1
ATOM 2545 C C . LYS A 1 323 ? 18.172 8 7.727 1 95.31 323 LYS A C 1
ATOM 2547 O O . LYS A 1 323 ? 17.609 8.234 6.652 1 95.31 323 LYS A O 1
ATOM 2552 N N . TYR A 1 324 ? 18.094 8.812 8.766 1 95.69 324 TYR A N 1
ATOM 2553 C CA . TYR A 1 324 ? 17.453 10.117 8.648 1 95.69 324 TYR A CA 1
ATOM 2554 C C . TYR A 1 324 ? 18.234 11.023 7.695 1 95.69 324 TYR A C 1
ATOM 2556 O O . TYR A 1 324 ? 19.422 10.781 7.43 1 95.69 324 TYR A O 1
ATOM 2564 N N . PRO A 1 325 ? 17.531 12 7.109 1 93.19 325 PRO A N 1
ATOM 2565 C CA . PRO A 1 325 ? 18.234 12.945 6.242 1 93.19 325 PRO A CA 1
ATOM 2566 C C . PRO A 1 325 ? 19.344 13.703 6.973 1 93.19 325 PRO A C 1
ATOM 2568 O O . PRO A 1 325 ? 19.219 13.984 8.164 1 93.19 325 PRO A O 1
ATOM 2571 N N . ALA A 1 326 ? 20.391 14.055 6.211 1 90.5 326 ALA A N 1
ATOM 2572 C CA . ALA A 1 326 ? 21.5 14.805 6.789 1 90.5 326 ALA A CA 1
ATOM 2573 C C . ALA A 1 326 ? 21.078 16.234 7.105 1 90.5 326 ALA A C 1
ATOM 2575 O O . ALA A 1 326 ? 20.25 16.812 6.41 1 90.5 326 ALA A O 1
ATOM 2576 N N . LEU A 1 327 ? 21.656 16.75 8.164 1 91.69 327 LEU A N 1
ATOM 2577 C CA . LEU A 1 327 ? 21.422 18.141 8.516 1 91.69 327 LEU A CA 1
ATOM 2578 C C . LEU A 1 327 ? 22.234 19.078 7.633 1 91.69 327 LEU A C 1
ATOM 2580 O O . LEU A 1 327 ? 23.391 18.797 7.328 1 91.69 327 LEU A O 1
ATOM 2584 N N . SER A 1 328 ? 21.578 20.078 7.203 1 88.25 328 SER A N 1
ATOM 2585 C CA . SER A 1 328 ? 22.266 21.078 6.387 1 88.25 328 SER A CA 1
ATOM 2586 C C . SER A 1 328 ? 23.359 21.781 7.18 1 88.25 328 SER A C 1
ATOM 2588 O O . SER A 1 328 ? 23.203 22.016 8.383 1 88.25 328 SER A O 1
ATOM 2590 N N . LEU A 1 329 ? 24.438 22.156 6.465 1 87.88 329 LEU A N 1
ATOM 2591 C CA . LEU A 1 329 ? 25.516 22.922 7.078 1 87.88 329 LEU A CA 1
ATOM 2592 C C . LEU A 1 329 ? 25.203 24.406 7.066 1 87.88 329 LEU A C 1
ATOM 2594 O O . LEU A 1 329 ? 25.844 25.188 7.773 1 87.88 329 LEU A O 1
ATOM 2598 N N . VAL A 1 330 ? 24.203 24.734 6.363 1 86.06 330 VAL A N 1
ATOM 2599 C CA . VAL A 1 330 ? 23.797 26.141 6.301 1 86.06 330 VAL A CA 1
ATOM 2600 C C . VAL A 1 330 ? 23.016 26.5 7.562 1 86.06 330 VAL A C 1
ATOM 2602 O O . VAL A 1 330 ? 21.969 25.922 7.844 1 86.06 330 VAL A O 1
ATOM 2605 N N . VAL A 1 331 ? 23.453 27.5 8.289 1 88.06 331 VAL A N 1
ATOM 2606 C CA . VAL A 1 331 ? 22.953 27.875 9.602 1 88.06 331 VAL A CA 1
ATOM 2607 C C . VAL A 1 331 ? 21.484 28.266 9.516 1 88.06 331 VAL A C 1
ATOM 2609 O O . VAL A 1 331 ? 20.703 27.969 10.43 1 88.06 331 VAL A O 1
ATOM 2612 N N . GLY A 1 332 ? 21.094 28.922 8.492 1 88.62 332 GLY A N 1
ATOM 2613 C CA . GLY A 1 332 ? 19.719 29.375 8.344 1 88.62 332 GLY A CA 1
ATOM 2614 C C . GLY A 1 332 ? 18.75 28.266 7.984 1 88.62 332 GLY A C 1
ATOM 2615 O O . GLY A 1 332 ? 17.547 28.391 8.172 1 88.62 332 GLY A O 1
ATOM 2616 N N . VAL A 1 333 ? 19.25 27.125 7.547 1 89.06 333 VAL A N 1
ATOM 2617 C CA . VAL A 1 333 ? 18.422 26.016 7.07 1 89.06 333 VAL A CA 1
ATOM 2618 C C . VAL A 1 333 ? 18.438 24.891 8.086 1 89.06 333 VAL A C 1
ATOM 2620 O O . VAL A 1 333 ? 17.484 24.094 8.164 1 89.06 333 VAL A O 1
ATOM 2623 N N . ARG A 1 334 ? 19.391 24.766 8.922 1 91.38 334 ARG A N 1
ATOM 2624 C CA . ARG A 1 334 ? 19.625 23.656 9.844 1 91.38 334 ARG A CA 1
ATOM 2625 C C . ARG A 1 334 ? 18.438 23.469 10.789 1 91.38 334 ARG A C 1
ATOM 2627 O O . ARG A 1 334 ? 17.984 22.344 11.008 1 91.38 334 ARG A O 1
ATOM 2634 N N . PRO A 1 335 ? 17.891 24.625 11.344 1 93.38 335 PRO A N 1
ATOM 2635 C CA . PRO A 1 335 ? 16.75 24.422 12.242 1 93.38 335 PRO A CA 1
ATOM 2636 C C . PRO A 1 335 ? 15.555 23.781 11.539 1 93.38 335 PRO A C 1
ATOM 2638 O O . PRO A 1 335 ? 14.805 23.031 12.164 1 93.38 335 PRO A O 1
ATOM 2641 N N . TRP A 1 336 ? 15.391 24.125 10.281 1 93.25 336 TRP A N 1
ATOM 2642 C CA . TRP A 1 336 ? 14.32 23.5 9.508 1 93.25 336 TRP A CA 1
ATOM 2643 C C . TRP A 1 336 ? 14.547 22 9.383 1 93.25 336 TRP A C 1
ATOM 2645 O O . TRP A 1 336 ? 13.609 21.219 9.539 1 93.25 336 TRP A O 1
ATOM 2655 N N . ASP A 1 337 ? 15.742 21.547 9.133 1 93.19 337 ASP A N 1
ATOM 2656 C CA . ASP A 1 337 ? 16.094 20.141 9.008 1 93.19 337 ASP A CA 1
ATOM 2657 C C . ASP A 1 337 ? 15.914 19.406 10.336 1 93.19 337 ASP A C 1
ATOM 2659 O O . ASP A 1 337 ? 15.453 18.266 10.367 1 93.19 337 ASP A O 1
ATOM 2663 N N . GLU A 1 338 ? 16.328 20.078 11.375 1 94.56 338 GLU A N 1
ATOM 2664 C CA . GLU A 1 338 ? 16.172 19.484 12.703 1 94.56 338 GLU A CA 1
ATOM 2665 C C . GLU A 1 338 ? 14.688 19.266 13.031 1 94.56 338 GLU A C 1
ATOM 2667 O O . GLU A 1 338 ? 14.312 18.234 13.586 1 94.56 338 GLU A O 1
ATOM 2672 N N . SER A 1 339 ? 13.922 20.281 12.695 1 94.44 339 SER A N 1
ATOM 2673 C CA . SER A 1 339 ? 12.484 20.156 12.898 1 94.44 339 SER A CA 1
ATOM 2674 C C . SER A 1 339 ? 11.914 19 12.086 1 94.44 339 SER A C 1
ATOM 2676 O O . SER A 1 339 ? 11.008 18.297 12.547 1 94.44 339 SER A O 1
ATOM 2678 N N . PHE A 1 340 ? 12.422 18.812 10.898 1 94.69 340 PHE A N 1
ATOM 2679 C CA . PHE A 1 340 ? 11.969 17.719 10.039 1 94.69 340 PHE A CA 1
ATOM 2680 C C . PHE A 1 340 ? 12.289 16.375 10.656 1 94.69 340 PHE A C 1
ATOM 2682 O O . PHE A 1 340 ? 11.469 15.461 10.633 1 94.69 340 PHE A O 1
ATOM 2689 N N . ILE A 1 341 ? 13.453 16.219 11.211 1 95.94 341 ILE A N 1
ATOM 2690 C CA . ILE A 1 341 ? 13.852 14.969 11.852 1 95.94 341 ILE A CA 1
ATOM 2691 C C . ILE A 1 341 ? 12.945 14.688 13.047 1 95.94 341 ILE A C 1
ATOM 2693 O O . ILE A 1 341 ? 12.531 13.547 13.266 1 95.94 341 ILE A O 1
ATOM 2697 N N . VAL A 1 342 ? 12.625 15.742 13.781 1 96.06 342 VAL A N 1
ATOM 2698 C CA . VAL A 1 342 ? 11.727 15.578 14.914 1 96.06 342 VAL A CA 1
ATOM 2699 C C . VAL A 1 342 ? 10.344 15.148 14.422 1 96.06 342 VAL A C 1
ATOM 2701 O O . VAL A 1 342 ? 9.664 14.352 15.07 1 96.06 342 VAL A O 1
ATOM 2704 N N . ALA A 1 343 ? 9.93 15.711 13.281 1 95.75 343 ALA A N 1
ATOM 2705 C CA . ALA A 1 343 ? 8.648 15.328 12.688 1 95.75 343 ALA A CA 1
ATOM 2706 C C . ALA A 1 343 ? 8.641 13.844 12.32 1 95.75 343 ALA A C 1
ATOM 2708 O O . ALA A 1 343 ? 7.617 13.172 12.445 1 95.75 343 ALA A O 1
ATOM 2709 N N . ILE A 1 344 ? 9.742 13.305 11.836 1 97 344 ILE A N 1
ATOM 2710 C CA . ILE A 1 344 ? 9.875 11.891 11.5 1 97 344 ILE A CA 1
ATOM 2711 C C . ILE A 1 344 ? 9.711 11.047 12.766 1 97 344 ILE A C 1
ATOM 2713 O O . ILE A 1 344 ? 9 10.039 12.758 1 97 344 ILE A O 1
ATOM 2717 N N . LYS A 1 345 ? 10.328 11.508 13.797 1 97.5 345 LYS A N 1
ATOM 2718 C CA . LYS A 1 345 ? 10.234 10.789 15.07 1 97.5 345 LYS A CA 1
ATOM 2719 C C . LYS A 1 345 ? 8.805 10.789 15.594 1 97.5 345 LYS A C 1
ATOM 2721 O O . LYS A 1 345 ? 8.328 9.781 16.109 1 97.5 345 LYS A O 1
ATOM 2726 N N . LEU A 1 346 ? 8.164 11.93 15.484 1 97.38 346 LEU A N 1
ATOM 2727 C CA . LEU A 1 346 ? 6.77 12.008 15.906 1 97.38 346 LEU A CA 1
ATOM 2728 C C . LEU A 1 346 ? 5.898 11.086 15.055 1 97.38 346 LEU A C 1
ATOM 2730 O O . LEU A 1 346 ? 4.992 10.43 15.578 1 97.38 346 LEU A O 1
ATOM 2734 N N . ALA A 1 347 ? 6.168 11.109 13.781 1 97.19 347 ALA A N 1
ATOM 2735 C CA . ALA A 1 347 ? 5.418 10.242 12.875 1 97.19 347 ALA A CA 1
ATOM 2736 C C . ALA A 1 347 ? 5.574 8.773 13.258 1 97.19 347 ALA A C 1
ATOM 2738 O O . ALA A 1 347 ? 4.617 8 13.18 1 97.19 347 ALA A O 1
ATOM 2739 N N . ARG A 1 348 ? 6.715 8.391 13.625 1 97.5 348 ARG A N 1
ATOM 2740 C CA . ARG A 1 348 ? 6.949 7.023 14.086 1 97.5 348 ARG A CA 1
ATOM 2741 C C . ARG A 1 348 ? 6.07 6.688 15.281 1 97.5 348 ARG A C 1
ATOM 2743 O O . ARG A 1 348 ? 5.492 5.602 15.352 1 97.5 348 ARG A O 1
ATOM 2750 N N . ILE A 1 349 ? 5.977 7.605 16.188 1 97.88 349 ILE A N 1
ATOM 2751 C CA . ILE A 1 349 ? 5.145 7.41 17.359 1 97.88 349 ILE A CA 1
ATOM 2752 C C . ILE A 1 349 ? 3.678 7.309 16.953 1 97.88 349 ILE A C 1
ATOM 2754 O O . ILE A 1 349 ? 2.926 6.496 17.5 1 97.88 349 ILE A O 1
ATOM 2758 N N . GLN A 1 350 ? 3.271 8.148 16.047 1 96.56 350 GLN A N 1
ATOM 2759 C CA . GLN A 1 350 ? 1.901 8.094 15.547 1 96.56 350 GLN A CA 1
ATOM 2760 C C . GLN A 1 350 ? 1.578 6.719 14.969 1 96.56 350 GLN A C 1
ATOM 2762 O O . GLN A 1 350 ? 0.491 6.188 15.195 1 96.56 350 GLN A O 1
ATOM 2767 N N . GLY A 1 351 ? 2.512 6.176 14.195 1 95.62 351 GLY A N 1
ATOM 2768 C CA . GLY A 1 351 ? 2.328 4.824 13.688 1 95.62 351 GLY A CA 1
ATOM 2769 C C . GLY A 1 351 ? 2.197 3.789 14.789 1 95.62 351 GLY A C 1
ATOM 2770 O O . GLY A 1 351 ? 1.361 2.887 14.703 1 95.62 351 GLY A O 1
ATOM 2771 N N . GLN A 1 352 ? 2.965 3.92 15.82 1 96.12 352 GLN A N 1
ATOM 2772 C CA . GLN A 1 352 ? 2.938 2.982 16.938 1 96.12 352 GLN A CA 1
ATOM 2773 C C . GLN A 1 352 ? 1.636 3.105 17.734 1 96.12 352 GLN A C 1
ATOM 2775 O O . GLN A 1 352 ? 1.119 2.111 18.25 1 96.12 352 GLN A O 1
ATOM 2780 N N . ILE A 1 353 ? 1.173 4.328 17.844 1 94.25 353 ILE A N 1
ATOM 2781 C CA . ILE A 1 353 ? -0.098 4.539 18.516 1 94.25 353 ILE A CA 1
ATOM 2782 C C . ILE A 1 353 ? -1.201 3.754 17.812 1 94.25 353 ILE A C 1
ATOM 2784 O O . ILE A 1 353 ? -1.971 3.037 18.453 1 94.25 353 ILE A O 1
ATOM 2788 N N . TYR A 1 354 ? -1.264 3.834 16.547 1 93.12 354 TYR A N 1
ATOM 2789 C CA . TYR A 1 354 ? -2.307 3.115 15.828 1 93.12 354 TYR A CA 1
ATOM 2790 C C . TYR A 1 354 ? -2.125 1.607 15.969 1 93.12 354 TYR A C 1
ATOM 2792 O O . TYR A 1 354 ? -3.078 0.888 16.281 1 93.12 354 TYR A O 1
ATOM 2800 N N . ASN A 1 355 ? -0.928 1.147 15.742 1 91.38 355 ASN A N 1
ATOM 2801 C CA . ASN A 1 355 ? -0.655 -0.285 15.734 1 91.38 355 ASN A CA 1
ATOM 2802 C C . ASN A 1 355 ? -0.928 -0.918 17.094 1 91.38 355 ASN A C 1
ATOM 2804 O O . ASN A 1 355 ? -1.44 -2.037 17.172 1 91.38 355 ASN A O 1
ATOM 2808 N N . ASN A 1 356 ? -0.654 -0.192 18.141 1 91.88 356 ASN A N 1
ATOM 2809 C CA . ASN A 1 356 ? -0.67 -0.805 19.469 1 91.88 356 ASN A CA 1
ATOM 2810 C C . ASN A 1 356 ? -1.96 -0.487 20.219 1 91.88 356 ASN A C 1
ATOM 2812 O O . ASN A 1 356 ? -2.283 -1.142 21.203 1 91.88 356 ASN A O 1
ATOM 2816 N N . LEU A 1 357 ? -2.711 0.47 19.703 1 88.62 357 LEU A N 1
ATOM 2817 C CA . LEU A 1 357 ? -3.859 0.868 20.516 1 88.62 357 LEU A CA 1
ATOM 2818 C C . LEU A 1 357 ? -5.141 0.827 19.688 1 88.62 357 LEU A C 1
ATOM 2820 O O . LEU A 1 357 ? -6.227 0.614 20.234 1 88.62 357 LEU A O 1
ATOM 2824 N N . TYR A 1 358 ? -5.059 1.041 18.391 1 87.19 358 TYR A N 1
ATOM 2825 C CA . TYR A 1 358 ? -6.297 1.277 17.641 1 87.19 358 TYR A CA 1
ATOM 2826 C C . TYR A 1 358 ? -6.496 0.221 16.562 1 87.19 358 TYR A C 1
ATOM 2828 O O . TYR A 1 358 ? -7.578 0.119 15.984 1 87.19 358 TYR A O 1
ATOM 2836 N N . SER A 1 359 ? -5.461 -0.552 16.281 1 87.19 359 SER A N 1
ATOM 2837 C CA . SER A 1 359 ? -5.629 -1.612 15.289 1 87.19 359 SER A CA 1
ATOM 2838 C C . SER A 1 359 ? -6.613 -2.67 15.773 1 87.19 359 SER A C 1
ATOM 2840 O O . SER A 1 359 ? -6.918 -2.738 16.969 1 87.19 359 SER A O 1
ATOM 2842 N N . THR A 1 360 ? -7.133 -3.445 14.906 1 84.31 360 THR A N 1
ATOM 2843 C CA . THR A 1 360 ? -8.102 -4.484 15.234 1 84.31 360 THR A CA 1
ATOM 2844 C C . THR A 1 360 ? -7.531 -5.457 16.266 1 84.31 360 THR A C 1
ATOM 2846 O O . THR A 1 360 ? -8.234 -5.879 17.188 1 84.31 360 THR A O 1
ATOM 2849 N N . MET A 1 361 ? -6.336 -5.793 16.125 1 84.25 361 MET A N 1
ATOM 2850 C CA . MET A 1 361 ? -5.684 -6.703 17.062 1 84.25 361 MET A CA 1
ATOM 2851 C C . MET A 1 361 ? -5.418 -6.008 18.391 1 84.25 361 MET A C 1
ATOM 2853 O O . MET A 1 361 ? -5.543 -6.625 19.453 1 84.25 361 MET A O 1
ATOM 2857 N N . ALA A 1 362 ? -5.07 -4.715 18.375 1 85.5 362 ALA A N 1
ATOM 2858 C CA . ALA A 1 362 ? -4.715 -3.965 19.578 1 85.5 362 ALA A CA 1
ATOM 2859 C C . ALA A 1 362 ? -5.934 -3.748 20.484 1 85.5 362 ALA A C 1
ATOM 2861 O O . ALA A 1 362 ? -5.812 -3.717 21.703 1 85.5 362 ALA A O 1
ATOM 2862 N N . ILE A 1 363 ? -7.043 -3.574 19.844 1 79.62 363 ILE A N 1
ATOM 2863 C CA . ILE A 1 363 ? -8.266 -3.324 20.594 1 79.62 363 ILE A CA 1
ATOM 2864 C C . ILE A 1 363 ? -8.609 -4.547 21.438 1 79.62 363 ILE A C 1
ATOM 2866 O O . ILE A 1 363 ? -9.18 -4.418 22.531 1 79.62 363 ILE A O 1
ATOM 2870 N N . LYS A 1 364 ? -8.156 -5.719 20.984 1 79.19 364 LYS A N 1
ATOM 2871 C CA . LYS A 1 364 ? -8.445 -6.965 21.688 1 79.19 364 LYS A CA 1
ATOM 2872 C C . LYS A 1 364 ? -7.363 -7.273 22.719 1 79.19 364 LYS A C 1
ATOM 2874 O O . LYS A 1 364 ? -7.48 -8.242 23.469 1 79.19 364 LYS A O 1
ATOM 2879 N N . SER A 1 365 ? -6.445 -6.391 22.859 1 82.69 365 SER A N 1
ATOM 2880 C CA . SER A 1 365 ? -5.344 -6.621 23.797 1 82.69 365 SER A CA 1
ATOM 2881 C C . SER A 1 365 ? -5.789 -6.41 25.234 1 82.69 365 SER A C 1
ATOM 2883 O O . SER A 1 365 ? -6.797 -5.746 25.5 1 82.69 365 SER A O 1
ATOM 2885 N N . SER A 1 366 ? -5.051 -6.984 26.203 1 84.44 366 SER A N 1
ATOM 2886 C CA . SER A 1 366 ? -5.367 -6.879 27.625 1 84.44 366 SER A CA 1
ATOM 2887 C C . SER A 1 366 ? -5.105 -5.473 28.141 1 84.44 366 SER A C 1
ATOM 2889 O O . SER A 1 366 ? -4.309 -4.727 27.562 1 84.44 366 SER A O 1
ATOM 2891 N N . SER A 1 367 ? -5.816 -5.074 29.172 1 83.25 367 SER A N 1
ATOM 2892 C CA . SER A 1 367 ? -5.711 -3.74 29.75 1 83.25 367 SER A CA 1
ATOM 2893 C C . SER A 1 367 ? -4.289 -3.461 30.234 1 83.25 367 SER A C 1
ATOM 2895 O O . SER A 1 367 ? -3.744 -2.387 29.984 1 83.25 367 SER A O 1
ATOM 2897 N N . PRO A 1 368 ? -3.627 -4.477 30.812 1 84.56 368 PRO A N 1
ATOM 2898 C CA . PRO A 1 368 ? -2.26 -4.18 31.25 1 84.56 368 PRO A CA 1
ATOM 2899 C C . PRO A 1 368 ? -1.308 -3.939 30.078 1 84.56 368 PRO A C 1
ATOM 2901 O O . PRO A 1 368 ? -0.421 -3.084 30.156 1 84.56 368 PRO A O 1
ATOM 2904 N N . ASP A 1 369 ? -1.478 -4.664 29.031 1 87.38 369 ASP A N 1
ATOM 2905 C CA . ASP A 1 369 ? -0.65 -4.473 27.844 1 87.38 369 ASP A CA 1
ATOM 2906 C C . ASP A 1 369 ? -0.88 -3.09 27.234 1 87.38 369 ASP A C 1
ATOM 2908 O O . ASP A 1 369 ? 0.068 -2.43 26.812 1 87.38 369 ASP A O 1
ATOM 2912 N N . ARG A 1 370 ? -2.08 -2.695 27.234 1 87.62 370 ARG A N 1
ATOM 2913 C CA . ARG A 1 370 ? -2.438 -1.39 26.688 1 87.62 370 ARG A CA 1
ATOM 2914 C C . ARG A 1 370 ? -1.834 -0.266 27.531 1 87.62 370 ARG A C 1
ATOM 2916 O O . ARG A 1 370 ? -1.316 0.711 26.984 1 87.62 370 ARG A O 1
ATOM 2923 N N . GLU A 1 371 ? -1.914 -0.404 28.812 1 87.81 371 GLU A N 1
ATOM 2924 C CA . GLU A 1 371 ? -1.354 0.599 29.719 1 87.81 371 GLU A CA 1
ATOM 2925 C C . GLU A 1 371 ? 0.161 0.7 29.547 1 87.81 371 GLU A C 1
ATOM 2927 O O . GLU A 1 371 ? 0.729 1.79 29.641 1 87.81 371 GLU A O 1
ATOM 2932 N N . GLN A 1 372 ? 0.724 -0.433 29.344 1 92.56 372 GLN A N 1
ATOM 2933 C CA . GLN A 1 372 ? 2.168 -0.433 29.141 1 92.56 372 GLN A CA 1
ATOM 2934 C C . GLN A 1 372 ? 2.545 0.297 27.859 1 92.56 372 GLN A C 1
ATOM 2936 O O . GLN A 1 372 ? 3.506 1.069 27.844 1 92.56 372 GLN A O 1
ATOM 2941 N N . HIS A 1 373 ? 1.784 0.044 26.812 1 92.81 373 HIS A N 1
ATOM 2942 C CA . HIS A 1 373 ? 2.018 0.735 25.547 1 92.81 373 HIS A CA 1
ATOM 2943 C C . HIS A 1 373 ? 1.83 2.24 25.703 1 92.81 373 HIS A C 1
ATOM 2945 O O . HIS A 1 373 ? 2.627 3.025 25.188 1 92.81 373 HIS A O 1
ATOM 2951 N N . ILE A 1 374 ? 0.818 2.684 26.422 1 93.62 374 ILE A N 1
ATOM 2952 C CA . ILE A 1 374 ? 0.52 4.098 26.609 1 93.62 374 ILE A CA 1
ATOM 2953 C C . ILE A 1 374 ? 1.657 4.77 27.375 1 93.62 374 ILE A C 1
ATOM 2955 O O . ILE A 1 374 ? 2.127 5.844 27 1 93.62 374 ILE A O 1
ATOM 2959 N N . ASN A 1 375 ? 2.121 4.098 28.391 1 94.5 375 ASN A N 1
ATOM 2960 C CA . ASN A 1 375 ? 3.193 4.664 29.203 1 94.5 375 ASN A CA 1
ATOM 2961 C C . ASN A 1 375 ? 4.488 4.801 28.406 1 94.5 375 ASN A C 1
ATOM 2963 O O . ASN A 1 375 ? 5.164 5.828 28.484 1 94.5 375 ASN A O 1
ATOM 2967 N N . THR A 1 376 ? 4.789 3.783 27.656 1 96.44 376 THR A N 1
ATOM 2968 C CA . THR A 1 376 ? 6.008 3.801 26.859 1 96.44 376 THR A CA 1
ATOM 2969 C C . THR A 1 376 ? 5.938 4.891 25.781 1 96.44 376 THR A C 1
ATOM 2971 O O . THR A 1 376 ? 6.891 5.648 25.609 1 96.44 376 THR A O 1
ATOM 2974 N N . LEU A 1 377 ? 4.844 4.988 25.109 1 97.25 377 LEU A N 1
ATOM 2975 C CA . LEU A 1 377 ? 4.688 5.957 24.031 1 97.25 377 LEU A CA 1
ATOM 2976 C C . LEU A 1 377 ? 4.602 7.375 24.578 1 97.25 377 LEU A C 1
ATOM 2978 O O . LEU A 1 377 ? 5.055 8.32 23.938 1 97.25 377 LEU A O 1
ATOM 2982 N N . GLN A 1 378 ? 4.016 7.539 25.781 1 96.31 378 GLN A N 1
ATOM 2983 C CA . GLN A 1 378 ? 3.982 8.852 26.422 1 96.31 378 GLN A CA 1
ATOM 2984 C C . GLN A 1 378 ? 5.391 9.344 26.75 1 96.31 378 GLN A C 1
ATOM 2986 O O . GLN A 1 378 ? 5.695 10.523 26.562 1 96.31 378 GLN A O 1
ATOM 2991 N N . ALA A 1 379 ? 6.168 8.414 27.219 1 97.31 379 ALA A N 1
ATOM 2992 C CA . ALA A 1 379 ? 7.559 8.758 27.5 1 97.31 379 ALA A CA 1
ATOM 2993 C C . ALA A 1 379 ? 8.289 9.172 26.219 1 97.31 379 ALA A C 1
ATOM 2995 O O . ALA A 1 379 ? 9.055 10.141 26.219 1 97.31 379 ALA A O 1
ATOM 2996 N N . ASN A 1 380 ? 8.086 8.445 25.156 1 97.19 380 ASN A N 1
ATOM 2997 C CA . ASN A 1 380 ? 8.68 8.781 23.875 1 97.19 380 ASN A CA 1
ATOM 2998 C C . ASN A 1 380 ? 8.219 10.148 23.375 1 97.19 380 ASN A C 1
ATOM 3000 O O . ASN A 1 380 ? 9 10.898 22.781 1 97.19 380 ASN A O 1
ATOM 3004 N N . MET A 1 381 ? 6.961 10.492 23.625 1 97.19 381 MET A N 1
ATOM 3005 C CA . MET A 1 381 ? 6.414 11.789 23.234 1 97.19 381 MET A CA 1
ATOM 3006 C C . MET A 1 381 ? 7.121 12.914 23.969 1 97.19 381 MET A C 1
ATOM 3008 O O . MET A 1 381 ? 7.438 13.953 23.375 1 97.19 381 MET A O 1
ATOM 3012 N N . HIS A 1 382 ? 7.348 12.695 25.172 1 96.44 382 HIS A N 1
ATOM 3013 C CA . HIS A 1 382 ? 8.023 13.719 25.953 1 96.44 382 HIS A CA 1
ATOM 3014 C C . HIS A 1 382 ? 9.461 13.922 25.484 1 96.44 382 HIS A C 1
ATOM 3016 O O . HIS A 1 382 ? 9.961 15.047 25.469 1 96.44 382 HIS A O 1
ATOM 3022 N N . GLU A 1 383 ? 10.062 12.828 25.078 1 96.62 383 GLU A N 1
ATOM 3023 C CA . GLU A 1 383 ? 11.414 12.922 24.531 1 96.62 383 GLU A CA 1
ATOM 3024 C C . GLU A 1 383 ? 11.438 13.719 23.234 1 96.62 383 GLU A C 1
ATOM 3026 O O . GLU A 1 383 ? 12.336 14.539 23.031 1 96.62 383 GLU A O 1
ATOM 3031 N N . VAL A 1 384 ? 10.531 13.469 22.422 1 96.62 384 VAL A N 1
ATOM 3032 C CA . VAL A 1 384 ? 10.43 14.164 21.156 1 96.62 384 VAL A CA 1
ATOM 3033 C C . VAL A 1 384 ? 10.188 15.648 21.391 1 96.62 384 VAL A C 1
ATOM 3035 O O . VAL A 1 384 ? 10.75 16.5 20.703 1 96.62 384 VAL A O 1
ATOM 3038 N N . ARG A 1 385 ? 9.344 15.969 22.359 1 96 385 ARG A N 1
ATOM 3039 C CA . ARG A 1 385 ? 9.07 17.359 22.719 1 96 385 ARG A CA 1
ATOM 3040 C C . ARG A 1 385 ? 10.328 18.062 23.203 1 96 385 ARG A C 1
ATOM 3042 O O . ARG A 1 385 ? 10.594 19.203 22.828 1 96 385 ARG A O 1
ATOM 3049 N N . ALA A 1 386 ? 11.055 17.344 23.984 1 96.31 386 ALA A N 1
ATOM 3050 C CA . ALA A 1 386 ? 12.297 17.906 24.516 1 96.31 386 ALA A CA 1
ATOM 3051 C C . ALA A 1 386 ? 13.289 18.203 23.391 1 96.31 386 ALA A C 1
ATOM 3053 O O . ALA A 1 386 ? 13.953 19.25 23.406 1 96.31 386 ALA A O 1
ATOM 3054 N N . GLU A 1 387 ? 13.375 17.312 22.453 1 95.62 387 GLU A N 1
ATOM 3055 C CA . GLU A 1 387 ? 14.258 17.516 21.297 1 95.62 387 GLU A CA 1
ATOM 3056 C C . GLU A 1 387 ? 13.812 18.719 20.469 1 95.62 387 GLU A C 1
ATOM 3058 O O . GLU A 1 387 ? 14.648 19.484 20 1 95.62 387 GLU A O 1
ATOM 3063 N N . PHE A 1 388 ? 12.578 18.859 20.297 1 95.12 388 PHE A N 1
ATOM 3064 C CA . PHE A 1 388 ? 12.031 19.969 19.516 1 95.12 388 PHE A CA 1
ATOM 3065 C C . PHE A 1 388 ? 12.352 21.297 20.188 1 95.12 388 PHE A C 1
ATOM 3067 O O . PHE A 1 388 ? 12.703 22.266 19.5 1 95.12 388 PHE A O 1
ATOM 3074 N N . GLN A 1 389 ? 12.25 21.359 21.469 1 93.94 389 GLN A N 1
ATOM 3075 C CA . GLN A 1 389 ? 12.477 22.594 22.234 1 93.94 389 GLN A CA 1
ATOM 3076 C C . GLN A 1 389 ? 13.945 23 22.203 1 93.94 389 GLN A C 1
ATOM 3078 O O . GLN A 1 389 ? 14.273 24.172 22.406 1 93.94 389 GLN A O 1
ATOM 3083 N N . GLN A 1 390 ? 14.82 22.078 21.859 1 94.69 390 GLN A N 1
ATOM 3084 C CA . GLN A 1 390 ? 16.25 22.359 21.844 1 94.69 390 GLN A CA 1
ATOM 3085 C C . GLN A 1 390 ? 16.672 23.031 20.531 1 94.69 390 GLN A C 1
ATOM 3087 O O . GLN A 1 390 ? 17.781 23.562 20.438 1 94.69 390 GLN A O 1
ATOM 3092 N N . ILE A 1 391 ? 15.781 23.016 19.578 1 95.06 391 ILE A N 1
ATOM 3093 C CA . ILE A 1 391 ? 16.125 23.625 18.297 1 95.06 391 ILE A CA 1
ATOM 3094 C C . ILE A 1 391 ? 16.219 25.141 18.438 1 95.06 391 ILE A C 1
ATOM 3096 O O . ILE A 1 391 ? 15.273 25.781 18.891 1 95.06 391 ILE A O 1
ATOM 3100 N N . ASP A 1 392 ? 17.328 25.734 18.078 1 91.94 392 ASP A N 1
ATOM 3101 C CA . ASP A 1 392 ? 17.594 27.156 18.219 1 91.94 392 ASP A CA 1
ATOM 3102 C C . ASP A 1 392 ? 17.047 27.938 17.016 1 91.94 392 ASP A C 1
ATOM 3104 O O . ASP A 1 392 ? 17.578 27.812 15.906 1 91.94 392 ASP A O 1
ATOM 3108 N N . PRO A 1 393 ? 16.109 28.766 17.203 1 90.44 393 PRO A N 1
ATOM 3109 C CA . PRO A 1 393 ? 15.516 29.5 16.094 1 90.44 393 PRO A CA 1
ATOM 3110 C C . PRO A 1 393 ? 16.219 30.828 15.82 1 90.44 393 PRO A C 1
ATOM 3112 O O . PRO A 1 393 ? 15.789 31.594 14.953 1 90.44 393 PRO A O 1
ATOM 3115 N N . SER A 1 394 ? 17.281 31.219 16.391 1 90.25 394 SER A N 1
ATOM 3116 C CA . SER A 1 394 ? 17.859 32.562 16.391 1 90.25 394 SER A CA 1
ATOM 3117 C C . SER A 1 394 ? 18.328 32.969 15 1 90.25 394 SER A C 1
ATOM 3119 O O . SER A 1 394 ? 18.125 34.094 14.562 1 90.25 394 SER A O 1
ATOM 3121 N N . LEU A 1 395 ? 18.891 32 14.25 1 90.88 395 LEU A N 1
ATOM 3122 C CA . LEU A 1 395 ? 19.484 32.375 12.969 1 90.88 395 LEU A CA 1
ATOM 3123 C C . LEU A 1 395 ? 18.734 31.703 11.82 1 90.88 395 LEU A C 1
ATOM 3125 O O . LEU A 1 395 ? 19.281 31.578 10.711 1 90.88 395 LEU A O 1
ATOM 3129 N N . VAL A 1 396 ? 1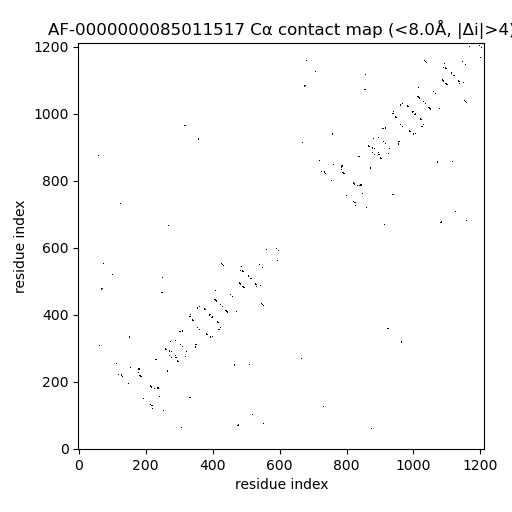7.484 31.312 12.07 1 91.31 396 VAL A N 1
ATOM 3130 C CA . VAL A 1 396 ? 16.75 30.547 11.078 1 91.31 396 VAL A CA 1
ATOM 3131 C C . VAL A 1 396 ? 16.281 31.453 9.953 1 91.31 396 VAL A C 1
ATOM 3133 O O . VAL A 1 396 ? 15.938 32.625 10.195 1 91.31 396 VAL A O 1
ATOM 3136 N N . ASN A 1 397 ? 16.375 30.906 8.781 1 87.31 397 ASN A N 1
ATOM 3137 C CA . ASN A 1 397 ? 15.781 31.625 7.668 1 87.31 397 ASN A CA 1
ATOM 3138 C C . ASN A 1 397 ? 14.266 31.734 7.809 1 87.31 397 ASN A C 1
ATOM 3140 O O . ASN A 1 397 ? 13.625 30.797 8.281 1 87.31 397 ASN A O 1
ATOM 3144 N N . HIS A 1 398 ? 13.703 32.938 7.398 1 86.56 398 HIS A N 1
ATOM 3145 C CA . HIS A 1 398 ? 12.258 33.156 7.465 1 86.56 398 HIS A CA 1
ATOM 3146 C C . HIS A 1 398 ? 11.734 32.906 8.875 1 86.56 398 HIS A C 1
ATOM 3148 O O . HIS A 1 398 ? 10.797 32.125 9.078 1 86.56 398 HIS A O 1
ATOM 3154 N N . ARG A 1 399 ? 12.266 33.625 9.711 1 88.25 399 ARG A N 1
ATOM 3155 C CA . ARG A 1 399 ? 12.016 33.469 11.141 1 88.25 399 ARG A CA 1
ATOM 3156 C C . ARG A 1 399 ? 10.531 33.562 11.453 1 88.25 399 ARG A C 1
ATOM 3158 O O . ARG A 1 399 ? 10.016 32.781 12.281 1 88.25 399 ARG A O 1
ATOM 3165 N N . GLN A 1 400 ? 9.836 34.438 10.828 1 84.69 400 GLN A N 1
ATOM 3166 C CA . GLN A 1 400 ? 8.406 34.625 11.094 1 84.69 400 GLN A CA 1
ATOM 3167 C C . GLN A 1 400 ? 7.633 33.344 10.781 1 84.69 400 GLN A C 1
ATOM 3169 O O . GLN A 1 400 ? 6.75 32.938 11.539 1 84.69 400 GLN A O 1
ATOM 3174 N N . ILE A 1 401 ? 7.969 32.75 9.695 1 86.44 401 ILE A N 1
ATOM 3175 C CA . ILE A 1 401 ? 7.285 31.516 9.281 1 86.44 401 ILE A CA 1
ATOM 3176 C C . ILE A 1 401 ? 7.691 30.359 10.195 1 86.44 401 ILE A C 1
ATOM 3178 O O . ILE A 1 401 ? 6.871 29.5 10.516 1 86.44 401 ILE A O 1
ATOM 3182 N N . PHE A 1 402 ? 8.906 30.344 10.594 1 90.12 402 PHE A N 1
ATOM 3183 C CA . PHE A 1 402 ? 9.406 29.297 11.477 1 90.12 402 PHE A CA 1
ATOM 3184 C C . PHE A 1 402 ? 8.688 29.344 12.82 1 90.12 402 PHE A C 1
ATOM 3186 O O . PHE A 1 402 ? 8.328 28.297 13.367 1 90.12 402 PHE A O 1
ATOM 3193 N N . VAL A 1 403 ? 8.461 30.547 13.281 1 88.88 403 VAL A N 1
ATOM 3194 C CA . VAL A 1 403 ? 7.777 30.719 14.555 1 88.88 403 VAL A CA 1
ATOM 3195 C C . VAL A 1 403 ? 6.336 30.219 14.43 1 88.88 403 VAL A C 1
ATOM 3197 O O . VAL A 1 403 ? 5.809 29.594 15.352 1 88.88 403 VAL A O 1
ATOM 3200 N N . LEU A 1 404 ? 5.734 30.531 13.367 1 88.06 404 LEU A N 1
ATOM 3201 C CA . LEU A 1 404 ? 4.383 30.031 13.117 1 88.06 404 LEU A CA 1
ATOM 3202 C C . LEU A 1 404 ? 4.359 28.516 13.031 1 88.06 404 LEU A C 1
ATOM 3204 O O . LEU A 1 404 ? 3.418 27.875 13.508 1 88.06 404 LEU A O 1
ATOM 3208 N N . SER A 1 405 ? 5.359 27.953 12.43 1 89.12 405 SER A N 1
ATOM 3209 C CA . SER A 1 405 ? 5.449 26.516 12.312 1 89.12 405 SER A CA 1
ATOM 3210 C C . SER A 1 405 ? 5.566 25.844 13.68 1 89.12 405 SER A C 1
ATOM 3212 O O . SER A 1 405 ? 5.105 24.719 13.875 1 89.12 405 SER A O 1
ATOM 3214 N N . ARG A 1 406 ? 6.164 26.516 14.609 1 91.06 406 ARG A N 1
ATOM 3215 C CA . ARG A 1 406 ? 6.297 25.984 15.961 1 91.06 406 ARG A CA 1
ATOM 3216 C C . ARG A 1 406 ? 4.941 25.906 16.656 1 91.06 406 ARG A C 1
ATOM 3218 O O . ARG A 1 406 ? 4.684 24.969 17.422 1 91.06 406 ARG A O 1
ATOM 3225 N N . LYS A 1 407 ? 4.145 26.891 16.359 1 92 407 LYS A N 1
ATOM 3226 C CA . LYS A 1 407 ? 2.787 26.844 16.906 1 92 407 LYS A CA 1
ATOM 3227 C C . LYS A 1 407 ? 2.006 25.672 16.328 1 92 407 LYS A C 1
ATOM 3229 O O . LYS A 1 407 ? 1.235 25.031 17.031 1 92 407 LYS A O 1
ATOM 3234 N N . HIS A 1 408 ? 2.215 25.469 15.102 1 91.75 408 HIS A N 1
ATOM 3235 C CA . HIS A 1 408 ? 1.606 24.312 14.461 1 91.75 408 HIS A CA 1
ATOM 3236 C C . HIS A 1 408 ? 2.088 23.016 15.102 1 91.75 408 HIS A C 1
ATOM 3238 O O . HIS A 1 408 ? 1.315 22.062 15.25 1 91.75 408 HIS A O 1
ATOM 3244 N N . TRP A 1 409 ? 3.311 22.953 15.453 1 92.94 409 TRP A N 1
ATOM 3245 C CA . TRP A 1 409 ? 3.896 21.781 16.094 1 92.94 409 TRP A CA 1
ATOM 3246 C C . TRP A 1 409 ? 3.221 21.5 17.438 1 92.94 409 TRP A C 1
ATOM 3248 O O . TRP A 1 409 ? 3.053 20.344 17.812 1 92.94 409 TRP A O 1
ATOM 3258 N N . ASP A 1 410 ? 2.891 22.531 18.078 1 94.94 410 ASP A N 1
ATOM 3259 C CA . ASP A 1 410 ? 2.193 22.344 19.344 1 94.94 410 ASP A CA 1
ATOM 3260 C C . ASP A 1 410 ? 0.844 21.656 19.141 1 94.94 410 ASP A C 1
ATOM 3262 O O . ASP A 1 410 ? 0.471 20.766 19.906 1 94.94 410 ASP A O 1
ATOM 3266 N N . VAL A 1 411 ? 0.17 22.125 18.141 1 95.81 411 VAL A N 1
ATOM 3267 C CA . VAL A 1 411 ? -1.118 21.516 17.828 1 95.81 411 VAL A CA 1
ATOM 3268 C C . VAL A 1 411 ? -0.925 20.031 17.531 1 95.81 411 VAL A C 1
ATOM 3270 O O . VAL A 1 411 ? -1.643 19.188 18.062 1 95.81 411 VAL A O 1
ATOM 3273 N N . MET A 1 412 ? 0.051 19.719 16.719 1 94.88 412 MET A N 1
ATOM 3274 C CA . MET A 1 412 ? 0.312 18.344 16.312 1 94.88 412 MET A CA 1
ATOM 3275 C C . MET A 1 412 ? 0.711 17.484 17.516 1 94.88 412 MET A C 1
ATOM 3277 O O . MET A 1 412 ? 0.272 16.344 17.641 1 94.88 412 MET A O 1
ATOM 3281 N N . TYR A 1 413 ? 1.547 18.062 18.344 1 96.12 413 TYR A N 1
ATOM 3282 C CA . TYR A 1 413 ? 2.025 17.344 19.516 1 96.12 413 TYR A CA 1
ATOM 3283 C C . TYR A 1 413 ? 0.873 17 20.453 1 96.12 413 TYR A C 1
ATOM 3285 O O . TYR A 1 413 ? 0.686 15.828 20.812 1 96.12 413 TYR A O 1
ATOM 3293 N N . TYR A 1 414 ? 0.085 17.953 20.797 1 96.44 414 TYR A N 1
ATOM 3294 C CA . TYR A 1 414 ? -0.957 17.719 21.797 1 96.44 414 TYR A CA 1
ATOM 3295 C C . TYR A 1 414 ? -2.113 16.922 21.203 1 96.44 414 TYR A C 1
ATOM 3297 O O . TYR A 1 414 ? -2.762 16.156 21.906 1 96.44 414 TYR A O 1
ATOM 3305 N N . SER A 1 415 ? -2.396 17.156 19.953 1 95.12 415 SER A N 1
ATOM 3306 C CA . SER A 1 415 ? -3.4 16.312 19.312 1 95.12 415 SER A CA 1
ATOM 3307 C C . SER A 1 415 ? -2.992 14.836 19.344 1 95.12 415 SER A C 1
ATOM 3309 O O . SER A 1 415 ? -3.814 13.969 19.641 1 95.12 415 SER A O 1
ATOM 3311 N N . THR A 1 416 ? -1.73 14.539 19.031 1 96 416 THR A N 1
ATOM 3312 C CA . THR A 1 416 ? -1.217 13.18 19.062 1 96 416 THR A CA 1
ATOM 3313 C C . THR A 1 416 ? -1.22 12.625 20.484 1 96 416 THR A C 1
ATOM 3315 O O . THR A 1 416 ? -1.584 11.469 20.703 1 96 416 THR A O 1
ATOM 3318 N N . LEU A 1 417 ? -0.802 13.492 21.406 1 95.94 417 LEU A N 1
ATOM 3319 C CA . LEU A 1 417 ? -0.79 13.086 22.812 1 95.94 417 LEU A CA 1
ATOM 3320 C C . LEU A 1 417 ? -2.197 12.742 23.297 1 95.94 417 LEU A C 1
ATOM 3322 O O . LEU A 1 417 ? -2.389 11.781 24.031 1 95.94 417 LEU A O 1
ATOM 3326 N N . THR A 1 418 ? -3.164 13.508 22.891 1 93.44 418 THR A N 1
ATOM 3327 C CA . THR A 1 418 ? -4.555 13.234 23.25 1 93.44 418 THR A CA 1
ATOM 3328 C C . THR A 1 418 ? -5.004 11.898 22.672 1 93.44 418 THR A C 1
ATOM 3330 O O . THR A 1 418 ? -5.648 11.102 23.359 1 93.44 418 THR A O 1
ATOM 3333 N N . SER A 1 419 ? -4.695 11.656 21.406 1 91.69 419 SER A N 1
ATOM 3334 C CA . SER A 1 419 ? -5.039 10.398 20.766 1 91.69 419 SER A CA 1
ATOM 3335 C C . SER A 1 419 ? -4.391 9.211 21.469 1 91.69 419 SER A C 1
ATOM 3337 O O . SER A 1 419 ? -4.977 8.133 21.547 1 91.69 419 SER A O 1
ATOM 3339 N N . LEU A 1 420 ? -3.189 9.43 21.984 1 93.94 420 LEU A N 1
ATOM 3340 C CA . LEU A 1 420 ? -2.467 8.391 22.719 1 93.94 420 LEU A CA 1
ATOM 3341 C C . LEU A 1 420 ? -3.162 8.078 24.031 1 93.94 420 LEU A C 1
ATOM 3343 O O . LEU A 1 420 ? -3.447 6.918 24.328 1 93.94 420 LEU A O 1
ATOM 3347 N N . LEU A 1 421 ? -3.48 9.109 24.734 1 90.44 421 LEU A N 1
ATOM 3348 C CA . LEU A 1 421 ? -3.996 8.945 26.078 1 90.44 421 LEU A CA 1
ATOM 3349 C C . LEU A 1 421 ? -5.449 8.477 26.062 1 90.44 421 LEU A C 1
ATOM 3351 O O . LEU A 1 421 ? -5.91 7.816 27 1 90.44 421 LEU A O 1
ATOM 3355 N N . ARG A 1 422 ? -6.109 8.734 25.094 1 83.94 422 ARG A N 1
ATOM 3356 C CA . ARG A 1 422 ? -7.488 8.289 24.938 1 83.94 422 ARG A CA 1
ATOM 3357 C C . ARG A 1 422 ? -7.555 6.785 24.672 1 83.94 422 ARG A C 1
ATOM 3359 O O . ARG A 1 422 ? -8.602 6.16 24.875 1 83.94 422 ARG A O 1
ATOM 3366 N N . GLY A 1 423 ? -6.531 6.215 24.156 1 78.5 423 GLY A N 1
ATOM 3367 C CA . GLY A 1 423 ? -6.488 4.789 23.875 1 78.5 423 GLY A CA 1
ATOM 3368 C C . GLY A 1 423 ? -6.793 3.932 25.078 1 78.5 423 GLY A C 1
ATOM 3369 O O . GLY A 1 423 ? -7.148 2.76 24.953 1 78.5 423 GLY A O 1
ATOM 3370 N N . SER A 1 424 ? -6.699 4.48 26.234 1 67.88 424 SER A N 1
ATOM 3371 C CA . SER A 1 424 ? -7.012 3.764 27.469 1 67.88 424 SER A CA 1
ATOM 3372 C C . SER A 1 424 ? -8.508 3.486 27.594 1 67.88 424 SER A C 1
ATOM 3374 O O . SER A 1 424 ? -8.922 2.59 28.328 1 67.88 424 SER A O 1
ATOM 3376 N N . LEU A 1 425 ? -9.297 4.254 26.797 1 58.28 425 LEU A N 1
ATOM 3377 C CA . LEU A 1 425 ? -10.758 4.207 26.812 1 58.28 425 LEU A CA 1
ATOM 3378 C C . LEU A 1 425 ? -11.266 2.9 26.219 1 58.28 425 LEU A C 1
ATOM 3380 O O . LEU A 1 425 ? -12.383 2.465 26.531 1 58.28 425 LEU A O 1
ATOM 3384 N N . MET A 1 426 ? -10.516 2.148 25.438 1 57.09 426 MET A N 1
ATOM 3385 C CA . MET A 1 426 ? -11.086 1.157 24.531 1 57.09 426 MET A CA 1
ATOM 3386 C C . MET A 1 426 ? -11.07 -0.232 25.156 1 57.09 426 MET A C 1
ATOM 3388 O O . MET A 1 426 ? -11.5 -1.206 24.531 1 57.09 426 MET A O 1
ATOM 3392 N N . THR A 1 427 ? -10.711 -0.232 26.5 1 50.81 427 THR A N 1
ATOM 3393 C CA . THR A 1 427 ? -10.664 -1.572 27.078 1 50.81 427 THR A CA 1
ATOM 3394 C C . THR A 1 427 ? -12.047 -2.018 27.547 1 50.81 427 THR A C 1
ATOM 3396 O O . THR A 1 427 ? -12.602 -1.456 28.484 1 50.81 427 THR A O 1
ATOM 3399 N N . GLY A 1 428 ? -12.648 -2.969 26.922 1 51.66 428 GLY A N 1
ATOM 3400 C CA . GLY A 1 428 ? -13.93 -3.561 27.281 1 51.66 428 GLY A CA 1
ATOM 3401 C C . GLY A 1 428 ? -15.086 -2.594 27.156 1 51.66 428 GLY A C 1
ATOM 3402 O O . GLY A 1 428 ? -15.18 -1.846 26.188 1 51.66 428 GLY A O 1
ATOM 3403 N N . SER A 1 429 ? -16.078 -2.625 28.109 1 54.62 429 SER A N 1
ATOM 3404 C CA . SER A 1 429 ? -17.328 -1.872 28.156 1 54.62 429 SER A CA 1
ATOM 3405 C C . SER A 1 429 ? -17.141 -0.534 28.859 1 54.62 429 SER A C 1
ATOM 3407 O O . SER A 1 429 ? -18.031 0.309 28.844 1 54.62 429 SER A O 1
ATOM 3409 N N . VAL A 1 430 ? -15.906 -0.317 29.328 1 55.69 430 VAL A N 1
ATOM 3410 C CA . VAL A 1 430 ? -15.766 0.895 30.125 1 55.69 430 VAL A CA 1
ATOM 3411 C C . VAL A 1 430 ? -14.727 1.815 29.484 1 55.69 430 VAL A C 1
ATOM 3413 O O . VAL A 1 430 ? -13.625 1.381 29.156 1 55.69 430 VAL A O 1
ATOM 3416 N N . VAL A 1 431 ? -15.195 2.986 29.047 1 64.25 431 VAL A N 1
ATOM 3417 C CA . VAL A 1 431 ? -14.305 4.016 28.516 1 64.25 431 VAL A CA 1
ATOM 3418 C C . VAL A 1 431 ? -13.789 4.887 29.672 1 64.25 431 VAL A C 1
ATOM 3420 O O . VAL A 1 431 ? -14.578 5.41 30.453 1 64.25 431 VAL A O 1
ATOM 3423 N N . ARG A 1 432 ? -12.453 4.895 29.906 1 71.69 432 ARG A N 1
ATOM 3424 C CA . ARG A 1 432 ? -11.852 5.715 30.953 1 71.69 432 ARG A CA 1
ATOM 3425 C C . ARG A 1 432 ? -11.023 6.844 30.359 1 71.69 432 ARG A C 1
ATOM 3427 O O . ARG A 1 432 ? -10.195 6.609 29.484 1 71.69 432 ARG A O 1
ATOM 3434 N N . ILE A 1 433 ? -11.383 8.07 30.719 1 81.94 433 ILE A N 1
ATOM 3435 C CA . ILE A 1 433 ? -10.602 9.227 30.312 1 81.94 433 ILE A CA 1
ATOM 3436 C C . ILE A 1 433 ? -9.836 9.781 31.516 1 81.94 433 ILE A C 1
ATOM 3438 O O . ILE A 1 433 ? -10.438 10.133 32.531 1 81.94 433 ILE A O 1
ATOM 3442 N N . SER A 1 434 ? -8.531 9.852 31.453 1 84.25 434 SER A N 1
ATOM 3443 C CA . SER A 1 434 ? -7.664 10.266 32.562 1 84.25 434 SER A CA 1
ATOM 3444 C C . SER A 1 434 ? -7.523 11.781 32.594 1 84.25 434 SER A C 1
ATOM 3446 O O . SER A 1 434 ? -7.863 12.477 31.641 1 84.25 434 SER A O 1
ATOM 3448 N N . THR A 1 435 ? -7.023 12.25 33.688 1 88.38 435 THR A N 1
ATOM 3449 C CA . THR A 1 435 ? -6.762 13.672 33.875 1 88.38 435 THR A CA 1
ATOM 3450 C C . THR A 1 435 ? -5.711 14.164 32.875 1 88.38 435 THR A C 1
ATOM 3452 O O . THR A 1 435 ? -5.801 15.281 32.375 1 88.38 435 THR A O 1
ATOM 3455 N N . GLN A 1 436 ? -4.762 13.281 32.625 1 90.25 436 GLN A N 1
ATOM 3456 C CA . GLN A 1 436 ? -3.715 13.633 31.656 1 90.25 436 GLN A CA 1
ATOM 3457 C C . GLN A 1 436 ? -4.289 13.836 30.266 1 90.25 436 GLN A C 1
ATOM 3459 O O . GLN A 1 436 ? -3.836 14.711 29.531 1 90.25 436 GLN A O 1
ATOM 3464 N N . CYS A 1 437 ? -5.254 13.031 29.969 1 91.62 437 CYS A N 1
ATOM 3465 C CA . CYS A 1 437 ? -5.895 13.156 28.672 1 91.62 437 CYS A CA 1
ATOM 3466 C C . CYS A 1 437 ? -6.676 14.461 28.562 1 91.62 437 CYS A C 1
ATOM 3468 O O . CYS A 1 437 ? -6.609 15.141 27.547 1 91.62 437 CYS A O 1
ATOM 3470 N N . PHE A 1 438 ? -7.402 14.875 29.625 1 92.19 438 PHE A N 1
ATOM 3471 C CA . PHE A 1 438 ? -8.133 16.141 29.641 1 92.19 438 PHE A CA 1
ATOM 3472 C C . PHE A 1 438 ? -7.184 17.312 29.484 1 92.19 438 PHE A C 1
ATOM 3474 O O . PHE A 1 438 ? -7.473 18.25 28.734 1 92.19 438 PHE A O 1
ATOM 3481 N N . HIS A 1 439 ? -6.109 17.172 30.172 1 94.38 439 HIS A N 1
ATOM 3482 C CA . HIS A 1 439 ? -5.133 18.25 30.125 1 94.38 439 HIS A CA 1
ATOM 3483 C C . HIS A 1 439 ? -4.535 18.391 28.719 1 94.38 439 HIS A C 1
ATOM 3485 O O . HIS A 1 439 ? -4.391 19.5 28.219 1 94.38 439 HIS A O 1
ATOM 3491 N N . ALA A 1 440 ? -4.164 17.281 28.125 1 95.19 440 ALA A N 1
ATOM 3492 C CA . ALA A 1 440 ? -3.617 17.281 26.766 1 95.19 440 ALA A CA 1
ATOM 3493 C C . ALA A 1 440 ? -4.625 17.859 25.781 1 95.19 440 ALA A C 1
ATOM 3495 O O . ALA A 1 440 ? -4.262 18.625 24.891 1 95.19 440 ALA A O 1
ATOM 3496 N N . ALA A 1 441 ? -5.855 17.484 25.906 1 94.75 441 ALA A N 1
ATOM 3497 C CA . ALA A 1 441 ? -6.914 17.953 25.016 1 94.75 441 ALA A CA 1
ATOM 3498 C C . ALA A 1 441 ? -7.105 19.469 25.156 1 94.75 441 ALA A C 1
ATOM 3500 O O . ALA A 1 441 ? -7.305 20.172 24.156 1 94.75 441 ALA A O 1
ATOM 3501 N N . ARG A 1 442 ? -7.082 19.938 26.375 1 96.38 442 ARG A N 1
ATOM 3502 C CA . ARG A 1 442 ? -7.207 21.359 26.625 1 96.38 442 ARG A CA 1
ATOM 3503 C C . ARG A 1 442 ? -6.062 22.141 25.969 1 96.38 442 ARG A C 1
ATOM 3505 O O . ARG A 1 442 ? -6.289 23.141 25.297 1 96.38 442 ARG A O 1
ATOM 3512 N N . LEU A 1 443 ? -4.895 21.594 26.188 1 96.62 443 LEU A N 1
ATOM 3513 C CA . LEU A 1 443 ? -3.727 22.25 25.594 1 96.62 443 LEU A CA 1
ATOM 3514 C C . LEU A 1 443 ? -3.799 22.219 24.078 1 96.62 443 LEU A C 1
ATOM 3516 O O . LEU A 1 443 ? -3.34 23.156 23.406 1 96.62 443 LEU A O 1
ATOM 3520 N N . CYS A 1 444 ? -4.363 21.203 23.5 1 96.44 444 CYS A N 1
ATOM 3521 C CA . CYS A 1 444 ? -4.523 21.109 22.062 1 96.44 444 CYS A CA 1
ATOM 3522 C C . CYS A 1 444 ? -5.43 22.219 21.531 1 96.44 444 CYS A C 1
ATOM 3524 O O . CYS A 1 444 ? -5.078 22.906 20.578 1 96.44 444 CYS A O 1
ATOM 3526 N N . LEU A 1 445 ? -6.57 22.406 22.172 1 96.81 445 LEU A N 1
ATOM 3527 C CA . LEU A 1 445 ? -7.504 23.438 21.734 1 96.81 445 LEU A CA 1
ATOM 3528 C C . LEU A 1 445 ? -6.895 24.828 21.906 1 96.81 445 LEU A C 1
ATOM 3530 O O . LEU A 1 445 ? -7.059 25.688 21.031 1 96.81 445 LEU A O 1
ATOM 3534 N N . GLN A 1 446 ? -6.219 25 22.969 1 96.88 446 GLN A N 1
ATOM 3535 C CA . GLN A 1 446 ? -5.547 26.266 23.203 1 96.88 446 GLN A CA 1
ATOM 3536 C C . GLN A 1 446 ? -4.477 26.516 22.141 1 96.88 446 GLN A C 1
ATOM 3538 O O . GLN A 1 446 ? -4.281 27.656 21.688 1 96.88 446 GLN A O 1
ATOM 3543 N N . SER A 1 447 ? -3.779 25.438 21.812 1 96.31 447 SER A N 1
ATOM 3544 C CA . SER A 1 447 ? -2.762 25.562 20.781 1 96.31 447 SER A CA 1
ATOM 3545 C C . SER A 1 447 ? -3.379 25.938 19.438 1 96.31 447 SER A C 1
ATOM 3547 O O . SER A 1 447 ? -2.779 26.688 18.656 1 96.31 447 SER A O 1
ATOM 3549 N N . HIS A 1 448 ? -4.516 25.391 19.109 1 95.31 448 HIS A N 1
ATOM 3550 C CA . HIS A 1 448 ? -5.23 25.781 17.906 1 95.31 448 HIS A CA 1
ATOM 3551 C C . HIS A 1 448 ? -5.527 27.281 17.906 1 95.31 448 HIS A C 1
ATOM 3553 O O . HIS A 1 448 ? -5.375 27.953 16.875 1 95.31 448 HIS A O 1
ATOM 3559 N N . MET A 1 449 ? -5.945 27.812 19.062 1 95.12 449 MET A N 1
ATOM 3560 C CA . MET A 1 449 ? -6.27 29.234 19.172 1 95.12 449 MET A CA 1
ATOM 3561 C C . MET A 1 449 ? -5.031 30.094 18.969 1 95.12 449 MET A C 1
ATOM 3563 O O . MET A 1 449 ? -5.082 31.094 18.25 1 95.12 449 MET A O 1
ATOM 3567 N N . GLN A 1 450 ? -3.992 29.641 19.562 1 94.5 450 GLN A N 1
ATOM 3568 C CA . GLN A 1 450 ? -2.744 30.375 19.406 1 94.5 450 GLN A CA 1
ATOM 3569 C C . GLN A 1 450 ? -2.248 30.328 17.969 1 94.5 450 GLN A C 1
ATOM 3571 O O . GLN A 1 450 ? -1.746 31.312 17.438 1 94.5 450 GLN A O 1
ATOM 3576 N N . CYS A 1 451 ? -2.342 29.188 17.406 1 93.62 451 CYS A N 1
ATOM 3577 C CA . CYS A 1 451 ? -1.9 29.016 16.031 1 93.62 451 CYS A CA 1
ATOM 3578 C C . CYS A 1 451 ? -2.742 29.859 15.078 1 93.62 451 CYS A C 1
ATOM 3580 O O . CYS A 1 451 ? -2.205 30.516 14.18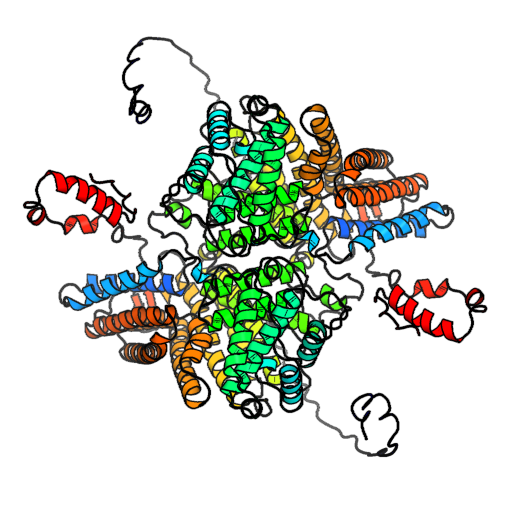 1 93.62 451 CYS A O 1
ATOM 3582 N N . PHE A 1 452 ? -4.02 29.859 15.242 1 94 452 PHE A N 1
ATOM 3583 C CA . PHE A 1 452 ? -4.918 30.641 14.398 1 94 452 PHE A CA 1
ATOM 3584 C C . PHE A 1 452 ? -4.605 32.125 14.508 1 94 452 PHE A C 1
ATOM 3586 O O . PHE A 1 452 ? -4.574 32.844 13.5 1 94 452 PHE A O 1
ATOM 3593 N N . SER A 1 453 ? -4.41 32.562 15.742 1 91.56 453 SER A N 1
ATOM 3594 C CA . SER A 1 453 ? -4.039 33.969 15.961 1 91.56 453 SER A CA 1
ATOM 3595 C C . SER A 1 453 ? -2.738 34.312 15.242 1 91.56 453 SER A C 1
ATOM 3597 O O . SER A 1 453 ? -2.59 35.406 14.711 1 91.56 453 SER A O 1
ATOM 3599 N N . GLY A 1 454 ? -1.832 33.375 15.281 1 88.62 454 GLY A N 1
ATOM 3600 C CA . GLY A 1 454 ? -0.587 33.562 14.562 1 88.62 454 GLY A CA 1
ATOM 3601 C C . GLY A 1 454 ? -0.787 33.688 13.062 1 88.62 454 GLY A C 1
ATOM 3602 O O . GLY A 1 454 ? -0.113 34.5 12.414 1 88.62 454 GLY A O 1
ATOM 3603 N N . TYR A 1 455 ? -1.628 32.938 12.492 1 88.06 455 TYR A N 1
ATOM 3604 C CA . TYR A 1 455 ? -1.944 33 11.07 1 88.06 455 TYR A CA 1
ATOM 3605 C C . TYR A 1 455 ? -2.557 34.375 10.734 1 88.06 455 TYR A C 1
ATOM 3607 O O . TYR A 1 455 ? -2.203 34.969 9.727 1 88.06 455 TYR A O 1
ATOM 3615 N N . LEU A 1 456 ? -3.367 34.875 11.602 1 85.94 456 LEU A N 1
ATOM 3616 C CA . LEU A 1 456 ? -4.012 36.156 11.391 1 85.94 456 LEU A CA 1
ATOM 3617 C C . LEU A 1 456 ? -2.994 37.312 11.453 1 85.94 456 LEU A C 1
ATOM 3619 O O . LEU A 1 456 ? -3.076 38.25 10.68 1 85.94 456 LEU A O 1
ATOM 3623 N N . ASP A 1 457 ? -2.098 37.125 12.289 1 85.25 457 ASP A N 1
ATOM 3624 C CA . ASP A 1 457 ? -1.128 38.188 12.547 1 85.25 457 ASP A CA 1
ATOM 3625 C C . ASP A 1 457 ? -0.026 38.188 11.492 1 85.25 457 ASP A C 1
ATOM 3627 O O . ASP A 1 457 ? 0.703 39.156 11.352 1 85.25 457 ASP A O 1
ATOM 3631 N N . SER A 1 458 ? 0.175 37.156 10.82 1 81.75 458 SER A N 1
ATOM 3632 C CA . SER A 1 458 ? 1.277 37.031 9.875 1 81.75 458 SER A CA 1
ATOM 3633 C C . SER A 1 458 ? 1.137 38.031 8.719 1 81.75 458 SER A C 1
ATOM 3635 O O . SER A 1 458 ? 2.135 38.531 8.195 1 81.75 458 SER A O 1
ATOM 3637 N N . GLY A 1 459 ? -0.028 38.312 8.305 1 77.44 459 GLY A N 1
ATOM 3638 C CA . GLY A 1 459 ? -0.287 39.281 7.242 1 77.44 459 GLY A CA 1
ATOM 3639 C C . GLY A 1 459 ? -0.211 38.656 5.855 1 77.44 459 GLY A C 1
ATOM 3640 O O . GLY A 1 459 ? -0.596 39.281 4.871 1 77.44 459 GLY A O 1
ATOM 3641 N N . PHE A 1 460 ? 0.347 37.469 5.734 1 76.5 460 PHE A N 1
ATOM 3642 C CA . PHE A 1 460 ? 0.481 36.906 4.391 1 76.5 460 PHE A CA 1
ATOM 3643 C C . PHE A 1 460 ? -0.249 35.594 4.281 1 76.5 460 PHE A C 1
ATOM 3645 O O . PHE A 1 460 ? -0.334 35 3.199 1 76.5 460 PHE A O 1
ATOM 3652 N N . LEU A 1 461 ? -0.749 35.094 5.336 1 80 461 LEU A N 1
ATOM 3653 C CA . LEU A 1 461 ? -1.517 33.844 5.316 1 80 461 LEU A CA 1
ATOM 3654 C C . LEU A 1 461 ? -2.994 34.125 5.582 1 80 461 LEU A C 1
ATOM 3656 O O . LEU A 1 461 ? -3.342 35.094 6.234 1 80 461 LEU A O 1
ATOM 3660 N N . GLU A 1 462 ? -3.783 33.281 4.977 1 80.06 462 GLU A N 1
ATOM 3661 C CA . GLU A 1 462 ? -5.23 33.438 5.113 1 80.06 462 GLU A CA 1
ATOM 3662 C C . GLU A 1 462 ? -5.797 32.375 6.07 1 80.06 462 GLU A C 1
ATOM 3664 O O . GLU A 1 462 ? -5.094 31.453 6.457 1 80.06 462 GLU A O 1
ATOM 3669 N N . ASP A 1 463 ? -7.039 32.625 6.457 1 84.06 463 ASP A N 1
ATOM 3670 C CA . ASP A 1 463 ? -7.766 31.688 7.32 1 84.06 463 ASP A CA 1
ATOM 3671 C C . ASP A 1 463 ? -7.828 30.297 6.695 1 84.06 463 ASP A C 1
ATOM 3673 O O . ASP A 1 463 ? -7.73 29.297 7.402 1 84.06 463 ASP A O 1
ATOM 3677 N N . LYS A 1 464 ? -7.918 30.297 5.453 1 83.88 464 LYS A N 1
ATOM 3678 C CA . LYS A 1 464 ? -8.023 29.016 4.754 1 83.88 464 LYS A CA 1
ATOM 3679 C C . LYS A 1 464 ? -6.734 28.203 4.883 1 83.88 464 LYS A C 1
ATOM 3681 O O . LYS A 1 464 ? -6.77 26.984 4.918 1 83.88 464 LYS A O 1
ATOM 3686 N N . ASP A 1 465 ? -5.664 28.906 5.027 1 85 465 ASP A N 1
ATOM 3687 C CA . ASP A 1 465 ? -4.379 28.219 5.156 1 85 465 ASP A CA 1
ATOM 3688 C C . ASP A 1 465 ? -4.281 27.484 6.492 1 85 465 ASP A C 1
ATOM 3690 O O . ASP A 1 465 ? -3.713 26.391 6.566 1 85 465 ASP A O 1
ATOM 3694 N N . TYR A 1 466 ? -4.812 28.172 7.469 1 89.94 466 TYR A N 1
ATOM 3695 C CA . TYR A 1 466 ? -4.863 27.516 8.766 1 89.94 466 TYR A CA 1
ATOM 3696 C C . TYR A 1 466 ? -5.68 26.219 8.695 1 89.94 466 TYR A C 1
ATOM 3698 O O . TYR A 1 466 ? -5.262 25.188 9.219 1 89.94 466 TYR A O 1
ATOM 3706 N N . ALA A 1 467 ? -6.844 26.281 8.109 1 88.69 467 ALA A N 1
ATOM 3707 C CA . ALA A 1 467 ? -7.707 25.109 8 1 88.69 467 ALA A CA 1
ATOM 3708 C C . ALA A 1 467 ? -7.012 23.984 7.23 1 88.69 467 ALA A C 1
ATOM 3710 O O . ALA A 1 467 ? -7.023 22.828 7.664 1 88.69 467 ALA A O 1
ATOM 3711 N N . ASN A 1 468 ? -6.352 24.344 6.234 1 82.56 468 ASN A N 1
ATOM 3712 C CA . ASN A 1 468 ? -5.777 23.375 5.316 1 82.56 468 ASN A CA 1
ATOM 3713 C C . ASN A 1 468 ? -4.535 22.703 5.906 1 82.56 468 ASN A C 1
ATOM 3715 O O . ASN A 1 468 ? -4.32 21.5 5.723 1 82.56 468 ASN A O 1
ATOM 3719 N N . TRP A 1 469 ? -3.814 23.406 6.648 1 84.5 469 TRP A N 1
ATOM 3720 C CA . TRP A 1 469 ? -2.506 22.891 7.051 1 84.5 469 TRP A CA 1
ATOM 3721 C C . TRP A 1 469 ? -2.518 22.453 8.508 1 84.5 469 TRP A C 1
ATOM 3723 O O . TRP A 1 469 ? -1.686 21.641 8.93 1 84.5 469 TRP A O 1
ATOM 3733 N N . VAL A 1 470 ? -3.385 23.016 9.242 1 89 470 VAL A N 1
ATOM 3734 C CA . VAL A 1 470 ? -3.332 22.734 10.672 1 89 470 VAL A CA 1
ATOM 3735 C C . VAL A 1 470 ? -4.566 21.938 11.086 1 89 470 VAL A C 1
ATOM 3737 O O . VAL A 1 470 ? -4.457 20.812 11.57 1 89 470 VAL A O 1
ATOM 3740 N N . LEU A 1 471 ? -5.723 22.516 10.758 1 87.88 471 LEU A N 1
ATOM 3741 C CA . LEU A 1 471 ? -6.973 21.938 11.242 1 87.88 471 LEU A CA 1
ATOM 3742 C C . LEU A 1 471 ? -7.184 20.547 10.672 1 87.88 471 LEU A C 1
ATOM 3744 O O . LEU A 1 471 ? -7.496 19.609 11.414 1 87.88 471 LEU A O 1
ATOM 3748 N N . HIS A 1 472 ? -6.879 20.344 9.43 1 83.12 472 HIS A N 1
ATOM 3749 C CA . HIS A 1 472 ? -7.195 19.078 8.773 1 83.12 472 HIS A CA 1
ATOM 3750 C C . HIS A 1 472 ? -6.055 18.078 8.922 1 83.12 472 HIS A C 1
ATOM 3752 O O . HIS A 1 472 ? -6.211 16.891 8.609 1 83.12 472 HIS A O 1
ATOM 3758 N N . CYS A 1 473 ? -5.023 18.469 9.516 1 84.31 473 CYS A N 1
ATOM 3759 C CA . CYS A 1 473 ? -3.875 17.594 9.695 1 84.31 473 CYS A CA 1
ATOM 3760 C C . CYS A 1 473 ? -3.762 17.125 11.148 1 84.31 473 CYS A C 1
ATOM 3762 O O . CYS A 1 473 ? -2.787 16.469 11.516 1 84.31 473 CYS A O 1
ATOM 3764 N N . SER A 1 474 ? -4.68 17.5 11.883 1 86.44 474 SER A N 1
ATOM 3765 C CA . SER A 1 474 ? -4.684 17.094 13.281 1 86.44 474 SER A CA 1
ATOM 3766 C C . SER A 1 474 ? -6.039 16.516 13.688 1 86.44 474 SER A C 1
ATOM 3768 O O . SER A 1 474 ? -7.066 16.859 13.109 1 86.44 474 SER A O 1
ATOM 3770 N N . SER A 1 475 ? -5.953 15.617 14.586 1 84.25 475 SER A N 1
ATOM 3771 C CA . SER A 1 475 ? -7.199 15.039 15.086 1 84.25 475 SER A CA 1
ATOM 3772 C C . SER A 1 475 ? -7.973 16.047 15.93 1 84.25 475 SER A C 1
ATOM 3774 O O . SER A 1 475 ? -7.391 16.75 16.75 1 84.25 475 SER A O 1
ATOM 3776 N N . PHE A 1 476 ? -9.219 16.094 15.672 1 83.19 476 PHE A N 1
ATOM 3777 C CA . PHE A 1 476 ? -10.031 17.047 16.438 1 83.19 476 PHE A CA 1
ATOM 3778 C C . PHE A 1 476 ? -10.789 16.344 17.547 1 83.19 476 PHE A C 1
ATOM 3780 O O . PHE A 1 476 ? -11.758 16.875 18.094 1 83.19 476 PHE A O 1
ATOM 3787 N N . SER A 1 477 ? -10.312 15.211 17.891 1 85.62 477 SER A N 1
ATOM 3788 C CA . SER A 1 477 ? -10.883 14.438 18.984 1 85.62 477 SER A CA 1
ATOM 3789 C C . SER A 1 477 ? -10.766 15.195 20.312 1 85.62 477 SER A C 1
ATOM 3791 O O . SER A 1 477 ? -11.555 14.969 21.234 1 85.62 477 SER A O 1
ATOM 3793 N N . SER A 1 478 ? -9.812 16.078 20.375 1 91.38 478 SER A N 1
ATOM 3794 C CA . SER A 1 478 ? -9.609 16.875 21.594 1 91.38 478 SER A CA 1
ATOM 3795 C C . SER A 1 478 ? -10.859 17.672 21.938 1 91.38 478 SER A C 1
ATOM 3797 O O . SER A 1 478 ? -11.164 17.875 23.109 1 91.38 478 SER A O 1
ATOM 3799 N N . PHE A 1 479 ? -11.539 18.094 20.922 1 93.31 479 PHE A N 1
ATOM 3800 C CA . PHE A 1 479 ? -12.773 18.844 21.141 1 93.31 479 PHE A CA 1
ATOM 3801 C C . PHE A 1 479 ? -13.812 17.969 21.844 1 93.31 479 PHE A C 1
ATOM 3803 O O . PHE A 1 479 ? -14.445 18.406 22.797 1 93.31 479 PHE A O 1
ATOM 3810 N N . VAL A 1 480 ? -13.938 16.766 21.422 1 88.19 480 VAL A N 1
ATOM 3811 C CA . VAL A 1 480 ? -14.93 15.844 21.969 1 88.19 480 VAL A CA 1
ATOM 3812 C C . VAL A 1 480 ? -14.539 15.453 23.391 1 88.19 480 VAL A C 1
ATOM 3814 O O . VAL A 1 480 ? -15.398 15.297 24.266 1 88.19 480 VAL A O 1
ATOM 3817 N N . VAL A 1 481 ? -13.297 15.273 23.609 1 87.56 481 VAL A N 1
ATOM 3818 C CA . VAL A 1 481 ? -12.812 14.93 24.953 1 87.56 481 VAL A CA 1
ATOM 3819 C C . VAL A 1 481 ? -13.156 16.047 25.922 1 87.56 481 VAL A C 1
ATOM 3821 O O . VAL A 1 481 ? -13.586 15.789 27.047 1 87.56 481 VAL A O 1
ATOM 3824 N N . ILE A 1 482 ? -12.984 17.25 25.547 1 92.25 482 ILE A N 1
ATOM 3825 C CA . ILE A 1 482 ? -13.289 18.391 26.406 1 92.25 482 ILE A CA 1
ATOM 3826 C C . ILE A 1 482 ? -14.797 18.5 26.594 1 92.25 482 ILE A C 1
ATOM 3828 O O . ILE A 1 482 ? -15.273 18.875 27.672 1 92.25 482 ILE A O 1
ATOM 3832 N N . PHE A 1 483 ? -15.562 18.234 25.594 1 90.5 483 PHE A N 1
ATOM 3833 C CA . PHE A 1 483 ? -17.016 18.172 25.734 1 90.5 483 PHE A CA 1
ATOM 3834 C C . PHE A 1 483 ? -17.406 17.203 26.844 1 90.5 483 PHE A C 1
ATOM 3836 O O . PHE A 1 483 ? -18.234 17.531 27.703 1 90.5 483 PHE A O 1
ATOM 3843 N N . LEU A 1 484 ? -16.797 16.016 26.734 1 83.31 484 LEU A N 1
ATOM 3844 C CA . LEU A 1 484 ? -17.078 15.008 27.734 1 83.31 484 LEU A CA 1
ATOM 3845 C C . LEU A 1 484 ? -16.688 15.5 29.125 1 83.31 484 LEU A C 1
ATOM 3847 O O . LEU A 1 484 ? -17.406 15.273 30.109 1 83.31 484 LEU A O 1
ATOM 3851 N N . HIS A 1 485 ? -15.57 16.109 29.234 1 85.88 485 HIS A N 1
ATOM 3852 C CA . HIS A 1 485 ? -15.117 16.672 30.5 1 85.88 485 HIS A CA 1
ATOM 3853 C C . HIS A 1 485 ? -16.078 17.734 31.031 1 85.88 485 HIS A C 1
ATOM 3855 O O . HIS A 1 485 ? -16.375 17.781 32.219 1 85.88 485 HIS A O 1
ATOM 3861 N N . ALA A 1 486 ? -16.531 18.562 30.125 1 88 486 ALA A N 1
ATOM 3862 C CA . ALA A 1 486 ? -17.438 19.641 30.484 1 88 486 ALA A CA 1
ATOM 3863 C C . ALA A 1 486 ? -18.75 19.109 31.047 1 88 486 ALA A C 1
ATOM 3865 O O . ALA A 1 486 ? -19.25 19.594 32.062 1 88 486 ALA A O 1
ATOM 3866 N N . VAL A 1 487 ? -19.266 18.125 30.391 1 83.62 487 VAL A N 1
ATOM 3867 C CA . VAL A 1 487 ? -20.562 17.578 30.766 1 83.62 487 VAL A CA 1
ATOM 3868 C C . VAL A 1 487 ? -20.422 16.75 32.031 1 83.62 487 VAL A C 1
ATOM 3870 O O . VAL A 1 487 ? -21.234 16.875 32.969 1 83.62 487 VAL A O 1
ATOM 3873 N N . ALA A 1 488 ? -19.375 15.945 32.062 1 78.31 488 ALA A N 1
ATOM 3874 C CA . ALA A 1 488 ? -19.172 15.062 33.188 1 78.31 488 ALA A CA 1
ATOM 3875 C C . ALA A 1 488 ? -18.875 15.867 34.469 1 78.31 488 ALA A C 1
ATOM 3877 O O . ALA A 1 488 ? -19.344 15.531 35.562 1 78.31 488 ALA A O 1
ATOM 3878 N N . GLY A 1 489 ? -18.062 16.906 34.375 1 80.19 489 GLY A N 1
ATOM 3879 C CA . GLY A 1 489 ? -17.641 17.672 35.531 1 80.19 489 GLY A CA 1
ATOM 3880 C C . GLY A 1 489 ? -18.422 18.969 35.688 1 80.19 489 GLY A C 1
ATOM 3881 O O . GLY A 1 489 ? -18.141 19.75 36.594 1 80.19 489 GLY A O 1
ATOM 3882 N N . SER A 1 490 ? -19.422 19.156 34.844 1 82.44 490 SER A N 1
ATOM 3883 C CA . SER A 1 490 ? -20.203 20.406 34.844 1 82.44 490 SER A CA 1
ATOM 3884 C C . SER A 1 490 ? -19.281 21.625 34.938 1 82.44 490 SER A C 1
ATOM 3886 O O . SER A 1 490 ? -19.438 22.469 35.812 1 82.44 490 SER A O 1
ATOM 3888 N N . ARG A 1 491 ? -18.391 21.719 34.062 1 87.31 491 ARG A N 1
ATOM 3889 C CA . ARG A 1 491 ? -17.359 22.766 34.062 1 87.31 491 ARG A CA 1
ATOM 3890 C C . ARG A 1 491 ? -17.641 23.812 33 1 87.31 491 ARG A C 1
ATOM 3892 O O . ARG A 1 491 ? -17.5 23.562 31.812 1 87.31 491 ARG A O 1
ATOM 3899 N N . MET A 1 492 ? -17.891 25.016 33.469 1 90.12 492 MET A N 1
ATOM 3900 C CA . MET A 1 492 ? -18.25 26.094 32.531 1 90.12 492 MET A CA 1
ATOM 3901 C C . MET A 1 492 ? -17.016 26.609 31.812 1 90.12 492 MET A C 1
ATOM 3903 O O . MET A 1 492 ? -17.109 27.125 30.703 1 90.12 492 MET A O 1
ATOM 3907 N N . ASP A 1 493 ? -15.867 26.5 32.438 1 92.38 493 ASP A N 1
ATOM 3908 C CA . ASP A 1 493 ? -14.633 26.922 31.781 1 92.38 493 ASP A CA 1
ATOM 3909 C C . ASP A 1 493 ? -14.406 26.125 30.484 1 92.38 493 ASP A C 1
ATOM 3911 O O . ASP A 1 493 ? -13.938 26.672 29.5 1 92.38 493 ASP A O 1
ATOM 3915 N N . ASP A 1 494 ? -14.727 24.875 30.562 1 93.25 494 ASP A N 1
ATOM 3916 C CA . ASP A 1 494 ? -14.594 24.016 29.391 1 93.25 494 ASP A CA 1
ATOM 3917 C C . ASP A 1 494 ? -15.617 24.391 28.312 1 93.25 494 ASP A C 1
ATOM 3919 O O . ASP A 1 494 ? -15.32 24.328 27.125 1 93.25 494 ASP A O 1
ATOM 3923 N N . VAL A 1 495 ? -16.781 24.734 28.672 1 94.81 495 VAL A N 1
ATOM 3924 C CA . VAL A 1 495 ? -17.797 25.156 27.734 1 94.81 495 VAL A CA 1
ATOM 3925 C C . VAL A 1 495 ? -17.344 26.406 26.984 1 94.81 495 VAL A C 1
ATOM 3927 O O . VAL A 1 495 ? -17.531 26.516 25.781 1 94.81 495 VAL A O 1
ATOM 3930 N N . GLU A 1 496 ? -16.781 27.281 27.734 1 96.19 496 GLU A N 1
ATOM 3931 C CA . GLU A 1 496 ? -16.266 28.5 27.125 1 96.19 496 GLU A CA 1
ATOM 3932 C C . GLU A 1 496 ? -15.156 28.203 26.125 1 96.19 496 GLU A C 1
ATOM 3934 O O . GLU A 1 496 ? -15.07 28.844 25.078 1 96.19 496 GLU A O 1
ATOM 3939 N N . LEU A 1 497 ? -14.336 27.312 26.547 1 96.5 497 LEU A N 1
ATOM 3940 C CA . LEU A 1 497 ? -13.258 26.906 25.656 1 96.5 497 LEU A CA 1
ATOM 3941 C C . LEU A 1 497 ? -13.82 26.328 24.359 1 96.5 497 LEU A C 1
ATOM 3943 O O . LEU A 1 497 ? -13.305 26.609 23.266 1 96.5 497 LEU A O 1
ATOM 3947 N N . LEU A 1 498 ? -14.82 25.484 24.406 1 96.38 498 LEU A N 1
ATOM 3948 C CA . LEU A 1 498 ? -15.477 24.922 23.234 1 96.38 498 LEU A CA 1
ATOM 3949 C C . LEU A 1 498 ? -16.078 26.016 22.375 1 96.38 498 LEU A C 1
ATOM 3951 O O . LEU A 1 498 ? -15.953 25.984 21.141 1 96.38 498 LEU A O 1
ATOM 3955 N N . ASP A 1 499 ? -16.641 26.984 23 1 96.12 499 ASP A N 1
ATOM 3956 C CA . ASP A 1 499 ? -17.234 28.094 22.281 1 96.12 499 ASP A CA 1
ATOM 3957 C C . ASP A 1 499 ? -16.188 28.891 21.516 1 96.12 499 ASP A C 1
ATOM 3959 O O . ASP A 1 499 ? -16.422 29.328 20.391 1 96.12 499 ASP A O 1
ATOM 3963 N N . ASP A 1 500 ? -15.133 29.109 22.219 1 96.38 500 ASP A N 1
ATOM 3964 C CA . ASP A 1 500 ? -14.039 29.828 21.562 1 96.38 500 ASP A CA 1
ATOM 3965 C C . ASP A 1 500 ? -13.562 29.078 20.312 1 96.38 500 ASP A C 1
ATOM 3967 O O . ASP A 1 500 ? -13.289 29.703 19.281 1 96.38 500 ASP A O 1
ATOM 3971 N N . MET A 1 501 ? -13.414 27.844 20.453 1 96 501 MET A N 1
ATOM 3972 C CA . MET A 1 501 ? -12.984 27.047 19.312 1 96 501 MET A CA 1
ATOM 3973 C C . MET A 1 501 ? -14.016 27.078 18.188 1 96 501 MET A C 1
ATOM 3975 O O . MET A 1 501 ? -13.664 27.125 17.016 1 96 501 MET A O 1
ATOM 3979 N N . VAL A 1 502 ? -15.266 26.969 18.516 1 96.06 502 VAL A N 1
ATOM 3980 C CA . VAL A 1 502 ? -16.328 27.047 17.516 1 96.06 502 VAL A CA 1
ATOM 3981 C C . VAL A 1 502 ? -16.25 28.391 16.797 1 96.06 502 VAL A C 1
ATOM 3983 O O . VAL A 1 502 ? -16.531 28.484 15.602 1 96.06 502 VAL A O 1
ATOM 3986 N N . GLY A 1 503 ? -15.891 29.406 17.531 1 95.56 503 GLY A N 1
ATOM 3987 C CA . GLY A 1 503 ? -15.672 30.703 16.906 1 95.56 503 GLY A CA 1
ATOM 3988 C C . GLY A 1 503 ? -14.633 30.672 15.805 1 95.56 503 GLY A C 1
ATOM 3989 O O . GLY A 1 503 ? -14.812 31.312 14.758 1 95.56 503 GLY A O 1
ATOM 3990 N N . ILE A 1 504 ? -13.602 30 16.031 1 94.25 504 ILE A N 1
ATOM 3991 C CA . ILE A 1 504 ? -12.562 29.844 15.023 1 94.25 504 ILE A CA 1
ATOM 3992 C C . ILE A 1 504 ? -13.094 29.031 13.852 1 94.25 504 ILE A C 1
ATOM 3994 O O . ILE A 1 504 ? -12.852 29.375 12.695 1 94.25 504 ILE A O 1
ATOM 3998 N N . LEU A 1 505 ? -13.781 27.938 14.148 1 94.12 505 LEU A N 1
ATOM 3999 C CA . LEU A 1 505 ? -14.344 27.094 13.109 1 94.12 505 LEU A CA 1
ATOM 4000 C C . LEU A 1 505 ? -15.328 27.875 12.242 1 94.12 505 LEU A C 1
ATOM 4002 O O . LEU A 1 505 ? -15.438 27.609 11.039 1 94.12 505 LEU A O 1
ATOM 4006 N N . HIS A 1 506 ? -15.984 28.75 12.82 1 94.62 506 HIS A N 1
ATOM 4007 C CA . HIS A 1 506 ? -16.922 29.578 12.086 1 94.62 506 HIS A CA 1
ATOM 4008 C C . HIS A 1 506 ? -16.203 30.422 11.039 1 94.62 506 HIS A C 1
ATOM 4010 O O . HIS A 1 506 ? -16.703 30.594 9.922 1 94.62 506 HIS A O 1
ATOM 4016 N N . LYS A 1 507 ? -15.109 30.891 11.414 1 92.56 507 LYS A N 1
ATOM 4017 C CA . LYS A 1 507 ? -14.336 31.75 10.516 1 92.56 507 LYS A CA 1
ATOM 4018 C C . LYS A 1 507 ? -13.781 30.953 9.344 1 92.56 507 LYS A C 1
ATOM 4020 O O . LYS A 1 507 ? -13.57 31.5 8.258 1 92.56 507 LYS A O 1
ATOM 4025 N N . VAL A 1 508 ? -13.531 29.719 9.594 1 91.81 508 VAL A N 1
ATOM 4026 C CA . VAL A 1 508 ? -12.867 28.938 8.555 1 91.81 508 VAL A CA 1
ATOM 4027 C C . VAL A 1 508 ? -13.891 28.031 7.871 1 91.81 508 VAL A C 1
ATOM 4029 O O . VAL A 1 508 ? -13.539 27.266 6.973 1 91.81 508 VAL A O 1
ATOM 4032 N N . GLN A 1 509 ? -15.141 28.031 8.164 1 90.38 509 GLN A N 1
ATOM 4033 C CA . GLN A 1 509 ? -16.172 27.109 7.695 1 90.38 509 GLN A CA 1
ATOM 4034 C C . GLN A 1 509 ? -16.312 27.172 6.176 1 90.38 509 GLN A C 1
ATOM 4036 O O . GLN A 1 509 ? -16.656 26.172 5.539 1 90.38 509 GLN A O 1
ATOM 4041 N N . GLY A 1 510 ? -15.953 28.281 5.523 1 85.88 510 GLY A N 1
ATOM 4042 C CA . GLY A 1 510 ? -16.109 28.453 4.09 1 85.88 510 GLY A CA 1
ATOM 4043 C C . GLY A 1 510 ? -14.938 27.906 3.291 1 85.88 510 GLY A C 1
ATOM 4044 O O . GLY A 1 510 ? -14.977 27.875 2.061 1 85.88 510 GLY A O 1
ATOM 4045 N N . SER A 1 511 ? -13.922 27.422 3.951 1 83 511 SER A N 1
ATOM 4046 C CA . SER A 1 511 ? -12.711 26.969 3.271 1 83 511 SER A CA 1
ATOM 4047 C C . SER A 1 511 ? -12.953 25.672 2.521 1 83 511 SER A C 1
ATOM 4049 O O . SER A 1 511 ? -12.367 25.438 1.461 1 83 511 SER A O 1
ATOM 4051 N N . SER A 1 512 ? -13.727 24.766 3.029 1 82.56 512 SER A N 1
ATOM 4052 C CA . SER A 1 512 ? -14 23.469 2.426 1 82.56 512 SER A CA 1
ATOM 4053 C C . SER A 1 512 ? -15.273 22.859 2.994 1 82.56 512 SER A C 1
ATOM 4055 O O . SER A 1 512 ? -15.805 23.328 4.004 1 82.56 512 SER A O 1
ATOM 4057 N N . LYS A 1 513 ? -15.719 21.75 2.316 1 79.94 513 LYS A N 1
ATOM 4058 C CA . LYS A 1 513 ? -16.875 21.016 2.818 1 79.94 513 LYS A CA 1
ATOM 4059 C C . LYS A 1 513 ? -16.578 20.359 4.164 1 79.94 513 LYS A C 1
ATOM 4061 O O . LYS A 1 513 ? -17.453 20.281 5.031 1 79.94 513 LYS A O 1
ATOM 4066 N N . THR A 1 514 ? -15.43 20.031 4.324 1 79.12 514 THR A N 1
ATOM 4067 C CA . THR A 1 514 ? -15.008 19.391 5.566 1 79.12 514 THR A CA 1
ATOM 4068 C C . THR A 1 514 ? -15.023 20.391 6.719 1 79.12 514 THR A C 1
ATOM 4070 O O . THR A 1 514 ? -15.414 20.062 7.836 1 79.12 514 THR A O 1
ATOM 4073 N N . SER A 1 515 ? -14.57 21.594 6.453 1 86.12 515 SER A N 1
ATOM 4074 C CA . SER A 1 515 ? -14.57 22.625 7.48 1 86.12 515 SER A CA 1
ATOM 4075 C C . SER A 1 515 ? -15.992 23 7.883 1 86.12 515 SER A C 1
ATOM 4077 O O . SER A 1 515 ? -16.266 23.281 9.055 1 86.12 515 SER A O 1
ATOM 4079 N N . GLU A 1 516 ? -16.812 23 6.891 1 87.44 516 GLU A N 1
ATOM 4080 C CA . GLU A 1 516 ? -18.203 23.297 7.172 1 87.44 516 GLU A CA 1
ATOM 4081 C C . GLU A 1 516 ? -18.828 22.219 8.062 1 87.44 516 GLU A C 1
ATOM 4083 O O . GLU A 1 516 ? -19.562 22.547 9.008 1 87.44 516 GLU A O 1
ATOM 4088 N N . ARG A 1 517 ? -18.547 21.078 7.754 1 83.62 517 ARG A N 1
ATOM 4089 C CA . ARG A 1 517 ? -19.062 19.969 8.547 1 83.62 517 ARG A CA 1
ATOM 4090 C C . ARG A 1 517 ? -18.531 20.031 9.977 1 83.62 517 ARG A C 1
ATOM 4092 O O . ARG A 1 517 ? -19.266 19.781 10.93 1 83.62 517 ARG A O 1
ATOM 4099 N N . LEU A 1 518 ? -17.297 20.281 10.125 1 85.56 518 LEU A N 1
ATOM 4100 C CA . LEU A 1 518 ? -16.688 20.375 11.445 1 85.56 518 LEU A CA 1
ATOM 4101 C C . LEU A 1 518 ? -17.328 21.469 12.273 1 85.56 518 LEU A C 1
ATOM 4103 O O . LEU A 1 518 ? -17.562 21.297 13.477 1 85.56 518 LEU A O 1
ATOM 4107 N N . PHE A 1 519 ? -17.562 22.547 11.625 1 90.06 519 PHE A N 1
ATOM 4108 C CA . PHE A 1 519 ? -18.234 23.656 12.305 1 90.06 519 PHE A CA 1
ATOM 4109 C C . PHE A 1 519 ? -19.609 23.234 12.797 1 90.06 519 PHE A C 1
ATOM 4111 O O . PHE A 1 519 ? -19.984 23.5 13.938 1 90.06 519 PHE A O 1
ATOM 4118 N N . GLN A 1 520 ? -20.328 22.547 11.992 1 87.19 520 GLN A N 1
ATOM 4119 C CA . GLN A 1 520 ? -21.672 22.125 12.336 1 87.19 520 GLN A CA 1
ATOM 4120 C C . GLN A 1 520 ? -21.656 21.125 13.492 1 87.19 520 GLN A C 1
ATOM 4122 O O . GLN A 1 520 ? -22.422 21.266 14.453 1 87.19 520 GLN A O 1
ATOM 4127 N N . VAL A 1 521 ? -20.844 20.125 13.383 1 86.62 521 VAL A N 1
ATOM 4128 C CA . VAL A 1 521 ? -20.781 19.078 14.398 1 86.62 521 VAL A CA 1
ATOM 4129 C C . VAL A 1 521 ? -20.297 19.656 15.719 1 86.62 521 VAL A C 1
ATOM 4131 O O . VAL A 1 521 ? -20.922 19.453 16.766 1 86.62 521 VAL A O 1
ATOM 4134 N N . CYS A 1 522 ? -19.203 20.391 15.695 1 90.19 522 CYS A N 1
ATOM 4135 C CA . CYS A 1 522 ? -18.625 20.953 16.906 1 90.19 522 CYS A CA 1
ATOM 4136 C C . CYS A 1 522 ? -19.516 22.047 17.484 1 90.19 522 CYS A C 1
ATOM 4138 O O . CYS A 1 522 ? -19.609 22.203 18.703 1 90.19 522 CYS A O 1
ATOM 4140 N N . GLY A 1 523 ? -20.125 22.781 16.531 1 91.25 523 GLY A N 1
ATOM 4141 C CA . GLY A 1 523 ? -21.094 23.766 17 1 91.25 523 GLY A CA 1
ATOM 4142 C C . GLY A 1 523 ? -22.25 23.141 17.75 1 91.25 523 GLY A C 1
ATOM 4143 O O . GLY A 1 523 ? -22.688 23.688 18.781 1 91.25 523 GLY A O 1
ATOM 4144 N N . THR A 1 524 ? -22.719 22.047 17.312 1 89.38 524 THR A N 1
ATOM 4145 C CA . THR A 1 524 ? -23.797 21.344 17.969 1 89.38 524 THR A CA 1
ATOM 4146 C C . THR A 1 524 ? -23.344 20.781 19.312 1 89.38 524 THR A C 1
ATOM 4148 O O . THR A 1 524 ? -24.062 20.828 20.297 1 89.38 524 THR A O 1
ATOM 4151 N N . PHE A 1 525 ? -22.203 20.234 19.344 1 89.94 525 PHE A N 1
ATOM 4152 C CA . PHE A 1 525 ? -21.641 19.734 20.594 1 89.94 525 PHE A CA 1
ATOM 4153 C C . PHE A 1 525 ? -21.5 20.844 21.625 1 89.94 525 PHE A C 1
ATOM 4155 O O . PHE A 1 525 ? -21.781 20.641 22.812 1 89.94 525 PHE A O 1
ATOM 4162 N N . ALA A 1 526 ? -21.031 21.953 21.188 1 92.38 526 ALA A N 1
ATOM 4163 C CA . ALA A 1 526 ? -20.844 23.078 22.109 1 92.38 526 ALA A CA 1
ATOM 4164 C C . ALA A 1 526 ? -22.188 23.547 22.672 1 92.38 526 ALA A C 1
ATOM 4166 O O . ALA A 1 526 ? -22.297 23.844 23.875 1 92.38 526 ALA A O 1
ATOM 4167 N N . THR A 1 527 ? -23.141 23.609 21.797 1 90.19 527 THR A N 1
ATOM 4168 C CA . THR A 1 527 ? -24.469 23.984 22.25 1 90.19 527 THR A CA 1
ATOM 4169 C C . THR A 1 527 ? -25.016 22.969 23.25 1 90.19 527 THR A C 1
ATOM 4171 O O . THR A 1 527 ? -25.594 23.344 24.266 1 90.19 527 THR A O 1
ATOM 4174 N N . LEU A 1 528 ? -24.828 21.75 22.906 1 86.88 528 LEU A N 1
ATOM 4175 C CA . LEU A 1 528 ? -25.281 20.688 23.781 1 86.88 528 LEU A CA 1
ATOM 4176 C C . LEU A 1 528 ? -24.578 20.75 25.125 1 86.88 528 LEU A C 1
ATOM 4178 O O . LEU A 1 528 ? -25.188 20.531 26.172 1 86.88 528 LEU A O 1
ATOM 4182 N N . ALA A 1 529 ? -23.312 20.953 25.109 1 88.94 529 ALA A N 1
ATOM 4183 C CA . ALA A 1 529 ? -22.547 21.062 26.359 1 88.94 529 ALA A CA 1
ATOM 4184 C C . ALA A 1 529 ? -23.078 22.172 27.25 1 88.94 529 ALA A C 1
ATOM 4186 O O . ALA A 1 529 ? -23.234 22 28.453 1 88.94 529 ALA A O 1
ATOM 4187 N N . ARG A 1 530 ? -23.328 23.281 26.656 1 89.38 530 ARG A N 1
ATOM 4188 C CA . ARG A 1 530 ? -23.859 24.422 27.406 1 89.38 530 ARG A CA 1
ATOM 4189 C C . ARG A 1 530 ? -25.203 24.078 28.016 1 89.38 530 ARG A C 1
ATOM 4191 O O . ARG A 1 530 ? -25.453 24.375 29.188 1 89.38 530 ARG A O 1
ATOM 4198 N N . GLN A 1 531 ? -26.016 23.406 27.234 1 84.44 531 GLN A N 1
ATOM 4199 C CA . GLN A 1 531 ? -27.359 23.047 27.703 1 84.44 531 GLN A CA 1
ATOM 4200 C C . GLN A 1 531 ? -27.281 22.047 28.844 1 84.44 531 GLN A C 1
ATOM 4202 O O . GLN A 1 531 ? -27.984 22.188 29.844 1 84.44 531 GLN A O 1
ATOM 4207 N N . LEU A 1 532 ? -26.453 21.109 28.719 1 83.69 532 LEU A N 1
ATOM 4208 C CA . LEU A 1 532 ? -26.359 20.047 29.719 1 83.69 532 LEU A CA 1
ATOM 4209 C C . LEU A 1 532 ? -25.703 20.562 30.984 1 83.69 532 LEU A C 1
ATOM 4211 O O . LEU A 1 532 ? -26.078 20.172 32.094 1 83.69 532 LEU A O 1
ATOM 4215 N N . VAL A 1 533 ? -24.734 21.359 30.906 1 85.56 533 VAL A N 1
ATOM 4216 C CA . VAL A 1 533 ? -24.031 21.891 32.062 1 85.56 533 VAL A CA 1
ATOM 4217 C C . VAL A 1 533 ? -24.938 22.859 32.812 1 85.56 533 VAL A C 1
ATOM 4219 O O . VAL A 1 533 ? -24.953 22.875 34.062 1 85.56 533 VAL A O 1
ATOM 4222 N N . GLU A 1 534 ? -25.625 23.656 32.062 1 82.81 534 GLU A N 1
ATOM 4223 C CA . GLU A 1 534 ? -26.547 24.594 32.688 1 82.81 534 GLU A CA 1
ATOM 4224 C C . GLU A 1 534 ? -27.703 23.875 33.375 1 82.81 534 GLU A C 1
ATOM 4226 O O . GLU A 1 534 ? -28.203 24.328 34.406 1 82.81 534 GLU A O 1
ATOM 4231 N N . ALA A 1 535 ? -28.062 22.766 32.781 1 74.12 535 ALA A N 1
ATOM 4232 C CA . ALA A 1 535 ? -29.156 22 33.344 1 74.12 535 ALA A CA 1
ATOM 4233 C C . ALA A 1 535 ? -28.656 21.156 34.531 1 74.12 535 ALA A C 1
ATOM 4235 O O . ALA A 1 535 ? -29.453 20.578 35.281 1 74.12 535 ALA A O 1
ATOM 4236 N N . ARG A 1 536 ? -27.375 21.25 35 1 64.94 536 ARG A N 1
ATOM 4237 C CA . ARG A 1 536 ? -26.734 20.516 36.062 1 64.94 536 ARG A CA 1
ATOM 4238 C C . ARG A 1 536 ? -26.969 19.016 35.906 1 64.94 536 ARG A C 1
ATOM 4240 O O . ARG A 1 536 ? -27.203 18.312 36.906 1 64.94 536 ARG A O 1
ATOM 4247 N N . ASN A 1 537 ? -27.062 18.594 34.656 1 54.31 537 ASN A N 1
ATOM 4248 C CA . ASN A 1 537 ? -27.328 17.203 34.344 1 54.31 537 ASN A CA 1
ATOM 4249 C C . ASN A 1 537 ? -26.047 16.359 34.406 1 54.31 537 ASN A C 1
ATOM 4251 O O . ASN A 1 537 ? -25.344 16.203 33.406 1 54.31 537 ASN A O 1
ATOM 4255 N N . SER A 1 538 ? -25.156 16.594 35.375 1 52.91 538 SER A N 1
ATOM 4256 C CA . SER A 1 538 ? -23.781 16.125 35.406 1 52.91 538 SER A CA 1
ATOM 4257 C C . SER A 1 538 ? -23.703 14.609 35.531 1 52.91 538 SER A C 1
ATOM 4259 O O . SER A 1 538 ? -22.625 14.023 35.469 1 52.91 538 SER A O 1
ATOM 4261 N N . CYS A 1 539 ? -24.797 13.82 35.906 1 49.84 539 CYS A N 1
ATOM 4262 C CA . CYS A 1 539 ? -24.516 12.562 36.594 1 49.84 539 CYS A CA 1
ATOM 4263 C C . CYS A 1 539 ? -24.25 11.445 35.594 1 49.84 539 CYS A C 1
ATOM 4265 O O . CYS A 1 539 ? -24.359 10.266 35.938 1 49.84 539 CYS A O 1
ATOM 4267 N N . VAL A 1 540 ? -23.969 11.734 34.312 1 52.22 540 VAL A N 1
ATOM 4268 C CA . VAL A 1 540 ? -23.859 10.5 33.562 1 52.22 540 VAL A CA 1
ATOM 4269 C C . VAL A 1 540 ? -22.406 10.016 33.531 1 52.22 540 VAL A C 1
ATOM 4271 O O . VAL A 1 540 ? -21.5 10.766 33.156 1 52.22 540 VAL A O 1
ATOM 4274 N N . GLY A 1 541 ? -22.078 8.828 34.188 1 59.25 541 GLY A N 1
ATOM 4275 C CA . GLY A 1 541 ? -20.812 8.148 34.406 1 59.25 541 GLY A CA 1
ATOM 4276 C C . GLY A 1 541 ? -20.219 8.453 35.781 1 59.25 541 GLY A C 1
ATOM 4277 O O . GLY A 1 541 ? -20.875 9.031 36.625 1 59.25 541 GLY A O 1
ATOM 4278 N N . THR A 1 542 ? -19.297 7.738 36.219 1 67.19 542 THR A N 1
ATOM 4279 C CA . THR A 1 542 ? -18.625 7.988 37.469 1 67.19 542 THR A CA 1
ATOM 4280 C C . THR A 1 542 ? -17.469 8.953 37.312 1 67.19 542 THR A C 1
ATOM 4282 O O . THR A 1 542 ? -16.438 8.594 36.719 1 67.19 542 THR A O 1
ATOM 4285 N N . TYR A 1 543 ? -17.906 10.211 37.344 1 71.19 543 TYR A N 1
ATOM 4286 C CA . TYR A 1 543 ? -16.859 11.234 37.312 1 71.19 543 TYR A CA 1
ATOM 4287 C C . TYR A 1 543 ? -16.281 11.445 38.688 1 71.19 543 TYR A C 1
ATOM 4289 O O . TYR A 1 543 ? -17.016 11.688 39.656 1 71.19 543 TYR A O 1
ATOM 4297 N N . SER A 1 544 ? -15 11.148 38.75 1 68.88 544 SER A N 1
ATOM 4298 C CA . SER A 1 544 ? -14.312 11.383 40.031 1 68.88 544 SER A CA 1
ATOM 4299 C C . SER A 1 544 ? -13.688 12.773 40.062 1 68.88 544 SER A C 1
ATOM 4301 O O . SER A 1 544 ? -12.688 13.031 39.375 1 68.88 544 SER A O 1
ATOM 4303 N N . ARG A 1 545 ? -14.234 13.609 40.844 1 70 545 ARG A N 1
ATOM 4304 C CA . ARG A 1 545 ? -13.742 14.984 40.938 1 70 545 ARG A CA 1
ATOM 4305 C C . ARG A 1 545 ? -12.344 15.016 41.562 1 70 545 ARG A C 1
ATOM 4307 O O . ARG A 1 545 ? -11.531 15.883 41.219 1 70 545 ARG A O 1
ATOM 4314 N N . GLN A 1 546 ? -12.086 14.078 42.469 1 64.69 546 GLN A N 1
ATOM 4315 C CA . GLN A 1 546 ? -10.789 14.047 43.125 1 64.69 546 GLN A CA 1
ATOM 4316 C C . GLN A 1 546 ? -9.672 13.672 42.156 1 64.69 546 GLN A C 1
ATOM 4318 O O . GLN A 1 546 ? -8.602 14.289 42.188 1 64.69 546 GLN A O 1
ATOM 4323 N N . GLN A 1 547 ? -10.07 12.805 41.25 1 67.25 547 GLN A N 1
ATOM 4324 C CA . GLN A 1 547 ? -9.039 12.336 40.344 1 67.25 547 GLN A CA 1
ATOM 4325 C C . GLN A 1 547 ? -9.211 12.945 38.969 1 67.25 547 GLN A C 1
ATOM 4327 O O . GLN A 1 547 ? -8.336 12.812 38.094 1 67.25 547 GLN A O 1
ATOM 4332 N N . ASP A 1 548 ? -10.297 13.688 38.844 1 69.62 548 ASP A N 1
ATOM 4333 C CA . ASP A 1 548 ? -10.633 14.273 37.531 1 69.62 548 ASP A CA 1
ATOM 4334 C C . ASP A 1 548 ? -10.586 13.227 36.438 1 69.62 548 ASP A C 1
ATOM 4336 O O . ASP A 1 548 ? -9.891 13.398 35.438 1 69.62 548 ASP A O 1
ATOM 4340 N N . SER A 1 549 ? -11.195 12.117 36.719 1 70.94 549 SER A N 1
ATOM 4341 C CA . SER A 1 549 ? -11.266 11.008 35.781 1 70.94 549 SER A CA 1
ATOM 4342 C C . SER A 1 549 ? -12.719 10.641 35.469 1 70.94 549 SER A C 1
ATOM 4344 O O . SER A 1 549 ? -13.609 10.883 36.281 1 70.94 549 SER A O 1
ATOM 4346 N N . LEU A 1 550 ? -12.953 10.312 34.25 1 69.88 550 LEU A N 1
ATOM 4347 C CA . LEU A 1 550 ? -14.297 9.945 33.812 1 69.88 550 LEU A CA 1
ATOM 4348 C C . LEU A 1 550 ? -14.344 8.484 33.375 1 69.88 550 LEU A C 1
ATOM 4350 O O . LEU A 1 550 ? -13.445 8.008 32.688 1 69.88 550 LEU A O 1
ATOM 4354 N N . GLN A 1 551 ? -15.195 7.754 34.031 1 68.06 551 GLN A N 1
ATOM 4355 C CA . GLN A 1 551 ? -15.477 6.383 33.625 1 68.06 551 GLN A CA 1
ATOM 4356 C C . GLN A 1 551 ? -16.875 6.262 33 1 68.06 551 GLN A C 1
ATOM 4358 O O . GLN A 1 551 ? -17.859 6.668 33.625 1 68.06 551 GLN A O 1
ATOM 4363 N N . LEU A 1 552 ? -16.891 6.031 31.766 1 64.62 552 LEU A N 1
ATOM 4364 C CA . LEU A 1 552 ? -18.156 5.883 31.047 1 64.62 552 LEU A CA 1
ATOM 4365 C C . LEU A 1 552 ? -18.5 4.414 30.828 1 64.62 552 LEU A C 1
ATOM 4367 O O . LEU A 1 552 ? -17.625 3.635 30.422 1 64.62 552 LEU A O 1
ATOM 4371 N N . ASP A 1 553 ? -19.469 3.926 31.562 1 53.56 553 ASP A N 1
ATOM 4372 C CA . ASP A 1 553 ? -19.953 2.584 31.25 1 53.56 553 ASP A CA 1
ATOM 4373 C C . ASP A 1 553 ? -20.75 2.576 29.953 1 53.56 553 ASP A C 1
ATOM 4375 O O . ASP A 1 553 ? -21.859 3.107 29.891 1 53.56 553 ASP A O 1
ATOM 4379 N N . ILE A 1 554 ? -20.203 2.598 29.156 1 49.22 554 ILE A N 1
ATOM 4380 C CA . ILE A 1 554 ? -20.938 2.506 27.891 1 49.22 554 ILE A CA 1
ATOM 4381 C C . ILE A 1 554 ? -21.469 1.087 27.703 1 49.22 554 ILE A C 1
ATOM 4383 O O . ILE A 1 554 ? -20.688 0.139 27.562 1 49.22 554 ILE A O 1
ATOM 4387 N N . GLY A 1 555 ? -22.328 0.655 28.797 1 42.44 555 GLY A N 1
ATOM 4388 C CA . GLY A 1 555 ? -22.953 -0.641 28.578 1 42.44 555 GLY A CA 1
ATOM 4389 C C . GLY A 1 555 ? -22.938 -1.091 27.141 1 42.44 555 GLY A C 1
ATOM 4390 O O . GLY A 1 555 ? -22.984 -0.264 26.219 1 42.44 555 GLY A O 1
ATOM 4391 N N . VAL A 1 556 ? -22.453 -2.145 27.031 1 37.19 556 VAL A N 1
ATOM 4392 C CA . VAL A 1 556 ? -22.609 -2.791 25.734 1 37.19 556 VAL A CA 1
ATOM 4393 C C . VAL A 1 556 ? -24.062 -2.719 25.297 1 37.19 556 VAL A C 1
ATOM 4395 O O . VAL A 1 556 ? -24.812 -3.684 25.453 1 37.19 556 VAL A O 1
ATOM 4398 N N . HIS A 1 557 ? -25 -1.908 25.844 1 30.98 557 HIS A N 1
ATOM 4399 C CA . HIS A 1 557 ? -26.203 -1.931 25.016 1 30.98 557 HIS A CA 1
ATOM 4400 C C . HIS A 1 557 ? -25.922 -1.397 23.625 1 30.98 557 HIS A C 1
ATOM 4402 O O . HIS A 1 557 ? -25.688 -0.2 23.438 1 30.98 557 HIS A O 1
ATOM 4408 N N . ARG A 1 558 ? -25.391 -2.021 22.906 1 32.78 558 ARG A N 1
ATOM 4409 C CA . ARG A 1 558 ? -25.594 -1.776 21.484 1 32.78 558 ARG A CA 1
ATOM 4410 C C . ARG A 1 558 ? -27.047 -1.406 21.203 1 32.78 558 ARG A C 1
ATOM 4412 O O . ARG A 1 558 ? -27.922 -2.271 21.219 1 32.78 558 ARG A O 1
ATOM 4419 N N . SER A 1 559 ? -27.734 -0.446 21.812 1 28.34 559 SER A N 1
ATOM 4420 C CA . SER A 1 559 ? -29.078 0.038 21.5 1 28.34 559 SER A CA 1
ATOM 4421 C C . SER A 1 559 ? -29.375 -0.058 20 1 28.34 559 SER A C 1
ATOM 4423 O O . SER A 1 559 ? -28.516 0.287 19.172 1 28.34 559 SER A O 1
ATOM 4425 N N . GLU A 1 560 ? -30.484 -0.771 19.594 1 28.59 560 GLU A N 1
ATOM 4426 C CA . GLU A 1 560 ? -31.484 -0.889 18.531 1 28.59 560 GLU A CA 1
ATOM 4427 C C . GLU A 1 560 ? -31.922 0.485 18.031 1 28.59 560 GLU A C 1
ATOM 4429 O O . GLU A 1 560 ? -32.75 0.586 17.125 1 28.59 560 GLU A O 1
ATOM 4434 N N . ALA A 1 561 ? -31.891 1.522 18.766 1 27.52 561 ALA A N 1
ATOM 4435 C CA . ALA A 1 561 ? -32.594 2.764 18.469 1 27.52 561 ALA A CA 1
ATOM 4436 C C . ALA A 1 561 ? -32.156 3.355 17.141 1 27.52 561 ALA A C 1
ATOM 4438 O O . ALA A 1 561 ? -32.875 4.125 16.516 1 27.52 561 ALA A O 1
ATOM 4439 N N . MET A 1 562 ? -31.016 3.443 16.875 1 28 562 MET A N 1
ATOM 4440 C CA . MET A 1 562 ? -30.969 3.99 15.523 1 28 562 MET A CA 1
ATOM 4441 C C . MET A 1 562 ? -31.234 2.902 14.492 1 28 562 MET A C 1
ATOM 4443 O O . MET A 1 562 ? -30.984 3.102 13.297 1 28 562 MET A O 1
ATOM 4447 N N . ALA A 1 563 ? -31.5 1.749 14.953 1 27.61 563 ALA A N 1
ATOM 4448 C CA . ALA A 1 563 ? -32.219 0.836 14.07 1 27.61 563 ALA A CA 1
ATOM 4449 C C . ALA A 1 563 ? -33.688 1.271 13.898 1 27.61 563 ALA A C 1
ATOM 4451 O O . ALA A 1 563 ? -34.25 1.911 14.789 1 27.61 563 ALA A O 1
ATOM 4452 N N . GLY A 1 564 ? -34.5 1.091 12.789 1 26.8 564 GLY A N 1
ATOM 4453 C CA . GLY A 1 564 ? -35.812 1.368 12.258 1 26.8 564 GLY A CA 1
ATOM 4454 C C . GLY A 1 564 ? -36.938 1.113 13.266 1 26.8 564 GLY A C 1
ATOM 4455 O O . GLY A 1 564 ? -38.094 1.382 12.984 1 26.8 564 GLY A O 1
ATOM 4456 N N . GLU A 1 565 ? -36.781 0.455 14.352 1 29.78 565 GLU A N 1
ATOM 4457 C CA . GLU A 1 565 ? -38.031 0.083 14.992 1 29.78 565 GLU A CA 1
ATOM 4458 C C . GLU A 1 565 ? -38.625 1.258 15.766 1 29.78 565 GLU A C 1
ATOM 4460 O O . GLU A 1 565 ? -39.844 1.396 15.852 1 29.78 565 GLU A O 1
ATOM 4465 N N . THR A 1 566 ? -37.938 2.035 16.438 1 30.42 566 THR A N 1
ATOM 4466 C CA . THR A 1 566 ? -3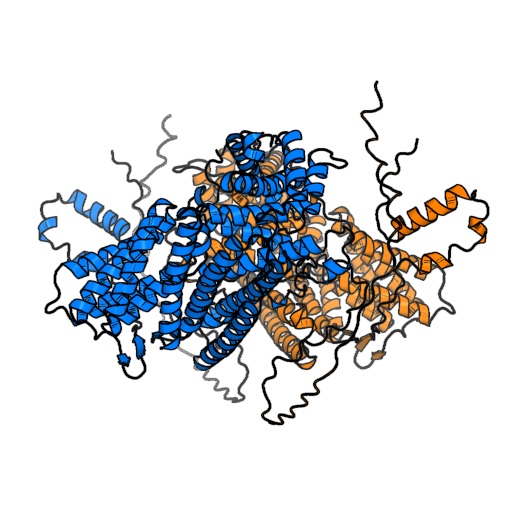8.656 2.984 17.266 1 30.42 566 THR A CA 1
ATOM 4467 C C . THR A 1 566 ? -39.375 4.027 16.406 1 30.42 566 THR A C 1
ATOM 4469 O O . THR A 1 566 ? -40.25 4.742 16.875 1 30.42 566 THR A O 1
ATOM 4472 N N . MET A 1 567 ? -38.969 4.293 15.258 1 28.05 567 MET A N 1
ATOM 4473 C CA . MET A 1 567 ? -39.844 5.172 14.492 1 28.05 567 MET A CA 1
ATOM 4474 C C . MET A 1 567 ? -41.188 4.492 14.211 1 28.05 567 MET A C 1
ATOM 4476 O O . MET A 1 567 ? -42.125 5.137 13.75 1 28.05 567 MET A O 1
ATOM 4480 N N . GLN A 1 568 ? -41.281 3.219 14.453 1 30.59 568 GLN A N 1
ATOM 4481 C CA . GLN A 1 568 ? -42.625 2.617 14.266 1 30.59 568 GLN A CA 1
ATOM 4482 C C . GLN A 1 568 ? -43.594 3.064 15.352 1 30.59 568 GLN A C 1
ATOM 4484 O O . GLN A 1 568 ? -44.781 3.209 15.109 1 30.59 568 GLN A O 1
ATOM 4489 N N . GLN A 1 569 ? -43.156 3.291 16.562 1 30.75 569 GLN A N 1
ATOM 4490 C CA . GLN A 1 569 ? -44.188 3.578 17.547 1 30.75 569 GLN A CA 1
ATOM 4491 C C . GLN A 1 569 ? -44.688 5.016 17.406 1 30.75 569 GLN A C 1
ATOM 4493 O O . GLN A 1 569 ? -45.75 5.371 17.969 1 30.75 569 GLN A O 1
ATOM 4498 N N . VAL A 1 570 ? -43.906 5.902 16.938 1 29.3 570 VAL A N 1
ATOM 4499 C CA . VAL A 1 570 ? -44.5 7.242 16.906 1 29.3 570 VAL A CA 1
ATOM 4500 C C . VAL A 1 570 ? -45.531 7.324 15.789 1 29.3 570 VAL A C 1
ATOM 4502 O O . VAL A 1 570 ? -46.344 8.266 15.75 1 29.3 570 VAL A O 1
ATOM 4505 N N . PHE A 1 571 ? -45.375 6.547 14.664 1 30.77 571 PHE A N 1
ATOM 4506 C CA . PHE A 1 571 ? -46.469 6.66 13.703 1 30.77 571 PHE A CA 1
ATOM 4507 C C . PHE A 1 571 ? -47.719 5.953 14.211 1 30.77 571 PHE A C 1
ATOM 4509 O O . PHE A 1 571 ? -47.844 4.727 14.125 1 30.77 571 PHE A O 1
ATOM 4516 N N . ASP A 1 572 ? -48.25 6.41 15.258 1 28.27 572 ASP A N 1
ATOM 4517 C CA . ASP A 1 572 ? -49.562 5.992 15.742 1 28.27 572 ASP A CA 1
ATOM 4518 C C . ASP A 1 572 ? -50.562 5.895 14.602 1 28.27 572 ASP A C 1
ATOM 4520 O O . ASP A 1 572 ? -50.375 6.531 13.555 1 28.27 572 ASP A O 1
ATOM 4524 N N . GLU A 1 573 ? -51.594 5.059 14.695 1 35.03 573 GLU A N 1
ATOM 4525 C CA . GLU A 1 573 ? -52.75 4.645 13.938 1 35.03 573 GLU A CA 1
ATOM 4526 C C . GLU A 1 573 ? -53.5 5.852 13.344 1 35.03 573 GLU A C 1
ATOM 4528 O O . GLU A 1 573 ? -54.156 5.734 12.32 1 35.03 573 GLU A O 1
ATOM 4533 N N . SER A 1 574 ? -53.531 6.906 14.102 1 33.66 574 SER A N 1
ATOM 4534 C CA . SER A 1 574 ? -54.562 7.859 13.703 1 33.66 574 SER A CA 1
ATOM 4535 C C . SER A 1 574 ? -54.219 8.5 12.359 1 33.66 574 SER A C 1
ATOM 4537 O O . SER A 1 574 ? -55.125 8.93 11.633 1 33.66 574 SER A O 1
ATOM 4539 N N . MET A 1 575 ? -52.969 8.844 12.25 1 32.62 575 MET A N 1
ATOM 4540 C CA . MET A 1 575 ? -52.812 9.641 11.031 1 32.62 575 MET A CA 1
ATOM 4541 C C . MET A 1 575 ? -52.875 8.758 9.797 1 32.62 575 MET A C 1
ATOM 4543 O O . MET A 1 575 ? -52.781 9.25 8.672 1 32.62 575 MET A O 1
ATOM 4547 N N . THR A 1 576 ? -52.625 7.441 9.93 1 34.12 576 THR A N 1
ATOM 4548 C CA . THR A 1 576 ? -52.688 6.57 8.766 1 34.12 576 THR A CA 1
ATOM 4549 C C . THR A 1 576 ? -54.125 6.402 8.312 1 34.12 576 THR A C 1
ATOM 4551 O O . THR A 1 576 ? -54.406 5.68 7.348 1 34.12 576 THR A O 1
ATOM 4554 N N . SER A 1 577 ? -55.031 6.742 9.109 1 33.53 577 SER A N 1
ATOM 4555 C CA . SER A 1 577 ? -56.406 6.48 8.711 1 33.53 577 SER A CA 1
ATOM 4556 C C . SER A 1 577 ? -56.75 7.18 7.391 1 33.53 577 SER A C 1
ATOM 4558 O O . SER A 1 577 ? -57.688 6.801 6.707 1 33.53 577 SER A O 1
ATOM 4560 N N . SER A 1 578 ? -56.375 8.422 7.242 1 33.47 578 SER A N 1
ATOM 4561 C CA . SER A 1 578 ? -57 9.062 6.09 1 33.47 578 SER A CA 1
ATOM 4562 C C . SER A 1 578 ? -56.281 8.695 4.797 1 33.47 578 SER A C 1
ATOM 4564 O O . SER A 1 578 ? -56.562 9.281 3.744 1 33.47 578 SER A O 1
ATOM 4566 N N . LEU A 1 579 ? -55 8.203 4.898 1 31.19 579 LEU A N 1
ATOM 4567 C CA . LEU A 1 579 ? -54.469 8 3.566 1 31.19 579 LEU A CA 1
ATOM 4568 C C . LEU A 1 579 ? -55 6.727 2.936 1 31.19 579 LEU A C 1
ATOM 4570 O O . LEU A 1 579 ? -55.281 5.75 3.635 1 31.19 579 LEU A O 1
ATOM 4574 N N . PRO A 1 580 ? -55.656 6.797 1.677 1 31.89 580 PRO A N 1
ATOM 4575 C CA . PRO A 1 580 ? -56.25 5.625 1.032 1 31.89 580 PRO A CA 1
ATOM 4576 C C . PRO A 1 580 ? -55.375 4.391 1.109 1 31.89 580 PRO A C 1
ATOM 4578 O O . PRO A 1 580 ? -54.156 4.516 1.257 1 31.89 580 PRO A O 1
ATOM 4581 N N . GLN A 1 581 ? -55.938 3.145 1.296 1 33.34 581 GLN A N 1
ATOM 4582 C CA . GLN A 1 581 ? -55.438 1.808 1.572 1 33.34 581 GLN A CA 1
ATOM 4583 C C . GLN A 1 581 ? -54.219 1.488 0.69 1 33.34 581 GLN A C 1
ATOM 4585 O O . GLN A 1 581 ? -53.312 0.801 1.122 1 33.34 581 GLN A O 1
ATOM 4590 N N . TRP A 1 582 ? -54.344 1.739 -0.661 1 35.91 582 TRP A N 1
ATOM 4591 C CA . TRP A 1 582 ? -53.406 1.19 -1.614 1 35.91 582 TRP A CA 1
ATOM 4592 C C . TRP A 1 582 ? -52 1.751 -1.368 1 35.91 582 TRP A C 1
ATOM 4594 O O . TRP A 1 582 ? -51 1.078 -1.625 1 35.91 582 TRP A O 1
ATOM 4604 N N . GLU A 1 583 ? -51.969 3.057 -1.082 1 33.72 583 GLU A N 1
ATOM 4605 C CA . GLU A 1 583 ? -50.719 3.816 -0.946 1 33.72 583 GLU A CA 1
ATOM 4606 C C . GLU A 1 583 ? -50 3.457 0.347 1 33.72 583 GLU A C 1
ATOM 4608 O O . GLU A 1 583 ? -48.844 3.844 0.542 1 33.72 583 GLU A O 1
ATOM 4613 N N . SER A 1 584 ? -50.75 2.928 1.286 1 33.34 584 SER A N 1
ATOM 4614 C CA . SER A 1 584 ? -50.25 2.658 2.625 1 33.34 584 SER A CA 1
ATOM 4615 C C . SER A 1 584 ? -49.188 1.55 2.602 1 33.34 584 SER A C 1
ATOM 4617 O O . SER A 1 584 ? -48.219 1.582 3.373 1 33.34 584 SER A O 1
ATOM 4619 N N . GLN A 1 585 ? -49.562 0.514 1.789 1 33.12 585 GLN A N 1
ATOM 4620 C CA . GLN A 1 585 ? -48.688 -0.634 1.844 1 33.12 585 GLN A CA 1
ATOM 4621 C C . GLN A 1 585 ? -47.312 -0.299 1.236 1 33.12 585 GLN A C 1
ATOM 4623 O O . GLN A 1 585 ? -46.281 -0.795 1.696 1 33.12 585 GLN A O 1
ATOM 4628 N N . ASP A 1 586 ? -47.438 0.451 0.094 1 34 586 ASP A N 1
ATOM 4629 C CA . ASP A 1 586 ? -46.188 0.781 -0.622 1 34 586 ASP A CA 1
ATOM 4630 C C . ASP A 1 586 ? -45.312 1.705 0.209 1 34 586 ASP A C 1
ATOM 4632 O O . ASP A 1 586 ? -44.094 1.633 0.129 1 34 586 ASP A O 1
ATOM 4636 N N . MET A 1 587 ? -46 2.615 0.885 1 32.03 587 MET A N 1
ATOM 4637 C CA . MET A 1 587 ? -45.188 3.551 1.683 1 32.03 587 MET A CA 1
ATOM 4638 C C . MET A 1 587 ? -44.5 2.83 2.832 1 32.03 587 MET A C 1
ATOM 4640 O O . MET A 1 587 ? -43.438 3.266 3.293 1 32.03 587 MET A O 1
ATOM 4644 N N . SER A 1 588 ? -45.219 1.923 3.457 1 32.5 588 SER A N 1
ATOM 4645 C CA . SER A 1 588 ? -44.562 1.208 4.547 1 32.5 588 SER A CA 1
ATOM 4646 C C . SER A 1 588 ? -43.312 0.466 4.059 1 32.5 588 SER A C 1
ATOM 4648 O O . SER A 1 588 ? -42.312 0.377 4.77 1 32.5 588 SER A O 1
ATOM 4650 N N . ALA A 1 589 ? -43.469 -0.166 2.861 1 35.75 589 ALA A N 1
ATOM 4651 C CA . ALA A 1 589 ? -42.281 -0.836 2.279 1 35.75 589 ALA A CA 1
ATOM 4652 C C . ALA A 1 589 ? -41.219 0.172 1.878 1 35.75 589 ALA A C 1
ATOM 4654 O O . ALA A 1 589 ? -40.031 -0.095 2.018 1 35.75 589 ALA A O 1
ATOM 4655 N N . LEU A 1 590 ? -41.625 1.32 1.256 1 31.47 590 LEU A N 1
ATOM 4656 C CA . LEU A 1 590 ? -40.688 2.385 0.907 1 31.47 590 LEU A CA 1
ATOM 4657 C C . LEU A 1 590 ? -40.062 2.99 2.158 1 31.47 590 LEU A C 1
ATOM 4659 O O . LEU A 1 590 ? -38.844 3.238 2.197 1 31.47 590 LEU A O 1
ATOM 4663 N N . LEU A 1 591 ? -40.906 3.389 3.143 1 30.92 591 LEU A N 1
ATOM 4664 C CA . LEU A 1 591 ? -40.406 3.936 4.391 1 30.92 591 LEU A CA 1
ATOM 4665 C C . LEU A 1 591 ? -39.594 2.885 5.145 1 30.92 591 LEU A C 1
ATOM 4667 O O . LEU A 1 591 ? -38.562 3.209 5.777 1 30.92 591 LEU A O 1
ATOM 4671 N N . ALA A 1 592 ? -40.062 1.608 5.156 1 31.41 592 ALA A N 1
ATOM 4672 C CA . ALA A 1 592 ? -39.25 0.55 5.738 1 31.41 592 ALA A CA 1
ATOM 4673 C C . ALA A 1 592 ? -37.906 0.438 5.012 1 31.41 592 ALA A C 1
ATOM 4675 O O . ALA A 1 592 ? -36.875 0.223 5.641 1 31.41 592 ALA A O 1
ATOM 4676 N N . ASN A 1 593 ? -37.938 0.474 3.637 1 30.22 593 ASN A N 1
ATOM 4677 C CA . ASN A 1 593 ? -36.719 0.496 2.826 1 30.22 593 ASN A CA 1
ATOM 4678 C C . ASN A 1 593 ? -35.906 1.771 3.057 1 30.22 593 ASN A C 1
ATOM 4680 O O . ASN A 1 593 ? -34.688 1.744 3.045 1 30.22 593 ASN A O 1
ATOM 4684 N N . TRP A 1 594 ? -36.594 2.984 2.957 1 30.06 594 TRP A N 1
ATOM 4685 C CA . TRP A 1 594 ? -35.938 4.262 3.258 1 30.06 594 TRP A CA 1
ATOM 4686 C C . TRP A 1 594 ? -35.406 4.281 4.691 1 30.06 594 TRP A C 1
ATOM 4688 O O . TRP A 1 594 ? -34.312 4.773 4.949 1 30.06 594 TRP A O 1
ATOM 4698 N N . ILE A 1 595 ? -36.312 4.02 5.727 1 29.88 595 ILE A N 1
ATOM 4699 C CA . ILE A 1 595 ? -35.906 3.992 7.129 1 29.88 595 ILE A CA 1
ATOM 4700 C C . ILE A 1 595 ? -34.812 2.938 7.328 1 29.88 595 ILE A C 1
ATOM 4702 O O . ILE A 1 595 ? -33.906 3.129 8.133 1 29.88 595 ILE A O 1
ATOM 4706 N N . SER A 1 596 ? -35.094 1.684 6.727 1 29.39 596 SER A N 1
ATOM 4707 C CA . SER A 1 596 ? -34.062 0.644 6.789 1 29.39 596 SER A CA 1
ATOM 4708 C C . SER A 1 596 ? -32.875 0.967 5.871 1 29.39 596 SER A C 1
ATOM 4710 O O . SER A 1 596 ? -31.922 0.2 5.789 1 29.39 596 SER A O 1
ATOM 4712 N N . GLY A 1 597 ? -32.469 2.293 5.711 1 27.2 597 GLY A N 1
ATOM 4713 C CA . GLY A 1 597 ? -31.516 3.047 4.902 1 27.2 597 GLY A CA 1
ATOM 4714 C C . GLY A 1 597 ? -31.328 2.467 3.514 1 27.2 597 GLY A C 1
ATOM 4715 O O . GLY A 1 597 ? -30.297 2.695 2.877 1 27.2 597 GLY A O 1
ATOM 4716 N N . GLN A 1 598 ? -32.156 1.547 3.164 1 25.8 598 GLN A N 1
ATOM 4717 C CA . GLN A 1 598 ? -32.062 0.901 1.86 1 25.8 598 GLN A CA 1
ATOM 4718 C C . GLN A 1 598 ? -32.688 1.752 0.771 1 25.8 598 GLN A C 1
ATOM 4720 O O . GLN A 1 598 ? -33.844 2.188 0.913 1 25.8 598 GLN A O 1
ATOM 4725 N N . PRO A 1 599 ? -31.922 2.551 -0.061 1 26.2 599 PRO A N 1
ATOM 4726 C CA . PRO A 1 599 ? -32.531 3.346 -1.126 1 26.2 599 PRO A CA 1
ATOM 4727 C C . PRO A 1 599 ? -33.594 2.574 -1.893 1 26.2 599 PRO A C 1
ATOM 4729 O O . PRO A 1 599 ? -33.469 1.365 -2.098 1 26.2 599 PRO A O 1
ATOM 4732 N N . ALA A 1 600 ? -34.875 3.064 -1.771 1 29.52 600 ALA A N 1
ATOM 4733 C CA . ALA A 1 600 ? -36.031 2.676 -2.578 1 29.52 600 ALA A CA 1
ATOM 4734 C C . ALA A 1 600 ? -35.688 2.656 -4.062 1 29.52 600 ALA A C 1
ATOM 4736 O O . ALA A 1 600 ? -35.062 3.592 -4.574 1 29.52 600 ALA A O 1
ATOM 4737 N N . GLY A 1 601 ? -35.562 1.59 -4.734 1 24.73 601 GLY A N 1
ATOM 4738 C CA . GLY A 1 601 ? -35.562 1.465 -6.184 1 24.73 601 GLY A CA 1
ATOM 4739 C C . GLY A 1 601 ? -36.688 2.225 -6.855 1 24.73 601 GLY A C 1
ATOM 4740 O O . GLY A 1 601 ? -37.688 2.518 -6.227 1 24.73 601 GLY A O 1
ATOM 4741 N N . MET A 1 602 ? -36.469 3.133 -7.84 1 23.56 602 MET A N 1
ATOM 4742 C CA . MET A 1 602 ? -37.375 3.822 -8.758 1 23.56 602 MET A CA 1
ATOM 4743 C C . MET A 1 602 ? -38.531 2.914 -9.164 1 23.56 602 MET A C 1
ATOM 4745 O O . MET A 1 602 ? -38.312 1.916 -9.859 1 23.56 602 MET A O 1
ATOM 4749 N N . ASP A 1 603 ? -39.562 2.812 -8.445 1 23.27 603 ASP A N 1
ATOM 4750 C CA . ASP A 1 603 ? -40.812 2.367 -9.047 1 23.27 603 ASP A CA 1
ATOM 4751 C C . ASP A 1 603 ? -41.188 3.258 -10.227 1 23.27 603 ASP A C 1
ATOM 4753 O O . ASP A 1 603 ? -41.156 4.484 -10.133 1 23.27 603 ASP A O 1
ATOM 4757 N N . THR A 1 604 ? -41.156 2.783 -11.523 1 21.08 604 THR A N 1
ATOM 4758 C CA . THR A 1 604 ? -41.844 3.242 -12.734 1 21.08 604 THR A CA 1
ATOM 4759 C C . THR A 1 604 ? -43.312 3.482 -12.477 1 21.08 604 THR A C 1
ATOM 4761 O O . THR A 1 604 ? -44.062 2.551 -12.156 1 21.08 604 THR A O 1
ATOM 4764 N N . PHE A 1 605 ? -43.719 4.562 -11.82 1 18.62 605 PHE A N 1
ATOM 4765 C CA . PHE A 1 605 ? -45.062 5.043 -11.992 1 18.62 605 PHE A CA 1
ATOM 4766 C C . PHE A 1 605 ? -45.375 5.34 -13.453 1 18.62 605 PHE A C 1
ATOM 4768 O O . PHE A 1 605 ? -44.656 6.109 -14.094 1 18.62 605 PHE A O 1
ATOM 4775 N N . PHE A 1 606 ? -46.25 4.402 -14.008 1 17.81 606 PHE A N 1
ATOM 4776 C CA . PHE A 1 606 ? -47.375 4.871 -14.812 1 17.81 606 PHE A CA 1
ATOM 4777 C C . PHE A 1 606 ? -48.375 5.621 -13.961 1 17.81 606 PHE A C 1
ATOM 4779 O O . PHE A 1 606 ? -48.594 5.277 -12.797 1 17.81 606 PHE A O 1
ATOM 4786 N N . MET B 1 1 ? 30.094 40.906 -34.031 1 22.56 1 MET B N 1
ATOM 4787 C CA . MET B 1 1 ? 29.062 41.344 -33.094 1 22.56 1 MET B CA 1
ATOM 4788 C C . MET B 1 1 ? 28.266 40.188 -32.531 1 22.56 1 MET B C 1
ATOM 4790 O O . MET B 1 1 ? 27.328 40.375 -31.766 1 22.56 1 MET B O 1
ATOM 4794 N N . GLU B 1 2 ? 28.344 39.031 -33.125 1 23.83 2 GLU B N 1
ATOM 4795 C CA . GLU B 1 2 ? 27.922 37.656 -33.375 1 23.83 2 GLU B CA 1
ATOM 4796 C C . GLU B 1 2 ? 28.188 36.75 -32.156 1 23.83 2 GLU B C 1
ATOM 4798 O O . GLU B 1 2 ? 27.234 36.281 -31.516 1 23.83 2 GLU B O 1
ATOM 4803 N N . ARG B 1 3 ? 29.047 35.906 -32.438 1 24.53 3 ARG B N 1
ATOM 4804 C CA . ARG B 1 3 ? 29.281 34.688 -31.688 1 24.53 3 ARG B CA 1
ATOM 4805 C C . ARG B 1 3 ? 29.891 34.969 -30.312 1 24.53 3 ARG B C 1
ATOM 4807 O O . ARG B 1 3 ? 30.594 34.125 -29.766 1 24.53 3 ARG B O 1
ATOM 4814 N N . VAL B 1 4 ? 29.734 36.312 -29.812 1 21.97 4 VAL B N 1
ATOM 4815 C CA . VAL B 1 4 ? 29.828 36.844 -28.453 1 21.97 4 VAL B CA 1
ATOM 4816 C C . VAL B 1 4 ? 28.75 36.188 -27.594 1 21.97 4 VAL B C 1
ATOM 4818 O O . VAL B 1 4 ? 28.953 36 -26.391 1 21.97 4 VAL B O 1
ATOM 4821 N N . ASP B 1 5 ? 27.516 36 -28.141 1 24.64 5 ASP B N 1
ATOM 4822 C CA . ASP B 1 5 ? 26.375 35.781 -27.234 1 24.64 5 ASP B CA 1
ATOM 4823 C C . ASP B 1 5 ? 26.469 34.438 -26.547 1 24.64 5 ASP B C 1
ATOM 4825 O O . ASP B 1 5 ? 25.625 34.094 -25.719 1 24.64 5 ASP B O 1
ATOM 4829 N N . VAL B 1 6 ? 27.438 33.438 -26.938 1 26.02 6 VAL B N 1
ATOM 4830 C CA . VAL B 1 6 ? 27.828 32.094 -26.578 1 26.02 6 VAL B CA 1
ATOM 4831 C C . VAL B 1 6 ? 28.547 32.094 -25.219 1 26.02 6 VAL B C 1
ATOM 4833 O O . VAL B 1 6 ? 28.172 31.328 -24.328 1 26.02 6 VAL B O 1
ATOM 4836 N N . LEU B 1 7 ? 29.766 31.844 -25.047 1 22.41 7 LEU B N 1
ATOM 4837 C CA . LEU B 1 7 ? 30.609 31.562 -23.906 1 22.41 7 LEU B CA 1
ATOM 4838 C C . LEU B 1 7 ? 30.828 32.812 -23.062 1 22.41 7 LEU B C 1
ATOM 4840 O O . LEU B 1 7 ? 31.656 32.812 -22.141 1 22.41 7 LEU B O 1
ATOM 4844 N N . GLU B 1 8 ? 29.906 33.812 -22.703 1 23.77 8 GLU B N 1
ATOM 4845 C CA . GLU B 1 8 ? 29.672 34.438 -21.391 1 23.77 8 GLU B CA 1
ATOM 4846 C C . GLU B 1 8 ? 29.531 33.375 -20.312 1 23.77 8 GLU B C 1
ATOM 4848 O O . GLU B 1 8 ? 28.844 33.594 -19.297 1 23.77 8 GLU B O 1
ATOM 4853 N N . LYS B 1 9 ? 30.438 32.156 -20.266 1 28.81 9 LYS B N 1
ATOM 4854 C CA . LYS B 1 9 ? 31.109 30.953 -19.781 1 28.81 9 LYS B CA 1
ATOM 4855 C C . LYS B 1 9 ? 32.125 31.297 -18.703 1 28.81 9 LYS B C 1
ATOM 4857 O O . LYS B 1 9 ? 32.156 30.672 -17.641 1 28.81 9 LYS B O 1
ATOM 4862 N N . ARG B 1 10 ? 33.562 31.609 -18.984 1 25.91 10 ARG B N 1
ATOM 4863 C CA . ARG B 1 10 ? 34.875 31.438 -18.391 1 25.91 10 ARG B CA 1
ATOM 4864 C C . ARG B 1 10 ? 35.156 32.5 -17.328 1 25.91 10 ARG B C 1
ATOM 4866 O O . ARG B 1 10 ? 36.219 32.531 -16.719 1 25.91 10 ARG B O 1
ATOM 4873 N N . LEU B 1 11 ? 34.594 33.594 -17.031 1 21.78 11 LEU B N 1
ATOM 4874 C CA . LEU B 1 11 ? 35.125 34.844 -16.469 1 21.78 11 LEU B CA 1
ATOM 4875 C C . LEU B 1 11 ? 35.844 34.562 -15.156 1 21.78 11 LEU B C 1
ATOM 4877 O O . LEU B 1 11 ? 36.969 35.031 -14.961 1 21.78 11 LEU B O 1
ATOM 4881 N N . GLY B 1 12 ? 35.344 34.781 -13.953 1 21.47 12 GLY B N 1
ATOM 4882 C CA . GLY B 1 12 ? 35.938 35.312 -12.719 1 21.47 12 GLY B CA 1
ATOM 4883 C C . GLY B 1 12 ? 36.688 34.25 -11.93 1 21.47 12 GLY B C 1
ATOM 4884 O O . GLY B 1 12 ? 36.094 33.312 -11.406 1 21.47 12 GLY B O 1
ATOM 4885 N N . GLU B 1 13 ? 37.969 33.594 -12.297 1 23.89 13 GLU B N 1
ATOM 4886 C CA . GLU B 1 13 ? 39.25 32.938 -12 1 23.89 13 GLU B CA 1
ATOM 4887 C C . GLU B 1 13 ? 39.938 33.594 -10.805 1 23.89 13 GLU B C 1
ATOM 4889 O O . GLU B 1 13 ? 40.406 32.875 -9.891 1 23.89 13 GLU B O 1
ATOM 4894 N N . VAL B 1 14 ? 40.844 34.594 -11.047 1 19.64 14 VAL B N 1
ATOM 4895 C CA . VAL B 1 14 ? 42.125 35.188 -10.594 1 19.64 14 VAL B CA 1
ATOM 4896 C C . VAL B 1 14 ? 41.906 35.844 -9.234 1 19.64 14 VAL B C 1
ATOM 4898 O O . VAL B 1 14 ? 42.781 35.75 -8.359 1 19.64 14 VAL B O 1
ATOM 4901 N N . GLU B 1 15 ? 41.281 36.938 -9.07 1 18.11 15 GLU B N 1
ATOM 4902 C CA . GLU B 1 15 ? 41.844 37.969 -8.188 1 18.11 15 GLU B CA 1
ATOM 4903 C C . GLU B 1 15 ? 41.844 37.5 -6.734 1 18.11 15 GLU B C 1
ATOM 4905 O O . GLU B 1 15 ? 42.844 37.688 -6.023 1 18.11 15 GLU B O 1
ATOM 4910 N N . ASN B 1 16 ? 41.25 37.781 -5.715 1 17.77 16 ASN B N 1
ATOM 4911 C CA . ASN B 1 16 ? 41.875 38.375 -4.527 1 17.77 16 ASN B CA 1
ATOM 4912 C C . ASN B 1 16 ? 42.5 37.312 -3.635 1 17.77 16 ASN B C 1
ATOM 4914 O O . ASN B 1 16 ? 41.844 36.375 -3.205 1 17.77 16 ASN B O 1
ATOM 4918 N N . LYS B 1 17 ? 43.906 36.969 -3.797 1 19.28 17 LYS B N 1
ATOM 4919 C CA . LYS B 1 17 ? 45.062 36.5 -3.045 1 19.28 17 LYS B CA 1
ATOM 4920 C C . LYS B 1 17 ? 45.062 37.062 -1.626 1 19.28 17 LYS B C 1
ATOM 4922 O O . LYS B 1 17 ? 45.906 36.688 -0.799 1 19.28 17 LYS B O 1
ATOM 4927 N N . ARG B 1 18 ? 44.781 38.344 -1.396 1 16.25 18 ARG B N 1
ATOM 4928 C CA . ARG B 1 18 ? 45.562 39.094 -0.407 1 16.25 18 ARG B CA 1
ATOM 4929 C C . ARG B 1 18 ? 45.406 38.5 0.982 1 16.25 18 ARG B C 1
ATOM 4931 O O . ARG B 1 18 ? 46.406 38.281 1.683 1 16.25 18 ARG B O 1
ATOM 4938 N N . LEU B 1 19 ? 44.781 39.219 1.896 1 16.09 19 LEU B N 1
ATOM 4939 C CA . LEU B 1 19 ? 45.25 39.781 3.15 1 16.09 19 LEU B CA 1
ATOM 4940 C C . LEU B 1 19 ? 45.219 38.75 4.262 1 16.09 19 LEU B C 1
ATOM 4942 O O . LEU B 1 19 ? 44.25 38 4.414 1 16.09 19 LEU B O 1
ATOM 4946 N N . ALA B 1 20 ? 46.469 38.562 5.008 1 17.88 20 ALA B N 1
ATOM 4947 C CA . ALA B 1 20 ? 47.438 38.094 5.984 1 17.88 20 ALA B CA 1
ATOM 4948 C C . ALA B 1 20 ? 46.812 37.938 7.367 1 17.88 20 ALA B C 1
ATOM 4950 O O . ALA B 1 20 ? 46.969 36.906 8.016 1 17.88 20 ALA B O 1
ATOM 4951 N N . GLU B 1 21 ? 46.844 39 8.336 1 15.73 21 GLU B N 1
ATOM 4952 C CA . GLU B 1 21 ? 47.531 39.094 9.609 1 15.73 21 GLU B CA 1
ATOM 4953 C C . GLU B 1 21 ? 46.656 38.656 10.766 1 15.73 21 GLU B C 1
ATOM 4955 O O . GLU B 1 21 ? 47.156 38.312 11.844 1 15.73 21 GLU B O 1
ATOM 4960 N N . ALA B 1 22 ? 45.375 39 10.875 1 16.39 22 ALA B N 1
ATOM 4961 C CA . ALA B 1 22 ? 45.219 39.531 12.227 1 16.39 22 ALA B CA 1
ATOM 4962 C C . ALA B 1 22 ? 45.281 38.406 13.266 1 16.39 22 ALA B C 1
ATOM 4964 O O . ALA B 1 22 ? 44.844 37.281 12.992 1 16.39 22 ALA B O 1
ATOM 4965 N N . GLU B 1 23 ? 45.469 38.719 14.547 1 16.14 23 GLU B N 1
ATOM 4966 C CA . GLU B 1 23 ? 46.188 38.531 15.82 1 16.14 23 GLU B CA 1
ATOM 4967 C C . GLU B 1 23 ? 45.375 37.625 16.734 1 16.14 23 GLU B C 1
ATOM 4969 O O . GLU B 1 23 ? 45.938 36.656 17.297 1 16.14 23 GLU B O 1
ATOM 4974 N N . ASP B 1 24 ? 44.219 38.062 17.328 1 15.85 24 ASP B N 1
ATOM 4975 C CA . ASP B 1 24 ? 44.438 38.188 18.766 1 15.85 24 ASP B CA 1
ATOM 4976 C C . ASP B 1 24 ? 44.25 36.844 19.469 1 15.85 24 ASP B C 1
ATOM 4978 O O . ASP B 1 24 ? 43.594 35.938 18.922 1 15.85 24 ASP B O 1
ATOM 4982 N N . PRO B 1 25 ? 43.938 36.969 20.781 1 16.05 25 PRO B N 1
ATOM 4983 C CA . PRO B 1 25 ? 44.5 36.5 22.062 1 16.05 25 PRO B CA 1
ATOM 4984 C C . PRO B 1 25 ? 43.781 35.25 22.594 1 16.05 25 PRO B C 1
ATOM 4986 O O . PRO B 1 25 ? 42.75 34.844 22.062 1 16.05 25 PRO B O 1
ATOM 4989 N N . GLN B 1 26 ? 43.031 35.469 23.766 1 15.57 26 GLN B N 1
ATOM 4990 C CA . GLN B 1 26 ? 43.438 34.969 25.078 1 15.57 26 GLN B CA 1
ATOM 4991 C C . GLN B 1 26 ? 42.656 33.719 25.453 1 15.57 26 GLN B C 1
ATOM 4993 O O . GLN B 1 26 ? 43.25 32.688 25.859 1 15.57 26 GLN B O 1
ATOM 4998 N N . PRO B 1 27 ? 41.281 33.75 25.859 1 16.31 27 PRO B N 1
ATOM 4999 C CA . PRO B 1 27 ? 41.125 33.531 27.312 1 16.31 27 PRO B CA 1
ATOM 5000 C C . PRO B 1 27 ? 41 32.062 27.672 1 16.31 27 PRO B C 1
ATOM 5002 O O . PRO B 1 27 ? 40.594 31.234 26.828 1 16.31 27 PRO B O 1
ATOM 5005 N N . ARG B 1 28 ? 41.062 31.766 29.047 1 16.08 28 ARG B N 1
ATOM 5006 C CA . ARG B 1 28 ? 41.469 30.844 30.094 1 16.08 28 ARG B CA 1
ATOM 5007 C C . ARG B 1 28 ? 40.438 29.75 30.312 1 16.08 28 ARG B C 1
ATOM 5009 O O . ARG B 1 28 ? 40.781 28.562 30.281 1 16.08 28 ARG B O 1
ATOM 5016 N N . GLY B 1 29 ? 39.438 29.875 31.25 1 15.58 29 GLY B N 1
ATOM 5017 C CA . GLY B 1 29 ? 39.562 29.172 32.5 1 15.58 29 GLY B CA 1
ATOM 5018 C C . GLY B 1 29 ? 38.844 27.828 32.531 1 15.58 29 GLY B C 1
ATOM 5019 O O . GLY B 1 29 ? 39.469 26.797 32.812 1 15.58 29 GLY B O 1
ATOM 5020 N N . ALA B 1 30 ? 37.469 27.781 33 1 16.84 30 ALA B N 1
ATOM 5021 C CA . ALA B 1 30 ? 37.094 27.188 34.281 1 16.84 30 ALA B CA 1
ATOM 5022 C C . ALA B 1 30 ? 36.625 25.75 34.094 1 16.84 30 ALA B C 1
ATOM 5024 O O . ALA B 1 30 ? 36.031 25.391 33.062 1 16.84 30 ALA B O 1
ATOM 5025 N N . ASP B 1 31 ? 37 24.75 34.969 1 16.09 31 ASP B N 1
ATOM 5026 C CA . ASP B 1 31 ? 37.219 23.344 35.312 1 16.09 31 ASP B CA 1
ATOM 5027 C C . ASP B 1 31 ? 35.875 22.641 35.625 1 16.09 31 ASP B C 1
ATOM 5029 O O . ASP B 1 31 ? 35.875 21.453 35.969 1 16.09 31 ASP B O 1
ATOM 5033 N N . TYR B 1 32 ? 34.656 23.156 35.562 1 15.97 32 TYR B N 1
ATOM 5034 C CA . TYR B 1 32 ? 33.812 22.609 36.625 1 15.97 32 TYR B CA 1
ATOM 5035 C C . TYR B 1 32 ? 33.5 21.141 36.344 1 15.97 32 TYR B C 1
ATOM 5037 O O . TYR B 1 32 ? 32.938 20.797 35.281 1 15.97 32 TYR B O 1
ATOM 5045 N N . ARG B 1 33 ? 34 20.094 37.188 1 17.73 33 ARG B N 1
ATOM 5046 C CA . ARG B 1 33 ? 34.156 18.656 37.344 1 17.73 33 ARG B CA 1
ATOM 5047 C C . ARG B 1 33 ? 32.844 18 37.719 1 17.73 33 ARG B C 1
ATOM 5049 O O . ARG B 1 33 ? 32.812 16.797 37.969 1 17.73 33 ARG B O 1
ATOM 5056 N N . THR B 1 34 ? 31.672 18.609 37.938 1 17.08 34 THR B N 1
ATOM 5057 C CA . THR B 1 34 ? 30.953 17.969 39.031 1 17.08 34 THR B CA 1
ATOM 5058 C C . THR B 1 34 ? 30.547 16.547 38.656 1 17.08 34 THR B C 1
ATOM 5060 O O . THR B 1 34 ? 30.188 16.281 37.5 1 17.08 34 THR B O 1
ATOM 5063 N N . THR B 1 35 ? 30.609 15.469 39.594 1 17.61 35 THR B N 1
ATOM 5064 C CA . THR B 1 35 ? 30.766 14.062 39.938 1 17.61 35 THR B CA 1
ATOM 5065 C C . THR B 1 35 ? 29.406 13.344 39.875 1 17.61 35 THR B C 1
ATOM 5067 O O . THR B 1 35 ? 29.328 12.141 40.156 1 17.61 35 THR B O 1
ATOM 5070 N N . LEU B 1 36 ? 28.234 13.883 39.688 1 17.86 36 LEU B N 1
ATOM 5071 C CA . LEU B 1 36 ? 27.141 13.242 40.406 1 17.86 36 LEU B CA 1
ATOM 5072 C C . LEU B 1 36 ? 26.969 11.797 39.969 1 17.86 36 LEU B C 1
ATOM 5074 O O . LEU B 1 36 ? 26.938 11.508 38.75 1 17.86 36 LEU B O 1
ATOM 5078 N N . GLU B 1 37 ? 26.969 10.695 40.875 1 18.88 37 GLU B N 1
ATOM 5079 C CA . GLU B 1 37 ? 27.109 9.281 41.188 1 18.88 37 GLU B CA 1
ATOM 5080 C C . GLU B 1 37 ? 25.875 8.492 40.75 1 18.88 37 GLU B C 1
ATOM 5082 O O . GLU B 1 37 ? 25.969 7.309 40.406 1 18.88 37 GLU B O 1
ATOM 5087 N N . SER B 1 38 ? 24.625 8.945 40.938 1 19.91 38 SER B N 1
ATOM 5088 C CA . SER B 1 38 ? 23.672 8 41.531 1 19.91 38 SER B CA 1
ATOM 5089 C C . SER B 1 38 ? 23.391 6.848 40.562 1 19.91 38 SER B C 1
ATOM 5091 O O . SER B 1 38 ? 23.406 7.023 39.344 1 19.91 38 SER B O 1
ATOM 5093 N N . PRO B 1 39 ? 23.203 5.547 41.125 1 20.58 39 PRO B N 1
ATOM 5094 C CA . PRO B 1 39 ? 23.344 4.168 40.656 1 20.58 39 PRO B CA 1
ATOM 5095 C C . PRO B 1 39 ? 22.234 3.77 39.656 1 20.58 39 PRO B C 1
ATOM 5097 O O . PRO B 1 39 ? 22.281 2.684 39.094 1 20.58 39 PRO B O 1
ATOM 5100 N N . MET B 1 40 ? 20.984 4.242 40.031 1 21.88 40 MET B N 1
ATOM 5101 C CA . MET B 1 40 ? 19.719 3.568 39.75 1 21.88 40 MET B CA 1
ATOM 5102 C C . MET B 1 40 ? 19.609 3.26 38.25 1 21.88 40 MET B C 1
ATOM 5104 O O . MET B 1 40 ? 19.891 4.117 37.406 1 21.88 40 MET B O 1
ATOM 5108 N N . GLY B 1 41 ? 19.5 1.905 37.906 1 22.48 41 GLY B N 1
ATOM 5109 C CA . GLY B 1 41 ? 19.688 1.175 36.656 1 22.48 41 GLY B CA 1
ATOM 5110 C C . GLY B 1 41 ? 18.812 1.695 35.531 1 22.48 41 GLY B C 1
ATOM 5111 O O . GLY B 1 41 ? 17.609 1.439 35.5 1 22.48 41 GLY B O 1
ATOM 5112 N N . GLY B 1 42 ? 18.844 2.924 35.25 1 20.75 42 GLY B N 1
ATOM 5113 C CA . GLY B 1 42 ? 18.094 3.807 34.375 1 20.75 42 GLY B CA 1
ATOM 5114 C C . GLY B 1 42 ? 18.031 3.307 32.938 1 20.75 42 GLY B C 1
ATOM 5115 O O . GLY B 1 42 ? 19.031 2.816 32.406 1 20.75 42 GLY B O 1
ATOM 5116 N N . LEU B 1 43 ? 16.734 2.658 32.625 1 23.73 43 LEU B N 1
ATOM 5117 C CA . LEU B 1 43 ? 16.391 2.312 31.234 1 23.73 43 LEU B CA 1
ATOM 5118 C C . LEU B 1 43 ? 17 3.307 30.25 1 23.73 43 LEU B C 1
ATOM 5120 O O . LEU B 1 43 ? 16.484 4.414 30.094 1 23.73 43 LEU B O 1
ATOM 5124 N N . ARG B 1 44 ? 18.266 3.418 30.281 1 22.03 44 ARG B N 1
ATOM 5125 C CA . ARG B 1 44 ? 19.062 4.391 29.531 1 22.03 44 ARG B CA 1
ATOM 5126 C C . ARG B 1 44 ? 18.734 4.324 28.031 1 22.03 44 ARG B C 1
ATOM 5128 O O . ARG B 1 44 ? 18.75 3.244 27.438 1 22.03 44 ARG B O 1
ATOM 5135 N N . ALA B 1 45 ? 18.172 5.348 27.609 1 24.61 45 ALA B N 1
ATOM 5136 C CA . ALA B 1 45 ? 17.906 5.789 26.25 1 24.61 45 ALA B CA 1
ATOM 5137 C C . ALA B 1 45 ? 19.109 5.562 25.344 1 24.61 45 ALA B C 1
ATOM 5139 O O . ALA B 1 45 ? 19.156 6.055 24.219 1 24.61 45 ALA B O 1
ATOM 5140 N N . ASP B 1 46 ? 20.312 5.121 26.125 1 23.31 46 ASP B N 1
ATOM 5141 C CA . ASP B 1 46 ? 21.562 5.484 25.438 1 23.31 46 ASP B CA 1
ATOM 5142 C C . ASP B 1 46 ? 21.625 4.848 24.047 1 23.31 46 ASP B C 1
ATOM 5144 O O . ASP B 1 46 ? 22.125 5.465 23.109 1 23.31 46 ASP B O 1
ATOM 5148 N N . VAL B 1 47 ? 21.797 3.5 24.109 1 23.34 47 VAL B N 1
ATOM 5149 C CA . VAL B 1 47 ? 22.797 3.006 23.172 1 23.34 47 VAL B CA 1
ATOM 5150 C C . VAL B 1 47 ? 22.25 3.129 21.734 1 23.34 47 VAL B C 1
ATOM 5152 O O . VAL B 1 47 ? 21.297 2.438 21.375 1 23.34 47 VAL B O 1
ATOM 5155 N N . VAL B 1 48 ? 22.031 4.316 21.281 1 25.64 48 VAL B N 1
ATOM 5156 C CA . VAL B 1 48 ? 21.953 4.289 19.828 1 25.64 48 VAL B CA 1
ATOM 5157 C C . VAL B 1 48 ? 23.062 3.41 19.25 1 25.64 48 VAL B C 1
ATOM 5159 O O . VAL B 1 48 ? 24.25 3.703 19.438 1 25.64 48 VAL B O 1
ATOM 5162 N N . PRO B 1 49 ? 23 2.09 19.406 1 25.38 49 PRO B N 1
ATOM 5163 C CA . PRO B 1 49 ? 24.188 1.377 18.906 1 25.38 49 PRO B CA 1
ATOM 5164 C C . PRO B 1 49 ? 24.859 2.088 17.734 1 25.38 49 PRO B C 1
ATOM 5166 O O . PRO B 1 49 ? 24.172 2.738 16.938 1 25.38 49 PRO B O 1
ATOM 5169 N N . SER B 1 50 ? 26.047 2.609 17.969 1 25.7 50 SER B N 1
ATOM 5170 C CA . SER B 1 50 ? 26.953 3.029 16.922 1 25.7 50 SER B CA 1
ATOM 5171 C C . SER B 1 50 ? 26.859 2.113 15.703 1 25.7 50 SER B C 1
ATOM 5173 O O . SER B 1 50 ? 27.062 0.903 15.812 1 25.7 50 SER B O 1
ATOM 5175 N N . MET B 1 51 ? 26.016 2.418 14.883 1 25.42 51 MET B N 1
ATOM 5176 C CA . MET B 1 51 ? 25.859 1.734 13.602 1 25.42 51 MET B CA 1
ATOM 5177 C C . MET B 1 51 ? 27.219 1.477 12.945 1 25.42 51 MET B C 1
ATOM 5179 O O . MET B 1 51 ? 27.953 2.416 12.656 1 25.42 51 MET B O 1
ATOM 5183 N N . ALA B 1 52 ? 27.938 0.438 13.383 1 26.12 52 ALA B N 1
ATOM 5184 C CA . ALA B 1 52 ? 29.062 -0.063 12.602 1 26.12 52 ALA B CA 1
ATOM 5185 C C . ALA B 1 52 ? 28.844 0.161 11.109 1 26.12 52 ALA B C 1
ATOM 5187 O O . ALA B 1 52 ? 27.703 0.108 10.625 1 26.12 52 ALA B O 1
ATOM 5188 N N . GLU B 1 53 ? 29.781 0.961 10.547 1 27.17 53 GLU B N 1
ATOM 5189 C CA . GLU B 1 53 ? 29.875 1.349 9.141 1 27.17 53 GLU B CA 1
ATOM 5190 C C . GLU B 1 53 ? 29.531 0.185 8.227 1 27.17 53 GLU B C 1
ATOM 5192 O O . GLU B 1 53 ? 30.219 -0.833 8.203 1 27.17 53 GLU B O 1
ATOM 5197 N N . PRO B 1 54 ? 28.297 -0.119 8.25 1 26.47 54 PRO B N 1
ATOM 5198 C CA . PRO B 1 54 ? 28.094 -1.313 7.43 1 26.47 54 PRO B CA 1
ATOM 5199 C C . PRO B 1 54 ? 28.797 -1.228 6.078 1 26.47 54 PRO B C 1
ATOM 5201 O O . PRO B 1 54 ? 29.016 -0.129 5.559 1 26.47 54 PRO B O 1
ATOM 5204 N N . THR B 1 55 ? 29.656 -2.15 5.82 1 25.08 55 THR B N 1
ATOM 5205 C CA . THR B 1 55 ? 30.469 -2.406 4.637 1 25.08 55 THR B CA 1
ATOM 5206 C C . THR B 1 55 ? 29.688 -2.098 3.365 1 25.08 55 THR B C 1
ATOM 5208 O O . THR B 1 55 ? 28.453 -2.148 3.359 1 25.08 55 THR B O 1
ATOM 5211 N N . THR B 1 56 ? 30.469 -1.602 2.338 1 26.97 56 THR B N 1
ATOM 5212 C CA . THR B 1 56 ? 30.391 -0.871 1.078 1 26.97 56 THR B CA 1
ATOM 5213 C C . THR B 1 56 ? 29.312 -1.455 0.173 1 26.97 56 THR B C 1
ATOM 5215 O O . THR B 1 56 ? 28.656 -0.722 -0.562 1 26.97 56 THR B O 1
ATOM 5218 N N . GLY B 1 57 ? 29.391 -2.74 -0.123 1 24.81 57 GLY B N 1
ATOM 5219 C CA . GLY B 1 57 ? 29.156 -3.164 -1.494 1 24.81 57 GLY B CA 1
ATOM 5220 C C . GLY B 1 57 ? 27.688 -3.318 -1.829 1 24.81 57 GLY B C 1
ATOM 5221 O O . GLY B 1 57 ? 27.344 -3.943 -2.832 1 24.81 57 GLY B O 1
ATOM 5222 N N . THR B 1 58 ? 26.859 -3.17 -0.838 1 26.88 58 THR B N 1
ATOM 5223 C CA . THR B 1 58 ? 25.625 -3.896 -1.104 1 26.88 58 THR B CA 1
ATOM 5224 C C . THR B 1 58 ? 24.75 -3.141 -2.107 1 26.88 58 THR B C 1
ATOM 5226 O O . THR B 1 58 ? 24.688 -1.91 -2.078 1 26.88 58 THR B O 1
ATOM 5229 N N . SER B 1 59 ? 24.547 -3.672 -3.312 1 28.61 59 SER B N 1
ATOM 5230 C CA . SER B 1 59 ? 23.703 -3.309 -4.441 1 28.61 59 SER B CA 1
ATOM 5231 C C . SER B 1 59 ? 22.375 -2.725 -3.973 1 28.61 59 SER B C 1
ATOM 5233 O O . SER B 1 59 ? 21.922 -3.016 -2.863 1 28.61 59 SER B O 1
ATOM 5235 N N . PRO B 1 60 ? 22.047 -1.648 -4.555 1 30.42 60 PRO B N 1
ATOM 5236 C CA . PRO B 1 60 ? 20.781 -1.025 -4.199 1 30.42 60 PRO B CA 1
ATOM 5237 C C . PRO B 1 60 ? 19.656 -2.045 -4.012 1 30.42 60 PRO B C 1
ATOM 5239 O O . PRO B 1 60 ? 19.625 -3.066 -4.703 1 30.42 60 PRO B O 1
ATOM 5242 N N . TYR B 1 61 ? 19.016 -2.137 -2.988 1 33.44 61 TYR B N 1
ATOM 5243 C CA . TYR B 1 61 ? 17.984 -3.1 -2.617 1 33.44 61 TYR B CA 1
ATOM 5244 C C . TYR B 1 61 ? 16.875 -3.139 -3.662 1 33.44 61 TYR B C 1
ATOM 5246 O O . TYR B 1 61 ? 16.188 -2.141 -3.887 1 33.44 61 TYR B O 1
ATOM 5254 N N . GLN B 1 62 ? 17.031 -3.531 -4.867 1 41.38 62 GLN B N 1
ATOM 5255 C CA . GLN B 1 62 ? 16.016 -3.754 -5.887 1 41.38 62 GLN B CA 1
ATOM 5256 C C . GLN B 1 62 ? 15.008 -4.809 -5.441 1 41.38 62 GLN B C 1
ATOM 5258 O O . GLN B 1 62 ? 14.219 -5.309 -6.25 1 41.38 62 GLN B O 1
ATOM 5263 N N . GLY B 1 63 ? 14.914 -4.875 -4.125 1 44.5 63 GLY B N 1
ATOM 5264 C CA . GLY B 1 63 ? 13.992 -5.938 -3.752 1 44.5 63 GLY B CA 1
ATOM 5265 C C . GLY B 1 63 ? 14.406 -7.301 -4.27 1 44.5 63 GLY B C 1
ATOM 5266 O O . GLY B 1 63 ? 13.758 -7.863 -5.148 1 44.5 63 GLY B O 1
ATOM 5267 N N . HIS B 1 64 ? 15.531 -7.562 -4.078 1 52.94 64 HIS B N 1
ATOM 5268 C CA . HIS B 1 64 ? 15.961 -8.836 -4.648 1 52.94 64 HIS B CA 1
ATOM 5269 C C . HIS B 1 64 ? 15.062 -9.977 -4.195 1 52.94 64 HIS B C 1
ATOM 5271 O O . HIS B 1 64 ? 14.641 -10.023 -3.039 1 52.94 64 HIS B O 1
ATOM 5277 N N . SER B 1 65 ? 14.719 -10.57 -5.273 1 64.62 65 SER B N 1
ATOM 5278 C CA . SER B 1 65 ? 13.961 -11.789 -4.996 1 64.62 65 SER B CA 1
ATOM 5279 C C . SER B 1 65 ? 14.766 -12.75 -4.129 1 64.62 65 SER B C 1
ATOM 5281 O O . SER B 1 65 ? 16 -12.672 -4.082 1 64.62 65 SER B O 1
ATOM 5283 N N . SER B 1 66 ? 14.25 -13.352 -3.24 1 63.28 66 SER B N 1
ATOM 5284 C CA . SER B 1 66 ? 14.836 -14.422 -2.441 1 63.28 66 SER B CA 1
ATOM 5285 C C . SER B 1 66 ? 15.742 -15.312 -3.285 1 63.28 66 SER B C 1
ATOM 5287 O O . SER B 1 66 ? 16.828 -15.703 -2.846 1 63.28 66 SER B O 1
ATOM 5289 N N . PHE B 1 67 ? 15.461 -15.43 -4.5 1 69.5 67 PHE B N 1
ATOM 5290 C CA . PHE B 1 67 ? 16.219 -16.266 -5.41 1 69.5 67 PHE B CA 1
ATOM 5291 C C . PHE B 1 67 ? 17.547 -15.617 -5.781 1 69.5 67 PHE B C 1
ATOM 5293 O O . PHE B 1 67 ? 18.594 -16.266 -5.766 1 69.5 67 PHE B O 1
ATOM 5300 N N . ASP B 1 68 ? 17.5 -14.375 -5.988 1 68.81 68 ASP B N 1
ATOM 5301 C CA . ASP B 1 68 ? 18.703 -13.672 -6.414 1 68.81 68 ASP B CA 1
ATOM 5302 C C . ASP B 1 68 ? 19.719 -13.594 -5.277 1 68.81 68 ASP B C 1
ATOM 5304 O O . ASP B 1 68 ? 20.906 -13.82 -5.488 1 68.81 68 ASP B O 1
ATOM 5308 N N . ASP B 1 69 ? 19.219 -13.383 -4.191 1 67.75 69 ASP B N 1
ATOM 5309 C CA . ASP B 1 69 ? 20.094 -13.297 -3.025 1 67.75 69 ASP B CA 1
ATOM 5310 C C . ASP B 1 69 ? 20.781 -14.633 -2.762 1 67.75 69 ASP B C 1
ATOM 5312 O O . ASP B 1 69 ? 22 -14.664 -2.545 1 67.75 69 ASP B O 1
ATOM 5316 N N . LEU B 1 70 ? 20.047 -15.633 -2.844 1 69.62 70 LEU B N 1
ATOM 5317 C CA . LEU B 1 70 ? 20.609 -16.953 -2.607 1 69.62 70 LEU B CA 1
ATOM 5318 C C . LEU B 1 70 ? 21.562 -17.344 -3.725 1 69.62 70 LEU B C 1
ATOM 5320 O O . LEU B 1 70 ? 22.578 -18.016 -3.479 1 69.62 70 LEU B O 1
ATOM 5324 N N . SER B 1 71 ? 21.203 -16.969 -4.891 1 75.19 71 SER B N 1
ATOM 5325 C CA . SER B 1 71 ? 22.047 -17.297 -6.031 1 75.19 71 SER B CA 1
ATOM 5326 C C . SER B 1 71 ? 23.422 -16.625 -5.906 1 75.19 71 SER B C 1
ATOM 5328 O O . SER B 1 71 ? 24.438 -17.219 -6.25 1 75.19 71 SER B O 1
ATOM 5330 N N . ILE B 1 72 ? 23.406 -15.461 -5.422 1 72.75 72 ILE B N 1
ATOM 5331 C CA . ILE B 1 72 ? 24.656 -14.734 -5.227 1 72.75 72 ILE B CA 1
ATOM 5332 C C . ILE B 1 72 ? 25.484 -15.43 -4.152 1 72.75 72 ILE B C 1
ATOM 5334 O O . ILE B 1 72 ? 26.688 -15.625 -4.328 1 72.75 72 ILE B O 1
ATOM 5338 N N . GLN B 1 73 ? 24.891 -15.805 -3.158 1 69.06 73 GLN B N 1
ATOM 5339 C CA . GLN B 1 73 ? 25.578 -16.516 -2.086 1 69.06 73 GLN B CA 1
ATOM 5340 C C . GLN B 1 73 ? 26.125 -17.859 -2.576 1 69.06 73 GLN B C 1
ATOM 5342 O O . GLN B 1 73 ? 27.234 -18.25 -2.221 1 69.06 73 GLN B O 1
ATOM 5347 N N . ALA B 1 74 ? 25.344 -18.516 -3.34 1 74.81 74 ALA B N 1
ATOM 5348 C CA . ALA B 1 74 ? 25.734 -19.828 -3.865 1 74.81 74 ALA B CA 1
ATOM 5349 C C . ALA B 1 74 ? 26.906 -19.688 -4.836 1 74.81 74 ALA B C 1
ATOM 5351 O O . ALA B 1 74 ? 27.781 -20.547 -4.891 1 74.81 74 ALA B O 1
ATOM 5352 N N . ALA B 1 75 ? 26.812 -18.625 -5.566 1 76.31 75 ALA B N 1
ATOM 5353 C CA . ALA B 1 75 ? 27.922 -18.375 -6.492 1 76.31 75 ALA B CA 1
ATOM 5354 C C . ALA B 1 75 ? 29.219 -18.141 -5.734 1 76.31 75 ALA B C 1
ATOM 5356 O O . ALA B 1 75 ? 30.281 -18.609 -6.145 1 76.31 75 ALA B O 1
ATOM 5357 N N . GLU B 1 76 ? 29.094 -17.438 -4.676 1 74.5 76 GLU B N 1
ATOM 5358 C CA . GLU B 1 76 ? 30.266 -17.203 -3.828 1 74.5 76 GLU B CA 1
ATOM 5359 C C . GLU B 1 76 ? 30.766 -18.5 -3.205 1 74.5 76 GLU B C 1
ATOM 5361 O O . GLU B 1 76 ? 31.969 -18.719 -3.096 1 74.5 76 GLU B O 1
ATOM 5366 N N . PHE B 1 77 ? 29.922 -19.25 -2.826 1 73.06 77 PHE B N 1
ATOM 5367 C CA . PHE B 1 77 ? 30.266 -20.562 -2.281 1 73.06 77 PHE B CA 1
ATOM 5368 C C . PHE B 1 77 ? 30.984 -21.406 -3.318 1 73.06 77 PHE B C 1
ATOM 5370 O O . PHE B 1 77 ? 31.969 -22.078 -3 1 73.06 77 PHE B O 1
ATOM 5377 N N . ALA B 1 78 ? 30.5 -21.375 -4.449 1 75.56 78 ALA B N 1
ATOM 5378 C CA . ALA B 1 78 ? 31.109 -22.141 -5.527 1 75.56 78 ALA B CA 1
ATOM 5379 C C . ALA B 1 78 ? 32.531 -21.641 -5.828 1 75.56 78 ALA B C 1
ATOM 5381 O O . ALA B 1 78 ? 33.406 -22.438 -6.113 1 75.56 78 ALA B O 1
ATOM 5382 N N . LYS B 1 79 ? 32.625 -20.391 -5.758 1 77.12 79 LYS B N 1
ATOM 5383 C CA . LYS B 1 79 ? 33.938 -19.812 -5.977 1 77.12 79 LYS B CA 1
ATOM 5384 C C . LYS B 1 79 ? 34.906 -20.25 -4.895 1 77.12 79 LYS B C 1
ATOM 5386 O O . LYS B 1 79 ? 36.062 -20.578 -5.188 1 77.12 79 LYS B O 1
ATOM 5391 N N . GLN B 1 80 ? 34.469 -20.266 -3.742 1 75.12 80 GLN B N 1
ATOM 5392 C CA . GLN B 1 80 ? 35.312 -20.703 -2.629 1 75.12 80 GLN B CA 1
ATOM 5393 C C . GLN B 1 80 ? 35.656 -22.172 -2.756 1 75.12 80 GLN B C 1
ATOM 5395 O O . GLN B 1 80 ? 36.781 -22.578 -2.41 1 75.12 80 GLN B O 1
ATOM 5400 N N . ALA B 1 81 ? 34.781 -22.906 -3.174 1 72.25 81 ALA B N 1
ATOM 5401 C CA . ALA B 1 81 ? 35 -24.344 -3.35 1 72.25 81 ALA B CA 1
ATOM 5402 C C . ALA B 1 81 ? 36.031 -24.594 -4.434 1 72.25 81 ALA B C 1
ATOM 5404 O O . ALA B 1 81 ? 36.812 -25.562 -4.344 1 72.25 81 ALA B O 1
ATOM 5405 N N . THR B 1 82 ? 36.094 -23.734 -5.395 1 74.44 82 THR B N 1
ATOM 5406 C CA . THR B 1 82 ? 37.031 -23.859 -6.488 1 74.44 82 THR B CA 1
ATOM 5407 C C . THR B 1 82 ? 38.438 -23.391 -6.055 1 74.44 82 THR B C 1
ATOM 5409 O O . THR B 1 82 ? 39.438 -23.969 -6.461 1 74.44 82 THR B O 1
ATOM 5412 N N . ASP B 1 83 ? 38.469 -22.266 -5.371 1 70.5 83 ASP B N 1
ATOM 5413 C CA . ASP B 1 83 ? 39.75 -21.688 -4.949 1 70.5 83 ASP B CA 1
ATOM 5414 C C . ASP B 1 83 ? 40.531 -22.641 -4.035 1 70.5 83 ASP B C 1
ATOM 5416 O O . ASP B 1 83 ? 41.75 -22.672 -4.055 1 70.5 83 ASP B O 1
ATOM 5420 N N . LYS B 1 84 ? 39.906 -23.266 -3.221 1 61.03 84 LYS B N 1
ATOM 5421 C CA . LYS B 1 84 ? 40.562 -24.172 -2.293 1 61.03 84 LYS B CA 1
ATOM 5422 C C . LYS B 1 84 ? 41.188 -25.359 -3.035 1 61.03 84 LYS B C 1
ATOM 5424 O O . LYS B 1 84 ? 42.188 -25.906 -2.594 1 61.03 84 LYS B O 1
ATOM 5429 N N . GLU B 1 85 ? 40.594 -25.672 -4.195 1 55.94 85 GLU B N 1
ATOM 5430 C CA . GLU B 1 85 ? 41.156 -26.812 -4.906 1 55.94 85 GLU B CA 1
ATOM 5431 C C . GLU B 1 85 ? 41.969 -26.375 -6.109 1 55.94 85 GLU B C 1
ATOM 5433 O O . GLU B 1 85 ? 42.406 -27.188 -6.922 1 55.94 85 GLU B O 1
ATOM 5438 N N . ARG B 1 86 ? 42.375 -25.266 -6.441 1 52.97 86 ARG B N 1
ATOM 5439 C CA . ARG B 1 86 ? 43.094 -24.688 -7.586 1 52.97 86 ARG B CA 1
ATOM 5440 C C . ARG B 1 86 ? 44.156 -25.656 -8.094 1 52.97 86 ARG B C 1
ATOM 5442 O O . ARG B 1 86 ? 44.75 -25.438 -9.156 1 52.97 86 ARG B O 1
ATOM 5449 N N . HIS B 1 87 ? 44.625 -26.5 -7.25 1 47.72 87 HIS B N 1
ATOM 5450 C CA . HIS B 1 87 ? 45.781 -27.094 -7.938 1 47.72 87 HIS B CA 1
ATOM 5451 C C . HIS B 1 87 ? 45.344 -27.781 -9.234 1 47.72 87 HIS B C 1
ATOM 5453 O O . HIS B 1 87 ? 46.156 -27.938 -10.148 1 47.72 87 HIS B O 1
ATOM 5459 N N . GLN B 1 88 ? 44.281 -28.406 -9.258 1 45 88 GLN B N 1
ATOM 5460 C CA . GLN B 1 88 ? 44.094 -29.281 -10.406 1 45 88 GLN B CA 1
ATOM 5461 C C . GLN B 1 88 ? 42.906 -28.844 -11.266 1 45 88 GLN B C 1
ATOM 5463 O O . GLN B 1 88 ? 42.656 -29.453 -12.305 1 45 88 GLN B O 1
ATOM 5468 N N . ASP B 1 89 ? 42.062 -27.891 -10.938 1 51.16 89 ASP B N 1
ATOM 5469 C CA . ASP B 1 89 ? 40.75 -27.75 -11.578 1 51.16 89 ASP B CA 1
ATOM 5470 C C . ASP B 1 89 ? 40.844 -26.922 -12.859 1 51.16 89 ASP B C 1
ATOM 5472 O O . ASP B 1 89 ? 41.562 -25.938 -12.906 1 51.16 89 ASP B O 1
ATOM 5476 N N . GLY B 1 90 ? 40.5 -27.391 -14.062 1 52.28 90 GLY B N 1
ATOM 5477 C CA . GLY B 1 90 ? 40.562 -26.969 -15.453 1 52.28 90 GLY B CA 1
ATOM 5478 C C . GLY B 1 90 ? 39.844 -25.672 -15.711 1 52.28 90 GLY B C 1
ATOM 5479 O O . GLY B 1 90 ? 39.031 -25.219 -14.891 1 52.28 90 GLY B O 1
ATOM 5480 N N . PRO B 1 91 ? 40.312 -24.781 -16.672 1 56.66 91 PRO B N 1
ATOM 5481 C CA . PRO B 1 91 ? 39.875 -23.516 -17.266 1 56.66 91 PRO B CA 1
ATOM 5482 C C . PRO B 1 91 ? 38.344 -23.422 -17.406 1 56.66 91 PRO B C 1
ATOM 5484 O O . PRO B 1 91 ? 37.781 -22.328 -17.375 1 56.66 91 PRO B O 1
ATOM 5487 N N . ASP B 1 92 ? 37.625 -24.469 -17.109 1 76.88 92 ASP B N 1
ATOM 5488 C CA . ASP B 1 92 ? 36.219 -24.531 -17.469 1 76.88 92 ASP B CA 1
ATOM 5489 C C . ASP B 1 92 ? 35.312 -24.047 -16.328 1 76.88 92 ASP B C 1
ATOM 5491 O O . ASP B 1 92 ? 34.344 -23.328 -16.547 1 76.88 92 ASP B O 1
ATOM 5495 N N . VAL B 1 93 ? 35.75 -24.188 -15.023 1 79.12 93 VAL B N 1
ATOM 5496 C CA . VAL B 1 93 ? 34.938 -23.797 -13.883 1 79.12 93 VAL B CA 1
ATOM 5497 C C . VAL B 1 93 ? 34.938 -22.281 -13.734 1 79.12 93 VAL B C 1
ATOM 5499 O O . VAL B 1 93 ? 33.906 -21.672 -13.453 1 79.12 93 VAL B O 1
ATOM 5502 N N . GLU B 1 94 ? 36.031 -21.688 -13.977 1 77.19 94 GLU B N 1
ATOM 5503 C CA . GLU B 1 94 ? 36.156 -20.25 -13.852 1 77.19 94 GLU B CA 1
ATOM 5504 C C . GLU B 1 94 ? 35.281 -19.531 -14.898 1 77.19 94 GLU B C 1
ATOM 5506 O O . GLU B 1 94 ? 34.656 -18.516 -14.609 1 77.19 94 GLU B O 1
ATOM 5511 N N . THR B 1 95 ? 35.312 -20.125 -16.047 1 79.88 95 THR B N 1
ATOM 5512 C CA . THR B 1 95 ? 34.5 -19.531 -17.094 1 79.88 95 THR B CA 1
ATOM 5513 C C . THR B 1 95 ? 33 -19.641 -16.766 1 79.88 95 THR B C 1
ATOM 5515 O O . THR B 1 95 ? 32.25 -18.719 -17.016 1 79.88 95 THR B O 1
ATOM 5518 N N . THR B 1 96 ? 32.719 -20.766 -16.188 1 81.62 96 THR B N 1
ATOM 5519 C CA . THR B 1 96 ? 31.328 -20.969 -15.805 1 81.62 96 THR B CA 1
ATOM 5520 C C . THR B 1 96 ? 30.938 -20.016 -14.672 1 81.62 96 THR B C 1
ATOM 5522 O O . THR B 1 96 ? 29.828 -19.5 -14.656 1 81.62 96 THR B O 1
ATOM 5525 N N . LEU B 1 97 ? 31.781 -19.812 -13.797 1 81 97 LEU B N 1
ATOM 5526 C CA . LEU B 1 97 ? 31.531 -18.906 -12.688 1 81 97 LEU B CA 1
ATOM 5527 C C . LEU B 1 97 ? 31.391 -17.469 -13.18 1 81 97 LEU B C 1
ATOM 5529 O O . LEU B 1 97 ? 30.547 -16.703 -12.68 1 81 97 LEU B O 1
ATOM 5533 N N . ASP B 1 98 ? 32.125 -17.141 -14.156 1 77.81 98 ASP B N 1
ATOM 5534 C CA . ASP B 1 98 ? 32.031 -15.805 -14.742 1 77.81 98 ASP B CA 1
ATOM 5535 C C . ASP B 1 98 ? 30.703 -15.617 -15.461 1 77.81 98 ASP B C 1
ATOM 5537 O O . ASP B 1 98 ? 30.094 -14.547 -15.391 1 77.81 98 ASP B O 1
ATOM 5541 N N . THR B 1 99 ? 30.359 -16.656 -16.062 1 77.81 99 THR B N 1
ATOM 5542 C CA . THR B 1 99 ? 29.078 -16.625 -16.75 1 77.81 99 THR B CA 1
ATOM 5543 C C . THR B 1 99 ? 27.938 -16.469 -15.742 1 77.81 99 THR B C 1
ATOM 5545 O O . THR B 1 99 ? 26.969 -15.742 -16 1 77.81 99 THR B O 1
ATOM 5548 N N . LEU B 1 100 ? 28.047 -17.141 -14.695 1 79.19 100 LEU B N 1
ATOM 5549 C CA . LEU B 1 100 ? 27.031 -17.062 -13.641 1 79.19 100 LEU B CA 1
ATOM 5550 C C . LEU B 1 100 ? 26.969 -15.664 -13.055 1 79.19 100 LEU B C 1
ATOM 5552 O O . LEU B 1 100 ? 25.875 -15.117 -12.875 1 79.19 100 LEU B O 1
ATOM 5556 N N . GLN B 1 101 ? 28.016 -15.156 -12.828 1 77.06 101 GLN B N 1
ATOM 5557 C CA . GLN B 1 101 ? 28.078 -13.82 -12.242 1 77.06 101 GLN B CA 1
ATOM 5558 C C . GLN B 1 101 ? 27.516 -12.773 -13.195 1 77.06 101 GLN B C 1
ATOM 5560 O O . GLN B 1 101 ? 26.828 -11.836 -12.766 1 77.06 101 GLN B O 1
ATOM 5565 N N . LEU B 1 102 ? 27.781 -12.977 -14.445 1 73.81 102 LEU B N 1
ATOM 5566 C CA . LEU B 1 102 ? 27.234 -12.07 -15.453 1 73.81 102 LEU B CA 1
ATOM 5567 C C . LEU B 1 102 ? 25.719 -12.172 -15.516 1 73.81 102 LEU B C 1
ATOM 5569 O O . LEU B 1 102 ? 25.031 -11.164 -15.648 1 73.81 102 LEU B O 1
ATOM 5573 N N . ALA B 1 103 ? 25.281 -13.344 -15.391 1 73.94 103 ALA B N 1
ATOM 5574 C CA . ALA B 1 103 ? 23.844 -13.578 -15.461 1 73.94 103 ALA B CA 1
ATOM 5575 C C . ALA B 1 103 ? 23.141 -12.984 -14.242 1 73.94 103 ALA B C 1
ATOM 5577 O O . ALA B 1 103 ? 22 -12.531 -14.336 1 73.94 103 ALA B O 1
ATOM 5578 N N . LEU B 1 104 ? 23.812 -13 -13.195 1 74.81 104 LEU B N 1
ATOM 5579 C CA . LEU B 1 104 ? 23.234 -12.492 -11.961 1 74.81 104 LEU B CA 1
ATOM 5580 C C . LEU B 1 104 ? 23.312 -10.969 -11.906 1 74.81 104 LEU B C 1
ATOM 5582 O O . LEU B 1 104 ? 22.469 -10.32 -11.281 1 74.81 104 LEU B O 1
ATOM 5586 N N . ARG B 1 105 ? 24.234 -10.414 -12.523 1 62.59 105 ARG B N 1
ATOM 5587 C CA . ARG B 1 105 ? 24.422 -8.969 -12.555 1 62.59 105 ARG B CA 1
ATOM 5588 C C . ARG B 1 105 ? 23.391 -8.312 -13.484 1 62.59 105 ARG B C 1
ATOM 5590 O O . ARG B 1 105 ? 22.953 -7.188 -13.234 1 62.59 105 ARG B O 1
ATOM 5597 N N . ASP B 1 106 ? 23.172 -8.93 -14.602 1 57.66 106 ASP B N 1
ATOM 5598 C CA . ASP B 1 106 ? 22.234 -8.398 -15.578 1 57.66 106 ASP B CA 1
ATOM 5599 C C . ASP B 1 106 ? 20.859 -8.141 -14.93 1 57.66 106 ASP B C 1
ATOM 5601 O O . ASP B 1 106 ? 20.031 -7.422 -15.484 1 57.66 106 ASP B O 1
ATOM 5605 N N . THR B 1 107 ? 20.672 -8.766 -13.844 1 55.97 107 THR B N 1
ATOM 5606 C CA . THR B 1 107 ? 19.406 -8.602 -13.125 1 55.97 107 THR B CA 1
ATOM 5607 C C . THR B 1 107 ? 19.234 -7.16 -12.664 1 55.97 107 THR B C 1
ATOM 5609 O O . THR B 1 107 ? 18.141 -6.758 -12.266 1 55.97 107 THR B O 1
ATOM 5612 N N . LYS B 1 108 ? 20.422 -6.43 -12.836 1 51.31 108 LYS B N 1
ATOM 5613 C CA . LYS B 1 108 ? 20.406 -5.062 -12.328 1 51.31 108 LYS B CA 1
ATOM 5614 C C . LYS B 1 108 ? 19.891 -4.09 -13.398 1 51.31 108 LYS B C 1
ATOM 5616 O O . LYS B 1 108 ? 20.094 -2.881 -13.289 1 51.31 108 LYS B O 1
ATOM 5621 N N . SER B 1 109 ? 19.219 -4.707 -14.453 1 57.75 109 SER B N 1
ATOM 5622 C CA . SER B 1 109 ? 18.688 -3.773 -15.438 1 57.75 109 SER B CA 1
ATOM 5623 C C . SER B 1 109 ? 17.531 -2.971 -14.867 1 57.75 109 SER B C 1
ATOM 5625 O O . SER B 1 109 ? 16.656 -3.521 -14.18 1 57.75 109 SER B O 1
ATOM 5627 N N . THR B 1 110 ? 17.672 -1.701 -14.852 1 64.75 110 THR B N 1
ATOM 5628 C CA . THR B 1 110 ? 16.656 -0.757 -14.398 1 64.75 110 THR B CA 1
ATOM 5629 C C . THR B 1 110 ? 15.328 -1.01 -15.102 1 64.75 110 THR B C 1
ATOM 5631 O O . THR B 1 110 ? 15.289 -1.139 -16.328 1 64.75 110 THR B O 1
ATOM 5634 N N . PRO B 1 111 ? 14.367 -1.329 -14.344 1 76.31 111 PRO B N 1
ATOM 5635 C CA . PRO B 1 111 ? 13.055 -1.516 -14.961 1 76.31 111 PRO B CA 1
ATOM 5636 C C . PRO B 1 111 ? 12.664 -0.363 -15.891 1 76.31 111 PRO B C 1
ATOM 5638 O O . PRO B 1 111 ? 13.023 0.788 -15.625 1 76.31 111 PRO B O 1
ATOM 5641 N N . SER B 1 112 ? 12.078 -0.731 -17.016 1 78 112 SER B N 1
ATOM 5642 C CA . SER B 1 112 ? 11.57 0.254 -17.969 1 78 112 SER B CA 1
ATOM 5643 C C . SER B 1 112 ? 10.062 0.45 -17.797 1 78 112 SER B C 1
ATOM 5645 O O . SER B 1 112 ? 9.414 -0.309 -17.078 1 78 112 SER B O 1
ATOM 5647 N N . THR B 1 113 ? 9.516 1.426 -18.438 1 80.12 113 THR B N 1
ATOM 5648 C CA . THR B 1 113 ? 8.086 1.708 -18.406 1 80.12 113 THR B CA 1
ATOM 5649 C C . THR B 1 113 ? 7.289 0.534 -18.969 1 80.12 113 THR B C 1
ATOM 5651 O O . THR B 1 113 ? 6.16 0.282 -18.547 1 80.12 113 THR B O 1
ATOM 5654 N N . ALA B 1 114 ? 7.914 -0.172 -19.859 1 81.5 114 ALA B N 1
ATOM 5655 C CA . ALA B 1 114 ? 7.258 -1.306 -20.5 1 81.5 114 ALA B CA 1
ATOM 5656 C C . ALA B 1 114 ? 6.996 -2.43 -19.5 1 81.5 114 ALA B C 1
ATOM 5658 O O . ALA B 1 114 ? 6.074 -3.227 -19.688 1 81.5 114 ALA B O 1
ATOM 5659 N N . ASP B 1 115 ? 7.734 -2.463 -18.469 1 85.31 115 ASP B N 1
ATOM 5660 C CA . ASP B 1 115 ? 7.594 -3.498 -17.453 1 85.31 115 ASP B CA 1
ATOM 5661 C C . ASP B 1 115 ? 6.344 -3.268 -16.609 1 85.31 115 ASP B C 1
ATOM 5663 O O . ASP B 1 115 ? 5.887 -4.172 -15.906 1 85.31 115 ASP B O 1
ATOM 5667 N N . TYR B 1 116 ? 5.777 -2.078 -16.734 1 88.25 116 TYR B N 1
ATOM 5668 C CA . TYR B 1 116 ? 4.617 -1.71 -15.93 1 88.25 116 TYR B CA 1
ATOM 5669 C C . TYR B 1 116 ? 3.373 -1.567 -16.797 1 88.25 116 TYR B C 1
ATOM 5671 O O . TYR B 1 116 ? 2.354 -1.038 -16.344 1 88.25 116 TYR B O 1
ATOM 5679 N N . GLN B 1 117 ? 3.508 -1.982 -18.031 1 87.12 117 GLN B N 1
ATOM 5680 C CA . GLN B 1 117 ? 2.398 -1.96 -18.984 1 87.12 117 GLN B CA 1
ATOM 5681 C C . GLN B 1 117 ? 2.211 -3.324 -19.641 1 87.12 117 GLN B C 1
ATOM 5683 O O . GLN B 1 117 ? 3.137 -4.137 -19.672 1 87.12 117 GLN B O 1
ATOM 5688 N N . PHE B 1 118 ? 0.963 -3.574 -20.047 1 87.31 118 PHE B N 1
ATOM 5689 C CA . PHE B 1 118 ? 0.717 -4.809 -20.781 1 87.31 118 PHE B CA 1
ATOM 5690 C C . PHE B 1 118 ? 1.343 -4.75 -22.172 1 87.31 118 PHE B C 1
ATOM 5692 O O . PHE B 1 118 ? 1.624 -3.664 -22.688 1 87.31 118 PHE B O 1
ATOM 5699 N N . ASN B 1 119 ? 1.533 -5.922 -22.625 1 74.56 119 ASN B N 1
ATOM 5700 C CA . ASN B 1 119 ? 2.098 -6.008 -23.969 1 74.56 119 ASN B CA 1
ATOM 5701 C C . ASN B 1 119 ? 1.105 -5.535 -25.016 1 74.56 119 ASN B C 1
ATOM 5703 O O . ASN B 1 119 ? -0.098 -5.766 -24.891 1 74.56 119 ASN B O 1
ATOM 5707 N N . GLY B 1 120 ? 1.491 -4.715 -25.938 1 64.62 120 GLY B N 1
ATOM 5708 C CA . GLY B 1 120 ? 0.652 -4.375 -27.078 1 64.62 120 GLY B CA 1
ATOM 5709 C C . GLY B 1 120 ? -0.053 -3.041 -26.922 1 64.62 120 GLY B C 1
ATOM 5710 O O . GLY B 1 120 ? -0.758 -2.594 -27.828 1 64.62 120 GLY B O 1
ATOM 5711 N N . VAL B 1 121 ? -0.236 -2.553 -25.609 1 55.47 121 VAL B N 1
ATOM 5712 C CA . VAL B 1 121 ? -0.954 -1.29 -25.469 1 55.47 121 VAL B CA 1
ATOM 5713 C C . VAL B 1 121 ? -0.132 -0.154 -26.062 1 55.47 121 VAL B C 1
ATOM 5715 O O . VAL B 1 121 ? 1.021 0.06 -25.688 1 55.47 121 VAL B O 1
ATOM 5718 N N . GLN B 1 122 ? -0.269 0.09 -27.266 1 48 122 GLN B N 1
ATOM 5719 C CA . GLN B 1 122 ? 0.332 1.278 -27.859 1 48 122 GLN B CA 1
ATOM 5720 C C . GLN B 1 122 ? -0.02 2.531 -27.062 1 48 122 GLN B C 1
ATOM 5722 O O . GLN B 1 122 ? -1.156 2.688 -26.609 1 48 122 GLN B O 1
ATOM 5727 N N . ALA B 1 123 ? 0.904 3.211 -26.453 1 46.47 123 ALA B N 1
ATOM 5728 C CA . ALA B 1 123 ? 0.935 4.434 -25.656 1 46.47 123 ALA B CA 1
ATOM 5729 C C . ALA B 1 123 ? -0.242 5.344 -26 1 46.47 123 ALA B C 1
ATOM 5731 O O . ALA B 1 123 ? -0.775 6.035 -25.125 1 46.47 123 ALA B O 1
ATOM 5732 N N . THR B 1 124 ? -0.49 5.543 -27.172 1 43.78 124 THR B N 1
ATOM 5733 C CA . THR B 1 124 ? -1.308 6.625 -27.719 1 43.78 124 THR B CA 1
ATOM 5734 C C . THR B 1 124 ? -2.768 6.457 -27.297 1 43.78 124 THR B C 1
ATOM 5736 O O . THR B 1 124 ? -3.598 7.324 -27.578 1 43.78 124 THR B O 1
ATOM 5739 N N . SER B 1 125 ? -3.258 5.312 -26.719 1 44.84 125 SER B N 1
ATOM 5740 C CA . SER B 1 125 ? -4.688 5.02 -26.75 1 44.84 125 SER B CA 1
ATOM 5741 C C . SER B 1 125 ? -5.34 5.344 -25.406 1 44.84 125 SER B C 1
ATOM 5743 O O . SER B 1 125 ? -6.402 4.809 -25.078 1 44.84 125 SER B O 1
ATOM 5745 N N . HIS B 1 126 ? -4.836 5.824 -24.484 1 47.91 126 HIS B N 1
ATOM 5746 C CA . HIS B 1 126 ? -5.352 6.02 -23.141 1 47.91 126 HIS B CA 1
ATOM 5747 C C . HIS B 1 126 ? -6.707 6.715 -23.156 1 47.91 126 HIS B C 1
ATOM 5749 O O . HIS B 1 126 ? -7.387 6.789 -22.125 1 47.91 126 HIS B O 1
ATOM 5755 N N . GLY B 1 127 ? -7.094 7 -24.391 1 46.94 127 GLY B N 1
ATOM 5756 C CA . GLY B 1 127 ? -8.383 7.648 -24.547 1 46.94 127 GLY B CA 1
ATOM 5757 C C . GLY B 1 127 ? -9.336 6.883 -25.438 1 46.94 127 GLY B C 1
ATOM 5758 O O . GLY B 1 127 ? -10.367 7.414 -25.859 1 46.94 127 GLY B O 1
ATOM 5759 N N . SER B 1 128 ? -8.828 5.715 -25.781 1 51.88 128 SER B N 1
ATOM 5760 C CA . SER B 1 128 ? -9.633 5.113 -26.844 1 51.88 128 SER B CA 1
ATOM 5761 C C . SER B 1 128 ? -10.938 4.539 -26.281 1 51.88 128 SER B C 1
ATOM 5763 O O . SER B 1 128 ? -10.984 4.094 -25.141 1 51.88 128 SER B O 1
ATOM 5765 N N . ILE B 1 129 ? -12.016 4.926 -26.953 1 56.59 129 ILE B N 1
ATOM 5766 C CA . ILE B 1 129 ? -13.383 4.484 -26.719 1 56.59 129 ILE B CA 1
ATOM 5767 C C . ILE B 1 129 ? -13.422 2.965 -26.578 1 56.59 129 ILE B C 1
ATOM 5769 O O . ILE B 1 129 ? -13.023 2.242 -27.5 1 56.59 129 ILE B O 1
ATOM 5773 N N . ILE B 1 130 ? -13.414 2.416 -25.328 1 66.12 130 ILE B N 1
ATOM 5774 C CA . ILE B 1 130 ? -13.633 0.992 -25.078 1 66.12 130 ILE B CA 1
ATOM 5775 C C . ILE B 1 130 ? -14.953 0.555 -25.703 1 66.12 130 ILE B C 1
ATOM 5777 O O . ILE B 1 130 ? -16.016 1.029 -25.312 1 66.12 130 ILE B O 1
ATOM 5781 N N . LEU B 1 131 ? -14.812 -0.056 -26.906 1 70.44 131 LEU B N 1
ATOM 5782 C CA . LEU B 1 131 ? -15.992 -0.575 -27.594 1 70.44 131 LEU B CA 1
ATOM 5783 C C . LEU B 1 131 ? -16.422 -1.912 -27 1 70.44 131 LEU B C 1
ATOM 5785 O O . LEU B 1 131 ? -15.664 -2.887 -27.047 1 70.44 131 LEU B O 1
ATOM 5789 N N . PRO B 1 132 ? -17.562 -1.909 -26.516 1 79.31 132 PRO B N 1
ATOM 5790 C CA . PRO B 1 132 ? -18.016 -3.168 -25.922 1 79.31 132 PRO B CA 1
ATOM 5791 C C . PRO B 1 132 ? -18.188 -4.281 -26.953 1 79.31 132 PRO B C 1
ATOM 5793 O O . PRO B 1 132 ? -18.406 -4.004 -28.125 1 79.31 132 PRO B O 1
ATOM 5796 N N . LEU B 1 133 ? -17.984 -5.535 -26.656 1 91.75 133 LEU B N 1
ATOM 5797 C CA . LEU B 1 133 ? -18.203 -6.727 -27.469 1 91.75 133 LEU B CA 1
ATOM 5798 C C . LEU B 1 133 ? -19.672 -6.852 -27.844 1 91.75 133 LEU B C 1
ATOM 5800 O O . LEU B 1 133 ? -20.547 -6.246 -27.219 1 91.75 133 LEU B O 1
ATOM 5804 N N . PRO B 1 134 ? -19.953 -7.57 -28.922 1 91.25 134 PRO B N 1
ATOM 5805 C CA . PRO B 1 134 ? -21.344 -7.719 -29.359 1 91.25 134 PRO B CA 1
ATOM 5806 C C . PRO B 1 134 ? -22.234 -8.344 -28.281 1 91.25 134 PRO B C 1
ATOM 5808 O O . PRO B 1 134 ? -21.844 -9.328 -27.641 1 91.25 134 PRO B O 1
ATOM 5811 N N . VAL B 1 135 ? -23.469 -7.809 -28.156 1 92.19 135 VAL B N 1
ATOM 5812 C CA . VAL B 1 135 ? -24.391 -8.203 -27.094 1 92.19 135 VAL B CA 1
ATOM 5813 C C . VAL B 1 135 ? -24.797 -9.664 -27.297 1 92.19 135 VAL B C 1
ATOM 5815 O O . VAL B 1 135 ? -25 -10.398 -26.312 1 92.19 135 VAL B O 1
ATOM 5818 N N . ASN B 1 136 ? -24.938 -10.141 -28.516 1 92.44 136 ASN B N 1
ATOM 5819 C CA . ASN B 1 136 ? -25.344 -11.508 -28.797 1 92.44 136 ASN B CA 1
ATOM 5820 C C . ASN B 1 136 ? -24.328 -12.516 -28.266 1 92.44 136 ASN B C 1
ATOM 5822 O O . ASN B 1 136 ? -24.703 -13.602 -27.812 1 92.44 136 ASN B O 1
ATOM 5826 N N . LEU B 1 137 ? -23.125 -12.125 -28.406 1 94.5 137 LEU B N 1
ATOM 5827 C CA . LEU B 1 137 ? -22.078 -12.992 -27.875 1 94.5 137 LEU B CA 1
ATOM 5828 C C . LEU B 1 137 ? -22.188 -13.109 -26.344 1 94.5 137 LEU B C 1
ATOM 5830 O O . LEU B 1 137 ? -22.016 -14.188 -25.797 1 94.5 137 LEU B O 1
ATOM 5834 N N . ILE B 1 138 ? -22.484 -11.961 -25.734 1 94.81 138 ILE B N 1
ATOM 5835 C CA . ILE B 1 138 ? -22.594 -11.938 -24.266 1 94.81 138 ILE B CA 1
ATOM 5836 C C . ILE B 1 138 ? -23.734 -12.836 -23.828 1 94.81 138 ILE B C 1
ATOM 5838 O O . ILE B 1 138 ? -23.594 -13.609 -22.875 1 94.81 138 ILE B O 1
ATOM 5842 N N . ILE B 1 139 ? -24.828 -12.773 -24.5 1 94.12 139 ILE B N 1
ATOM 5843 C CA . ILE B 1 139 ? -26 -13.602 -24.188 1 94.12 139 ILE B CA 1
ATOM 5844 C C . ILE B 1 139 ? -25.641 -15.07 -24.359 1 94.12 139 ILE B C 1
ATOM 5846 O O . ILE B 1 139 ? -26 -15.914 -23.531 1 94.12 139 ILE B O 1
ATOM 5850 N N . ALA B 1 140 ? -24.938 -15.383 -25.406 1 95.12 140 ALA B N 1
ATOM 5851 C CA . ALA B 1 140 ? -24.531 -16.766 -25.672 1 95.12 140 ALA B CA 1
ATOM 5852 C C . ALA B 1 140 ? -23.625 -17.297 -24.578 1 95.12 140 ALA B C 1
ATOM 5854 O O . ALA B 1 140 ? -23.766 -18.453 -24.156 1 95.12 140 ALA B O 1
ATOM 5855 N N . ILE B 1 141 ? -22.703 -16.469 -24.141 1 95.31 141 ILE B N 1
ATOM 5856 C CA . ILE B 1 141 ? -21.781 -16.859 -23.078 1 95.31 141 ILE B CA 1
ATOM 5857 C C . ILE B 1 141 ? -22.562 -17.109 -21.781 1 95.31 141 ILE B C 1
ATOM 5859 O O . ILE B 1 141 ? -22.328 -18.109 -21.094 1 95.31 141 ILE B O 1
ATOM 5863 N N . LEU B 1 142 ? -23.516 -16.234 -21.453 1 94.94 142 LEU B N 1
ATOM 5864 C CA . LEU B 1 142 ? -24.312 -16.391 -20.25 1 94.94 142 LEU B CA 1
ATOM 5865 C C . LEU B 1 142 ? -25.156 -17.656 -20.312 1 94.94 142 LEU B C 1
ATOM 5867 O O . LEU B 1 142 ? -25.312 -18.344 -19.297 1 94.94 142 LEU B O 1
ATOM 5871 N N . GLN B 1 143 ? -25.625 -18.016 -21.469 1 93.94 143 GLN B N 1
ATOM 5872 C CA . GLN B 1 143 ? -26.391 -19.25 -21.641 1 93.94 143 GLN B CA 1
ATOM 5873 C C . GLN B 1 143 ? -25.516 -20.484 -21.453 1 93.94 143 GLN B C 1
ATOM 5875 O O . GLN B 1 143 ? -25.953 -21.484 -20.891 1 93.94 143 GLN B O 1
ATOM 5880 N N . HIS B 1 144 ? -24.328 -20.359 -21.953 1 92.44 144 HIS B N 1
ATOM 5881 C CA . HIS B 1 144 ? -23.391 -21.469 -21.781 1 92.44 144 HIS B CA 1
ATOM 5882 C C . HIS B 1 144 ? -23.047 -21.672 -20.312 1 92.44 144 HIS B C 1
ATOM 5884 O O . HIS B 1 144 ? -22.891 -22.812 -19.859 1 92.44 144 HIS B O 1
ATOM 5890 N N . ILE B 1 145 ? -22.875 -20.547 -19.562 1 91.06 145 ILE B N 1
ATOM 5891 C CA . ILE B 1 145 ? -22.531 -20.609 -18.156 1 91.06 145 ILE B CA 1
ATOM 5892 C C . ILE B 1 145 ? -23.625 -21.328 -17.375 1 91.06 145 ILE B C 1
ATOM 5894 O O . ILE B 1 145 ? -23.344 -22.078 -16.438 1 91.06 145 ILE B O 1
ATOM 5898 N N . LYS B 1 146 ? -24.859 -21.109 -17.781 1 88.38 146 LYS B N 1
ATOM 5899 C CA . LYS B 1 146 ? -26.016 -21.734 -17.125 1 88.38 146 LYS B CA 1
ATOM 5900 C C . LYS B 1 146 ? -26.031 -23.234 -17.359 1 88.38 146 LYS B C 1
ATOM 5902 O O . LYS B 1 146 ? -26.484 -24 -16.5 1 88.38 146 LYS B O 1
ATOM 5907 N N . LYS B 1 147 ? -25.547 -23.703 -18.484 1 87.06 147 LYS B N 1
ATOM 5908 C CA . LYS B 1 147 ? -25.547 -25.125 -18.844 1 87.06 147 LYS B CA 1
ATOM 5909 C C . LYS B 1 147 ? -24.375 -25.859 -18.203 1 87.06 147 LYS B C 1
ATOM 5911 O O . LYS B 1 147 ? -24.531 -26.969 -17.703 1 87.06 147 LYS B O 1
ATOM 5916 N N . GLN B 1 148 ? -23.297 -25.25 -18.344 1 84.19 148 GLN B N 1
ATOM 5917 C CA . GLN B 1 148 ? -22.078 -25.844 -17.812 1 84.19 148 GLN B CA 1
ATOM 5918 C C . GLN B 1 148 ? -21.281 -24.812 -17 1 84.19 148 GLN B C 1
ATOM 5920 O O . GLN B 1 148 ? -20.891 -23.781 -17.531 1 84.19 148 GLN B O 1
ATOM 5925 N N . HIS B 1 149 ? -21 -25.141 -15.781 1 85.56 149 HIS B N 1
ATOM 5926 C CA . HIS B 1 149 ? -20.25 -24.234 -14.914 1 85.56 149 HIS B CA 1
ATOM 5927 C C . HIS B 1 149 ? -18.797 -24.109 -15.383 1 85.56 149 HIS B C 1
ATOM 5929 O O . HIS B 1 149 ? -18.047 -25.094 -15.383 1 85.56 149 HIS B O 1
ATOM 5935 N N . PRO B 1 150 ? -18.391 -22.906 -15.758 1 88.56 150 PRO B N 1
ATOM 5936 C CA . PRO B 1 150 ? -17.016 -22.75 -16.266 1 88.56 150 PRO B CA 1
ATOM 5937 C C . PRO B 1 150 ? -15.953 -22.984 -15.195 1 88.56 150 PRO B C 1
ATOM 5939 O O . PRO B 1 150 ? -16.219 -22.797 -14.008 1 88.56 150 PRO B O 1
ATOM 5942 N N . VAL B 1 151 ? -14.75 -23.359 -15.641 1 87.06 151 VAL B N 1
ATOM 5943 C CA . VAL B 1 151 ? -13.609 -23.547 -14.75 1 87.06 151 VAL B CA 1
ATOM 5944 C C . VAL B 1 151 ? -13.234 -22.219 -14.086 1 87.06 151 VAL B C 1
ATOM 5946 O O . VAL B 1 151 ? -12.922 -22.188 -12.898 1 87.06 151 VAL B O 1
ATOM 5949 N N . PHE B 1 152 ? -13.328 -21.141 -14.852 1 88.44 152 PHE B N 1
ATOM 5950 C CA . PHE B 1 152 ? -12.969 -19.812 -14.375 1 88.44 152 PHE B CA 1
ATOM 5951 C C . PHE B 1 152 ? -13.812 -19.438 -13.164 1 88.44 152 PHE B C 1
ATOM 5953 O O . PHE B 1 152 ? -13.32 -18.781 -12.242 1 88.44 152 PHE B O 1
ATOM 5960 N N . LEU B 1 153 ? -14.977 -19.812 -13.148 1 85.56 153 LEU B N 1
ATOM 5961 C CA . LEU B 1 153 ? -15.875 -19.453 -12.062 1 85.56 153 LEU B CA 1
ATOM 5962 C C . LEU B 1 153 ? -15.742 -20.422 -10.891 1 85.56 153 LEU B C 1
ATOM 5964 O O . LEU B 1 153 ? -16.469 -20.312 -9.898 1 85.56 153 LEU B O 1
ATOM 5968 N N . SER B 1 154 ? -14.883 -21.391 -10.992 1 81.31 154 SER B N 1
ATOM 5969 C CA . SER B 1 154 ? -14.547 -22.281 -9.875 1 81.31 154 SER B CA 1
ATOM 5970 C C . SER B 1 154 ? -13.281 -21.812 -9.164 1 81.31 154 SER B C 1
ATOM 5972 O O . SER B 1 154 ? -12.898 -22.375 -8.133 1 81.31 154 SER B O 1
ATOM 5974 N N . SER B 1 155 ? -12.781 -20.75 -9.695 1 70.38 155 SER B N 1
ATOM 5975 C CA . SER B 1 155 ? -11.484 -20.266 -9.234 1 70.38 155 SER B CA 1
ATOM 5976 C C . SER B 1 155 ? -11.641 -19.297 -8.07 1 70.38 155 SER B C 1
ATOM 5978 O O . SER B 1 155 ? -12.742 -19.109 -7.551 1 70.38 155 SER B O 1
ATOM 5980 N N . TYR B 1 156 ? -10.547 -18.531 -7.77 1 73.06 156 TYR B N 1
ATOM 5981 C CA . TYR B 1 156 ? -10.352 -17.766 -6.543 1 73.06 156 TYR B CA 1
ATOM 5982 C C . TYR B 1 156 ? -11.117 -16.453 -6.59 1 73.06 156 TYR B C 1
ATOM 5984 O O . TYR B 1 156 ? -11.859 -16.125 -5.664 1 73.06 156 TYR B O 1
ATOM 5992 N N . ALA B 1 157 ? -11.25 -15.773 -7.699 1 85.38 157 ALA B N 1
ATOM 5993 C CA . ALA B 1 157 ? -11.672 -14.375 -7.672 1 85.38 157 ALA B CA 1
ATOM 5994 C C . ALA B 1 157 ? -13.195 -14.258 -7.727 1 85.38 157 ALA B C 1
ATOM 5996 O O . ALA B 1 157 ? -13.789 -13.43 -7.031 1 85.38 157 ALA B O 1
ATOM 5997 N N . ILE B 1 158 ? -13.836 -15.109 -8.562 1 89.19 158 ILE B N 1
ATOM 5998 C CA . ILE B 1 158 ? -15.289 -15.102 -8.672 1 89.19 158 ILE B CA 1
ATOM 5999 C C . ILE B 1 158 ? -15.805 -16.531 -8.82 1 89.19 158 ILE B C 1
ATOM 6001 O O . ILE B 1 158 ? -15.156 -17.375 -9.453 1 89.19 158 ILE B O 1
ATOM 6005 N N . ASN B 1 159 ? -16.953 -16.812 -8.195 1 86.81 159 ASN B N 1
ATOM 6006 C CA . ASN B 1 159 ? -17.484 -18.172 -8.289 1 86.81 159 ASN B CA 1
ATOM 6007 C C . ASN B 1 159 ? -19 -18.172 -8.508 1 86.81 159 ASN B C 1
ATOM 6009 O O . ASN B 1 159 ? -19.656 -19.219 -8.414 1 86.81 159 ASN B O 1
ATOM 6013 N N . ASP B 1 160 ? -19.516 -17.016 -8.719 1 87.62 160 ASP B N 1
ATOM 6014 C CA . ASP B 1 160 ? -20.969 -16.891 -8.875 1 87.62 160 ASP B CA 1
ATOM 6015 C C . ASP B 1 160 ? -21.328 -16.344 -10.258 1 87.62 160 ASP B C 1
ATOM 6017 O O . ASP B 1 160 ? -21.031 -15.188 -10.57 1 87.62 160 ASP B O 1
ATOM 6021 N N . PRO B 1 161 ? -22.047 -17.109 -11.047 1 89.62 161 PRO B N 1
ATOM 6022 C CA . PRO B 1 161 ? -22.453 -16.656 -12.375 1 89.62 161 PRO B CA 1
ATOM 6023 C C . PRO B 1 161 ? -23.344 -15.422 -12.32 1 89.62 161 PRO B C 1
ATOM 6025 O O . PRO B 1 161 ? -23.391 -14.641 -13.281 1 89.62 161 PRO B O 1
ATOM 6028 N N . ALA B 1 162 ? -24 -15.25 -11.18 1 90.25 162 ALA B N 1
ATOM 6029 C CA . ALA B 1 162 ? -24.906 -14.109 -11.047 1 90.25 162 ALA B CA 1
ATOM 6030 C C . ALA B 1 162 ? -24.141 -12.789 -11.156 1 90.25 162 ALA B C 1
ATOM 6032 O O . ALA B 1 162 ? -24.688 -11.789 -11.633 1 90.25 162 ALA B O 1
ATOM 6033 N N . LEU B 1 163 ? -22.953 -12.844 -10.75 1 92.5 163 LEU B N 1
ATOM 6034 C CA . LEU B 1 163 ? -22.141 -11.625 -10.836 1 92.5 163 LEU B CA 1
ATOM 6035 C C . LEU B 1 163 ? -21.875 -11.258 -12.297 1 92.5 163 LEU B C 1
ATOM 6037 O O . LEU B 1 163 ? -21.875 -10.078 -12.648 1 92.5 163 LEU B O 1
ATOM 6041 N N . VAL B 1 164 ? -21.641 -12.242 -13.141 1 94.31 164 VAL B N 1
ATOM 6042 C CA . VAL B 1 164 ? -21.375 -11.992 -14.555 1 94.31 164 VAL B CA 1
ATOM 6043 C C . VAL B 1 164 ? -22.625 -11.406 -15.211 1 94.31 164 VAL B C 1
ATOM 6045 O O . VAL B 1 164 ? -22.531 -10.492 -16.031 1 94.31 164 VAL B O 1
ATOM 6048 N N . GLU B 1 165 ? -23.703 -11.961 -14.82 1 94.38 165 GLU B N 1
ATOM 6049 C CA . GLU B 1 165 ? -24.969 -11.461 -15.344 1 94.38 165 GLU B CA 1
ATOM 6050 C C . GLU B 1 165 ? -25.203 -10.016 -14.922 1 94.38 165 GLU B C 1
ATOM 6052 O O . GLU B 1 165 ? -25.609 -9.18 -15.742 1 94.38 165 GLU B O 1
ATOM 6057 N N . ASP B 1 166 ? -24.969 -9.789 -13.719 1 92.88 166 ASP B N 1
ATOM 6058 C CA . ASP B 1 166 ? -25.188 -8.445 -13.18 1 92.88 166 ASP B CA 1
ATOM 6059 C C . ASP B 1 166 ? -24.266 -7.426 -13.859 1 92.88 166 ASP B C 1
ATOM 6061 O O . ASP B 1 166 ? -24.703 -6.332 -14.211 1 92.88 166 ASP B O 1
ATOM 6065 N N . LEU B 1 167 ? -23.047 -7.773 -14.023 1 93.44 167 LEU B N 1
ATOM 6066 C CA . LEU B 1 167 ? -22.094 -6.883 -14.688 1 93.44 167 LEU B CA 1
ATOM 6067 C C . LEU B 1 167 ? -22.5 -6.625 -16.125 1 93.44 167 LEU B C 1
ATOM 6069 O O . LEU B 1 167 ? -22.406 -5.496 -16.609 1 93.44 167 LEU B O 1
ATOM 6073 N N . SER B 1 168 ? -22.922 -7.652 -16.812 1 94.88 168 SER B N 1
ATOM 6074 C CA . SER B 1 168 ? -23.375 -7.516 -18.203 1 94.88 168 SER B CA 1
ATOM 6075 C C . SER B 1 168 ? -24.578 -6.598 -18.297 1 94.88 168 SER B C 1
ATOM 6077 O O . SER B 1 168 ? -24.656 -5.762 -19.203 1 94.88 168 SER B O 1
ATOM 6079 N N . ARG B 1 169 ? -25.484 -6.777 -17.406 1 92.62 169 ARG B N 1
ATOM 6080 C CA . ARG B 1 169 ? -26.672 -5.938 -17.391 1 92.62 169 ARG B CA 1
ATOM 6081 C C . ARG B 1 169 ? -26.312 -4.473 -17.172 1 92.62 169 ARG B C 1
ATOM 6083 O O . ARG B 1 169 ? -26.859 -3.584 -17.828 1 92.62 169 ARG B O 1
ATOM 6090 N N . GLN B 1 170 ? -25.375 -4.211 -16.297 1 91.31 170 GLN B N 1
ATOM 6091 C CA . GLN B 1 170 ? -24.969 -2.846 -15.961 1 91.31 170 GLN B CA 1
ATOM 6092 C C . GLN B 1 170 ? -24.312 -2.164 -17.156 1 91.31 170 GLN B C 1
ATOM 6094 O O . GLN B 1 170 ? -24.453 -0.954 -17.344 1 91.31 170 GLN B O 1
ATOM 6099 N N . VAL B 1 171 ? -23.578 -2.934 -17.953 1 92.25 171 VAL B N 1
ATOM 6100 C CA . VAL B 1 171 ? -22.812 -2.346 -19.031 1 92.25 171 VAL B CA 1
ATOM 6101 C C . VAL B 1 171 ? -23.672 -2.246 -20.281 1 92.25 171 VAL B C 1
ATOM 6103 O O . VAL B 1 171 ? -23.641 -1.232 -20.984 1 92.25 171 VAL B O 1
ATOM 6106 N N . TYR B 1 172 ? -24.484 -3.232 -20.609 1 91.38 172 TYR B N 1
ATOM 6107 C CA . TYR B 1 172 ? -25.188 -3.275 -21.875 1 91.38 172 TYR B CA 1
ATOM 6108 C C . TYR B 1 172 ? -26.609 -2.744 -21.719 1 91.38 172 TYR B C 1
ATOM 6110 O O . TYR B 1 172 ? -27.234 -2.303 -22.703 1 91.38 172 TYR B O 1
ATOM 6118 N N . PHE B 1 173 ? -27.141 -2.787 -20.547 1 89.06 173 PHE B N 1
ATOM 6119 C CA . PHE B 1 173 ? -28.469 -2.244 -20.266 1 89.06 173 PHE B CA 1
ATOM 6120 C C . PHE B 1 173 ? -28.422 -1.341 -19.031 1 89.06 173 PHE B C 1
ATOM 6122 O O . PHE B 1 173 ? -29.078 -1.62 -18.031 1 89.06 173 PHE B O 1
ATOM 6129 N N . PRO B 1 174 ? -27.688 -0.211 -19.203 1 86.69 174 PRO B N 1
ATOM 6130 C CA . PRO B 1 174 ? -27.406 0.606 -18.016 1 86.69 174 PRO B CA 1
ATOM 6131 C C . PRO B 1 174 ? -28.641 1.387 -17.547 1 86.69 174 PRO B C 1
ATOM 6133 O O . PRO B 1 174 ? -29.375 1.94 -18.375 1 86.69 174 PRO B O 1
ATOM 6136 N N . THR B 1 175 ? -28.797 1.321 -16.266 1 83.5 175 THR B N 1
ATOM 6137 C CA . THR B 1 175 ? -29.797 2.176 -15.625 1 83.5 175 THR B CA 1
ATOM 6138 C C . THR B 1 175 ? -29.125 3.41 -15.016 1 83.5 175 THR B C 1
ATOM 6140 O O . THR B 1 175 ? -29.781 4.441 -14.836 1 83.5 175 THR B O 1
ATOM 6143 N N . ASN B 1 176 ? -27.859 3.246 -14.703 1 83.38 176 ASN B N 1
ATOM 6144 C CA . ASN B 1 176 ? -27.031 4.32 -14.156 1 83.38 176 ASN B CA 1
ATOM 6145 C C . ASN B 1 176 ? -25.828 4.609 -15.047 1 83.38 176 ASN B C 1
ATOM 6147 O O . ASN B 1 176 ? -25.625 3.936 -16.062 1 83.38 176 ASN B O 1
ATOM 6151 N N . SER B 1 177 ? -25.141 5.609 -14.688 1 84.62 177 SER B N 1
ATOM 6152 C CA . SER B 1 177 ? -23.969 5.953 -15.461 1 84.62 177 SER B CA 1
ATOM 6153 C C . SER B 1 177 ? -22.922 4.836 -15.414 1 84.62 177 SER B C 1
ATOM 6155 O O . SER B 1 177 ? -22.719 4.223 -14.367 1 84.62 177 SER B O 1
ATOM 6157 N N . VAL B 1 178 ? -22.469 4.492 -16.562 1 88.06 178 VAL B N 1
ATOM 6158 C CA . VAL B 1 178 ? -21.469 3.438 -16.688 1 88.06 178 VAL B CA 1
ATOM 6159 C C . VAL B 1 178 ? -20.062 4.047 -16.641 1 88.06 178 VAL B C 1
ATOM 6161 O O . VAL B 1 178 ? -19.75 4.941 -17.422 1 88.06 178 VAL B O 1
ATOM 6164 N N . THR B 1 179 ? -19.312 3.654 -15.727 1 87.38 179 THR B N 1
ATOM 6165 C CA . THR B 1 179 ? -17.953 4.148 -15.586 1 87.38 179 THR B CA 1
ATOM 6166 C C . THR B 1 179 ? -16.969 3.24 -16.312 1 87.38 179 THR B C 1
ATOM 6168 O O . THR B 1 179 ? -17.328 2.145 -16.75 1 87.38 179 THR B O 1
ATOM 6171 N N . ILE B 1 180 ? -15.789 3.674 -16.484 1 90 180 ILE B N 1
ATOM 6172 C CA . ILE B 1 180 ? -14.734 2.871 -17.109 1 90 180 ILE B CA 1
ATOM 6173 C C . ILE B 1 180 ? -14.477 1.622 -16.266 1 90 180 ILE B C 1
ATOM 6175 O O . ILE B 1 180 ? -14.125 0.568 -16.812 1 90 180 ILE B O 1
ATOM 6179 N N . GLY B 1 181 ? -14.711 1.72 -14.984 1 91.94 181 GLY B N 1
ATOM 6180 C CA . GLY B 1 181 ? -14.562 0.58 -14.094 1 91.94 181 GLY B CA 1
ATOM 6181 C C . GLY B 1 181 ? -15.523 -0.549 -14.398 1 91.94 181 GLY B C 1
ATOM 6182 O O . GLY B 1 181 ? -15.141 -1.721 -14.398 1 91.94 181 GLY B O 1
ATOM 6183 N N . HIS B 1 182 ? -16.734 -0.215 -14.773 1 92.94 182 HIS B N 1
ATOM 6184 C CA . HIS B 1 182 ? -17.75 -1.203 -15.133 1 92.94 182 HIS B CA 1
ATOM 6185 C C . HIS B 1 182 ? -17.359 -1.96 -16.391 1 92.94 182 HIS B C 1
ATOM 6187 O O . HIS B 1 182 ? -17.422 -3.191 -16.438 1 92.94 182 HIS B O 1
ATOM 6193 N N . ILE B 1 183 ? -16.969 -1.252 -17.312 1 93.5 183 ILE B N 1
ATOM 6194 C CA . ILE B 1 183 ? -16.641 -1.823 -18.609 1 93.5 183 ILE B CA 1
ATOM 6195 C C . ILE B 1 183 ? -15.391 -2.688 -18.5 1 93.5 183 ILE B C 1
ATOM 6197 O O . ILE B 1 183 ? -15.352 -3.803 -19.031 1 93.5 183 ILE B O 1
ATOM 6201 N N . THR B 1 184 ? -14.398 -2.16 -17.828 1 95.19 184 THR B N 1
ATOM 6202 C CA . THR B 1 184 ? -13.141 -2.885 -17.688 1 95.19 184 THR B CA 1
ATOM 6203 C C . THR B 1 184 ? -13.352 -4.172 -16.891 1 95.19 184 THR B C 1
ATOM 6205 O O . THR B 1 184 ? -12.805 -5.219 -17.234 1 95.19 184 THR B O 1
ATOM 6208 N N . ALA B 1 185 ? -14.125 -4.09 -15.844 1 96.06 185 ALA B N 1
ATOM 6209 C CA . ALA B 1 185 ? -14.391 -5.266 -15.023 1 96.06 185 ALA B CA 1
ATOM 6210 C C . ALA B 1 185 ? -15.094 -6.352 -15.828 1 96.06 185 ALA B C 1
ATOM 6212 O O . ALA B 1 185 ? -14.703 -7.523 -15.773 1 96.06 185 ALA B O 1
ATOM 6213 N N . LEU B 1 186 ? -16.094 -5.984 -16.547 1 96.12 186 LEU B N 1
ATOM 6214 C CA . LEU B 1 186 ? -16.812 -6.953 -17.375 1 96.12 186 LEU B CA 1
ATOM 6215 C C . LEU B 1 186 ? -15.898 -7.59 -18.406 1 96.12 186 LEU B C 1
ATOM 6217 O O . LEU B 1 186 ? -15.859 -8.82 -18.531 1 96.12 186 LEU B O 1
ATOM 6221 N N . HIS B 1 187 ? -15.156 -6.793 -19.078 1 96 187 HIS B N 1
ATOM 6222 C CA . HIS B 1 187 ? -14.297 -7.316 -20.125 1 96 187 HIS B CA 1
ATOM 6223 C C . HIS B 1 187 ? -13.18 -8.172 -19.547 1 96 187 HIS B C 1
ATOM 6225 O O . HIS B 1 187 ? -12.727 -9.125 -20.188 1 96 187 HIS B O 1
ATOM 6231 N N . ALA B 1 188 ? -12.719 -7.805 -18.406 1 96.19 188 ALA B N 1
ATOM 6232 C CA . ALA B 1 188 ? -11.695 -8.625 -17.766 1 96.19 188 ALA B CA 1
ATOM 6233 C C . ALA B 1 188 ? -12.227 -10.023 -17.453 1 96.19 188 ALA B C 1
ATOM 6235 O O . ALA B 1 188 ? -11.523 -11.023 -17.656 1 96.19 188 ALA B O 1
ATOM 6236 N N . VAL B 1 189 ? -13.43 -10.055 -16.969 1 95.69 189 VAL B N 1
ATOM 6237 C CA . VAL B 1 189 ? -14.062 -11.336 -16.688 1 95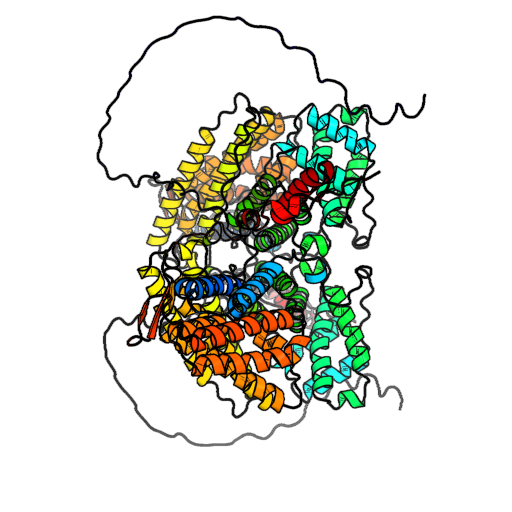.69 189 VAL B CA 1
ATOM 6238 C C . VAL B 1 189 ? -14.297 -12.102 -17.984 1 95.69 189 VAL B C 1
ATOM 6240 O O . VAL B 1 189 ? -13.992 -13.297 -18.078 1 95.69 189 VAL B O 1
ATOM 6243 N N . LEU B 1 190 ? -14.766 -11.422 -18.984 1 95.94 190 LEU B N 1
ATOM 6244 C CA . LEU B 1 190 ? -15.047 -12.039 -20.281 1 95.94 190 LEU B CA 1
ATOM 6245 C C . LEU B 1 190 ? -13.758 -12.547 -20.922 1 95.94 190 LEU B C 1
ATOM 6247 O O . LEU B 1 190 ? -13.766 -13.562 -21.625 1 95.94 190 LEU B O 1
ATOM 6251 N N . TYR B 1 191 ? -12.688 -11.812 -20.734 1 95.69 191 TYR B N 1
ATOM 6252 C CA . TYR B 1 191 ? -11.391 -12.219 -21.281 1 95.69 191 TYR B CA 1
ATOM 6253 C C . TYR B 1 191 ? -11.039 -13.641 -20.859 1 95.69 191 TYR B C 1
ATOM 6255 O O . TYR B 1 191 ? -10.68 -14.469 -21.688 1 95.69 191 TYR B O 1
ATOM 6263 N N . PHE B 1 192 ? -11.242 -13.961 -19.625 1 93.5 192 PHE B N 1
ATOM 6264 C CA . PHE B 1 192 ? -10.875 -15.281 -19.125 1 93.5 192 PHE B CA 1
ATOM 6265 C C . PHE B 1 192 ? -11.906 -16.328 -19.547 1 93.5 192 PHE B C 1
ATOM 6267 O O . PHE B 1 192 ? -11.555 -17.484 -19.812 1 93.5 192 PHE B O 1
ATOM 6274 N N . LEU B 1 193 ? -13.148 -15.914 -19.625 1 94.25 193 LEU B N 1
ATOM 6275 C CA . LEU B 1 193 ? -14.18 -16.844 -20.078 1 94.25 193 LEU B CA 1
ATOM 6276 C C . LEU B 1 193 ? -13.969 -17.203 -21.547 1 94.25 193 LEU B C 1
ATOM 6278 O O . LEU B 1 193 ? -14.078 -18.375 -21.922 1 94.25 193 LEU B O 1
ATOM 6282 N N . LEU B 1 194 ? -13.68 -16.219 -22.344 1 95.31 194 LEU B N 1
ATOM 6283 C CA . LEU B 1 194 ? -13.445 -16.453 -23.766 1 95.31 194 LEU B CA 1
ATOM 6284 C C . LEU B 1 194 ? -12.211 -17.328 -23.969 1 95.31 194 LEU B C 1
ATOM 6286 O O . LEU B 1 194 ? -12.219 -18.219 -24.828 1 95.31 194 LEU B O 1
ATOM 6290 N N . ARG B 1 195 ? -11.195 -17.062 -23.266 1 91.38 195 ARG B N 1
ATOM 6291 C CA . ARG B 1 195 ? -9.984 -17.875 -23.344 1 91.38 195 ARG B CA 1
ATOM 6292 C C . ARG B 1 195 ? -10.273 -19.328 -23 1 91.38 195 ARG B C 1
ATOM 6294 O O . ARG B 1 195 ? -9.75 -20.25 -23.641 1 91.38 195 ARG B O 1
ATOM 6301 N N . GLU B 1 196 ? -11.047 -19.547 -21.969 1 90.06 196 GLU B N 1
ATOM 6302 C CA . GLU B 1 196 ? -11.43 -20.891 -21.578 1 90.06 196 GLU B CA 1
ATOM 6303 C C . GLU B 1 196 ? -12.211 -21.594 -22.703 1 90.06 196 GLU B C 1
ATOM 6305 O O . GLU B 1 196 ? -11.969 -22.766 -22.984 1 90.06 196 GLU B O 1
ATOM 6310 N N . HIS B 1 197 ? -13.156 -20.906 -23.312 1 92.75 197 HIS B N 1
ATOM 6311 C CA . HIS B 1 197 ? -13.93 -21.484 -24.406 1 92.75 197 HIS B CA 1
ATOM 6312 C C . HIS B 1 197 ? -13.031 -21.875 -25.578 1 92.75 197 HIS B C 1
ATOM 6314 O O . HIS B 1 197 ? -13.25 -22.922 -26.203 1 92.75 197 HIS B O 1
ATOM 6320 N N . ILE B 1 198 ? -12.086 -21.078 -25.828 1 91.19 198 ILE B N 1
ATOM 6321 C CA . ILE B 1 198 ? -11.164 -21.344 -26.938 1 91.19 198 ILE B CA 1
ATOM 6322 C C . ILE B 1 198 ? -10.273 -22.547 -26.578 1 91.19 198 ILE B C 1
ATOM 6324 O O . ILE B 1 198 ? -10.102 -23.453 -27.391 1 91.19 198 ILE B O 1
ATOM 6328 N N . THR B 1 199 ? -9.711 -22.516 -25.359 1 85.44 199 THR B N 1
ATOM 6329 C CA . THR B 1 199 ? -8.797 -23.562 -24.906 1 85.44 199 THR B CA 1
ATOM 6330 C C . THR B 1 199 ? -9.508 -24.922 -24.875 1 85.44 199 THR B C 1
ATOM 6332 O O . THR B 1 199 ? -8.914 -25.938 -25.25 1 85.44 199 THR B O 1
ATOM 6335 N N . LEU B 1 200 ? -10.789 -24.922 -24.453 1 84.56 200 LEU B N 1
ATOM 6336 C CA . LEU B 1 200 ? -11.531 -26.172 -24.328 1 84.56 200 LEU B CA 1
ATOM 6337 C C . LEU B 1 200 ? -12.281 -26.5 -25.609 1 84.56 200 LEU B C 1
ATOM 6339 O O . LEU B 1 200 ? -12.953 -27.531 -25.703 1 84.56 200 LEU B O 1
ATOM 6343 N N . SER B 1 201 ? -12.172 -25.703 -26.609 1 87.25 201 SER B N 1
ATOM 6344 C CA . SER B 1 201 ? -12.852 -25.875 -27.891 1 87.25 201 SER B CA 1
ATOM 6345 C C . SER B 1 201 ? -14.328 -26.219 -27.688 1 87.25 201 SER B C 1
ATOM 6347 O O . SER B 1 201 ? -14.812 -27.219 -28.203 1 87.25 201 SER B O 1
ATOM 6349 N N . THR B 1 202 ? -15 -25.359 -26.938 1 88.88 202 THR B N 1
ATOM 6350 C CA . THR B 1 202 ? -16.406 -25.594 -26.625 1 88.88 202 THR B CA 1
ATOM 6351 C C . THR B 1 202 ? -17.281 -25.312 -27.844 1 88.88 202 THR B C 1
ATOM 6353 O O . THR B 1 202 ? -16.797 -24.859 -28.875 1 88.88 202 THR B O 1
ATOM 6356 N N . ALA B 1 203 ? -18.641 -25.516 -27.688 1 88.81 203 ALA B N 1
ATOM 6357 C CA . ALA B 1 203 ? -19.609 -25.328 -28.75 1 88.81 203 ALA B CA 1
ATOM 6358 C C . ALA B 1 203 ? -19.688 -23.875 -29.203 1 88.81 203 ALA B C 1
ATOM 6360 O O . ALA B 1 203 ? -20.031 -23.578 -30.344 1 88.81 203 ALA B O 1
ATOM 6361 N N . LEU B 1 204 ? -19.312 -23 -28.344 1 91.94 204 LEU B N 1
ATOM 6362 C CA . LEU B 1 204 ? -19.344 -21.578 -28.656 1 91.94 204 LEU B CA 1
ATOM 6363 C C . LEU B 1 204 ? -18.375 -21.266 -29.797 1 91.94 204 LEU B C 1
ATOM 6365 O O . LEU B 1 204 ? -18.625 -20.328 -30.578 1 91.94 204 LEU B O 1
ATOM 6369 N N . CYS B 1 205 ? -17.328 -21.984 -29.938 1 92.12 205 CYS B N 1
ATOM 6370 C CA . CYS B 1 205 ? -16.328 -21.781 -30.969 1 92.12 205 CYS B CA 1
ATOM 6371 C C . CYS B 1 205 ? -16.875 -22.094 -32.344 1 92.12 205 CYS B C 1
ATOM 6373 O O . CYS B 1 205 ? -16.359 -21.625 -33.344 1 92.12 205 CYS B O 1
ATOM 6375 N N . LYS B 1 206 ? -17.891 -22.891 -32.344 1 91.69 206 LYS B N 1
ATOM 6376 C CA . LYS B 1 206 ? -18.516 -23.234 -33.625 1 91.69 206 LYS B CA 1
ATOM 6377 C C . LYS B 1 206 ? -19.406 -22.109 -34.094 1 91.69 206 LYS B C 1
ATOM 6379 O O . LYS B 1 206 ? -19.5 -21.859 -35.312 1 91.69 206 LYS B O 1
ATOM 6384 N N . ASP B 1 207 ? -20 -21.422 -33.188 1 91.56 207 ASP B N 1
ATOM 6385 C CA . ASP B 1 207 ? -20.969 -20.391 -33.531 1 91.56 207 ASP B CA 1
ATOM 6386 C C . ASP B 1 207 ? -20.281 -19.047 -33.781 1 91.56 207 ASP B C 1
ATOM 6388 O O . ASP B 1 207 ? -20.812 -18.188 -34.5 1 91.56 207 ASP B O 1
ATOM 6392 N N . TYR B 1 208 ? -19.156 -18.844 -33.094 1 92.94 208 TYR B N 1
ATOM 6393 C CA . TYR B 1 208 ? -18.453 -17.562 -33.188 1 92.94 208 TYR B CA 1
ATOM 6394 C C . TYR B 1 208 ? -16.969 -17.766 -33.469 1 92.94 208 TYR B C 1
ATOM 6396 O O . TYR B 1 208 ? -16.375 -18.75 -33 1 92.94 208 TYR B O 1
ATOM 6404 N N . ASP B 1 209 ? -16.406 -16.891 -34.25 1 93.38 209 ASP B N 1
ATOM 6405 C CA . ASP B 1 209 ? -14.961 -16.797 -34.312 1 93.38 209 ASP B CA 1
ATOM 6406 C C . ASP B 1 209 ? -14.406 -16.062 -33.094 1 93.38 209 ASP B C 1
ATOM 6408 O O . ASP B 1 209 ? -14.234 -14.836 -33.125 1 93.38 209 ASP B O 1
ATOM 6412 N N . LEU B 1 210 ? -14 -16.734 -32.156 1 95.12 210 LEU B N 1
ATOM 6413 C CA . LEU B 1 210 ? -13.758 -16.188 -30.812 1 95.12 210 LEU B CA 1
ATOM 6414 C C . LEU B 1 210 ? -12.391 -15.523 -30.75 1 95.12 210 LEU B C 1
ATOM 6416 O O . LEU B 1 210 ? -12.148 -14.672 -29.891 1 95.12 210 LEU B O 1
ATOM 6420 N N . LYS B 1 211 ? -11.445 -15.828 -31.578 1 94 211 LYS B N 1
ATOM 6421 C CA . LYS B 1 211 ? -10.078 -15.336 -31.453 1 94 211 LYS B CA 1
ATOM 6422 C C . LYS B 1 211 ? -10.023 -13.82 -31.656 1 94 211 LYS B C 1
ATOM 6424 O O . LYS B 1 211 ? -9.469 -13.102 -30.828 1 94 211 LYS B O 1
ATOM 6429 N N . PRO B 1 212 ? -10.617 -13.359 -32.781 1 93.62 212 PRO B N 1
ATOM 6430 C CA . PRO B 1 212 ? -10.609 -11.906 -32.938 1 93.62 212 PRO B CA 1
ATOM 6431 C C . PRO B 1 212 ? -11.367 -11.188 -31.812 1 93.62 212 PRO B C 1
ATOM 6433 O O . PRO B 1 212 ? -11.008 -10.062 -31.453 1 93.62 212 PRO B O 1
ATOM 6436 N N . LEU B 1 213 ? -12.398 -11.797 -31.359 1 94.25 213 LEU B N 1
ATOM 6437 C CA . LEU B 1 213 ? -13.188 -11.203 -30.281 1 94.25 213 LEU B CA 1
ATOM 6438 C C . LEU B 1 213 ? -12.391 -11.172 -28.984 1 94.25 213 LEU B C 1
ATOM 6440 O O . LEU B 1 213 ? -12.5 -10.227 -28.203 1 94.25 213 LEU B O 1
ATOM 6444 N N . LEU B 1 214 ? -11.617 -12.195 -28.797 1 95.38 214 LEU B N 1
ATOM 6445 C CA . LEU B 1 214 ? -10.727 -12.227 -27.641 1 95.38 214 LEU B CA 1
ATOM 6446 C C . LEU B 1 214 ? -9.695 -11.109 -27.719 1 95.38 214 LEU B C 1
ATOM 6448 O O . LEU B 1 214 ? -9.398 -10.461 -26.703 1 95.38 214 LEU B O 1
ATOM 6452 N N . ASP B 1 215 ? -9.172 -10.883 -28.875 1 92.69 215 ASP B N 1
ATOM 6453 C CA . ASP B 1 215 ? -8.18 -9.82 -29.062 1 92.69 215 ASP B CA 1
ATOM 6454 C C . ASP B 1 215 ? -8.781 -8.453 -28.766 1 92.69 215 ASP B C 1
ATOM 6456 O O . ASP B 1 215 ? -8.133 -7.609 -28.125 1 92.69 215 ASP B O 1
ATOM 6460 N N . LYS B 1 216 ? -9.922 -8.297 -29.234 1 92.38 216 LYS B N 1
ATOM 6461 C CA . LYS B 1 216 ? -10.609 -7.039 -28.953 1 92.38 216 LYS B CA 1
ATOM 6462 C C . LYS B 1 216 ? -10.883 -6.879 -27.453 1 92.38 216 LYS B C 1
ATOM 6464 O O . LYS B 1 216 ? -10.727 -5.789 -26.906 1 92.38 216 LYS B O 1
ATOM 6469 N N . CYS B 1 217 ? -11.344 -7.926 -26.859 1 94.38 217 CYS B N 1
ATOM 6470 C CA . CYS B 1 217 ? -11.594 -7.926 -25.422 1 94.38 217 CYS B CA 1
ATOM 6471 C C . CYS B 1 217 ? -10.32 -7.605 -24.656 1 94.38 217 CYS B C 1
ATOM 6473 O O . CYS B 1 217 ? -10.352 -6.82 -23.703 1 94.38 217 CYS B O 1
ATOM 6475 N N . GLU B 1 218 ? -9.25 -8.211 -25.047 1 93.69 218 GLU B N 1
ATOM 6476 C CA . GLU B 1 218 ? -7.961 -7.992 -24.391 1 93.69 218 GLU B CA 1
ATOM 6477 C C . GLU B 1 218 ? -7.527 -6.531 -24.516 1 93.69 218 GLU B C 1
ATOM 6479 O O . GLU B 1 218 ? -7 -5.961 -23.562 1 93.69 218 GLU B O 1
ATOM 6484 N N . GLN B 1 219 ? -7.738 -5.984 -25.641 1 91.56 219 GLN B N 1
ATOM 6485 C CA . GLN B 1 219 ? -7.406 -4.578 -25.844 1 91.56 219 GLN B CA 1
ATOM 6486 C C . GLN B 1 219 ? -8.227 -3.68 -24.922 1 91.56 219 GLN B C 1
ATOM 6488 O O . GLN B 1 219 ? -7.707 -2.703 -24.375 1 91.56 219 GLN B O 1
ATOM 6493 N N . ASN B 1 220 ? -9.453 -3.984 -24.812 1 91.62 220 ASN B N 1
ATOM 6494 C CA . ASN B 1 220 ? -10.32 -3.225 -23.922 1 91.62 220 ASN B CA 1
ATOM 6495 C C . ASN B 1 220 ? -9.859 -3.326 -22.469 1 91.62 220 ASN B C 1
ATOM 6497 O O . ASN B 1 220 ? -9.852 -2.33 -21.734 1 91.62 220 ASN B O 1
ATOM 6501 N N . VAL B 1 221 ? -9.469 -4.508 -22.078 1 94.5 221 VAL B N 1
ATOM 6502 C CA . VAL B 1 221 ? -9.031 -4.742 -20.719 1 94.5 221 VAL B CA 1
ATOM 6503 C C . VAL B 1 221 ? -7.742 -3.965 -20.453 1 94.5 221 VAL B C 1
ATOM 6505 O O . VAL B 1 221 ? -7.625 -3.271 -19.438 1 94.5 221 VAL B O 1
ATOM 6508 N N . ASN B 1 222 ? -6.816 -4.07 -21.391 1 92.69 222 ASN B N 1
ATOM 6509 C CA . ASN B 1 222 ? -5.531 -3.406 -21.219 1 92.69 222 ASN B CA 1
ATOM 6510 C C . ASN B 1 222 ? -5.691 -1.891 -21.141 1 92.69 222 ASN B C 1
ATOM 6512 O O . ASN B 1 222 ? -5.117 -1.25 -20.266 1 92.69 222 ASN B O 1
ATOM 6516 N N . SER B 1 223 ? -6.5 -1.412 -22 1 89.69 223 SER B N 1
ATOM 6517 C CA . SER B 1 223 ? -6.727 0.029 -22.031 1 89.69 223 SER B CA 1
ATOM 6518 C C . SER B 1 223 ? -7.445 0.507 -20.781 1 89.69 223 SER B C 1
ATOM 6520 O O . SER B 1 223 ? -7.176 1.602 -20.281 1 89.69 223 SER B O 1
ATOM 6522 N N . GLY B 1 224 ? -8.367 -0.259 -20.328 1 91.81 224 GLY B N 1
ATOM 6523 C CA . GLY B 1 224 ? -9.117 0.113 -19.141 1 91.81 224 GLY B CA 1
ATOM 6524 C C . GLY B 1 224 ? -8.289 0.042 -17.875 1 91.81 224 GLY B C 1
ATOM 6525 O O . GLY B 1 224 ? -8.43 0.891 -16.984 1 91.81 224 GLY B O 1
ATOM 6526 N N . LEU B 1 225 ? -7.43 -0.952 -17.75 1 93.12 225 LEU B N 1
ATOM 6527 C CA . LEU B 1 225 ? -6.629 -1.165 -16.547 1 93.12 225 LEU B CA 1
ATOM 6528 C C . LEU B 1 225 ? -5.555 -0.091 -16.406 1 93.12 225 LEU B C 1
ATOM 6530 O O . LEU B 1 225 ? -5.141 0.24 -15.289 1 93.12 225 LEU B O 1
ATOM 6534 N N . GLU B 1 226 ? -5.137 0.434 -17.516 1 89.81 226 GLU B N 1
ATOM 6535 C CA . GLU B 1 226 ? -4.051 1.411 -17.5 1 89.81 226 GLU B CA 1
ATOM 6536 C C . GLU B 1 226 ? -4.594 2.838 -17.516 1 89.81 226 GLU B C 1
ATOM 6538 O O . GLU B 1 226 ? -4.152 3.67 -18.297 1 89.81 226 GLU B O 1
ATOM 6543 N N . THR B 1 227 ? -5.594 3.041 -16.719 1 89.5 227 THR B N 1
ATOM 6544 C CA . THR B 1 227 ? -6.168 4.363 -16.516 1 89.5 227 THR B CA 1
ATOM 6545 C C . THR B 1 227 ? -6.078 4.77 -15.047 1 89.5 227 THR B C 1
ATOM 6547 O O . THR B 1 227 ? -6.066 3.91 -14.164 1 89.5 227 THR B O 1
ATOM 6550 N N . TYR B 1 228 ? -6.09 6.07 -14.867 1 88.94 228 TYR B N 1
ATOM 6551 C CA . TYR B 1 228 ? -6.047 6.613 -13.516 1 88.94 228 TYR B CA 1
ATOM 6552 C C . TYR B 1 228 ? -7.281 6.199 -12.727 1 88.94 228 TYR B C 1
ATOM 6554 O O . TYR B 1 228 ? -7.184 5.84 -11.547 1 88.94 228 TYR B O 1
ATOM 6562 N N . ASP B 1 229 ? -8.391 6.168 -13.266 1 89.5 229 ASP B N 1
ATOM 6563 C CA . ASP B 1 229 ? -9.656 5.918 -12.594 1 89.5 229 ASP B CA 1
ATOM 6564 C C . ASP B 1 229 ? -9.695 4.52 -11.984 1 89.5 229 ASP B C 1
ATOM 6566 O O . ASP B 1 229 ? -10.055 4.352 -10.82 1 89.5 229 ASP B O 1
ATOM 6570 N N . VAL B 1 230 ? -9.336 3.59 -12.766 1 91.25 230 VAL B N 1
ATOM 6571 C CA . VAL B 1 230 ? -9.391 2.211 -12.289 1 91.25 230 VAL B CA 1
ATOM 6572 C C . VAL B 1 230 ? -8.367 2.006 -11.18 1 91.25 230 VAL B C 1
ATOM 6574 O O . VAL B 1 230 ? -8.617 1.279 -10.211 1 91.25 230 VAL B O 1
ATOM 6577 N N . PHE B 1 231 ? -7.301 2.736 -11.297 1 89.31 231 PHE B N 1
ATOM 6578 C CA . PHE B 1 231 ? -6.195 2.545 -10.367 1 89.31 231 PHE B CA 1
ATOM 6579 C C . PHE B 1 231 ? -6.441 3.305 -9.07 1 89.31 231 PHE B C 1
ATOM 6581 O O . PHE B 1 231 ? -6.121 2.814 -7.984 1 89.31 231 PHE B O 1
ATOM 6588 N N . ALA B 1 232 ? -7.059 4.453 -9.164 1 88.75 232 ALA B N 1
ATOM 6589 C CA . ALA B 1 232 ? -7.047 5.379 -8.039 1 88.75 232 ALA B CA 1
ATOM 6590 C C . ALA B 1 232 ? -8.398 5.398 -7.328 1 88.75 232 ALA B C 1
ATOM 6592 O O . ALA B 1 232 ? -8.477 5.719 -6.141 1 88.75 232 ALA B O 1
ATOM 6593 N N . VAL B 1 233 ? -9.477 5.09 -8.008 1 91 233 VAL B N 1
ATOM 6594 C CA . VAL B 1 233 ? -10.812 5.258 -7.43 1 91 233 VAL B CA 1
ATOM 6595 C C . VAL B 1 233 ? -11.305 3.922 -6.879 1 91 233 VAL B C 1
ATOM 6597 O O . VAL B 1 233 ? -11.539 2.977 -7.637 1 91 233 VAL B O 1
ATOM 6600 N N . PRO B 1 234 ? -11.523 3.828 -5.59 1 93.38 234 PRO B N 1
ATOM 6601 C CA . PRO B 1 234 ? -11.977 2.564 -5.004 1 93.38 234 PRO B CA 1
ATOM 6602 C C . PRO B 1 234 ? -13.438 2.25 -5.336 1 93.38 234 PRO B C 1
ATOM 6604 O O . PRO B 1 234 ? -14.312 3.105 -5.168 1 93.38 234 PRO B O 1
ATOM 6607 N N . SER B 1 235 ? -13.742 1.208 -5.855 1 93.44 235 SER B N 1
ATOM 6608 C CA . SER B 1 235 ? -15.062 0.65 -6.121 1 93.44 235 SER B CA 1
ATOM 6609 C C . SER B 1 235 ? -15 -0.861 -6.32 1 93.44 235 SER B C 1
ATOM 6611 O O . SER B 1 235 ? -13.922 -1.414 -6.547 1 93.44 235 SER B O 1
ATOM 6613 N N . PHE B 1 236 ? -16.141 -1.486 -6.184 1 94.31 236 PHE B N 1
ATOM 6614 C CA . PHE B 1 236 ? -16.156 -2.93 -6.379 1 94.31 236 PHE B CA 1
ATOM 6615 C C . PHE B 1 236 ? -15.672 -3.295 -7.777 1 94.31 236 PHE B C 1
ATOM 6617 O O . PHE B 1 236 ? -14.883 -4.227 -7.941 1 94.31 236 PHE B O 1
ATOM 6624 N N . GLU B 1 237 ? -16.109 -2.566 -8.789 1 95.25 237 GLU B N 1
ATOM 6625 C CA . GLU B 1 237 ? -15.797 -2.859 -10.188 1 95.25 237 GLU B CA 1
ATOM 6626 C C . GLU B 1 237 ? -14.32 -2.631 -10.477 1 95.25 237 GLU B C 1
ATOM 6628 O O . GLU B 1 237 ? -13.68 -3.434 -11.164 1 95.25 237 GLU B O 1
ATOM 6633 N N . ASN B 1 238 ? -13.828 -1.519 -9.961 1 96 238 ASN B N 1
ATOM 6634 C CA . ASN B 1 238 ? -12.406 -1.248 -10.164 1 96 238 ASN B CA 1
ATOM 6635 C C . ASN B 1 238 ? -11.531 -2.293 -9.469 1 96 238 ASN B C 1
ATOM 6637 O O . ASN B 1 238 ? -10.516 -2.715 -10.016 1 96 238 ASN B O 1
ATOM 6641 N N . LEU B 1 239 ? -11.945 -2.684 -8.273 1 97.31 239 LEU B N 1
ATOM 6642 C CA . LEU B 1 239 ? -11.211 -3.725 -7.559 1 97.31 239 LEU B CA 1
ATOM 6643 C C . LEU B 1 239 ? -11.242 -5.039 -8.328 1 97.31 239 LEU B C 1
ATOM 6645 O O . LEU B 1 239 ? -10.234 -5.738 -8.414 1 97.31 239 LEU B O 1
ATOM 6649 N N . LEU B 1 240 ? -12.43 -5.379 -8.836 1 97.19 240 LEU B N 1
ATOM 6650 C CA . LEU B 1 240 ? -12.555 -6.582 -9.648 1 97.19 240 LEU B CA 1
ATOM 6651 C C . LEU B 1 240 ? -11.656 -6.5 -10.883 1 97.19 240 LEU B C 1
ATOM 6653 O O . LEU B 1 240 ? -10.969 -7.469 -11.219 1 97.19 240 LEU B O 1
ATOM 6657 N N . ALA B 1 241 ? -11.648 -5.395 -11.516 1 97.31 241 ALA B N 1
ATOM 6658 C CA . ALA B 1 241 ? -10.805 -5.188 -12.695 1 97.31 241 ALA B CA 1
ATOM 6659 C C . ALA B 1 241 ? -9.328 -5.344 -12.336 1 97.31 241 ALA B C 1
ATOM 6661 O O . ALA B 1 241 ? -8.578 -6.016 -13.047 1 97.31 241 ALA B O 1
ATOM 6662 N N . LEU B 1 242 ? -8.898 -4.703 -11.273 1 97.5 242 LEU B N 1
ATOM 6663 C CA . LEU B 1 242 ? -7.512 -4.781 -10.828 1 97.5 242 LEU B CA 1
ATOM 6664 C C . LEU B 1 242 ? -7.129 -6.223 -10.492 1 97.5 242 LEU B C 1
ATOM 6666 O O . LEU B 1 242 ? -6.023 -6.664 -10.812 1 97.5 242 LEU B O 1
ATOM 6670 N N . THR B 1 243 ? -8.016 -6.914 -9.859 1 97.19 243 THR B N 1
ATOM 6671 C CA . THR B 1 243 ? -7.766 -8.305 -9.492 1 97.19 243 THR B CA 1
ATOM 6672 C C . THR B 1 243 ? -7.574 -9.164 -10.742 1 97.19 243 THR B C 1
ATOM 6674 O O . THR B 1 243 ? -6.645 -9.977 -10.805 1 97.19 243 THR B O 1
ATOM 6677 N N . MET B 1 244 ? -8.438 -8.93 -11.688 1 96.31 244 MET B N 1
ATOM 6678 C CA . MET B 1 244 ? -8.273 -9.656 -12.945 1 96.31 244 MET B CA 1
ATOM 6679 C C . MET B 1 244 ? -6.996 -9.234 -13.656 1 96.31 244 MET B C 1
ATOM 6681 O O . MET B 1 244 ? -6.348 -10.055 -14.312 1 96.31 244 MET B O 1
ATOM 6685 N N . GLY B 1 245 ? -6.699 -7.949 -13.531 1 95.44 245 GLY B N 1
ATOM 6686 C CA . GLY B 1 245 ? -5.469 -7.445 -14.117 1 95.44 245 GLY B CA 1
ATOM 6687 C C . GLY B 1 245 ? -4.223 -8.078 -13.523 1 95.44 245 GLY B C 1
ATOM 6688 O O . GLY B 1 245 ? -3.27 -8.383 -14.242 1 95.44 245 GLY B O 1
ATOM 6689 N N . MET B 1 246 ? -4.234 -8.25 -12.25 1 94.56 246 MET B N 1
ATOM 6690 C CA . MET B 1 246 ? -3.092 -8.891 -11.602 1 94.56 246 MET B CA 1
ATOM 6691 C C . MET B 1 246 ? -2.928 -10.328 -12.078 1 94.56 246 MET B C 1
ATOM 6693 O O . MET B 1 246 ? -1.806 -10.789 -12.305 1 94.56 246 MET B O 1
ATOM 6697 N N . ILE B 1 247 ? -4.035 -11.031 -12.25 1 92.81 247 ILE B N 1
ATOM 6698 C CA . ILE B 1 247 ? -3.998 -12.406 -12.734 1 92.81 247 ILE B CA 1
ATOM 6699 C C . ILE B 1 247 ? -3.484 -12.43 -14.172 1 92.81 247 ILE B C 1
ATOM 6701 O O . ILE B 1 247 ? -2.65 -13.273 -14.523 1 92.81 247 ILE B O 1
ATOM 6705 N N . LYS B 1 248 ? -3.98 -11.531 -14.922 1 93.31 248 LYS B N 1
ATOM 6706 C CA . LYS B 1 248 ? -3.543 -11.438 -16.312 1 93.31 248 LYS B CA 1
ATOM 6707 C C . LYS B 1 248 ? -2.057 -11.109 -16.406 1 93.31 248 LYS B C 1
ATOM 6709 O O . LYS B 1 248 ? -1.35 -11.633 -17.266 1 93.31 248 LYS B O 1
ATOM 6714 N N . ALA B 1 249 ? -1.622 -10.172 -15.594 1 92.5 249 ALA B N 1
ATOM 6715 C CA . ALA B 1 249 ? -0.208 -9.812 -15.578 1 92.5 249 ALA B CA 1
ATOM 6716 C C . ALA B 1 249 ? 0.665 -11.016 -15.242 1 92.5 249 ALA B C 1
ATOM 6718 O O . ALA B 1 249 ? 1.759 -11.172 -15.789 1 92.5 249 ALA B O 1
ATOM 6719 N N . GLN B 1 250 ? 0.192 -11.82 -14.375 1 87.81 250 GLN B N 1
ATOM 6720 C CA . GLN B 1 250 ? 0.902 -13.047 -14.039 1 87.81 250 GLN B CA 1
ATOM 6721 C C . GLN B 1 250 ? 0.969 -13.992 -15.242 1 87.81 250 GLN B C 1
ATOM 6723 O O . GLN B 1 250 ? 2.002 -14.617 -15.484 1 87.81 250 GLN B O 1
ATOM 6728 N N . GLU B 1 251 ? -0.094 -14.047 -15.906 1 84.38 251 GLU B N 1
ATOM 6729 C CA . GLU B 1 251 ? -0.141 -14.891 -17.094 1 84.38 251 GLU B CA 1
ATOM 6730 C C . GLU B 1 251 ? 0.848 -14.414 -18.156 1 84.38 251 GLU B C 1
ATOM 6732 O O . GLU B 1 251 ? 1.378 -15.211 -18.922 1 84.38 251 GLU B O 1
ATOM 6737 N N . GLU B 1 252 ? 1.066 -13.156 -18.156 1 84.12 252 GLU B N 1
ATOM 6738 C CA . GLU B 1 252 ? 1.99 -12.586 -19.141 1 84.12 252 GLU B CA 1
ATOM 6739 C C . GLU B 1 252 ? 3.412 -12.523 -18.578 1 84.12 252 GLU B C 1
ATOM 6741 O O . GLU B 1 252 ? 4.324 -12.039 -19.25 1 84.12 252 GLU B O 1
ATOM 6746 N N . THR B 1 253 ? 3.619 -12.969 -17.375 1 83.44 253 THR B N 1
ATOM 6747 C CA . THR B 1 253 ? 4.91 -13.023 -16.703 1 83.44 253 THR B CA 1
ATOM 6748 C C . THR B 1 253 ? 5.5 -11.625 -16.562 1 83.44 253 THR B C 1
ATOM 6750 O O . THR B 1 253 ? 6.652 -11.391 -16.922 1 83.44 253 THR B O 1
ATOM 6753 N N . LYS B 1 254 ? 4.688 -10.758 -16.172 1 87.44 254 LYS B N 1
ATOM 6754 C CA . LYS B 1 254 ? 5.105 -9.398 -15.836 1 87.44 254 LYS B CA 1
ATOM 6755 C C . LYS B 1 254 ? 5.008 -9.148 -14.328 1 87.44 254 LYS B C 1
ATOM 6757 O O . LYS B 1 254 ? 4.035 -8.562 -13.859 1 87.44 254 LYS B O 1
ATOM 6762 N N . PRO B 1 255 ? 6.059 -9.5 -13.648 1 84.81 255 PRO B N 1
ATOM 6763 C CA . PRO B 1 255 ? 5.988 -9.461 -12.18 1 84.81 255 PRO B CA 1
ATOM 6764 C C . PRO B 1 255 ? 5.832 -8.039 -11.633 1 84.81 255 PRO B C 1
ATOM 6766 O O . PRO B 1 255 ? 5.137 -7.832 -10.641 1 84.81 255 PRO B O 1
ATOM 6769 N N . LEU B 1 256 ? 6.492 -7.094 -12.281 1 87.94 256 LEU B N 1
ATOM 6770 C CA . LEU B 1 256 ? 6.406 -5.723 -11.789 1 87.94 256 LEU B CA 1
ATOM 6771 C C . LEU B 1 256 ? 5.004 -5.16 -11.992 1 87.94 256 LEU B C 1
ATOM 6773 O O . LEU B 1 256 ? 4.48 -4.457 -11.117 1 87.94 256 LEU B O 1
ATOM 6777 N N . LEU B 1 257 ? 4.449 -5.484 -13.133 1 92 257 LEU B N 1
ATOM 6778 C CA . LEU B 1 257 ? 3.076 -5.066 -13.398 1 92 257 LEU B CA 1
ATOM 6779 C C . LEU B 1 257 ? 2.107 -5.734 -12.43 1 92 257 LEU B C 1
ATOM 6781 O O . LEU B 1 257 ? 1.177 -5.098 -11.938 1 92 257 LEU B O 1
ATOM 6785 N N . CYS B 1 258 ? 2.348 -7 -12.219 1 92.75 258 CYS B N 1
ATOM 6786 C CA . CYS B 1 258 ? 1.514 -7.746 -11.281 1 92.75 258 CYS B CA 1
ATOM 6787 C C . CYS B 1 258 ? 1.551 -7.121 -9.891 1 92.75 258 CYS B C 1
ATOM 6789 O O . CYS B 1 258 ? 0.505 -6.891 -9.281 1 92.75 258 CYS B O 1
ATOM 6791 N N . THR B 1 259 ? 2.705 -6.793 -9.398 1 92.12 259 THR B N 1
ATOM 6792 C CA . THR B 1 259 ? 2.869 -6.207 -8.078 1 92.12 259 THR B CA 1
ATOM 6793 C C . THR B 1 259 ? 2.209 -4.832 -8.008 1 92.12 259 THR B C 1
ATOM 6795 O O . THR B 1 259 ? 1.67 -4.449 -6.965 1 92.12 259 THR B O 1
ATOM 6798 N N . THR B 1 260 ? 2.32 -4.121 -9.102 1 93.5 260 THR B N 1
ATOM 6799 C CA . THR B 1 260 ? 1.68 -2.812 -9.164 1 93.5 260 THR B CA 1
ATOM 6800 C C . THR B 1 260 ? 0.169 -2.939 -8.992 1 93.5 260 THR B C 1
ATOM 6802 O O . THR B 1 260 ? -0.443 -2.176 -8.242 1 93.5 260 THR B O 1
ATOM 6805 N N . PHE B 1 261 ? -0.406 -3.883 -9.648 1 96 261 PHE B N 1
ATOM 6806 C CA . PHE B 1 261 ? -1.844 -4.098 -9.547 1 96 261 PHE B CA 1
ATOM 6807 C C . PHE B 1 261 ? -2.215 -4.598 -8.156 1 96 261 PHE B C 1
ATOM 6809 O O . PHE B 1 261 ? -3.258 -4.223 -7.609 1 96 261 PHE B O 1
ATOM 6816 N N . ILE B 1 262 ? -1.383 -5.434 -7.609 1 96 262 ILE B N 1
ATOM 6817 C CA . ILE B 1 262 ? -1.634 -5.938 -6.262 1 96 262 ILE B CA 1
ATOM 6818 C C . ILE B 1 262 ? -1.654 -4.777 -5.273 1 96 262 ILE B C 1
ATOM 6820 O O . ILE B 1 262 ? -2.541 -4.695 -4.418 1 96 262 ILE B O 1
ATOM 6824 N N . SER B 1 263 ? -0.696 -3.924 -5.391 1 94.25 263 SER B N 1
ATOM 6825 C CA . SER B 1 263 ? -0.613 -2.781 -4.488 1 94.25 263 SER B CA 1
ATOM 6826 C C . SER B 1 263 ? -1.853 -1.899 -4.594 1 94.25 263 SER B C 1
ATOM 6828 O O . SER B 1 263 ? -2.404 -1.469 -3.58 1 94.25 263 SER B O 1
ATOM 6830 N N . ALA B 1 264 ? -2.23 -1.63 -5.816 1 95.44 264 ALA B N 1
ATOM 6831 C CA . ALA B 1 264 ? -3.424 -0.816 -6.035 1 95.44 264 ALA B CA 1
ATOM 6832 C C . ALA B 1 264 ? -4.668 -1.513 -5.492 1 95.44 264 ALA B C 1
ATOM 6834 O O . ALA B 1 264 ? -5.52 -0.877 -4.867 1 95.44 264 ALA B O 1
ATOM 6835 N N . ALA B 1 265 ? -4.766 -2.773 -5.797 1 97.12 265 ALA B N 1
ATOM 6836 C CA . ALA B 1 265 ? -5.914 -3.537 -5.316 1 97.12 265 ALA B CA 1
ATOM 6837 C C . ALA B 1 265 ? -5.953 -3.566 -3.789 1 97.12 265 ALA B C 1
ATOM 6839 O O . ALA B 1 265 ? -7.02 -3.422 -3.189 1 97.12 265 ALA B O 1
ATOM 6840 N N . ALA B 1 266 ? -4.832 -3.799 -3.158 1 96.25 266 ALA B N 1
ATOM 6841 C CA . ALA B 1 266 ? -4.754 -3.822 -1.699 1 96.25 266 ALA B CA 1
ATOM 6842 C C . ALA B 1 266 ? -5.188 -2.484 -1.105 1 96.25 266 ALA B C 1
ATOM 6844 O O . ALA B 1 266 ? -5.906 -2.447 -0.103 1 96.25 266 ALA B O 1
ATOM 6845 N N . SER B 1 267 ? -4.73 -1.425 -1.707 1 93.5 267 SER B N 1
ATOM 6846 C CA . SER B 1 267 ? -5.117 -0.094 -1.25 1 93.5 267 SER B CA 1
ATOM 6847 C C . SER B 1 267 ? -6.621 0.114 -1.359 1 93.5 267 SER B C 1
ATOM 6849 O O . SER B 1 267 ? -7.242 0.692 -0.464 1 93.5 267 SER B O 1
ATOM 6851 N N . GLN B 1 268 ? -7.199 -0.345 -2.443 1 94.81 268 GLN B N 1
ATOM 6852 C CA . GLN B 1 268 ? -8.641 -0.213 -2.619 1 94.81 268 GLN B CA 1
ATOM 6853 C C . GLN B 1 268 ? -9.398 -1.063 -1.605 1 94.81 268 GLN B C 1
ATOM 6855 O O . GLN B 1 268 ? -10.445 -0.649 -1.098 1 94.81 268 GLN B O 1
ATOM 6860 N N . CYS B 1 269 ? -8.883 -2.246 -1.305 1 95.5 269 CYS B N 1
ATOM 6861 C CA . CYS B 1 269 ? -9.492 -3.078 -0.277 1 95.5 269 CYS B CA 1
ATOM 6862 C C . CYS B 1 269 ? -9.539 -2.348 1.06 1 95.5 269 CYS B C 1
ATOM 6864 O O . CYS B 1 269 ? -10.547 -2.41 1.771 1 95.5 269 CYS B O 1
ATOM 6866 N N . GLN B 1 270 ? -8.484 -1.701 1.369 1 92.06 270 GLN B N 1
ATOM 6867 C CA . GLN B 1 270 ? -8.406 -0.972 2.631 1 92.06 270 GLN B CA 1
ATOM 6868 C C . GLN B 1 270 ? -9.383 0.199 2.65 1 92.06 270 GLN B C 1
ATOM 6870 O O . GLN B 1 270 ? -10.078 0.414 3.645 1 92.06 270 GLN B O 1
ATOM 6875 N N . ARG B 1 271 ? -9.453 0.904 1.564 1 89.75 271 ARG B N 1
ATOM 6876 C CA . ARG B 1 271 ? -10.297 2.088 1.498 1 89.75 271 ARG B CA 1
ATOM 6877 C C . ARG B 1 271 ? -11.773 1.703 1.508 1 89.75 271 ARG B C 1
ATOM 6879 O O . ARG B 1 271 ? -12.609 2.432 2.051 1 89.75 271 ARG B O 1
ATOM 6886 N N . LEU B 1 272 ? -12.055 0.548 0.899 1 91.06 272 LEU B N 1
ATOM 6887 C CA . LEU B 1 272 ? -13.43 0.074 0.853 1 91.06 272 LEU B CA 1
ATOM 6888 C C . LEU B 1 272 ? -13.805 -0.643 2.146 1 91.06 272 LEU B C 1
ATOM 6890 O O . LEU B 1 272 ? -14.977 -0.93 2.385 1 91.06 272 LEU B O 1
ATOM 6894 N N . GLY B 1 273 ? -12.828 -0.958 2.965 1 91.25 273 GLY B N 1
ATOM 6895 C CA . GLY B 1 273 ? -13.062 -1.605 4.246 1 91.25 273 GLY B CA 1
ATOM 6896 C C . GLY B 1 273 ? -13.289 -3.102 4.125 1 91.25 273 GLY B C 1
ATOM 6897 O O . GLY B 1 273 ? -13.883 -3.719 5.012 1 91.25 273 GLY B O 1
ATOM 6898 N N . TYR B 1 274 ? -12.82 -3.727 3.027 1 94.81 274 TYR B N 1
ATOM 6899 C CA . TYR B 1 274 ? -13.086 -5.137 2.777 1 94.81 274 TYR B CA 1
ATOM 6900 C C . TYR B 1 274 ? -12.312 -6.023 3.744 1 94.81 274 TYR B C 1
ATOM 6902 O O . TYR B 1 274 ? -12.602 -7.215 3.875 1 94.81 274 TYR B O 1
ATOM 6910 N N . HIS B 1 275 ? -11.328 -5.516 4.453 1 94.56 275 HIS B N 1
ATOM 6911 C CA . HIS B 1 275 ? -10.547 -6.281 5.418 1 94.56 275 HIS B CA 1
ATOM 6912 C C . HIS B 1 275 ? -11.25 -6.355 6.766 1 94.56 275 HIS B C 1
ATOM 6914 O O . HIS B 1 275 ? -10.812 -7.074 7.664 1 94.56 275 HIS B O 1
ATOM 6920 N N . ARG B 1 276 ? -12.344 -5.656 6.84 1 91.69 276 ARG B N 1
ATOM 6921 C CA . ARG B 1 276 ? -13.07 -5.578 8.109 1 91.69 276 ARG B CA 1
ATOM 6922 C C . ARG B 1 276 ? -14.406 -6.309 8.016 1 91.69 276 ARG B C 1
ATOM 6924 O O . ARG B 1 276 ? -15.148 -6.133 7.055 1 91.69 276 ARG B O 1
ATOM 6931 N N . GLU B 1 277 ? -14.758 -6.988 9.047 1 90.94 277 GLU B N 1
ATOM 6932 C CA . GLU B 1 277 ? -16 -7.758 9.07 1 90.94 277 GLU B CA 1
ATOM 6933 C C . GLU B 1 277 ? -17.219 -6.84 9.133 1 90.94 277 GLU B C 1
ATOM 6935 O O . GLU B 1 277 ? -18.281 -7.172 8.609 1 90.94 277 GLU B O 1
ATOM 6940 N N . ILE B 1 278 ? -17.094 -5.699 9.711 1 85.25 278 ILE B N 1
ATOM 6941 C CA . ILE B 1 278 ? -18.172 -4.746 9.891 1 85.25 278 ILE B CA 1
ATOM 6942 C C . ILE B 1 278 ? -18.719 -4.316 8.523 1 85.25 278 ILE B C 1
ATOM 6944 O O . ILE B 1 278 ? -19.906 -4.059 8.375 1 85.25 278 ILE B O 1
ATOM 6948 N N . THR B 1 279 ? -17.859 -4.285 7.527 1 87.5 279 THR B N 1
ATOM 6949 C CA . THR B 1 279 ? -18.266 -3.896 6.18 1 87.5 279 THR B CA 1
ATOM 6950 C C . THR B 1 279 ? -19.266 -4.898 5.602 1 87.5 279 THR B C 1
ATOM 6952 O O . THR B 1 279 ? -20.219 -4.512 4.926 1 87.5 279 THR B O 1
ATOM 6955 N N . TYR B 1 280 ? -19.031 -6.129 5.883 1 89.81 280 TYR B N 1
ATOM 6956 C CA . TYR B 1 280 ? -19.906 -7.18 5.359 1 89.81 280 TYR B CA 1
ATOM 6957 C C . TYR B 1 280 ? -21.234 -7.215 6.113 1 89.81 280 TYR B C 1
ATOM 6959 O O . TYR B 1 280 ? -22.281 -7.488 5.52 1 89.81 280 TYR B O 1
ATOM 6967 N N . ARG B 1 281 ? -21.172 -6.949 7.301 1 84.19 281 ARG B N 1
ATOM 6968 C CA . ARG B 1 281 ? -22.375 -6.922 8.109 1 84.19 281 ARG B CA 1
ATOM 6969 C C . ARG B 1 281 ? -23.297 -5.781 7.684 1 84.19 281 ARG B C 1
ATOM 6971 O O . ARG B 1 281 ? -24.516 -5.934 7.672 1 84.19 281 ARG B O 1
ATOM 6978 N N . ASN B 1 282 ? -22.672 -4.727 7.234 1 77.56 282 ASN B N 1
ATOM 6979 C CA . ASN B 1 282 ? -23.422 -3.525 6.898 1 77.56 282 ASN B CA 1
ATOM 6980 C C . ASN B 1 282 ? -23.75 -3.465 5.41 1 77.56 282 ASN B C 1
ATOM 6982 O O . ASN B 1 282 ? -24.422 -2.541 4.953 1 77.56 282 ASN B O 1
ATOM 6986 N N . ASP B 1 283 ? -23.297 -4.453 4.719 1 81.56 283 ASP B N 1
ATOM 6987 C CA . ASP B 1 283 ? -23.469 -4.414 3.268 1 81.56 283 ASP B CA 1
ATOM 6988 C C . ASP B 1 283 ? -24.938 -4.57 2.885 1 81.56 283 ASP B C 1
ATOM 6990 O O . ASP B 1 283 ? -25.609 -5.484 3.357 1 81.56 283 ASP B O 1
ATOM 6994 N N . GLN B 1 284 ? -25.312 -3.643 2.092 1 73.94 284 GLN B N 1
ATOM 6995 C CA . GLN B 1 284 ? -26.688 -3.66 1.631 1 73.94 284 GLN B CA 1
ATOM 6996 C C . GLN B 1 284 ? -26.766 -3.934 0.131 1 73.94 284 GLN B C 1
ATOM 6998 O O . GLN B 1 284 ? -27.859 -3.986 -0.44 1 73.94 284 GLN B O 1
ATOM 7003 N N . THR B 1 285 ? -25.734 -4.141 -0.501 1 75.38 285 THR B N 1
ATOM 7004 C CA . THR B 1 285 ? -25.703 -4.293 -1.951 1 75.38 285 THR B CA 1
ATOM 7005 C C . THR B 1 285 ? -25.984 -5.738 -2.35 1 75.38 285 THR B C 1
ATOM 7007 O O . THR B 1 285 ? -26.312 -6.02 -3.5 1 75.38 285 THR B O 1
ATOM 7010 N N . GLY B 1 286 ? -25.859 -6.66 -1.469 1 80.44 286 GLY B N 1
ATOM 7011 C CA . GLY B 1 286 ? -26.062 -8.07 -1.78 1 80.44 286 GLY B CA 1
ATOM 7012 C C . GLY B 1 286 ? -24.828 -8.711 -2.4 1 80.44 286 GLY B C 1
ATOM 7013 O O . GLY B 1 286 ? -24.891 -9.852 -2.879 1 80.44 286 GLY B O 1
ATOM 7014 N N . ARG B 1 287 ? -23.781 -7.977 -2.398 1 88 287 ARG B N 1
ATOM 7015 C CA . ARG B 1 287 ? -22.562 -8.492 -3.014 1 88 287 ARG B CA 1
ATOM 7016 C C . ARG B 1 287 ? -21.531 -8.891 -1.954 1 88 287 ARG B C 1
ATOM 7018 O O . ARG B 1 287 ? -20.344 -8.969 -2.234 1 88 287 ARG B O 1
ATOM 7025 N N . ARG B 1 288 ? -21.984 -9.156 -0.804 1 91.06 288 ARG B N 1
ATOM 7026 C CA . ARG B 1 288 ? -21.094 -9.383 0.339 1 91.06 288 ARG B CA 1
ATOM 7027 C C . ARG B 1 288 ? -20.141 -10.531 0.069 1 91.06 288 ARG B C 1
ATOM 7029 O O . ARG B 1 288 ? -18.938 -10.43 0.341 1 91.06 288 ARG B O 1
ATOM 7036 N N . GLU B 1 289 ? -20.672 -11.586 -0.513 1 90.38 289 GLU B N 1
ATOM 7037 C CA . GLU B 1 289 ? -19.828 -12.758 -0.717 1 90.38 289 GLU B CA 1
ATOM 7038 C C . GLU B 1 289 ? -18.828 -12.523 -1.851 1 90.38 289 GLU B C 1
ATOM 7040 O O . GLU B 1 289 ? -17.703 -13.031 -1.81 1 90.38 289 GLU B O 1
ATOM 7045 N N . HIS B 1 290 ? -19.234 -11.75 -2.834 1 92.31 290 HIS B N 1
ATOM 7046 C CA . HIS B 1 290 ? -18.312 -11.391 -3.906 1 92.31 290 HIS B CA 1
ATOM 7047 C C . HIS B 1 290 ? -17.188 -10.5 -3.393 1 92.31 290 HIS B C 1
ATOM 7049 O O . HIS B 1 290 ? -16.016 -10.68 -3.76 1 92.31 290 HIS B O 1
ATOM 7055 N N . MET B 1 291 ? -17.594 -9.555 -2.551 1 94.44 291 MET B N 1
ATOM 7056 C CA . MET B 1 291 ? -16.625 -8.648 -1.957 1 94.44 291 MET B CA 1
ATOM 7057 C C . MET B 1 291 ? -15.594 -9.422 -1.134 1 94.44 291 MET B C 1
ATOM 7059 O O . MET B 1 291 ? -14.391 -9.188 -1.261 1 94.44 291 MET B O 1
ATOM 7063 N N . ARG B 1 292 ? -16.094 -10.32 -0.367 1 94.94 292 ARG B N 1
ATOM 7064 C CA . ARG B 1 292 ? -15.25 -11.117 0.514 1 94.94 292 ARG B CA 1
ATOM 7065 C C . ARG B 1 292 ? -14.273 -11.969 -0.29 1 94.94 292 ARG B C 1
ATOM 7067 O O . ARG B 1 292 ? -13.086 -12.031 0.041 1 94.94 292 ARG B O 1
ATOM 7074 N N . ARG B 1 293 ? -14.75 -12.602 -1.256 1 94.69 293 ARG B N 1
ATOM 7075 C CA . ARG B 1 293 ? -13.922 -13.453 -2.098 1 94.69 293 ARG B CA 1
ATOM 7076 C C . ARG B 1 293 ? -12.844 -12.633 -2.811 1 94.69 293 ARG B C 1
ATOM 7078 O O . ARG B 1 293 ? -11.703 -13.078 -2.93 1 94.69 293 ARG B O 1
ATOM 7085 N N . LEU B 1 294 ? -13.203 -11.484 -3.279 1 95.25 294 LEU B N 1
ATOM 7086 C CA . LEU B 1 294 ? -12.242 -10.609 -3.943 1 95.25 294 LEU B CA 1
ATOM 7087 C C . LEU B 1 294 ? -11.133 -10.195 -2.982 1 95.25 294 LEU B C 1
ATOM 7089 O O . LEU B 1 294 ? -9.953 -10.211 -3.342 1 95.25 294 LEU B O 1
ATOM 7093 N N . PHE B 1 295 ? -11.539 -9.812 -1.746 1 97.19 295 PHE B N 1
ATOM 7094 C CA . PHE B 1 295 ? -10.562 -9.406 -0.738 1 97.19 295 PHE B CA 1
ATOM 7095 C C . PHE B 1 295 ? -9.531 -10.508 -0.512 1 97.19 295 PHE B C 1
ATOM 7097 O O . PHE B 1 295 ? -8.328 -10.25 -0.553 1 97.19 295 PHE B O 1
ATOM 7104 N N . TRP B 1 296 ? -10 -11.664 -0.329 1 97.69 296 TRP B N 1
ATOM 7105 C CA . TRP B 1 296 ? -9.102 -12.758 0.028 1 97.69 296 TRP B CA 1
ATOM 7106 C C . TRP B 1 296 ? -8.266 -13.188 -1.173 1 97.69 296 TRP B C 1
ATOM 7108 O O . TRP B 1 296 ? -7.141 -13.68 -1.015 1 97.69 296 TRP B O 1
ATOM 7118 N N . THR B 1 297 ? -8.797 -13.031 -2.373 1 97.25 297 THR B N 1
ATOM 7119 C CA . THR B 1 297 ? -7.984 -13.297 -3.557 1 97.25 297 THR B CA 1
ATOM 7120 C C . THR B 1 297 ? -6.789 -12.344 -3.617 1 97.25 297 THR B C 1
ATOM 7122 O O . THR B 1 297 ? -5.66 -12.773 -3.846 1 97.25 297 THR B O 1
ATOM 7125 N N . VAL B 1 298 ? -7.055 -11.055 -3.408 1 97.69 298 VAL B N 1
ATOM 7126 C CA . VAL B 1 298 ? -5.98 -10.07 -3.402 1 97.69 298 VAL B CA 1
ATOM 7127 C C . VAL B 1 298 ? -4.992 -10.383 -2.281 1 97.69 298 VAL B C 1
ATOM 7129 O O . VAL B 1 298 ? -3.777 -10.281 -2.467 1 97.69 298 VAL B O 1
ATOM 7132 N N . TYR B 1 299 ? -5.527 -10.789 -1.138 1 97.62 299 TYR B N 1
ATOM 7133 C CA . TYR B 1 299 ? -4.711 -11.133 0.019 1 97.62 299 TYR B CA 1
ATOM 7134 C C . TYR B 1 299 ? -3.732 -12.258 -0.321 1 97.62 299 TYR B C 1
ATOM 7136 O O . TYR B 1 299 ? -2.543 -12.164 -0.005 1 97.62 299 TYR B O 1
ATOM 7144 N N . VAL B 1 300 ? -4.223 -13.289 -0.968 1 97 300 VAL B N 1
ATOM 7145 C CA . VAL B 1 300 ? -3.408 -14.453 -1.292 1 97 300 VAL B CA 1
ATOM 7146 C C . VAL B 1 300 ? -2.295 -14.062 -2.26 1 97 300 VAL B C 1
ATOM 7148 O O . VAL B 1 300 ? -1.133 -14.422 -2.059 1 97 300 VAL B O 1
ATOM 7151 N N . PHE B 1 301 ? -2.604 -13.312 -3.254 1 95.56 301 PHE B N 1
ATOM 7152 C CA . PHE B 1 301 ? -1.611 -12.891 -4.234 1 95.56 301 PHE B CA 1
ATOM 7153 C C . PHE B 1 301 ? -0.603 -11.93 -3.611 1 95.56 301 PHE B C 1
ATOM 7155 O O . PHE B 1 301 ? 0.589 -11.984 -3.924 1 95.56 301 PHE B O 1
ATOM 7162 N N . ASP B 1 302 ? -1.076 -11.078 -2.742 1 95.88 302 ASP B N 1
ATOM 7163 C CA . ASP B 1 302 ? -0.209 -10.117 -2.07 1 95.88 302 ASP B CA 1
ATOM 7164 C C . ASP B 1 302 ? 0.843 -10.828 -1.221 1 95.88 302 ASP B C 1
ATOM 7166 O O . ASP B 1 302 ? 2.033 -10.523 -1.312 1 95.88 302 ASP B O 1
ATOM 7170 N N . LYS B 1 303 ? 0.383 -11.766 -0.44 1 96.81 303 LYS B N 1
ATOM 7171 C CA . LYS B 1 303 ? 1.298 -12.477 0.449 1 96.81 303 LYS B CA 1
ATOM 7172 C C . LYS B 1 303 ? 2.289 -13.32 -0.345 1 96.81 303 LYS B C 1
ATOM 7174 O O . LYS B 1 303 ? 3.482 -13.344 -0.036 1 96.81 303 LYS B O 1
ATOM 7179 N N . ASN B 1 304 ? 1.785 -14.008 -1.322 1 93.75 304 ASN B N 1
ATOM 7180 C CA . ASN B 1 304 ? 2.646 -14.875 -2.121 1 93.75 304 ASN B CA 1
ATOM 7181 C C . ASN B 1 304 ? 3.709 -14.07 -2.867 1 93.75 304 ASN B C 1
ATOM 7183 O O . ASN B 1 304 ? 4.902 -14.367 -2.766 1 93.75 304 ASN B O 1
ATOM 7187 N N . MET B 1 305 ? 3.291 -13.07 -3.553 1 91.94 305 MET B N 1
ATOM 7188 C CA . MET B 1 305 ? 4.207 -12.289 -4.379 1 91.94 305 MET B CA 1
ATOM 7189 C C . MET B 1 305 ? 5.188 -11.508 -3.51 1 91.94 305 MET B C 1
ATOM 7191 O O . MET B 1 305 ? 6.344 -11.312 -3.893 1 91.94 305 MET B O 1
ATOM 7195 N N . SER B 1 306 ? 4.691 -11.008 -2.383 1 91.81 306 SER B N 1
ATOM 7196 C CA . SER B 1 306 ? 5.57 -10.258 -1.491 1 91.81 306 SER B CA 1
ATOM 7197 C C . SER B 1 306 ? 6.699 -11.133 -0.965 1 91.81 306 SER B C 1
ATOM 7199 O O . SER B 1 306 ? 7.844 -10.688 -0.864 1 91.81 306 SER B O 1
ATOM 7201 N N . LEU B 1 307 ? 6.445 -12.344 -0.655 1 91.38 307 LEU B N 1
ATOM 7202 C CA . LEU B 1 307 ? 7.48 -13.266 -0.205 1 91.38 307 LEU B CA 1
ATOM 7203 C C . LEU B 1 307 ? 8.469 -13.57 -1.328 1 91.38 307 LEU B C 1
ATOM 7205 O O . LEU B 1 307 ? 9.68 -13.586 -1.105 1 91.38 307 LEU B O 1
ATOM 7209 N N . LEU B 1 308 ? 7.922 -13.758 -2.533 1 88.56 308 LEU B N 1
ATOM 7210 C CA . LEU B 1 308 ? 8.75 -14.094 -3.688 1 88.56 308 LEU B CA 1
ATOM 7211 C C . LEU B 1 308 ? 9.68 -12.938 -4.047 1 88.56 308 LEU B C 1
ATOM 7213 O O . LEU B 1 308 ? 10.828 -13.156 -4.438 1 88.56 308 LEU B O 1
ATOM 7217 N N . GLN B 1 309 ? 9.172 -11.781 -3.863 1 86.5 309 GLN B N 1
ATOM 7218 C CA . GLN B 1 309 ? 9.93 -10.609 -4.289 1 86.5 309 GLN B CA 1
ATOM 7219 C C . GLN B 1 309 ? 10.719 -10.016 -3.127 1 86.5 309 GLN B C 1
ATOM 7221 O O . GLN B 1 309 ? 11.5 -9.078 -3.314 1 86.5 309 GLN B O 1
ATOM 7226 N N . GLY B 1 310 ? 10.477 -10.453 -1.958 1 84.56 310 GLY B N 1
ATOM 7227 C CA . GLY B 1 310 ? 11.297 -10.086 -0.82 1 84.56 310 GLY B CA 1
ATOM 7228 C C . GLY B 1 310 ? 10.945 -8.727 -0.243 1 84.56 310 GLY B C 1
ATOM 7229 O O . GLY B 1 310 ? 11.828 -7.891 -0.027 1 84.56 310 GLY B O 1
ATOM 7230 N N . HIS B 1 311 ? 9.719 -8.445 -0.121 1 87 311 HIS B N 1
ATOM 7231 C CA . HIS B 1 311 ? 9.281 -7.242 0.574 1 87 311 HIS B CA 1
ATOM 7232 C C . HIS B 1 311 ? 8.031 -7.512 1.408 1 87 311 HIS B C 1
ATOM 7234 O O . HIS B 1 311 ? 7.418 -8.578 1.295 1 87 311 HIS B O 1
ATOM 7240 N N . SER B 1 312 ? 7.715 -6.57 2.248 1 88.88 312 SER B N 1
ATOM 7241 C CA . SER B 1 312 ? 6.551 -6.727 3.117 1 88.88 312 SER B CA 1
ATOM 7242 C C . SER B 1 312 ? 5.254 -6.645 2.32 1 88.88 312 SER B C 1
ATOM 7244 O O . SER B 1 312 ? 5.16 -5.891 1.351 1 88.88 312 SER B O 1
ATOM 7246 N N . SER B 1 313 ? 4.348 -7.473 2.732 1 93.88 313 SER B N 1
ATOM 7247 C CA . SER B 1 313 ? 3.035 -7.426 2.094 1 93.88 313 SER B CA 1
ATOM 7248 C C . SER B 1 313 ? 2.328 -6.105 2.373 1 93.88 313 SER B C 1
ATOM 7250 O O . SER B 1 313 ? 2.68 -5.395 3.316 1 93.88 313 SER B O 1
ATOM 7252 N N . HIS B 1 314 ? 1.414 -5.758 1.526 1 93.19 314 HIS B N 1
ATOM 7253 C CA . HIS B 1 314 ? 0.664 -4.516 1.663 1 93.19 314 HIS B CA 1
ATOM 7254 C C . HIS B 1 314 ? -0.411 -4.637 2.738 1 93.19 314 HIS B C 1
ATOM 7256 O O . HIS B 1 314 ? -0.665 -3.684 3.477 1 93.19 314 HIS B O 1
ATOM 7262 N N . MET B 1 315 ? -0.99 -5.754 2.795 1 94 315 MET B N 1
ATOM 7263 C CA . MET B 1 315 ? -2.039 -5.969 3.787 1 94 315 MET B CA 1
ATOM 7264 C C . MET B 1 315 ? -1.464 -6.574 5.062 1 94 315 MET B C 1
ATOM 7266 O O . MET B 1 315 ? -0.819 -7.625 5.023 1 94 315 MET B O 1
ATOM 7270 N N . GLN B 1 316 ? -1.794 -5.922 6.137 1 92.06 316 GLN B N 1
ATOM 7271 C CA . GLN B 1 316 ? -1.271 -6.387 7.418 1 92.06 316 GLN B CA 1
ATOM 7272 C C . GLN B 1 316 ? -2.316 -7.195 8.18 1 92.06 316 GLN B C 1
ATOM 7274 O O . GLN B 1 316 ? -3.443 -6.734 8.375 1 92.06 316 GLN B O 1
ATOM 7279 N N . ASP B 1 317 ? -1.914 -8.312 8.711 1 92.38 317 ASP B N 1
ATOM 7280 C CA . ASP B 1 317 ? -2.848 -9.258 9.312 1 92.38 317 ASP B CA 1
ATOM 7281 C C . ASP B 1 317 ? -3.457 -8.695 10.594 1 92.38 317 ASP B C 1
ATOM 7283 O O . ASP B 1 317 ? -4.594 -9.023 10.938 1 92.38 317 ASP B O 1
ATOM 7287 N N . PHE B 1 318 ? -2.781 -7.875 11.273 1 89 318 PHE B N 1
ATOM 7288 C CA . PHE B 1 318 ? -3.281 -7.395 12.555 1 89 318 PHE B CA 1
ATOM 7289 C C . PHE B 1 318 ? -4.477 -6.469 12.359 1 89 318 PHE B C 1
ATOM 7291 O O . PHE B 1 318 ? -5.188 -6.152 13.312 1 89 318 PHE B O 1
ATOM 7298 N N . GLU B 1 319 ? -4.703 -6.07 11.141 1 90.25 319 GLU B N 1
ATOM 7299 C CA . GLU B 1 319 ? -5.832 -5.195 10.836 1 90.25 319 GLU B CA 1
ATOM 7300 C C . GLU B 1 319 ? -6.996 -5.984 10.242 1 90.25 319 GLU B C 1
ATOM 7302 O O . GLU B 1 319 ? -8.094 -5.441 10.062 1 90.25 319 GLU B O 1
ATOM 7307 N N . ILE B 1 320 ? -6.812 -7.219 9.945 1 94.19 320 ILE B N 1
ATOM 7308 C CA . ILE B 1 320 ? -7.801 -7.988 9.195 1 94.19 320 ILE B CA 1
ATOM 7309 C C . ILE B 1 320 ? -8.672 -8.781 10.164 1 94.19 320 ILE B C 1
ATOM 7311 O O . ILE B 1 320 ? -8.172 -9.562 10.969 1 94.19 320 ILE B O 1
ATOM 7315 N N . ASP B 1 321 ? -9.938 -8.547 10.156 1 92.75 321 ASP B N 1
ATOM 7316 C CA . ASP B 1 321 ? -10.859 -9.359 10.945 1 92.75 321 ASP B CA 1
ATOM 7317 C C . ASP B 1 321 ? -11.969 -9.945 10.07 1 92.75 321 ASP B C 1
ATOM 7319 O O . ASP B 1 321 ? -12.977 -10.43 10.578 1 92.75 321 ASP B O 1
ATOM 7323 N N . ALA B 1 322 ? -11.828 -9.82 8.773 1 95.06 322 ALA B N 1
ATOM 7324 C CA . ALA B 1 322 ? -12.789 -10.391 7.84 1 95.06 322 ALA B CA 1
ATOM 7325 C C . ALA B 1 322 ? -12.812 -11.914 7.938 1 95.06 322 ALA B C 1
ATOM 7327 O O . ALA B 1 322 ? -11.758 -12.555 8.008 1 95.06 322 ALA B O 1
ATOM 7328 N N . LYS B 1 323 ? -13.961 -12.469 7.934 1 95.38 323 LYS B N 1
ATOM 7329 C CA . LYS B 1 323 ? -14.094 -13.922 7.957 1 95.38 323 LYS B CA 1
ATOM 7330 C C . LYS B 1 323 ? -13.781 -14.531 6.59 1 95.38 323 LYS B C 1
ATOM 7332 O O . LYS B 1 323 ? -13.812 -13.828 5.574 1 95.38 323 LYS B O 1
ATOM 7337 N N . TYR B 1 324 ? -13.422 -15.789 6.578 1 95.69 324 TYR B N 1
ATOM 7338 C CA . TYR B 1 324 ? -13.172 -16.484 5.32 1 95.69 324 TYR B CA 1
ATOM 7339 C C . TYR B 1 324 ? -14.445 -16.609 4.496 1 95.69 324 TYR B C 1
ATOM 7341 O O . TYR B 1 324 ? -15.555 -16.484 5.027 1 95.69 324 TYR B O 1
ATOM 7349 N N . PRO B 1 325 ? -14.273 -16.734 3.168 1 93.38 325 PRO B N 1
ATOM 7350 C CA . PRO B 1 325 ? -15.461 -16.922 2.33 1 93.38 325 PRO B CA 1
ATOM 7351 C C . PRO B 1 325 ? -16.266 -18.172 2.697 1 93.38 325 PRO B C 1
ATOM 7353 O O . PRO B 1 325 ? -15.68 -19.172 3.125 1 93.38 325 PRO B O 1
ATOM 7356 N N . ALA B 1 326 ? -17.578 -18.062 2.475 1 90.5 326 ALA B N 1
ATOM 7357 C CA . ALA B 1 326 ? -18.438 -19.203 2.76 1 90.5 326 ALA B CA 1
ATOM 7358 C C . ALA B 1 326 ? -18.219 -20.328 1.756 1 90.5 326 ALA B C 1
ATOM 7360 O O . ALA B 1 326 ? -17.906 -20.078 0.592 1 90.5 326 ALA B O 1
ATOM 7361 N N . LEU B 1 327 ? -18.375 -21.547 2.252 1 91.69 327 LEU B N 1
ATOM 7362 C CA . LEU B 1 327 ? -18.266 -22.703 1.371 1 91.69 327 LEU B CA 1
ATOM 7363 C C . LEU B 1 327 ? -19.562 -22.891 0.57 1 91.69 327 LEU B C 1
ATOM 7365 O O . LEU B 1 327 ? -20.656 -22.719 1.103 1 91.69 327 LEU B O 1
ATOM 7369 N N . SER B 1 328 ? -19.359 -23.156 -0.663 1 88.12 328 SER B N 1
ATOM 7370 C CA . SER B 1 328 ? -20.516 -23.391 -1.519 1 88.12 328 SER B CA 1
ATOM 7371 C C . SER B 1 328 ? -21.266 -24.656 -1.092 1 88.12 328 SER B C 1
ATOM 7373 O O . SER B 1 328 ? -20.656 -25.625 -0.638 1 88.12 328 SER B O 1
ATOM 7375 N N . LEU B 1 329 ? -22.594 -24.625 -1.273 1 87.81 329 LEU B N 1
ATOM 7376 C CA . LEU B 1 329 ? -23.422 -25.781 -0.992 1 87.81 329 LEU B CA 1
ATOM 7377 C C . LEU B 1 329 ? -23.438 -26.734 -2.18 1 87.81 329 LEU B C 1
ATOM 7379 O O . LEU B 1 329 ? -23.844 -27.891 -2.045 1 87.81 329 LEU B O 1
ATOM 7383 N N . VAL B 1 330 ? -22.953 -26.281 -3.242 1 86 330 VAL B N 1
ATOM 7384 C CA . VAL B 1 330 ? -22.891 -27.109 -4.438 1 86 330 VAL B CA 1
ATOM 7385 C C . VAL B 1 330 ? -21.719 -28.094 -4.32 1 86 330 VAL B C 1
ATOM 7387 O O . VAL B 1 330 ? -20.562 -27.688 -4.211 1 86 330 VAL B O 1
ATOM 7390 N N . VAL B 1 331 ? -21.984 -29.375 -4.43 1 88.06 331 VAL B N 1
ATOM 7391 C CA . VAL B 1 331 ? -21.047 -30.453 -4.164 1 88.06 331 VAL B CA 1
ATOM 7392 C C . VAL B 1 331 ? -19.859 -30.359 -5.129 1 88.06 331 VAL B C 1
ATOM 7394 O O . VAL B 1 331 ? -18.719 -30.656 -4.754 1 88.06 331 VAL B O 1
ATOM 7397 N N . GLY B 1 332 ? -20.094 -30.031 -6.352 1 88.69 332 GLY B N 1
ATOM 7398 C CA . GLY B 1 332 ? -19.047 -29.969 -7.352 1 88.69 332 GLY B CA 1
ATOM 7399 C C . GLY B 1 332 ? -18.141 -28.766 -7.195 1 88.69 332 GLY B C 1
ATOM 7400 O O . GLY B 1 332 ? -17.016 -28.75 -7.707 1 88.69 332 GLY B O 1
ATOM 7401 N N . VAL B 1 333 ? -18.547 -27.781 -6.426 1 89.19 333 VAL B N 1
ATOM 7402 C CA . VAL B 1 333 ? -17.812 -26.516 -6.289 1 89.19 333 VAL B CA 1
ATOM 7403 C C . VAL B 1 333 ? -17.141 -26.453 -4.914 1 89.19 333 VAL B C 1
ATOM 7405 O O . VAL B 1 333 ? -16.141 -25.781 -4.738 1 89.19 333 VAL B O 1
ATOM 7408 N N . ARG B 1 334 ? -17.594 -27.125 -3.941 1 91.25 334 ARG B N 1
ATOM 7409 C CA . ARG B 1 334 ? -17.188 -27.047 -2.545 1 91.25 334 ARG B CA 1
ATOM 7410 C C . ARG B 1 334 ? -15.695 -27.344 -2.395 1 91.25 334 ARG B C 1
ATOM 7412 O O . ARG B 1 334 ? -14.984 -26.641 -1.674 1 91.25 334 ARG B O 1
ATOM 7419 N N . PRO B 1 335 ? -15.195 -28.438 -3.115 1 93.44 335 PRO B N 1
ATOM 7420 C CA . PRO B 1 335 ? -13.758 -28.703 -2.969 1 93.44 335 PRO B CA 1
ATOM 7421 C C . PRO B 1 335 ? -12.891 -27.531 -3.441 1 93.44 335 PRO B C 1
ATOM 7423 O O . PRO B 1 335 ? -11.812 -27.297 -2.891 1 93.44 335 PRO B O 1
ATOM 7426 N N . TRP B 1 336 ? -13.367 -26.859 -4.469 1 93.31 336 TRP B N 1
ATOM 7427 C CA . TRP B 1 336 ? -12.648 -25.672 -4.938 1 93.31 336 TRP B CA 1
ATOM 7428 C C . TRP B 1 336 ? -12.609 -24.594 -3.855 1 93.31 336 TRP B C 1
ATOM 7430 O O . TRP B 1 336 ? -11.57 -23.984 -3.621 1 93.31 336 TRP B O 1
ATOM 7440 N N . ASP B 1 337 ? -13.68 -24.344 -3.152 1 93.25 337 ASP B N 1
ATOM 7441 C CA . ASP B 1 337 ? -13.766 -23.359 -2.084 1 93.25 337 ASP B CA 1
ATOM 7442 C C . ASP B 1 337 ? -12.883 -23.75 -0.898 1 93.25 337 ASP B C 1
ATOM 7444 O O . ASP B 1 337 ? -12.242 -22.906 -0.287 1 93.25 337 ASP B O 1
ATOM 7448 N N . GLU B 1 338 ? -12.93 -25.031 -0.591 1 94.62 338 GLU B N 1
ATOM 7449 C CA . GLU B 1 338 ? -12.086 -25.516 0.5 1 94.62 338 GLU B CA 1
ATOM 7450 C C . GLU B 1 338 ? -10.609 -25.297 0.189 1 94.62 338 GLU B C 1
ATOM 7452 O O . GLU B 1 338 ? -9.836 -24.906 1.064 1 94.62 338 GLU B O 1
ATOM 7457 N N . SER B 1 339 ? -10.266 -25.625 -1.054 1 94.5 339 SER B N 1
ATOM 7458 C CA . SER B 1 339 ? -8.891 -25.391 -1.482 1 94.5 339 SER B CA 1
ATOM 7459 C C . SER B 1 339 ? -8.523 -23.906 -1.374 1 94.5 339 SER B C 1
ATOM 7461 O O . SER B 1 339 ? -7.391 -23.578 -1.017 1 94.5 339 SER B O 1
ATOM 7463 N N . PHE B 1 340 ? -9.453 -23.047 -1.697 1 94.69 340 PHE B N 1
ATOM 7464 C CA . PHE B 1 340 ? -9.227 -21.609 -1.617 1 94.69 340 PHE B CA 1
ATOM 7465 C C . PHE B 1 340 ? -8.969 -21.188 -0.178 1 94.69 340 PHE B C 1
ATOM 7467 O O . PHE B 1 340 ? -8.078 -20.375 0.085 1 94.69 340 PHE B O 1
ATOM 7474 N N . ILE B 1 341 ? -9.719 -21.688 0.75 1 95.94 341 ILE B N 1
ATOM 7475 C CA . ILE B 1 341 ? -9.547 -21.359 2.162 1 95.94 341 ILE B CA 1
ATOM 7476 C C . ILE B 1 341 ? -8.172 -21.812 2.635 1 95.94 341 ILE B C 1
ATOM 7478 O O . ILE B 1 341 ? -7.488 -21.109 3.375 1 95.94 341 ILE B O 1
ATOM 7482 N N . VAL B 1 342 ? -7.777 -23 2.164 1 96 342 VAL B N 1
ATOM 7483 C CA . VAL B 1 342 ? -6.453 -23.5 2.52 1 96 342 VAL B CA 1
ATOM 7484 C C . VAL B 1 342 ? -5.379 -22.594 1.936 1 96 342 VAL B C 1
ATOM 7486 O O . VAL B 1 342 ? -4.34 -22.359 2.564 1 96 342 VAL B O 1
ATOM 7489 N N . ALA B 1 343 ? -5.625 -22.094 0.726 1 95.81 343 ALA B N 1
ATOM 7490 C CA . ALA B 1 343 ? -4.691 -21.156 0.102 1 95.81 343 ALA B CA 1
ATOM 7491 C C . ALA B 1 343 ? -4.555 -19.891 0.93 1 95.81 343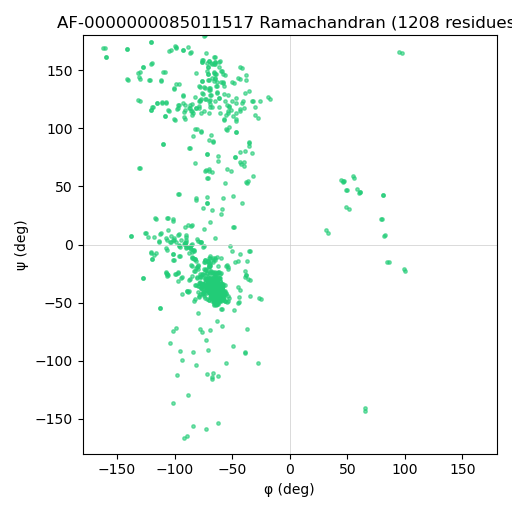 ALA B C 1
ATOM 7493 O O . ALA B 1 343 ? -3.469 -19.312 1.021 1 95.81 343 ALA B O 1
ATOM 7494 N N . ILE B 1 344 ? -5.633 -19.406 1.517 1 97.06 344 ILE B N 1
ATOM 7495 C CA . ILE B 1 344 ? -5.613 -18.219 2.379 1 97.06 344 ILE B CA 1
ATOM 7496 C C . ILE B 1 344 ? -4.75 -18.5 3.607 1 97.06 344 ILE B C 1
ATOM 7498 O O . ILE B 1 344 ? -3.932 -17.656 3.996 1 97.06 344 ILE B O 1
ATOM 7502 N N . LYS B 1 345 ? -4.926 -19.656 4.133 1 97.5 345 LYS B N 1
ATOM 7503 C CA . LYS B 1 345 ? -4.148 -20.031 5.309 1 97.5 345 LYS B CA 1
ATOM 7504 C C . LYS B 1 345 ? -2.66 -20.125 4.98 1 97.5 345 LYS B C 1
ATOM 7506 O O . LYS B 1 345 ? -1.817 -19.688 5.773 1 97.5 345 LYS B O 1
ATOM 7511 N N . LEU B 1 346 ? -2.371 -20.703 3.842 1 97.31 346 LEU B N 1
ATOM 7512 C CA . LEU B 1 346 ? -0.978 -20.766 3.416 1 97.31 346 LEU B CA 1
ATOM 7513 C C . LEU B 1 346 ? -0.405 -19.375 3.199 1 97.31 346 LEU B C 1
ATOM 7515 O O . LEU B 1 346 ? 0.746 -19.109 3.557 1 97.31 346 LEU B O 1
ATOM 7519 N N . ALA B 1 347 ? -1.2 -18.547 2.592 1 97.12 347 ALA B N 1
ATOM 7520 C CA . ALA B 1 347 ? -0.773 -17.172 2.355 1 97.12 347 ALA B CA 1
ATOM 7521 C C . ALA B 1 347 ? -0.452 -16.469 3.668 1 97.12 347 ALA B C 1
ATOM 7523 O O . ALA B 1 347 ? 0.503 -15.688 3.744 1 97.12 347 ALA B O 1
ATOM 7524 N N . ARG B 1 348 ? -1.224 -16.672 4.645 1 97.5 348 ARG B N 1
ATOM 7525 C CA . ARG B 1 348 ? -0.964 -16.094 5.961 1 97.5 348 ARG B CA 1
ATOM 7526 C C . ARG B 1 348 ? 0.398 -16.531 6.488 1 97.5 348 ARG B C 1
ATOM 7528 O O . ARG B 1 348 ? 1.146 -15.727 7.039 1 97.5 348 ARG B O 1
ATOM 7535 N N . ILE B 1 349 ? 0.698 -17.781 6.309 1 97.88 349 ILE B N 1
ATOM 7536 C CA . ILE B 1 349 ? 1.985 -18.312 6.746 1 97.88 349 ILE B CA 1
ATOM 7537 C C . ILE B 1 349 ? 3.109 -17.656 5.945 1 97.88 349 ILE B C 1
ATOM 7539 O O . ILE B 1 349 ? 4.164 -17.344 6.492 1 97.88 349 ILE B O 1
ATOM 7543 N N . GLN B 1 350 ? 2.898 -17.516 4.664 1 96.56 350 GLN B N 1
ATOM 7544 C CA . GLN B 1 350 ? 3.893 -16.875 3.82 1 96.56 350 GLN B CA 1
ATOM 7545 C C . GLN B 1 350 ? 4.195 -15.461 4.32 1 96.56 350 GLN B C 1
ATOM 7547 O O . GLN B 1 350 ? 5.352 -15.039 4.348 1 96.56 350 GLN B O 1
ATOM 7552 N N . GLY B 1 351 ? 3.141 -14.727 4.68 1 95.56 351 GLY B N 1
ATOM 7553 C CA . GLY B 1 351 ? 3.346 -13.406 5.258 1 95.56 351 GLY B CA 1
ATOM 7554 C C . GLY B 1 351 ? 4.145 -13.445 6.547 1 95.56 351 GLY B C 1
ATOM 7555 O O . GLY B 1 351 ? 5.02 -12.602 6.766 1 95.56 351 GLY B O 1
ATOM 7556 N N . GLN B 1 352 ? 3.906 -14.398 7.375 1 96.12 352 GLN B N 1
ATOM 7557 C CA . GLN B 1 352 ? 4.602 -14.531 8.648 1 96.12 352 GLN B CA 1
ATOM 7558 C C . GLN B 1 352 ? 6.066 -14.914 8.438 1 96.12 352 GLN B C 1
ATOM 7560 O O . GLN B 1 352 ? 6.938 -14.492 9.195 1 96.12 352 GLN B O 1
ATOM 7565 N N . ILE B 1 353 ? 6.281 -15.742 7.43 1 94.25 353 ILE B N 1
ATOM 7566 C CA . ILE B 1 353 ? 7.652 -16.125 7.109 1 94.25 353 ILE B CA 1
ATOM 7567 C C . ILE B 1 353 ? 8.469 -14.867 6.781 1 94.25 353 ILE B C 1
ATOM 7569 O O . ILE B 1 353 ? 9.562 -14.68 7.309 1 94.25 353 ILE B O 1
ATOM 7573 N N . TYR B 1 354 ? 7.941 -14.023 5.984 1 93.12 354 TYR B N 1
ATOM 7574 C CA . TYR B 1 354 ? 8.68 -12.82 5.625 1 93.12 354 TYR B CA 1
ATOM 7575 C C . TYR B 1 354 ? 8.875 -11.914 6.836 1 93.12 354 TYR B C 1
ATOM 7577 O O . TYR B 1 354 ? 9.992 -11.453 7.102 1 93.12 354 TYR B O 1
ATOM 7585 N N . ASN B 1 355 ? 7.82 -11.68 7.559 1 91.38 355 ASN B N 1
ATOM 7586 C CA . ASN B 1 355 ? 7.855 -10.734 8.672 1 91.38 355 ASN B CA 1
ATOM 7587 C C . ASN B 1 355 ? 8.812 -11.203 9.766 1 91.38 355 ASN B C 1
ATOM 7589 O O . ASN B 1 355 ? 9.516 -10.391 10.367 1 91.38 355 ASN B O 1
ATOM 7593 N N . ASN B 1 356 ? 8.891 -12.492 9.961 1 91.88 356 ASN B N 1
ATOM 7594 C CA . ASN B 1 356 ? 9.602 -12.992 11.133 1 91.88 356 ASN B CA 1
ATOM 7595 C C . ASN B 1 356 ? 11 -13.484 10.773 1 91.88 356 ASN B C 1
ATOM 7597 O O . ASN B 1 356 ? 11.844 -13.664 11.656 1 91.88 356 ASN B O 1
ATOM 7601 N N . LEU B 1 357 ? 11.258 -13.641 9.492 1 88.56 357 LEU B N 1
ATOM 7602 C CA . LEU B 1 357 ? 12.547 -14.25 9.172 1 88.56 357 LEU B CA 1
ATOM 7603 C C . LEU B 1 357 ? 13.32 -13.398 8.18 1 88.56 357 LEU B C 1
ATOM 7605 O O . LEU B 1 357 ? 14.555 -13.414 8.164 1 88.56 357 LEU B O 1
ATOM 7609 N N . TYR B 1 358 ? 12.633 -12.641 7.324 1 87.12 358 TYR B N 1
ATOM 7610 C CA . TYR B 1 358 ? 13.352 -12.039 6.207 1 87.12 358 TYR B CA 1
ATOM 7611 C C . TYR B 1 358 ? 13.258 -10.523 6.25 1 87.12 358 TYR B C 1
ATOM 7613 O O . TYR B 1 358 ? 13.977 -9.828 5.523 1 87.12 358 TYR B O 1
ATOM 7621 N N . SER B 1 359 ? 12.367 -9.984 7.078 1 87.31 359 SER B N 1
ATOM 7622 C CA . SER B 1 359 ? 12.289 -8.531 7.191 1 87.31 359 SER B CA 1
ATOM 7623 C C . SER B 1 359 ? 13.57 -7.953 7.777 1 87.31 359 SER B C 1
ATOM 7625 O O . SER B 1 359 ? 14.375 -8.68 8.367 1 87.31 359 SER B O 1
ATOM 7627 N N . THR B 1 360 ? 13.797 -6.707 7.602 1 84.38 360 THR B N 1
ATOM 7628 C CA . THR B 1 360 ? 14.992 -6.027 8.086 1 84.38 360 THR B CA 1
ATOM 7629 C C . THR B 1 360 ? 15.133 -6.195 9.602 1 84.38 360 THR B C 1
ATOM 7631 O O . THR B 1 360 ? 16.234 -6.406 10.109 1 84.38 360 THR B O 1
ATOM 7634 N N . MET B 1 361 ? 14.086 -6.121 10.281 1 84.31 361 MET B N 1
ATOM 7635 C CA . MET B 1 361 ? 14.102 -6.281 11.727 1 84.31 361 MET B CA 1
ATOM 7636 C C . MET B 1 361 ? 14.32 -7.742 12.109 1 84.31 361 MET B C 1
ATOM 7638 O O . MET B 1 361 ? 15.016 -8.039 13.086 1 84.31 361 MET B O 1
ATOM 7642 N N . ALA B 1 362 ? 13.758 -8.688 11.344 1 85.44 362 ALA B N 1
ATOM 7643 C CA . ALA B 1 362 ? 13.82 -10.117 11.656 1 85.44 362 ALA B CA 1
ATOM 7644 C C . ALA B 1 362 ? 15.242 -10.648 11.477 1 85.44 362 ALA B C 1
ATOM 7646 O O . ALA B 1 362 ? 15.664 -11.555 12.203 1 85.44 362 ALA B O 1
ATOM 7647 N N . ILE B 1 363 ? 15.914 -10.109 10.508 1 79.38 363 ILE B N 1
ATOM 7648 C CA . ILE B 1 363 ? 17.266 -10.57 10.227 1 79.38 363 ILE B CA 1
ATOM 7649 C C . ILE B 1 363 ? 18.172 -10.258 11.414 1 79.38 363 ILE B C 1
ATOM 7651 O O . ILE B 1 363 ? 19.141 -10.992 11.68 1 79.38 363 ILE B O 1
ATOM 7655 N N . LYS B 1 364 ? 17.797 -9.227 12.172 1 79.19 364 LYS B N 1
ATOM 7656 C CA . LYS B 1 364 ? 18.594 -8.812 13.32 1 79.19 364 LYS B CA 1
ATOM 7657 C C . LYS B 1 364 ? 18.172 -9.531 14.586 1 79.19 364 LYS B C 1
ATOM 7659 O O . LYS B 1 364 ? 18.781 -9.375 15.641 1 79.19 364 LYS B O 1
ATOM 7664 N N . SER B 1 365 ? 17.234 -10.406 14.445 1 82.5 365 SER B N 1
ATOM 7665 C CA . SER B 1 365 ? 16.719 -11.117 15.617 1 82.5 365 SER B CA 1
ATOM 7666 C C . SER B 1 365 ? 17.703 -12.188 16.094 1 82.5 365 SER B C 1
ATOM 7668 O O . SER B 1 365 ? 18.562 -12.625 15.32 1 82.5 365 SER B O 1
ATOM 7670 N N . SER B 1 366 ? 17.594 -12.609 17.359 1 84.38 366 SER B N 1
ATOM 7671 C CA . SER B 1 366 ? 18.484 -13.609 17.953 1 84.38 366 SER B CA 1
ATOM 7672 C C . SER B 1 366 ? 18.203 -14.992 17.375 1 84.38 366 SER B C 1
ATOM 7674 O O . SER B 1 366 ? 17.109 -15.258 16.875 1 84.38 366 SER B O 1
ATOM 7676 N N . SER B 1 367 ? 19.203 -15.859 17.359 1 83.25 367 SER B N 1
ATOM 7677 C CA . SER B 1 367 ? 19.109 -17.203 16.797 1 83.25 367 SER B CA 1
ATOM 7678 C C . SER B 1 367 ? 18.016 -18.016 17.5 1 83.25 367 SER B C 1
ATOM 7680 O O . SER B 1 367 ? 17.219 -18.672 16.828 1 83.25 367 SER B O 1
ATOM 7682 N N . PRO B 1 368 ? 17.875 -17.844 18.828 1 84.56 368 PRO B N 1
ATOM 7683 C CA . PRO B 1 368 ? 16.812 -18.625 19.453 1 84.56 368 PRO B CA 1
ATOM 7684 C C . PRO B 1 368 ? 15.422 -18.156 19.047 1 84.56 368 PRO B C 1
ATOM 7686 O O . PRO B 1 368 ? 14.516 -18.969 18.875 1 84.56 368 PRO B O 1
ATOM 7689 N N . ASP B 1 369 ? 15.258 -16.891 18.891 1 87.31 369 ASP B N 1
ATOM 7690 C CA . ASP B 1 369 ? 13.977 -16.359 18.453 1 87.31 369 ASP B CA 1
ATOM 7691 C C . ASP B 1 369 ? 13.641 -16.844 17.031 1 87.31 369 ASP B C 1
ATOM 7693 O O . ASP B 1 369 ? 12.492 -17.172 16.75 1 87.31 369 ASP B O 1
ATOM 7697 N N . ARG B 1 370 ? 14.617 -16.875 16.234 1 87.56 370 ARG B N 1
ATOM 7698 C CA . ARG B 1 370 ? 14.445 -17.312 14.852 1 87.56 370 ARG B CA 1
ATOM 7699 C C . ARG B 1 370 ? 14.055 -18.797 14.797 1 87.56 370 ARG B C 1
ATOM 7701 O O . ARG B 1 370 ? 13.172 -19.188 14.031 1 87.56 370 ARG B O 1
ATOM 7708 N N . GLU B 1 371 ? 14.719 -19.578 15.586 1 87.81 371 GLU B N 1
ATOM 7709 C CA . GLU B 1 371 ? 14.422 -21.016 15.633 1 87.81 371 GLU B CA 1
ATOM 7710 C C . GLU B 1 371 ? 13 -21.266 16.141 1 87.81 371 GLU B C 1
ATOM 7712 O O . GLU B 1 371 ? 12.328 -22.188 15.672 1 87.81 371 GLU B O 1
ATOM 7717 N N . GLN B 1 372 ? 12.641 -20.453 17.062 1 92.5 372 GLN B N 1
ATOM 7718 C CA . GLN B 1 372 ? 11.281 -20.594 17.578 1 92.5 372 GLN B CA 1
ATOM 7719 C C . GLN B 1 372 ? 10.25 -20.266 16.5 1 92.5 372 GLN B C 1
ATOM 7721 O O . GLN B 1 372 ? 9.242 -20.969 16.375 1 92.5 372 GLN B O 1
ATOM 7726 N N . HIS B 1 373 ? 10.516 -19.219 15.773 1 92.81 373 HIS B N 1
ATOM 7727 C CA . HIS B 1 373 ? 9.617 -18.859 14.672 1 92.81 373 HIS B CA 1
ATOM 7728 C C . HIS B 1 373 ? 9.555 -19.953 13.625 1 92.81 373 HIS B C 1
ATOM 7730 O O . HIS B 1 373 ? 8.477 -20.297 13.133 1 92.81 373 HIS B O 1
ATOM 7736 N N . ILE B 1 374 ? 10.672 -20.562 13.273 1 93.62 374 ILE B N 1
ATOM 7737 C CA . ILE B 1 374 ? 10.742 -21.609 12.258 1 93.62 374 ILE B CA 1
ATOM 7738 C C . ILE B 1 374 ? 9.945 -22.828 12.719 1 93.62 374 ILE B C 1
ATOM 7740 O O . ILE B 1 374 ? 9.156 -23.391 11.953 1 93.62 374 ILE B O 1
ATOM 7744 N N . ASN B 1 375 ? 10.117 -23.172 13.961 1 94.5 375 ASN B N 1
ATOM 7745 C CA . ASN B 1 375 ? 9.422 -24.344 14.492 1 94.5 375 ASN B CA 1
ATOM 7746 C C . ASN B 1 375 ? 7.91 -24.125 14.508 1 94.5 375 ASN B C 1
ATOM 7748 O O . ASN B 1 375 ? 7.148 -25.016 14.133 1 94.5 375 ASN B O 1
ATOM 7752 N N . THR B 1 376 ? 7.512 -22.969 14.938 1 96.38 376 THR B N 1
ATOM 7753 C CA . THR B 1 376 ? 6.09 -22.656 15 1 96.38 376 THR B CA 1
ATOM 7754 C C . THR B 1 376 ? 5.473 -22.641 13.609 1 96.38 376 THR B C 1
ATOM 7756 O O . THR B 1 376 ? 4.406 -23.219 13.391 1 96.38 376 THR B O 1
ATOM 7759 N N . LEU B 1 377 ? 6.121 -22.016 12.672 1 97.31 377 LEU B N 1
ATOM 7760 C CA . LEU B 1 377 ? 5.594 -21.891 11.32 1 97.31 377 LEU B CA 1
ATOM 7761 C C . LEU B 1 377 ? 5.633 -23.234 10.594 1 97.31 377 LEU B C 1
ATOM 7763 O O . LEU B 1 377 ? 4.77 -23.531 9.766 1 97.31 377 LEU B O 1
ATOM 7767 N N . GLN B 1 378 ? 6.637 -24.078 10.898 1 96.31 378 GLN B N 1
ATOM 7768 C CA . GLN B 1 378 ? 6.691 -25.422 10.328 1 96.31 378 GLN B CA 1
ATOM 7769 C C . GLN B 1 378 ? 5.496 -26.25 10.781 1 96.31 378 GLN B C 1
ATOM 7771 O O . GLN B 1 378 ? 4.918 -27 9.984 1 96.31 378 GLN B O 1
ATOM 7776 N N . ALA B 1 379 ? 5.211 -26.094 12.039 1 97.31 379 ALA B N 1
ATOM 7777 C CA . ALA B 1 379 ? 4.043 -26.812 12.562 1 97.31 379 ALA B CA 1
ATOM 7778 C C . ALA B 1 379 ? 2.766 -26.344 11.875 1 97.31 379 ALA B C 1
ATOM 7780 O O . ALA B 1 379 ? 1.905 -27.156 11.531 1 97.31 379 ALA B O 1
ATOM 7781 N N . ASN B 1 380 ? 2.617 -25.062 11.695 1 97.19 380 ASN B N 1
ATOM 7782 C CA . ASN B 1 380 ? 1.462 -24.5 10.992 1 97.19 380 ASN B CA 1
ATOM 7783 C C . ASN B 1 380 ? 1.385 -25.016 9.555 1 97.19 380 ASN B C 1
ATOM 7785 O O . ASN B 1 380 ? 0.295 -25.266 9.039 1 97.19 380 ASN B O 1
ATOM 7789 N N . MET B 1 381 ? 2.533 -25.172 8.906 1 97.19 381 MET B N 1
ATOM 7790 C CA . MET B 1 381 ? 2.592 -25.688 7.539 1 97.19 381 MET B CA 1
ATOM 7791 C C . MET B 1 381 ? 2.072 -27.109 7.473 1 97.19 381 MET B C 1
ATOM 7793 O O . MET B 1 381 ? 1.333 -27.469 6.555 1 97.19 381 MET B O 1
ATOM 7797 N N . HIS B 1 382 ? 2.447 -27.828 8.406 1 96.5 382 HIS B N 1
ATOM 7798 C CA . HIS B 1 382 ? 2 -29.219 8.438 1 96.5 382 HIS B CA 1
ATOM 7799 C C . HIS B 1 382 ? 0.494 -29.312 8.648 1 96.5 382 HIS B C 1
ATOM 7801 O O . HIS B 1 382 ? -0.169 -30.188 8.078 1 96.5 382 HIS B O 1
ATOM 7807 N N . GLU B 1 383 ? 0.004 -28.406 9.445 1 96.5 383 GLU B N 1
ATOM 7808 C CA . GLU B 1 383 ? -1.438 -28.359 9.664 1 96.5 383 GLU B CA 1
ATOM 7809 C C . GLU B 1 383 ? -2.188 -28 8.391 1 96.5 383 GLU B C 1
ATOM 7811 O O . GLU B 1 383 ? -3.225 -28.594 8.086 1 96.5 383 GLU B O 1
ATOM 7816 N N . VAL B 1 384 ? -1.696 -27.094 7.711 1 96.56 384 VAL B N 1
ATOM 7817 C CA . VAL B 1 384 ? -2.309 -26.656 6.461 1 96.56 384 VAL B CA 1
ATOM 7818 C C . VAL B 1 384 ? -2.279 -27.797 5.445 1 96.56 384 VAL B C 1
ATOM 7820 O O . VAL B 1 384 ? -3.244 -28 4.707 1 96.56 384 VAL B O 1
ATOM 7823 N N . ARG B 1 385 ? -1.175 -28.531 5.395 1 96 385 ARG B N 1
ATOM 7824 C CA . ARG B 1 385 ? -1.054 -29.672 4.496 1 96 385 ARG B CA 1
ATOM 7825 C C . ARG B 1 385 ? -2.086 -30.734 4.828 1 96 385 ARG B C 1
ATOM 7827 O O . ARG B 1 385 ? -2.699 -31.328 3.932 1 96 385 ARG B O 1
ATOM 7834 N N . ALA B 1 386 ? -2.234 -30.938 6.105 1 96.25 386 ALA B N 1
ATOM 7835 C CA . ALA B 1 386 ? -3.199 -31.953 6.547 1 96.25 386 ALA B CA 1
ATOM 7836 C C . ALA B 1 386 ? -4.617 -31.562 6.141 1 96.25 386 ALA B C 1
ATOM 7838 O O . ALA B 1 386 ? -5.402 -32.406 5.711 1 96.25 386 ALA B O 1
ATOM 7839 N N . GLU B 1 387 ? -4.941 -30.312 6.273 1 95.56 387 GLU B N 1
ATOM 7840 C CA . GLU B 1 387 ? -6.258 -29.812 5.871 1 95.56 387 GLU B CA 1
ATOM 7841 C C . GLU B 1 387 ? -6.469 -29.969 4.367 1 95.56 387 GLU B C 1
ATOM 7843 O O . GLU B 1 387 ? -7.559 -30.344 3.924 1 95.56 387 GLU B O 1
ATOM 7848 N N . PHE B 1 388 ? -5.484 -29.703 3.629 1 95.06 388 PHE B N 1
ATOM 7849 C CA . PHE B 1 388 ? -5.559 -29.812 2.176 1 95.06 388 PHE B CA 1
ATOM 7850 C C . PHE B 1 388 ? -5.809 -31.25 1.755 1 95.06 388 PHE B C 1
ATOM 7852 O O . PHE B 1 388 ? -6.602 -31.516 0.845 1 95.06 388 PHE B O 1
ATOM 7859 N N . GLN B 1 389 ? -5.168 -32.188 2.395 1 93.75 389 GLN B N 1
ATOM 7860 C CA . GLN B 1 389 ? -5.27 -33.594 2.053 1 93.75 389 GLN B CA 1
ATOM 7861 C C . GLN B 1 389 ? -6.648 -34.156 2.402 1 93.75 389 GLN B C 1
ATOM 7863 O O . GLN B 1 389 ? -7.078 -35.156 1.846 1 93.75 389 GLN B O 1
ATOM 7868 N N . GLN B 1 390 ? -7.395 -33.438 3.234 1 94.5 390 GLN B N 1
ATOM 7869 C CA . GLN B 1 390 ? -8.711 -33.906 3.664 1 94.5 390 GLN B CA 1
ATOM 7870 C C . GLN B 1 390 ? -9.781 -33.531 2.641 1 94.5 390 GLN B C 1
ATOM 7872 O O . GLN B 1 390 ? -10.898 -34.062 2.689 1 94.5 390 GLN B O 1
ATOM 7877 N N . ILE B 1 391 ? -9.438 -32.688 1.705 1 95 391 ILE B N 1
ATOM 7878 C CA . ILE B 1 391 ? -10.414 -32.25 0.708 1 95 391 ILE B CA 1
ATOM 7879 C C . ILE B 1 391 ? -10.727 -33.438 -0.229 1 95 391 ILE B C 1
ATOM 7881 O O . ILE B 1 391 ? -9.828 -34 -0.849 1 95 391 ILE B O 1
ATOM 7885 N N . ASP B 1 392 ? -11.969 -33.812 -0.355 1 91.88 392 ASP B N 1
ATOM 7886 C CA . ASP B 1 392 ? -12.414 -34.938 -1.167 1 91.88 392 ASP B CA 1
ATOM 7887 C C . ASP B 1 392 ? -12.617 -34.531 -2.623 1 91.88 392 ASP B C 1
ATOM 7889 O O . ASP B 1 392 ? -13.539 -33.75 -2.934 1 91.88 392 ASP B O 1
ATOM 7893 N N . PRO B 1 393 ? -11.867 -35.031 -3.52 1 90.5 393 PRO B N 1
ATOM 7894 C CA . PRO B 1 393 ? -11.984 -34.625 -4.926 1 90.5 393 PRO B CA 1
ATOM 7895 C C . PRO B 1 393 ? -12.977 -35.5 -5.699 1 90.5 393 PRO B C 1
ATOM 7897 O O . PRO B 1 393 ? -13.133 -35.344 -6.91 1 90.5 393 PRO B O 1
ATOM 7900 N N . SER B 1 394 ? -13.75 -36.375 -5.18 1 90.31 394 SER B N 1
ATOM 7901 C CA . SER B 1 394 ? -14.516 -37.406 -5.867 1 90.31 394 SER B CA 1
ATOM 7902 C C . SER B 1 394 ? -15.617 -36.812 -6.723 1 90.31 394 SER B C 1
ATOM 7904 O O . SER B 1 394 ? -15.852 -37.25 -7.852 1 90.31 394 SER B O 1
ATOM 7906 N N . LEU B 1 395 ? -16.25 -35.719 -6.23 1 90.88 395 LEU B N 1
ATOM 7907 C CA . LEU B 1 395 ? -17.406 -35.188 -6.949 1 90.88 395 LEU B CA 1
ATOM 7908 C C . LEU B 1 395 ? -17.125 -33.781 -7.449 1 90.88 395 LEU B C 1
ATOM 7910 O O . LEU B 1 395 ? -18.062 -33.031 -7.754 1 90.88 395 LEU B O 1
ATOM 7914 N N . VAL B 1 396 ? -15.828 -33.469 -7.582 1 91.38 396 VAL B N 1
ATOM 7915 C CA . VAL B 1 396 ? -15.469 -32.094 -7.922 1 91.38 396 VAL B CA 1
ATOM 7916 C C . VAL B 1 396 ? -15.727 -31.844 -9.406 1 91.38 396 VAL B C 1
ATOM 7918 O O . VAL B 1 396 ? -15.547 -32.75 -10.234 1 91.38 396 VAL B O 1
ATOM 7921 N N . ASN B 1 397 ? -16.219 -30.656 -9.648 1 87.38 397 ASN B N 1
ATOM 7922 C CA . ASN B 1 397 ? -16.328 -30.25 -11.047 1 87.38 397 ASN B CA 1
ATOM 7923 C C . ASN B 1 397 ? -14.961 -30.125 -11.695 1 87.38 397 ASN B C 1
ATOM 7925 O O . ASN B 1 397 ? -14 -29.688 -11.055 1 87.38 397 ASN B O 1
ATOM 7929 N N . HIS B 1 398 ? -14.875 -30.531 -13.016 1 86.5 398 HIS B N 1
ATOM 7930 C CA . HIS B 1 398 ? -13.625 -30.438 -13.758 1 86.5 398 HIS B CA 1
ATOM 7931 C C . HIS B 1 398 ? -12.5 -31.172 -13.039 1 86.5 398 HIS B C 1
ATOM 7933 O O . HIS B 1 398 ? -11.438 -30.594 -12.781 1 86.5 398 HIS B O 1
ATOM 7939 N N . ARG B 1 399 ? -12.742 -32.344 -12.828 1 88.25 399 ARG B N 1
ATOM 7940 C CA . ARG B 1 399 ? -11.867 -33.188 -12.008 1 88.25 399 ARG B CA 1
ATOM 7941 C C . ARG B 1 399 ? -10.438 -33.156 -12.547 1 88.25 399 ARG B C 1
ATOM 7943 O O . ARG B 1 399 ? -9.484 -33.125 -11.766 1 88.25 399 ARG B O 1
ATOM 7950 N N . GLN B 1 400 ? -10.273 -33.219 -13.828 1 84.75 400 GLN B N 1
ATOM 7951 C CA . GLN B 1 400 ? -8.938 -33.25 -14.422 1 84.75 400 GLN B CA 1
ATOM 7952 C C . GLN B 1 400 ? -8.148 -32 -14.047 1 84.75 400 GLN B C 1
ATOM 7954 O O . GLN B 1 400 ? -6.961 -32.094 -13.711 1 84.75 400 GLN B O 1
ATOM 7959 N N . ILE B 1 401 ? -8.797 -30.891 -14.094 1 86.38 401 ILE B N 1
ATOM 7960 C CA . ILE B 1 401 ? -8.141 -29.625 -13.773 1 86.38 401 ILE B CA 1
ATOM 7961 C C . ILE B 1 401 ? -7.875 -29.562 -12.273 1 86.38 401 ILE B C 1
ATOM 7963 O O . ILE B 1 401 ? -6.844 -29.031 -11.844 1 86.38 401 ILE B O 1
ATOM 7967 N N . PHE B 1 402 ? -8.766 -30.078 -11.5 1 90.12 402 PHE B N 1
ATOM 7968 C CA . PHE B 1 402 ? -8.609 -30.062 -10.047 1 90.12 402 PHE B CA 1
ATOM 7969 C C . PHE B 1 402 ? -7.402 -30.891 -9.633 1 90.12 402 PHE B C 1
ATOM 7971 O O . PHE B 1 402 ? -6.645 -30.484 -8.742 1 90.12 402 PHE B O 1
ATOM 7978 N N . VAL B 1 403 ? -7.246 -32 -10.312 1 88.75 403 VAL B N 1
ATOM 7979 C CA . VAL B 1 403 ? -6.121 -32.875 -10.008 1 88.75 403 VAL B CA 1
ATOM 7980 C C . VAL B 1 403 ? -4.809 -32.188 -10.359 1 88.75 403 VAL B C 1
ATOM 7982 O O . VAL B 1 403 ? -3.824 -32.281 -9.625 1 88.75 403 VAL B O 1
ATOM 7985 N N . LEU B 1 404 ? -4.793 -31.516 -11.445 1 87.94 404 LEU B N 1
ATOM 7986 C CA . LEU B 1 404 ? -3.615 -30.75 -11.836 1 87.94 404 LEU B CA 1
ATOM 7987 C C . LEU B 1 404 ? -3.334 -29.641 -10.828 1 87.94 404 LEU B C 1
ATOM 7989 O O . LEU B 1 404 ? -2.174 -29.359 -10.531 1 87.94 404 LEU B O 1
ATOM 7993 N N . SER B 1 405 ? -4.387 -29.031 -10.344 1 89.19 405 SER B N 1
ATOM 7994 C CA . SER B 1 405 ? -4.23 -27.969 -9.359 1 89.19 405 SER B CA 1
ATOM 7995 C C . SER B 1 405 ? -3.605 -28.5 -8.07 1 89.19 405 SER B C 1
ATOM 7997 O O . SER B 1 405 ? -2.891 -27.781 -7.375 1 89.19 405 SER B O 1
ATOM 7999 N N . ARG B 1 406 ? -3.848 -29.703 -7.75 1 90.94 406 ARG B N 1
ATOM 8000 C CA . ARG B 1 406 ? -3.273 -30.328 -6.555 1 90.94 406 ARG B CA 1
ATOM 8001 C C . ARG B 1 406 ? -1.764 -30.484 -6.699 1 90.94 406 ARG B C 1
ATOM 8003 O O . ARG B 1 406 ? -1.022 -30.328 -5.727 1 90.94 406 ARG B O 1
ATOM 8010 N N . LYS B 1 407 ? -1.377 -30.812 -7.91 1 91.81 407 LYS B N 1
ATOM 8011 C CA . LYS B 1 407 ? 0.059 -30.891 -8.164 1 91.81 407 LYS B CA 1
ATOM 8012 C C . LYS B 1 407 ? 0.724 -29.531 -8 1 91.81 407 LYS B C 1
ATOM 8014 O O . LYS B 1 407 ? 1.837 -29.422 -7.484 1 91.81 407 LYS B O 1
ATOM 8019 N N . HIS B 1 408 ? 0.032 -28.562 -8.461 1 91.62 408 HIS B N 1
ATOM 8020 C CA . HIS B 1 408 ? 0.515 -27.203 -8.273 1 91.62 408 HIS B CA 1
ATOM 8021 C C . HIS B 1 408 ? 0.625 -26.859 -6.793 1 91.62 408 HIS B C 1
ATOM 8023 O O . HIS B 1 408 ? 1.559 -26.172 -6.383 1 91.62 408 HIS B O 1
ATOM 8029 N N . TRP B 1 409 ? -0.281 -27.312 -6.02 1 92.81 409 TRP B N 1
ATOM 8030 C CA . TRP B 1 409 ? -0.285 -27.078 -4.582 1 92.81 409 TRP B CA 1
ATOM 8031 C C . TRP B 1 409 ? 0.948 -27.688 -3.926 1 92.81 409 TRP B C 1
ATOM 8033 O O . TRP B 1 409 ? 1.488 -27.125 -2.967 1 92.81 409 TRP B O 1
ATOM 8043 N N . ASP B 1 410 ? 1.322 -28.766 -4.422 1 94.88 410 ASP B N 1
ATOM 8044 C CA . ASP B 1 410 ? 2.527 -29.391 -3.881 1 94.88 410 ASP B CA 1
ATOM 8045 C C . ASP B 1 410 ? 3.752 -28.516 -4.105 1 94.88 410 ASP B C 1
ATOM 8047 O O . ASP B 1 410 ? 4.586 -28.359 -3.211 1 94.88 410 ASP B O 1
ATOM 8051 N N . VAL B 1 411 ? 3.816 -28.016 -5.297 1 95.69 411 VAL B N 1
ATOM 8052 C CA . VAL B 1 411 ? 4.93 -27.125 -5.605 1 95.69 411 VAL B CA 1
ATOM 8053 C C . VAL B 1 411 ? 4.914 -25.922 -4.656 1 95.69 411 VAL B C 1
ATOM 8055 O O . VAL B 1 411 ? 5.941 -25.578 -4.074 1 95.69 411 VAL B O 1
ATOM 8058 N N . MET B 1 412 ? 3.762 -25.328 -4.469 1 94.75 412 MET B N 1
ATOM 8059 C CA . MET B 1 412 ? 3.621 -24.156 -3.621 1 94.75 412 MET B CA 1
ATOM 8060 C C . MET B 1 412 ? 3.961 -24.484 -2.17 1 94.75 412 MET B C 1
ATOM 8062 O O . MET B 1 412 ? 4.621 -23.703 -1.489 1 94.75 412 MET B O 1
ATOM 8066 N N . TYR B 1 413 ? 3.486 -25.625 -1.739 1 96.06 413 TYR B N 1
ATOM 8067 C CA . TYR B 1 413 ? 3.721 -26.031 -0.361 1 96.06 413 TYR B CA 1
ATOM 8068 C C . TYR B 1 413 ? 5.211 -26.234 -0.096 1 96.06 413 TYR B C 1
ATOM 8070 O O . TYR B 1 413 ? 5.758 -25.641 0.842 1 96.06 413 TYR B O 1
ATOM 8078 N N . TYR B 1 414 ? 5.867 -26.969 -0.91 1 96.44 414 TYR B N 1
ATOM 8079 C CA . TYR B 1 414 ? 7.262 -27.312 -0.645 1 96.44 414 TYR B CA 1
ATOM 8080 C C . TYR B 1 414 ? 8.172 -26.125 -0.924 1 96.44 414 TYR B C 1
ATOM 8082 O O . TYR B 1 414 ? 9.203 -25.953 -0.264 1 96.44 414 TYR B O 1
ATOM 8090 N N . SER B 1 415 ? 7.828 -25.344 -1.905 1 95.12 415 SER B N 1
ATOM 8091 C CA . SER B 1 415 ? 8.594 -24.125 -2.117 1 95.12 415 SER B CA 1
ATOM 8092 C C . SER B 1 415 ? 8.531 -23.219 -0.892 1 95.12 415 SER B C 1
ATOM 8094 O O . SER B 1 415 ? 9.555 -22.656 -0.48 1 95.12 415 SER B O 1
ATOM 8096 N N . THR B 1 416 ? 7.348 -23.031 -0.313 1 95.94 416 THR B N 1
ATOM 8097 C CA . THR B 1 416 ? 7.176 -22.219 0.881 1 95.94 416 THR B CA 1
ATOM 8098 C C . THR B 1 416 ? 7.906 -22.828 2.07 1 95.94 416 THR B C 1
ATOM 8100 O O . THR B 1 416 ? 8.547 -22.125 2.848 1 95.94 416 THR B O 1
ATOM 8103 N N . LEU B 1 417 ? 7.785 -24.156 2.164 1 96 417 LEU B N 1
ATOM 8104 C CA . LEU B 1 417 ? 8.469 -24.859 3.246 1 96 417 LEU B CA 1
ATOM 8105 C C . LEU B 1 417 ? 9.984 -24.688 3.139 1 96 417 LEU B C 1
ATOM 8107 O O . LEU B 1 417 ? 10.664 -24.5 4.152 1 96 417 LEU B O 1
ATOM 8111 N N . THR B 1 418 ? 10.5 -24.75 1.961 1 93.44 418 THR B N 1
ATOM 8112 C CA . THR B 1 418 ? 11.93 -24.531 1.744 1 93.44 418 THR B CA 1
ATOM 8113 C C . THR B 1 418 ? 12.336 -23.125 2.152 1 93.44 418 THR B C 1
ATOM 8115 O O . THR B 1 418 ? 13.352 -22.938 2.818 1 93.44 418 THR B O 1
ATOM 8118 N N . SER B 1 419 ? 11.555 -22.125 1.743 1 91.62 419 SER B N 1
ATOM 8119 C CA . SER B 1 419 ? 11.82 -20.75 2.111 1 91.62 419 SER B CA 1
ATOM 8120 C C . SER B 1 419 ? 11.797 -20.562 3.625 1 91.62 419 SER B C 1
ATOM 8122 O O . SER B 1 419 ? 12.555 -19.75 4.168 1 91.62 419 SER B O 1
ATOM 8124 N N . LEU B 1 420 ? 10.922 -21.281 4.289 1 93.94 420 LEU B N 1
ATOM 8125 C CA . LEU B 1 420 ? 10.812 -21.234 5.742 1 93.94 420 LEU B CA 1
ATOM 8126 C C . LEU B 1 420 ? 12.062 -21.797 6.402 1 93.94 420 LEU B C 1
ATOM 8128 O O . LEU B 1 420 ? 12.672 -21.156 7.262 1 93.94 420 LEU B O 1
ATOM 8132 N N . LEU B 1 421 ? 12.453 -22.938 5.934 1 90.5 421 LEU B N 1
ATOM 8133 C CA . LEU B 1 421 ? 13.531 -23.656 6.586 1 90.5 421 LEU B CA 1
ATOM 8134 C C . LEU B 1 421 ? 14.883 -23.031 6.262 1 90.5 421 LEU B C 1
ATOM 8136 O O . LEU B 1 421 ? 15.82 -23.141 7.051 1 90.5 421 LEU B O 1
ATOM 8140 N N . ARG B 1 422 ? 14.984 -22.406 5.246 1 84.06 422 ARG B N 1
ATOM 8141 C CA . ARG B 1 422 ? 16.219 -21.719 4.859 1 84.06 422 ARG B CA 1
ATOM 8142 C C . ARG B 1 422 ? 16.453 -20.484 5.734 1 84.06 422 ARG B C 1
ATOM 8144 O O . ARG B 1 422 ? 17.578 -19.984 5.809 1 84.06 422 ARG B O 1
ATOM 8151 N N . GLY B 1 423 ? 15.414 -19.938 6.281 1 79.19 423 GLY B N 1
ATOM 8152 C CA . GLY B 1 423 ? 15.531 -18.766 7.137 1 79.19 423 GLY B CA 1
ATOM 8153 C C . GLY B 1 423 ? 16.5 -18.953 8.289 1 79.19 423 GLY B C 1
ATOM 8154 O O . GLY B 1 423 ? 16.984 -17.984 8.875 1 79.19 423 GLY B O 1
ATOM 8155 N N . SER B 1 424 ? 16.828 -20.172 8.609 1 68.62 424 SER B N 1
ATOM 8156 C CA . SER B 1 424 ? 17.766 -20.469 9.672 1 68.62 424 SER B CA 1
ATOM 8157 C C . SER B 1 424 ? 19.188 -20.062 9.281 1 68.62 424 SER B C 1
ATOM 8159 O O . SER B 1 424 ? 20.047 -19.875 10.148 1 68.62 424 SER B O 1
ATOM 8161 N N . LEU B 1 425 ? 19.375 -19.891 7.949 1 58.56 425 LEU B N 1
ATOM 8162 C CA . LEU B 1 425 ? 20.672 -19.578 7.355 1 58.56 425 LEU B CA 1
ATOM 8163 C C . LEU B 1 425 ? 21.109 -18.156 7.699 1 58.56 425 LEU B C 1
ATOM 8165 O O . LEU B 1 425 ? 22.312 -17.844 7.68 1 58.56 425 LEU B O 1
ATOM 8169 N N . MET B 1 426 ? 20.25 -17.25 8.117 1 57.59 426 MET B N 1
ATOM 8170 C CA . MET B 1 426 ? 20.547 -15.82 8.047 1 57.59 426 MET B CA 1
ATOM 8171 C C . MET B 1 426 ? 21.078 -15.305 9.375 1 57.59 426 MET B C 1
ATOM 8173 O O . MET B 1 426 ? 21.406 -14.117 9.508 1 57.59 426 MET B O 1
ATOM 8177 N N . THR B 1 427 ? 21.344 -16.312 10.32 1 51 427 THR B N 1
ATOM 8178 C CA . THR B 1 427 ? 21.812 -15.797 11.602 1 51 427 THR B CA 1
ATOM 8179 C C . THR B 1 427 ? 23.312 -15.555 11.562 1 51 427 THR B C 1
ATOM 8181 O O . THR B 1 427 ? 24.094 -16.5 11.445 1 51 427 THR B O 1
ATOM 8184 N N . GLY B 1 428 ? 23.766 -14.344 11.633 1 51.81 428 GLY B N 1
ATOM 8185 C CA . GLY B 1 428 ? 25.156 -13.953 11.703 1 51.81 428 GLY B CA 1
ATOM 8186 C C . GLY B 1 428 ? 25.938 -14.297 10.445 1 51.81 428 GLY B C 1
ATOM 8187 O O . GLY B 1 428 ? 25.422 -14.148 9.336 1 51.81 428 GLY B O 1
ATOM 8188 N N . SER B 1 429 ? 27.25 -14.711 10.562 1 55.03 429 SER B N 1
ATOM 8189 C CA . SER B 1 429 ? 28.219 -15 9.508 1 55.03 429 SER B CA 1
ATOM 8190 C C . SER B 1 429 ? 28.109 -16.438 9.039 1 55.03 429 SER B C 1
ATOM 8192 O O . SER B 1 429 ? 28.75 -16.828 8.055 1 55.03 429 SER B O 1
ATOM 8194 N N . VAL B 1 430 ? 27.203 -17.188 9.68 1 55.88 430 VAL B N 1
ATOM 8195 C CA . VAL B 1 430 ? 27.188 -18.594 9.336 1 55.88 430 VAL B CA 1
ATOM 8196 C C . VAL B 1 430 ? 25.828 -19 8.789 1 55.88 430 VAL B C 1
ATOM 8198 O O . VAL B 1 430 ? 24.797 -18.688 9.391 1 55.88 430 VAL B O 1
ATOM 8201 N N . VAL B 1 431 ? 25.797 -19.406 7.508 1 64.31 431 VAL B N 1
ATOM 8202 C CA . VAL B 1 431 ? 24.578 -19.922 6.887 1 64.31 431 VAL B CA 1
ATOM 8203 C C . VAL B 1 431 ? 24.469 -21.422 7.148 1 64.31 431 VAL B C 1
ATOM 8205 O O . VAL B 1 431 ? 25.406 -22.188 6.887 1 64.31 431 VAL B O 1
ATOM 8208 N N . ARG B 1 432 ? 23.406 -21.859 7.871 1 71.88 432 ARG B N 1
ATOM 8209 C CA . ARG B 1 432 ? 23.188 -23.281 8.156 1 71.88 432 ARG B CA 1
ATOM 8210 C C . ARG B 1 432 ? 21.969 -23.797 7.395 1 71.88 432 ARG B C 1
ATOM 8212 O O . ARG B 1 432 ? 20.906 -23.188 7.418 1 71.88 432 ARG B O 1
ATOM 8219 N N . ILE B 1 433 ? 22.219 -24.844 6.582 1 81.94 433 ILE B N 1
ATOM 8220 C CA . ILE B 1 433 ? 21.109 -25.516 5.887 1 81.94 433 ILE B CA 1
ATOM 8221 C C . ILE B 1 433 ? 20.859 -26.875 6.516 1 81.94 433 ILE B C 1
ATOM 8223 O O . ILE B 1 433 ? 21.781 -27.719 6.586 1 81.94 433 ILE B O 1
ATOM 8227 N N . SER B 1 434 ? 19.688 -27.141 6.98 1 84.31 434 SER B N 1
ATOM 8228 C CA . SER B 1 434 ? 19.328 -28.359 7.691 1 84.31 434 SER B CA 1
ATOM 8229 C C . SER B 1 434 ? 18.922 -29.469 6.723 1 84.31 434 SER B C 1
ATOM 8231 O O . SER B 1 434 ? 18.672 -29.203 5.547 1 84.31 434 SER B O 1
ATOM 8233 N N . THR B 1 435 ? 18.875 -30.656 7.223 1 88.56 435 THR B N 1
ATOM 8234 C CA . THR B 1 435 ? 18.438 -31.812 6.449 1 88.56 435 THR B CA 1
ATOM 8235 C C . THR B 1 435 ? 16.984 -31.656 6.004 1 88.56 435 THR B C 1
ATOM 8237 O O . THR B 1 435 ? 16.625 -32.062 4.895 1 88.56 435 THR B O 1
ATOM 8240 N N . GLN B 1 436 ? 16.219 -31.062 6.902 1 90.25 436 GLN B N 1
ATOM 8241 C CA . GLN B 1 436 ? 14.812 -30.844 6.582 1 90.25 436 GLN B CA 1
ATOM 8242 C C . GLN B 1 436 ? 14.664 -29.891 5.395 1 90.25 436 GLN B C 1
ATOM 8244 O O . GLN B 1 436 ? 13.773 -30.078 4.562 1 90.25 436 GLN B O 1
ATOM 8249 N N . CYS B 1 437 ? 15.539 -28.953 5.367 1 91.62 437 CYS B N 1
ATOM 8250 C CA . CYS B 1 437 ? 15.508 -28 4.266 1 91.62 437 CYS B CA 1
ATOM 8251 C C . CYS B 1 437 ? 15.891 -28.672 2.953 1 91.62 437 CYS B C 1
ATOM 8253 O O . CYS B 1 437 ? 15.25 -28.438 1.924 1 91.62 437 CYS B O 1
ATOM 8255 N N . PHE B 1 438 ? 16.906 -29.547 2.934 1 92.19 438 PHE B N 1
ATOM 8256 C CA . PHE B 1 438 ? 17.312 -30.281 1.744 1 92.19 438 PHE B CA 1
ATOM 8257 C C . PHE B 1 438 ? 16.188 -31.172 1.243 1 92.19 438 PHE B C 1
ATOM 8259 O O . PHE B 1 438 ? 15.93 -31.234 0.039 1 92.19 438 PHE B O 1
ATOM 8266 N N . HIS B 1 439 ? 15.578 -31.75 2.195 1 94.31 439 HIS B N 1
ATOM 8267 C CA . HIS B 1 439 ? 14.484 -32.656 1.839 1 94.31 439 HIS B CA 1
ATOM 8268 C C . HIS B 1 439 ? 13.32 -31.891 1.215 1 94.31 439 HIS B C 1
ATOM 8270 O O . HIS B 1 439 ? 12.75 -32.312 0.212 1 94.31 439 HIS B O 1
ATOM 8276 N N . ALA B 1 440 ? 12.953 -30.781 1.84 1 95.12 440 ALA B N 1
ATOM 8277 C CA . ALA B 1 440 ? 11.875 -29.953 1.306 1 95.12 440 ALA B CA 1
ATOM 8278 C C . ALA B 1 440 ? 12.211 -29.453 -0.096 1 95.12 440 ALA B C 1
ATOM 8280 O O . ALA B 1 440 ? 11.352 -29.438 -0.979 1 95.12 440 ALA B O 1
ATOM 8281 N N . ALA B 1 441 ? 13.406 -29.047 -0.315 1 94.75 441 ALA B N 1
ATOM 8282 C CA . ALA B 1 441 ? 13.859 -28.547 -1.612 1 94.75 441 ALA B CA 1
ATOM 8283 C C . ALA B 1 441 ? 13.789 -29.641 -2.674 1 94.75 441 ALA B C 1
ATOM 8285 O O . ALA B 1 441 ? 13.383 -29.375 -3.812 1 94.75 441 ALA B O 1
ATOM 8286 N N . ARG B 1 442 ? 14.219 -30.812 -2.295 1 96.38 442 ARG B N 1
ATOM 8287 C CA . ARG B 1 442 ? 14.164 -31.938 -3.215 1 96.38 442 ARG B CA 1
ATOM 8288 C C . ARG B 1 442 ? 12.719 -32.25 -3.621 1 96.38 442 ARG B C 1
ATOM 8290 O O . ARG B 1 442 ? 12.43 -32.406 -4.805 1 96.38 442 ARG B O 1
ATOM 8297 N N . LEU B 1 443 ? 11.898 -32.25 -2.604 1 96.62 443 LEU B N 1
ATOM 8298 C CA . LEU B 1 443 ? 10.492 -32.531 -2.881 1 96.62 443 LEU B CA 1
ATOM 8299 C C . LEU B 1 443 ? 9.891 -31.438 -3.75 1 96.62 443 LEU B C 1
ATOM 8301 O O . LEU B 1 443 ? 9.016 -31.703 -4.578 1 96.62 443 LEU B O 1
ATOM 8305 N N . CYS B 1 444 ? 10.32 -30.234 -3.611 1 96.44 444 CYS B N 1
ATOM 8306 C CA . CYS B 1 444 ? 9.844 -29.125 -4.43 1 96.44 444 CYS B CA 1
ATOM 8307 C C . CYS B 1 444 ? 10.188 -29.344 -5.898 1 96.44 444 CYS B C 1
ATOM 8309 O O . CYS B 1 444 ? 9.328 -29.219 -6.77 1 96.44 444 CYS B O 1
ATOM 8311 N N . LEU B 1 445 ? 11.438 -29.672 -6.176 1 96.69 445 LEU B N 1
ATOM 8312 C CA . LEU B 1 445 ? 11.859 -29.906 -7.555 1 96.69 445 LEU B CA 1
ATOM 8313 C C . LEU B 1 445 ? 11.125 -31.094 -8.164 1 96.69 445 LEU B C 1
ATOM 8315 O O . LEU B 1 445 ? 10.727 -31.047 -9.328 1 96.69 445 LEU B O 1
ATOM 8319 N N . GLN B 1 446 ? 10.984 -32.094 -7.371 1 96.81 446 GLN B N 1
ATOM 8320 C CA . GLN B 1 446 ? 10.242 -33.25 -7.848 1 96.81 446 GLN B CA 1
ATOM 8321 C C . GLN B 1 446 ? 8.797 -32.906 -8.148 1 96.81 446 GLN B C 1
ATOM 8323 O O . GLN B 1 446 ? 8.211 -33.406 -9.109 1 96.81 446 GLN B O 1
ATOM 8328 N N . SER B 1 447 ? 8.242 -32.062 -7.27 1 96.19 447 SER B N 1
ATOM 8329 C CA . SER B 1 447 ? 6.871 -31.625 -7.496 1 96.19 447 SER B CA 1
ATOM 8330 C C . SER B 1 447 ? 6.75 -30.828 -8.789 1 96.19 447 SER B C 1
ATOM 8332 O O . SER B 1 447 ? 5.742 -30.922 -9.492 1 96.19 447 SER B O 1
ATOM 8334 N N . HIS B 1 448 ? 7.711 -30 -9.094 1 95.19 448 HIS B N 1
ATOM 8335 C CA . HIS B 1 448 ? 7.73 -29.297 -10.367 1 95.19 448 HIS B CA 1
ATOM 8336 C C . HIS B 1 448 ? 7.703 -30.266 -11.539 1 95.19 448 HIS B C 1
ATOM 8338 O O . HIS B 1 448 ? 6.992 -30.031 -12.523 1 95.19 448 HIS B O 1
ATOM 8344 N N . MET B 1 449 ? 8.469 -31.359 -11.438 1 95 449 MET B N 1
ATOM 8345 C CA . MET B 1 449 ? 8.531 -32.344 -12.508 1 95 449 MET B CA 1
ATOM 8346 C C . MET B 1 449 ? 7.184 -33.031 -12.688 1 95 449 MET B C 1
ATOM 8348 O O . MET B 1 449 ? 6.719 -33.219 -13.82 1 95 449 MET B O 1
ATOM 8352 N N . GLN B 1 450 ? 6.621 -33.344 -11.57 1 94.38 450 GLN B N 1
ATOM 8353 C CA . GLN B 1 450 ? 5.312 -34 -11.633 1 94.38 450 GLN B CA 1
ATOM 8354 C C . GLN B 1 450 ? 4.258 -33.031 -12.195 1 94.38 450 GLN B C 1
ATOM 8356 O O . GLN B 1 450 ? 3.393 -33.438 -12.969 1 94.38 450 GLN B O 1
ATOM 8361 N N . CYS B 1 451 ? 4.316 -31.844 -11.758 1 93.44 451 CYS B N 1
ATOM 8362 C CA . CYS B 1 451 ? 3.359 -30.859 -12.219 1 93.44 451 CYS B CA 1
ATOM 8363 C C . CYS B 1 451 ? 3.516 -30.609 -13.719 1 93.44 451 CYS B C 1
ATOM 8365 O O . CYS B 1 451 ? 2.523 -30.531 -14.445 1 93.44 451 CYS B O 1
ATOM 8367 N N . PHE B 1 452 ? 4.715 -30.469 -14.195 1 93.88 452 PHE B N 1
ATOM 8368 C CA . PHE B 1 452 ? 4.98 -30.234 -15.609 1 93.88 452 PHE B CA 1
ATOM 8369 C C . PHE B 1 452 ? 4.465 -31.406 -16.453 1 93.88 452 PHE B C 1
ATOM 8371 O O . PHE B 1 452 ? 3.857 -31.188 -17.5 1 93.88 452 PHE B O 1
ATOM 8378 N N . SER B 1 453 ? 4.746 -32.625 -15.961 1 91.44 453 SER B N 1
ATOM 8379 C CA . SER B 1 453 ? 4.242 -33.781 -16.656 1 91.44 453 SER B CA 1
ATOM 8380 C C . SER B 1 453 ? 2.721 -33.781 -16.734 1 91.44 453 SER B C 1
ATOM 8382 O O . SER B 1 453 ? 2.143 -34.188 -17.734 1 91.44 453 SER B O 1
ATOM 8384 N N . GLY B 1 454 ? 2.119 -33.344 -15.656 1 88.44 454 GLY B N 1
ATOM 8385 C CA . GLY B 1 454 ? 0.67 -33.219 -15.656 1 88.44 454 GLY B CA 1
ATOM 8386 C C . GLY B 1 454 ? 0.16 -32.219 -16.688 1 88.44 454 GLY B C 1
ATOM 8387 O O . GLY B 1 454 ? -0.868 -32.469 -17.328 1 88.44 454 GLY B O 1
ATOM 8388 N N . TYR B 1 455 ? 0.795 -31.125 -16.828 1 87.88 455 TYR B N 1
ATOM 8389 C CA . TYR B 1 455 ? 0.432 -30.125 -17.828 1 87.88 455 TYR B CA 1
ATOM 8390 C C . TYR B 1 455 ? 0.554 -30.688 -19.234 1 87.88 455 TYR B C 1
ATOM 8392 O O . TYR B 1 455 ? -0.322 -30.484 -20.078 1 87.88 455 TYR B O 1
ATOM 8400 N N . LEU B 1 456 ? 1.557 -31.5 -19.469 1 85.75 456 LEU B N 1
ATOM 8401 C CA . LEU B 1 456 ? 1.776 -32.094 -20.781 1 85.75 456 LEU B CA 1
ATOM 8402 C C . LEU B 1 456 ? 0.689 -33.125 -21.094 1 85.75 456 LEU B C 1
ATOM 8404 O O . LEU B 1 456 ? 0.225 -33.219 -22.234 1 85.75 456 LEU B O 1
ATOM 8408 N N . ASP B 1 457 ? 0.313 -33.781 -20.094 1 85.06 457 ASP B N 1
ATOM 8409 C CA . ASP B 1 457 ? -0.629 -34.875 -20.266 1 85.06 457 ASP B CA 1
ATOM 8410 C C . ASP B 1 457 ? -2.062 -34.344 -20.391 1 85.06 457 ASP B C 1
ATOM 8412 O O . ASP B 1 457 ? -2.955 -35.094 -20.828 1 85.06 457 ASP B O 1
ATOM 8416 N N . SER B 1 458 ? -2.326 -33.219 -19.953 1 81.69 458 SER B N 1
ATOM 8417 C CA . SER B 1 458 ? -3.684 -32.688 -19.906 1 81.69 458 SER B CA 1
ATOM 8418 C C . SER B 1 458 ? -4.262 -32.531 -21.312 1 81.69 458 SER B C 1
ATOM 8420 O O . SER B 1 458 ? -5.465 -32.688 -21.516 1 81.69 458 SER B O 1
ATOM 8422 N N . GLY B 1 459 ? -3.467 -32.219 -22.281 1 77.19 459 GLY B N 1
ATOM 8423 C CA . GLY B 1 459 ? -3.896 -32.062 -23.656 1 77.19 459 GLY B CA 1
ATOM 8424 C C . GLY B 1 459 ? -4.453 -30.688 -23.969 1 77.19 459 GLY B C 1
ATOM 8425 O O . GLY B 1 459 ? -4.68 -30.359 -25.141 1 77.19 459 GLY B O 1
ATOM 8426 N N . PHE B 1 460 ? -4.77 -29.906 -22.969 1 76.25 460 PHE B N 1
ATOM 8427 C CA . PHE B 1 460 ? -5.367 -28.609 -23.281 1 76.25 460 PHE B CA 1
ATOM 8428 C C . PHE B 1 460 ? -4.516 -27.469 -22.734 1 76.25 460 PHE B C 1
ATOM 8430 O O . PHE B 1 460 ? -4.801 -26.297 -22.984 1 76.25 460 PHE B O 1
ATOM 8437 N N . LEU B 1 461 ? -3.52 -27.766 -21.984 1 79.75 461 LEU B N 1
ATOM 8438 C CA . LEU B 1 461 ? -2.615 -26.734 -21.469 1 79.75 461 LEU B CA 1
ATOM 8439 C C . LEU B 1 461 ? -1.257 -26.812 -22.156 1 79.75 461 LEU B C 1
ATOM 8441 O O . LEU B 1 461 ? -0.856 -27.891 -22.625 1 79.75 461 LEU B O 1
ATOM 8445 N N . GLU B 1 462 ? -0.667 -25.672 -22.266 1 80.12 462 GLU B N 1
ATOM 8446 C CA . GLU B 1 462 ? 0.636 -25.578 -22.922 1 80.12 462 GLU B CA 1
ATOM 8447 C C . GLU B 1 462 ? 1.756 -25.422 -21.906 1 80.12 462 GLU B C 1
ATOM 8449 O O . GLU B 1 462 ? 1.493 -25.188 -20.719 1 80.12 462 GLU B O 1
ATOM 8454 N N . ASP B 1 463 ? 2.969 -25.594 -22.375 1 84.19 463 ASP B N 1
ATOM 8455 C CA . ASP B 1 463 ? 4.164 -25.422 -21.562 1 84.19 463 ASP B CA 1
ATOM 8456 C C . ASP B 1 463 ? 4.219 -24.016 -20.969 1 84.19 463 ASP B C 1
ATOM 8458 O O . ASP B 1 463 ? 4.641 -23.828 -19.828 1 84.19 463 ASP B O 1
ATOM 8462 N N . LYS B 1 464 ? 3.742 -23.125 -21.703 1 83.75 464 LYS B N 1
ATOM 8463 C CA . LYS B 1 464 ? 3.775 -21.734 -21.25 1 83.75 464 LYS B CA 1
ATOM 8464 C C . LYS B 1 464 ? 2.861 -21.531 -20.047 1 83.75 464 LYS B C 1
ATOM 8466 O O . LYS B 1 464 ? 3.146 -20.703 -19.172 1 83.75 464 LYS B O 1
ATOM 8471 N N . ASP B 1 465 ? 1.846 -22.328 -19.984 1 85 465 ASP B N 1
ATOM 8472 C CA . ASP B 1 465 ? 0.913 -22.203 -18.875 1 85 465 ASP B CA 1
ATOM 8473 C C . ASP B 1 465 ? 1.561 -22.656 -17.562 1 85 465 ASP B C 1
ATOM 8475 O O . ASP B 1 465 ? 1.312 -22.062 -16.5 1 85 465 ASP B O 1
ATOM 8479 N N . TYR B 1 466 ? 2.332 -23.688 -17.719 1 89.94 466 TYR B N 1
ATOM 8480 C CA . TYR B 1 466 ? 3.078 -24.141 -16.547 1 89.94 466 TYR B CA 1
ATOM 8481 C C . TYR B 1 466 ? 4.016 -23.047 -16.047 1 89.94 466 TYR B C 1
ATOM 8483 O O . TYR B 1 466 ? 4.086 -22.781 -14.852 1 89.94 466 TYR B O 1
ATOM 8491 N N . ALA B 1 467 ? 4.762 -22.453 -16.922 1 88.75 467 ALA B N 1
ATOM 8492 C CA . ALA B 1 467 ? 5.703 -21.391 -16.547 1 88.75 467 ALA B CA 1
ATOM 8493 C C . ALA B 1 467 ? 4.98 -20.219 -15.891 1 88.75 467 ALA B C 1
ATOM 8495 O O . ALA B 1 467 ? 5.406 -19.734 -14.844 1 88.75 467 ALA B O 1
ATOM 8496 N N . ASN B 1 468 ? 3.887 -19.891 -16.406 1 82.62 468 ASN B N 1
ATOM 8497 C CA . ASN B 1 468 ? 3.174 -18.703 -15.984 1 82.62 468 ASN B CA 1
ATOM 8498 C C . ASN B 1 468 ? 2.477 -18.906 -14.648 1 82.62 468 ASN B C 1
ATOM 8500 O O . ASN B 1 468 ? 2.445 -17.984 -13.812 1 82.62 468 ASN B O 1
ATOM 8504 N N . TRP B 1 469 ? 2.029 -20.047 -14.406 1 84.56 469 TRP B N 1
ATOM 8505 C CA . TRP B 1 469 ? 1.156 -20.234 -13.258 1 84.56 469 TRP B CA 1
ATOM 8506 C C . TRP B 1 469 ? 1.888 -20.953 -12.133 1 84.56 469 TRP B C 1
ATOM 8508 O O . TRP B 1 469 ? 1.494 -20.859 -10.969 1 84.56 469 TRP B O 1
ATOM 8518 N N . VAL B 1 470 ? 2.867 -21.688 -12.492 1 89 470 VAL B N 1
ATOM 8519 C CA . VAL B 1 470 ? 3.504 -22.5 -11.461 1 89 470 VAL B CA 1
ATOM 8520 C C . VAL B 1 470 ? 4.926 -22 -11.211 1 89 470 VAL B C 1
ATOM 8522 O O . VAL B 1 470 ? 5.258 -21.578 -10.102 1 89 470 VAL B O 1
ATOM 8525 N N . LEU B 1 471 ? 5.68 -21.938 -12.305 1 87.88 471 LEU B N 1
ATOM 8526 C CA . LEU B 1 471 ? 7.102 -21.641 -12.172 1 87.88 471 LEU B CA 1
ATOM 8527 C C . LEU B 1 471 ? 7.305 -20.234 -11.609 1 87.88 471 LEU B C 1
ATOM 8529 O O . LEU B 1 471 ? 8.078 -20.047 -10.672 1 87.88 471 LEU B O 1
ATOM 8533 N N . HIS B 1 472 ? 6.535 -19.281 -12.039 1 83.31 472 HIS B N 1
ATOM 8534 C CA . HIS B 1 472 ? 6.766 -17.891 -11.664 1 83.31 472 HIS B CA 1
ATOM 8535 C C . HIS B 1 472 ? 6.02 -17.531 -10.383 1 83.31 472 HIS B C 1
ATOM 8537 O O . HIS B 1 472 ? 6.25 -16.469 -9.797 1 83.31 472 HIS B O 1
ATOM 8543 N N . CYS B 1 473 ? 5.289 -18.422 -9.875 1 84.06 473 CYS B N 1
ATOM 8544 C CA . CYS B 1 473 ? 4.531 -18.156 -8.656 1 84.06 473 CYS B CA 1
ATOM 8545 C C . CYS B 1 473 ? 5.156 -18.891 -7.465 1 84.06 473 CYS B C 1
ATOM 8547 O O . CYS B 1 473 ? 4.598 -18.875 -6.367 1 84.06 473 CYS B O 1
ATOM 8549 N N . SER B 1 474 ? 6.219 -19.469 -7.707 1 86.31 474 SER B N 1
ATOM 8550 C CA . SER B 1 474 ? 6.914 -20.172 -6.629 1 86.31 474 SER B CA 1
ATOM 8551 C C . SER B 1 474 ? 8.391 -19.797 -6.594 1 86.31 474 SER B C 1
ATOM 8553 O O . SER B 1 474 ? 8.969 -19.438 -7.621 1 86.31 474 SER B O 1
ATOM 8555 N N . SER B 1 475 ? 8.883 -19.812 -5.418 1 83.81 475 SER B N 1
ATOM 8556 C CA . SER B 1 475 ? 10.305 -19.531 -5.281 1 83.81 475 SER B CA 1
ATOM 8557 C C . SER B 1 475 ? 11.156 -20.656 -5.852 1 83.81 475 SER B C 1
ATOM 8559 O O . SER B 1 475 ? 10.859 -21.828 -5.621 1 83.81 475 SER B O 1
ATOM 8561 N N . PHE B 1 476 ? 12.141 -20.266 -6.586 1 82.94 476 PHE B N 1
ATOM 8562 C CA . PHE B 1 476 ? 12.984 -21.297 -7.176 1 82.94 476 PHE B CA 1
ATOM 8563 C C . PHE B 1 476 ? 14.289 -21.438 -6.391 1 82.94 476 PHE B C 1
ATOM 8565 O O . PHE B 1 476 ? 15.266 -22 -6.895 1 82.94 476 PHE B O 1
ATOM 8572 N N . SER B 1 477 ? 14.234 -21 -5.191 1 85.44 477 SER B N 1
ATOM 8573 C CA . SER B 1 477 ? 15.367 -21.125 -4.289 1 85.44 477 SER B CA 1
ATOM 8574 C C . SER B 1 477 ? 15.703 -22.594 -4.023 1 85.44 477 SER B C 1
ATOM 8576 O O . SER B 1 477 ? 16.844 -22.922 -3.691 1 85.44 477 SER B O 1
ATOM 8578 N N . SER B 1 478 ? 14.734 -23.438 -4.18 1 91.31 478 SER B N 1
ATOM 8579 C CA . SER B 1 478 ? 14.938 -24.875 -3.963 1 91.31 478 SER B CA 1
ATOM 8580 C C . SER B 1 478 ? 16.031 -25.422 -4.879 1 91.31 478 SER B C 1
ATOM 8582 O O . SER B 1 478 ? 16.766 -26.328 -4.492 1 91.31 478 SER B O 1
ATOM 8584 N N . PHE B 1 479 ? 16.078 -24.859 -6.051 1 93.19 479 PHE B N 1
ATOM 8585 C CA . PHE B 1 479 ? 17.125 -25.281 -6.992 1 93.19 479 PHE B CA 1
ATOM 8586 C C . PHE B 1 479 ? 18.5 -24.969 -6.441 1 93.19 479 PHE B C 1
ATOM 8588 O O . PHE B 1 479 ? 19.406 -25.828 -6.488 1 93.19 479 PHE B O 1
ATOM 8595 N N . VAL B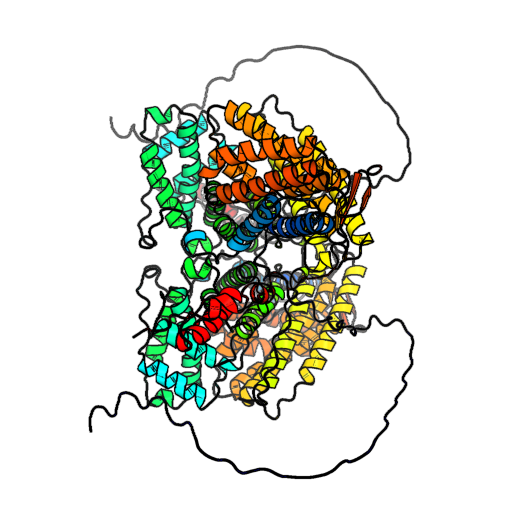 1 480 ? 18.672 -23.812 -5.883 1 88.12 480 VAL B N 1
ATOM 8596 C CA . VAL B 1 480 ? 19.953 -23.375 -5.359 1 88.12 480 VAL B CA 1
ATOM 8597 C C . VAL B 1 480 ? 20.312 -24.188 -4.113 1 88.12 480 VAL B C 1
ATOM 8599 O O . VAL B 1 480 ? 21.484 -24.516 -3.893 1 88.12 480 VAL B O 1
ATOM 8602 N N . VAL B 1 481 ? 19.359 -24.453 -3.318 1 87.62 481 VAL B N 1
ATOM 8603 C CA . VAL B 1 481 ? 19.578 -25.25 -2.115 1 87.62 481 VAL B CA 1
ATOM 8604 C C . VAL B 1 481 ? 20.094 -26.641 -2.498 1 87.62 481 VAL B C 1
ATOM 8606 O O . VAL B 1 481 ? 21.016 -27.156 -1.864 1 87.62 481 VAL B O 1
ATOM 8609 N N . ILE B 1 482 ? 19.516 -27.234 -3.498 1 92.06 482 ILE B N 1
ATOM 8610 C CA . ILE B 1 482 ? 19.953 -28.562 -3.934 1 92.06 482 ILE B CA 1
ATOM 8611 C C . ILE B 1 482 ? 21.328 -28.484 -4.566 1 92.06 482 ILE B C 1
ATOM 8613 O O . ILE B 1 482 ? 22.141 -29.391 -4.422 1 92.06 482 ILE B O 1
ATOM 8617 N N . PHE B 1 483 ? 21.672 -27.453 -5.297 1 90.38 483 PHE B N 1
ATOM 8618 C CA . PHE B 1 483 ? 23.016 -27.219 -5.809 1 90.38 483 PHE B CA 1
ATOM 8619 C C . PHE B 1 483 ? 24.031 -27.25 -4.68 1 90.38 483 PHE B C 1
ATOM 8621 O O . PHE B 1 483 ? 25.078 -27.906 -4.789 1 90.38 483 PHE B O 1
ATOM 8628 N N . LEU B 1 484 ? 23.641 -26.469 -3.629 1 83.56 484 LEU B N 1
ATOM 8629 C CA . LEU B 1 484 ? 24.531 -26.422 -2.477 1 83.56 484 LEU B CA 1
ATOM 8630 C C . LEU B 1 484 ? 24.703 -27.812 -1.865 1 83.56 484 LEU B C 1
ATOM 8632 O O . LEU B 1 484 ? 25.812 -28.188 -1.47 1 83.56 484 LEU B O 1
ATOM 8636 N N . HIS B 1 485 ? 23.656 -28.531 -1.741 1 86.19 485 HIS B N 1
ATOM 8637 C CA . HIS B 1 485 ? 23.703 -29.891 -1.219 1 86.19 485 HIS B CA 1
ATOM 8638 C C . HIS B 1 485 ? 24.562 -30.781 -2.092 1 86.19 485 HIS B C 1
ATOM 8640 O O . HIS B 1 485 ? 25.344 -31.609 -1.578 1 86.19 485 HIS B O 1
ATOM 8646 N N . ALA B 1 486 ? 24.422 -30.641 -3.367 1 88.06 486 ALA B N 1
ATOM 8647 C CA . ALA B 1 486 ? 25.156 -31.453 -4.324 1 88.06 486 ALA B CA 1
ATOM 8648 C C . ALA B 1 486 ? 26.656 -31.219 -4.199 1 88.06 486 ALA B C 1
ATOM 8650 O O . ALA B 1 486 ? 27.438 -32.188 -4.184 1 88.06 486 ALA B O 1
ATOM 8651 N N . VAL B 1 487 ? 27.016 -30 -4.105 1 83.69 487 VAL B N 1
ATOM 8652 C CA . VAL B 1 487 ? 28.422 -29.625 -4.07 1 83.69 487 VAL B CA 1
ATOM 8653 C C . VAL B 1 487 ? 29.016 -29.984 -2.707 1 83.69 487 VAL B C 1
ATOM 8655 O O . VAL B 1 487 ? 30.109 -30.547 -2.623 1 83.69 487 VAL B O 1
ATOM 8658 N N . ALA B 1 488 ? 28.25 -29.625 -1.687 1 78.44 488 ALA B N 1
ATOM 8659 C CA . ALA B 1 488 ? 28.75 -29.859 -0.336 1 78.44 488 ALA B CA 1
ATOM 8660 C C . ALA B 1 488 ? 28.875 -31.359 -0.054 1 78.44 488 ALA B C 1
ATOM 8662 O O . ALA B 1 488 ? 29.812 -31.797 0.596 1 78.44 488 ALA B O 1
ATOM 8663 N N . GLY B 1 489 ? 27.938 -32.156 -0.488 1 80.44 489 GLY B N 1
ATOM 8664 C CA . GLY B 1 489 ? 27.906 -33.562 -0.192 1 80.44 489 GLY B CA 1
ATOM 8665 C C . GLY B 1 489 ? 28.422 -34.438 -1.338 1 80.44 489 GLY B C 1
ATOM 8666 O O . GLY B 1 489 ? 28.422 -35.656 -1.249 1 80.44 489 GLY B O 1
ATOM 8667 N N . SER B 1 490 ? 28.891 -33.781 -2.4 1 82.38 490 SER B N 1
ATOM 8668 C CA . SER B 1 490 ? 29.328 -34.5 -3.6 1 82.38 490 SER B CA 1
ATOM 8669 C C . SER B 1 490 ? 28.312 -35.562 -4.008 1 82.38 490 SER B C 1
ATOM 8671 O O . SER B 1 490 ? 28.672 -36.719 -4.168 1 82.38 490 SER B O 1
ATOM 8673 N N . ARG B 1 491 ? 27.156 -35.219 -4.168 1 87.31 491 ARG B N 1
ATOM 8674 C CA . ARG B 1 491 ? 26.047 -36.125 -4.441 1 87.31 491 ARG B CA 1
ATOM 8675 C C . ARG B 1 491 ? 25.625 -36.062 -5.906 1 87.31 491 ARG B C 1
ATOM 8677 O O . ARG B 1 491 ? 25.031 -35.062 -6.344 1 87.31 491 ARG B O 1
ATOM 8684 N N . MET B 1 492 ? 25.812 -37.156 -6.594 1 90 492 MET B N 1
ATOM 8685 C CA . MET B 1 492 ? 25.5 -37.156 -8.023 1 90 492 MET B CA 1
ATOM 8686 C C . MET B 1 492 ? 24 -37.281 -8.258 1 90 492 MET B C 1
ATOM 8688 O O . MET B 1 492 ? 23.5 -36.812 -9.297 1 90 492 MET B O 1
ATOM 8692 N N . ASP B 1 493 ? 23.281 -37.844 -7.34 1 92.38 493 ASP B N 1
ATOM 8693 C CA . ASP B 1 493 ? 21.828 -37.906 -7.461 1 92.38 493 ASP B CA 1
ATOM 8694 C C . ASP B 1 493 ? 21.219 -36.531 -7.531 1 92.38 493 ASP B C 1
ATOM 8696 O O . ASP B 1 493 ? 20.266 -36.281 -8.273 1 92.38 493 ASP B O 1
ATOM 8700 N N . ASP B 1 494 ? 21.781 -35.625 -6.746 1 93.12 494 ASP B N 1
ATOM 8701 C CA . ASP B 1 494 ? 21.328 -34.25 -6.754 1 93.12 494 ASP B CA 1
ATOM 8702 C C . ASP B 1 494 ? 21.672 -33.562 -8.07 1 93.12 494 ASP B C 1
ATOM 8704 O O . ASP B 1 494 ? 20.906 -32.75 -8.57 1 93.12 494 ASP B O 1
ATOM 8708 N N . VAL B 1 495 ? 22.781 -33.812 -8.617 1 94.69 495 VAL B N 1
ATOM 8709 C CA . VAL B 1 495 ? 23.188 -33.25 -9.891 1 94.69 495 VAL B CA 1
ATOM 8710 C C . VAL B 1 495 ? 22.219 -33.656 -10.992 1 94.69 495 VAL B C 1
ATOM 8712 O O . VAL B 1 495 ? 21.812 -32.875 -11.836 1 94.69 495 VAL B O 1
ATOM 8715 N N . GLU B 1 496 ? 21.875 -34.906 -10.938 1 96.06 496 GLU B N 1
ATOM 8716 C CA . GLU B 1 496 ? 20.922 -35.438 -11.914 1 96.06 496 GLU B CA 1
ATOM 8717 C C . GLU B 1 496 ? 19.562 -34.75 -11.781 1 96.06 496 GLU B C 1
ATOM 8719 O O . GLU B 1 496 ? 18.906 -34.438 -12.781 1 96.06 496 GLU B O 1
ATOM 8724 N N . LEU B 1 497 ? 19.203 -34.562 -10.562 1 96.44 497 LEU B N 1
ATOM 8725 C CA . LEU B 1 497 ? 17.938 -33.875 -10.305 1 96.44 497 LEU B CA 1
ATOM 8726 C C . LEU B 1 497 ? 17.984 -32.469 -10.875 1 96.44 497 LEU B C 1
ATOM 8728 O O . LEU B 1 497 ? 17 -32 -11.453 1 96.44 497 LEU B O 1
ATOM 8732 N N . LEU B 1 498 ? 19.047 -31.734 -10.688 1 96.31 498 LEU B N 1
ATOM 8733 C CA . LEU B 1 498 ? 19.219 -30.406 -11.242 1 96.31 498 LEU B CA 1
ATOM 8734 C C . LEU B 1 498 ? 19.156 -30.422 -12.766 1 96.31 498 LEU B C 1
ATOM 8736 O O . LEU B 1 498 ? 18.516 -29.562 -13.375 1 96.31 498 LEU B O 1
ATOM 8740 N N . ASP B 1 499 ? 19.734 -31.422 -13.336 1 96 499 ASP B N 1
ATOM 8741 C CA . ASP B 1 499 ? 19.719 -31.562 -14.789 1 96 499 ASP B CA 1
ATOM 8742 C C . ASP B 1 499 ? 18.312 -31.781 -15.312 1 96 499 ASP B C 1
ATOM 8744 O O . ASP B 1 499 ? 17.938 -31.25 -16.359 1 96 499 ASP B O 1
ATOM 8748 N N . ASP B 1 500 ? 17.656 -32.625 -14.602 1 96.31 500 ASP B N 1
ATOM 8749 C CA . ASP B 1 500 ? 16.266 -32.875 -14.992 1 96.31 500 ASP B CA 1
ATOM 8750 C C . ASP B 1 500 ? 15.445 -31.594 -14.961 1 96.31 500 ASP B C 1
ATOM 8752 O O . ASP B 1 500 ? 14.641 -31.344 -15.859 1 96.31 500 ASP B O 1
ATOM 8756 N N . MET B 1 501 ? 15.633 -30.859 -13.953 1 95.88 501 MET B N 1
ATOM 8757 C CA . MET B 1 501 ? 14.914 -29.594 -13.852 1 95.88 501 MET B CA 1
ATOM 8758 C C . MET B 1 501 ? 15.32 -28.641 -14.961 1 95.88 501 MET B C 1
ATOM 8760 O O . MET B 1 501 ? 14.484 -27.906 -15.508 1 95.88 501 MET B O 1
ATOM 8764 N N . VAL B 1 502 ? 16.578 -28.531 -15.242 1 95.94 502 VAL B N 1
ATOM 8765 C CA . VAL B 1 502 ? 17.062 -27.688 -16.328 1 95.94 502 VAL B CA 1
ATOM 8766 C C . VAL B 1 502 ? 16.422 -28.125 -17.641 1 95.94 502 VAL B C 1
ATOM 8768 O O . VAL B 1 502 ? 16.125 -27.297 -18.516 1 95.94 502 VAL B O 1
ATOM 8771 N N . GLY B 1 503 ? 16.219 -29.406 -17.797 1 95.5 503 GLY B N 1
ATOM 8772 C CA . GLY B 1 503 ? 15.5 -29.906 -18.953 1 95.5 503 GLY B CA 1
ATOM 8773 C C . GLY B 1 503 ? 14.109 -29.328 -19.109 1 95.5 503 GLY B C 1
ATOM 8774 O O . GLY B 1 503 ? 13.688 -28.984 -20.219 1 95.5 503 GLY B O 1
ATOM 8775 N N . ILE B 1 504 ? 13.438 -29.219 -18.047 1 94.19 504 ILE B N 1
ATOM 8776 C CA . ILE B 1 504 ? 12.109 -28.625 -18.047 1 94.19 504 ILE B CA 1
ATOM 8777 C C . ILE B 1 504 ? 12.219 -27.125 -18.359 1 94.19 504 ILE B C 1
ATOM 8779 O O . ILE B 1 504 ? 11.43 -26.594 -19.156 1 94.19 504 ILE B O 1
ATOM 8783 N N . LEU B 1 505 ? 13.156 -26.438 -17.734 1 94.12 505 LEU B N 1
ATOM 8784 C CA . LEU B 1 505 ? 13.359 -25.016 -17.969 1 94.12 505 LEU B CA 1
ATOM 8785 C C . LEU B 1 505 ? 13.695 -24.75 -19.422 1 94.12 505 LEU B C 1
ATOM 8787 O O . LEU B 1 505 ? 13.312 -23.703 -19.969 1 94.12 505 LEU B O 1
ATOM 8791 N N . HIS B 1 506 ? 14.352 -25.641 -20 1 94.44 506 HIS B N 1
ATOM 8792 C CA . HIS B 1 506 ? 14.688 -25.5 -21.422 1 94.44 506 HIS B CA 1
ATOM 8793 C C . HIS B 1 506 ? 13.438 -25.5 -22.281 1 94.44 506 HIS B C 1
ATOM 8795 O O . HIS B 1 506 ? 13.352 -24.734 -23.25 1 94.44 506 HIS B O 1
ATOM 8801 N N . LYS B 1 507 ? 12.547 -26.312 -21.922 1 92.5 507 LYS B N 1
ATOM 8802 C CA . LYS B 1 507 ? 11.312 -26.422 -22.703 1 92.5 507 LYS B CA 1
ATOM 8803 C C . LYS B 1 507 ? 10.461 -25.156 -22.547 1 92.5 507 LYS B C 1
ATOM 8805 O O . LYS B 1 507 ? 9.703 -24.812 -23.469 1 92.5 507 LYS B O 1
ATOM 8810 N N . VAL B 1 508 ? 10.594 -24.547 -21.438 1 91.81 508 VAL B N 1
ATOM 8811 C CA . VAL B 1 508 ? 9.711 -23.406 -21.188 1 91.81 508 VAL B CA 1
ATOM 8812 C C . VAL B 1 508 ? 10.484 -22.094 -21.391 1 91.81 508 VAL B C 1
ATOM 8814 O O . VAL B 1 508 ? 9.938 -21.016 -21.203 1 91.81 508 VAL B O 1
ATOM 8817 N N . GLN B 1 509 ? 11.719 -22.062 -21.766 1 90.31 509 GLN B N 1
ATOM 8818 C CA . GLN B 1 509 ? 12.594 -20.891 -21.844 1 90.31 509 GLN B CA 1
ATOM 8819 C C . GLN B 1 509 ? 12.039 -19.844 -22.797 1 90.31 509 GLN B C 1
ATOM 8821 O O . GLN B 1 509 ? 12.25 -18.641 -22.609 1 90.31 509 GLN B O 1
ATOM 8826 N N . GLY B 1 510 ? 11.211 -20.219 -23.781 1 85.69 510 GLY B N 1
ATOM 8827 C CA . GLY B 1 510 ? 10.68 -19.312 -24.781 1 85.69 510 GLY B CA 1
ATOM 8828 C C . GLY B 1 510 ? 9.414 -18.609 -24.344 1 85.69 510 GLY B C 1
ATOM 8829 O O . GLY B 1 510 ? 8.914 -17.719 -25.031 1 85.69 510 GLY B O 1
ATOM 8830 N N . SER B 1 511 ? 8.922 -18.938 -23.188 1 83 511 SER B N 1
ATOM 8831 C CA . SER B 1 511 ? 7.648 -18.391 -22.719 1 83 511 SER B CA 1
ATOM 8832 C C . SER B 1 511 ? 7.785 -16.922 -22.328 1 83 511 SER B C 1
ATOM 8834 O O . SER B 1 511 ? 6.852 -16.141 -22.516 1 83 511 SER B O 1
ATOM 8836 N N . SER B 1 512 ? 8.875 -16.516 -21.766 1 82.75 512 SER B N 1
ATOM 8837 C CA . SER B 1 512 ? 9.102 -15.141 -21.312 1 82.75 512 SER B CA 1
ATOM 8838 C C . SER B 1 512 ? 10.586 -14.859 -21.109 1 82.75 512 SER B C 1
ATOM 8840 O O . SER B 1 512 ? 11.398 -15.789 -21.094 1 82.75 512 SER B O 1
ATOM 8842 N N . LYS B 1 513 ? 10.898 -13.531 -20.906 1 80.19 513 LYS B N 1
ATOM 8843 C CA . LYS B 1 513 ? 12.281 -13.156 -20.625 1 80.19 513 LYS B CA 1
ATOM 8844 C C . LYS B 1 513 ? 12.727 -13.703 -19.266 1 80.19 513 LYS B C 1
ATOM 8846 O O . LYS B 1 513 ? 13.891 -14.086 -19.094 1 80.19 513 LYS B O 1
ATOM 8851 N N . THR B 1 514 ? 11.852 -13.812 -18.438 1 79.06 514 THR B N 1
ATOM 8852 C CA . THR B 1 514 ? 12.148 -14.328 -17.094 1 79.06 514 THR B CA 1
ATOM 8853 C C . THR B 1 514 ? 12.469 -15.82 -17.156 1 79.06 514 THR B C 1
ATOM 8855 O O . THR B 1 514 ? 13.375 -16.297 -16.469 1 79.06 514 THR B O 1
ATOM 8858 N N . SER B 1 515 ? 11.734 -16.547 -17.953 1 86.19 515 SER B N 1
ATOM 8859 C CA . SER B 1 515 ? 11.984 -17.984 -18.094 1 86.19 515 SER B CA 1
ATOM 8860 C C . SER B 1 515 ? 13.336 -18.234 -18.75 1 86.19 515 SER B C 1
ATOM 8862 O O . SER B 1 515 ? 14.031 -19.188 -18.406 1 86.19 515 SER B O 1
ATOM 8864 N N . GLU B 1 516 ? 13.617 -17.375 -19.672 1 87.44 516 GLU B N 1
ATOM 8865 C CA . GLU B 1 516 ? 14.914 -17.5 -20.344 1 87.44 516 GLU B CA 1
ATOM 8866 C C . GLU B 1 516 ? 16.062 -17.266 -19.359 1 87.44 516 GLU B C 1
ATOM 8868 O O . GLU B 1 516 ? 17.047 -18 -19.359 1 87.44 516 GLU B O 1
ATOM 8873 N N . ARG B 1 517 ? 15.898 -16.312 -18.609 1 83.56 517 ARG B N 1
ATOM 8874 C CA . ARG B 1 517 ? 16.906 -16 -17.609 1 83.56 517 ARG B CA 1
ATOM 8875 C C . ARG B 1 517 ? 17.047 -17.141 -16.594 1 83.56 517 ARG B C 1
ATOM 8877 O O . ARG B 1 517 ? 18.172 -17.5 -16.203 1 83.56 517 ARG B O 1
ATOM 8884 N N . LEU B 1 518 ? 15.977 -17.672 -16.156 1 85.44 518 LEU B N 1
ATOM 8885 C CA . LEU B 1 518 ? 16 -18.766 -15.203 1 85.44 518 LEU B CA 1
ATOM 8886 C C . LEU B 1 518 ? 16.719 -19.984 -15.781 1 85.44 518 LEU B C 1
ATOM 8888 O O . LEU B 1 518 ? 17.484 -20.656 -15.078 1 85.44 518 LEU B O 1
ATOM 8892 N N . PHE B 1 519 ? 16.438 -20.234 -17.016 1 90 519 PHE B N 1
ATOM 8893 C CA . PHE B 1 519 ? 17.109 -21.328 -17.688 1 90 519 PHE B CA 1
ATOM 8894 C C . PHE B 1 519 ? 18.609 -21.109 -17.719 1 90 519 PHE B C 1
ATOM 8896 O O . PHE B 1 519 ? 19.391 -22.031 -17.438 1 90 519 PHE B O 1
ATOM 8903 N N . GLN B 1 520 ? 19 -19.922 -18.016 1 86.94 520 GLN B N 1
ATOM 8904 C CA . GLN B 1 520 ? 20.422 -19.609 -18.125 1 86.94 520 GLN B CA 1
ATOM 8905 C C . GLN B 1 520 ? 21.109 -19.734 -16.766 1 86.94 520 GLN B C 1
ATOM 8907 O O . GLN B 1 520 ? 22.188 -20.344 -16.656 1 86.94 520 GLN B O 1
ATOM 8912 N N . VAL B 1 521 ? 20.547 -19.141 -15.773 1 86.5 521 VAL B N 1
ATOM 8913 C CA . VAL B 1 521 ? 21.141 -19.141 -14.445 1 86.5 521 VAL B CA 1
ATOM 8914 C C . VAL B 1 521 ? 21.172 -20.562 -13.898 1 86.5 521 VAL B C 1
ATOM 8916 O O . VAL B 1 521 ? 22.219 -21.031 -13.438 1 86.5 521 VAL B O 1
ATOM 8919 N N . CYS B 1 522 ? 20.078 -21.281 -13.969 1 90.19 522 CYS B N 1
ATOM 8920 C CA . CYS B 1 522 ? 19.984 -22.625 -13.422 1 90.19 522 CYS B CA 1
ATOM 8921 C C . CYS B 1 522 ? 20.812 -23.594 -14.25 1 90.19 522 CYS B C 1
ATOM 8923 O O . CYS B 1 522 ? 21.406 -24.547 -13.711 1 90.19 522 CYS B O 1
ATOM 8925 N N . GLY B 1 523 ? 20.781 -23.312 -15.562 1 91.06 523 GLY B N 1
ATOM 8926 C CA . GLY B 1 523 ? 21.641 -24.125 -16.406 1 91.06 523 GLY B CA 1
ATOM 8927 C C . GLY B 1 523 ? 23.109 -24 -16.047 1 91.06 523 GLY B C 1
ATOM 8928 O O . GLY B 1 523 ? 23.844 -25 -16.031 1 91.06 523 GLY B O 1
ATOM 8929 N N . THR B 1 524 ? 23.531 -22.844 -15.727 1 89.06 524 THR B N 1
ATOM 8930 C CA . THR B 1 524 ? 24.922 -22.609 -15.336 1 89.06 524 THR B CA 1
ATOM 8931 C C . THR B 1 524 ? 25.203 -23.25 -13.977 1 89.06 524 THR B C 1
ATOM 8933 O O . THR B 1 524 ? 26.281 -23.828 -13.773 1 89.06 524 THR B O 1
ATOM 8936 N N . PHE B 1 525 ? 24.312 -23.125 -13.086 1 89.94 525 PHE B N 1
ATOM 8937 C CA . PHE B 1 525 ? 24.469 -23.766 -11.781 1 89.94 525 PHE B CA 1
ATOM 8938 C C . PHE B 1 525 ? 24.594 -25.281 -11.922 1 89.94 525 PHE B C 1
ATOM 8940 O O . PHE B 1 525 ? 25.391 -25.906 -11.234 1 89.94 525 PHE B O 1
ATOM 8947 N N . ALA B 1 526 ? 23.766 -25.844 -12.75 1 92.25 526 ALA B N 1
ATOM 8948 C CA . ALA B 1 526 ? 23.797 -27.281 -12.945 1 92.25 526 ALA B CA 1
ATOM 8949 C C . ALA B 1 526 ? 25.125 -27.734 -13.539 1 92.25 526 ALA B C 1
ATOM 8951 O O . ALA B 1 526 ? 25.688 -28.75 -13.125 1 92.25 526 ALA B O 1
ATOM 8952 N N . THR B 1 527 ? 25.562 -26.969 -14.492 1 89.94 527 THR B N 1
ATOM 8953 C CA . THR B 1 527 ? 26.859 -27.281 -15.086 1 89.94 527 THR B CA 1
ATOM 8954 C C . THR B 1 527 ? 27.969 -27.172 -14.047 1 89.94 527 THR B C 1
ATOM 8956 O O . THR B 1 527 ? 28.859 -28.031 -13.984 1 89.94 527 THR B O 1
ATOM 8959 N N . LEU B 1 528 ? 27.891 -26.125 -13.305 1 86.56 528 LEU B N 1
ATOM 8960 C CA . LEU B 1 528 ? 28.891 -25.922 -12.25 1 86.56 528 LEU B CA 1
ATOM 8961 C C . LEU B 1 528 ? 28.844 -27.047 -11.227 1 86.56 528 LEU B C 1
ATOM 8963 O O . LEU B 1 528 ? 29.891 -27.5 -10.758 1 86.56 528 LEU B O 1
ATOM 8967 N N . ALA B 1 529 ? 27.688 -27.438 -10.836 1 89 529 ALA B N 1
ATOM 8968 C CA . ALA B 1 529 ? 27.547 -28.516 -9.875 1 89 529 ALA B CA 1
ATOM 8969 C C . ALA B 1 529 ? 28.188 -29.812 -10.391 1 89 529 ALA B C 1
ATOM 8971 O O . ALA B 1 529 ? 28.891 -30.5 -9.648 1 89 529 ALA B O 1
ATOM 8972 N N . ARG B 1 530 ? 27.922 -30.109 -11.609 1 89.06 530 ARG B N 1
ATOM 8973 C CA . ARG B 1 530 ? 28.5 -31.312 -12.211 1 89.06 530 ARG B CA 1
ATOM 8974 C C . ARG B 1 530 ? 30.031 -31.234 -12.219 1 89.06 530 ARG B C 1
ATOM 8976 O O . ARG B 1 530 ? 30.688 -32.219 -11.859 1 89.06 530 ARG B O 1
ATOM 8983 N N . GLN B 1 531 ? 30.531 -30.062 -12.547 1 84.25 531 GLN B N 1
ATOM 8984 C CA . GLN B 1 531 ? 31.969 -29.875 -12.609 1 84.25 531 GLN B CA 1
ATOM 8985 C C . GLN B 1 531 ? 32.594 -30.016 -11.227 1 84.25 531 GLN B C 1
ATOM 8987 O O . GLN B 1 531 ? 33.625 -30.656 -11.07 1 84.25 531 GLN B O 1
ATOM 8992 N N . LEU B 1 532 ? 32 -29.438 -10.289 1 83.5 532 LEU B N 1
ATOM 8993 C CA . LEU B 1 532 ? 32.562 -29.422 -8.938 1 83.5 532 LEU B CA 1
ATOM 8994 C C . LEU B 1 532 ? 32.438 -30.797 -8.297 1 83.5 532 LEU B C 1
ATOM 8996 O O . LEU B 1 532 ? 33.344 -31.234 -7.562 1 83.5 532 LEU B O 1
ATOM 9000 N N . VAL B 1 533 ? 31.391 -31.484 -8.484 1 85.62 533 VAL B N 1
ATOM 9001 C CA . VAL B 1 533 ? 31.188 -32.812 -7.891 1 85.62 533 VAL B CA 1
ATOM 9002 C C . VAL B 1 533 ? 32.125 -33.812 -8.547 1 85.62 533 VAL B C 1
ATOM 9004 O O . VAL B 1 533 ? 32.656 -34.688 -7.867 1 85.62 533 VAL B O 1
ATOM 9007 N N . GLU B 1 534 ? 32.25 -33.688 -9.82 1 82.62 534 GLU B N 1
ATOM 9008 C CA . GLU B 1 534 ? 33.156 -34.594 -10.523 1 82.62 534 GLU B CA 1
ATOM 9009 C C . GLU B 1 534 ? 34.594 -34.344 -10.141 1 82.62 534 GLU B C 1
ATOM 9011 O O . GLU B 1 534 ? 35.406 -35.281 -10.094 1 82.62 534 GLU B O 1
ATOM 9016 N N . ALA B 1 535 ? 34.875 -33.094 -9.883 1 73.94 535 ALA B N 1
ATOM 9017 C CA . ALA B 1 535 ? 36.219 -32.75 -9.477 1 73.94 535 ALA B CA 1
ATOM 9018 C C . ALA B 1 535 ? 36.469 -33.125 -8.016 1 73.94 535 ALA B C 1
ATOM 9020 O O . ALA B 1 535 ? 37.594 -33.062 -7.543 1 73.94 535 ALA B O 1
ATOM 9021 N N . ARG B 1 536 ? 35.531 -33.75 -7.266 1 64.94 536 ARG B N 1
ATOM 9022 C CA . ARG B 1 536 ? 35.594 -34.125 -5.855 1 64.94 536 ARG B CA 1
ATOM 9023 C C . ARG B 1 536 ? 36 -32.938 -4.992 1 64.94 536 ARG B C 1
ATOM 9025 O O . ARG B 1 536 ? 36.781 -33.094 -4.051 1 64.94 536 ARG B O 1
ATOM 9032 N N . ASN B 1 537 ? 35.625 -31.766 -5.461 1 54.19 537 ASN B N 1
ATOM 9033 C CA . ASN B 1 537 ? 36 -30.531 -4.766 1 54.19 537 ASN B CA 1
ATOM 9034 C C . ASN B 1 537 ? 35.062 -30.25 -3.59 1 54.19 537 ASN B C 1
ATOM 9036 O O . ASN B 1 537 ? 34.031 -29.594 -3.75 1 54.19 537 ASN B O 1
ATOM 9040 N N . SER B 1 538 ? 34.625 -31.266 -2.855 1 52.78 538 SER B N 1
ATOM 9041 C CA . SER B 1 538 ? 33.531 -31.234 -1.911 1 52.78 538 SER B CA 1
ATOM 9042 C C . SER B 1 538 ? 33.781 -30.281 -0.755 1 52.78 538 SER B C 1
ATOM 9044 O O . SER B 1 538 ? 32.906 -30.047 0.08 1 52.78 538 SER B O 1
ATOM 9046 N N . CYS B 1 539 ? 35.062 -29.812 -0.409 1 49.69 539 CYS B N 1
ATOM 9047 C CA . CYS B 1 539 ? 35.344 -29.5 0.988 1 49.69 539 CYS B CA 1
ATOM 9048 C C . CYS B 1 539 ? 34.906 -28.078 1.318 1 49.69 539 CYS B C 1
ATOM 9050 O O . CYS B 1 539 ? 35.375 -27.5 2.312 1 49.69 539 CYS B O 1
ATOM 9052 N N . VAL B 1 540 ? 34.062 -27.422 0.516 1 52.09 540 VAL B N 1
ATOM 9053 C CA . VAL B 1 540 ? 33.906 -26.062 1.007 1 52.09 540 VAL B CA 1
ATOM 9054 C C . VAL B 1 540 ? 32.719 -26 1.979 1 52.09 540 VAL B C 1
ATOM 9056 O O . VAL B 1 540 ? 31.609 -26.438 1.648 1 52.09 540 VAL B O 1
ATOM 9059 N N . GLY B 1 541 ? 32.969 -25.688 3.307 1 59.03 541 GLY B N 1
ATOM 9060 C CA . GLY B 1 541 ? 32.094 -25.625 4.477 1 59.03 541 GLY B CA 1
ATOM 9061 C C . GLY B 1 541 ? 32.094 -26.906 5.289 1 59.03 541 GLY B C 1
ATOM 9062 O O . GLY B 1 541 ? 32.938 -27.766 5.086 1 59.03 541 GLY B O 1
ATOM 9063 N N . THR B 1 542 ? 31.609 -26.875 6.441 1 67.31 542 THR B N 1
ATOM 9064 C CA . THR B 1 542 ? 31.531 -28.062 7.277 1 67.31 542 THR B CA 1
ATOM 9065 C C . THR B 1 542 ? 30.25 -28.844 7.016 1 67.31 542 THR B C 1
ATOM 9067 O O . THR B 1 542 ? 29.156 -28.391 7.398 1 67.31 542 THR B O 1
ATOM 9070 N N . TYR B 1 543 ? 30.391 -29.641 5.957 1 71.31 543 TYR B N 1
ATOM 9071 C CA . TYR B 1 543 ? 29.266 -30.531 5.684 1 71.31 543 TYR B CA 1
ATOM 9072 C C . TYR B 1 543 ? 29.328 -31.766 6.57 1 71.31 543 TYR B C 1
ATOM 9074 O O . TYR B 1 543 ? 30.344 -32.438 6.621 1 71.31 543 TYR B O 1
ATOM 9082 N N . SER B 1 544 ? 28.297 -31.859 7.387 1 68.56 544 SER B N 1
ATOM 9083 C CA . SER B 1 544 ? 28.203 -33.031 8.234 1 68.56 544 SER B CA 1
ATOM 9084 C C . SER B 1 544 ? 27.406 -34.156 7.551 1 68.56 544 SER B C 1
ATOM 9086 O O . SER B 1 544 ? 26.188 -34.062 7.441 1 68.56 544 SER B O 1
ATOM 9088 N N . ARG B 1 545 ? 28.078 -35.156 7.16 1 70 545 ARG B N 1
ATOM 9089 C CA . ARG B 1 545 ? 27.422 -36.281 6.473 1 70 545 ARG B CA 1
ATOM 9090 C C . ARG B 1 545 ? 26.469 -37 7.406 1 70 545 ARG B C 1
ATOM 9092 O O . ARG B 1 545 ? 25.422 -37.5 6.965 1 70 545 ARG B O 1
ATOM 9099 N N . GLN B 1 546 ? 26.812 -37.031 8.672 1 64.31 546 GLN B N 1
ATOM 9100 C CA . GLN B 1 546 ? 25.984 -37.75 9.648 1 64.31 546 GLN B CA 1
ATOM 9101 C C . GLN B 1 546 ? 24.656 -37.031 9.859 1 64.31 546 GLN B C 1
ATOM 9103 O O . GLN B 1 546 ? 23.594 -37.656 9.898 1 64.31 546 GLN B O 1
ATOM 9108 N N . GLN B 1 547 ? 24.766 -35.719 9.773 1 67.19 547 GLN B N 1
ATOM 9109 C CA . GLN B 1 547 ? 23.547 -34.969 10.039 1 67.19 547 GLN B CA 1
ATOM 9110 C C . GLN B 1 547 ? 22.984 -34.375 8.758 1 67.19 547 GLN B C 1
ATOM 9112 O O . GLN B 1 547 ? 21.859 -33.844 8.75 1 67.19 547 GLN B O 1
ATOM 9117 N N . ASP B 1 548 ? 23.734 -34.594 7.672 1 69.81 548 ASP B N 1
ATOM 9118 C CA . ASP B 1 548 ? 23.344 -34.031 6.387 1 69.81 548 ASP B CA 1
ATOM 9119 C C . ASP B 1 548 ? 23.016 -32.531 6.52 1 69.81 548 ASP B C 1
ATOM 9121 O O . ASP B 1 548 ? 21.922 -32.094 6.145 1 69.81 548 ASP B O 1
ATOM 9125 N N . SER B 1 549 ? 23.875 -31.844 7.176 1 70.75 549 SER B N 1
ATOM 9126 C CA . SER B 1 549 ? 23.734 -30.406 7.398 1 70.75 549 SER B CA 1
ATOM 9127 C C . SER B 1 549 ? 24.953 -29.656 6.855 1 70.75 549 SER B C 1
ATOM 9129 O O . SER B 1 549 ? 26.047 -30.203 6.754 1 70.75 549 SER B O 1
ATOM 9131 N N . LEU B 1 550 ? 24.688 -28.516 6.289 1 70 550 LEU B N 1
ATOM 9132 C CA . LEU B 1 550 ? 25.75 -27.703 5.711 1 70 550 LEU B CA 1
ATOM 9133 C C . LEU B 1 550 ? 25.891 -26.375 6.469 1 70 550 LEU B C 1
ATOM 9135 O O . LEU B 1 550 ? 24.875 -25.75 6.812 1 70 550 LEU B O 1
ATOM 9139 N N . GLN B 1 551 ? 27.047 -26.141 6.98 1 67.88 551 GLN B N 1
ATOM 9140 C CA . GLN B 1 551 ? 27.375 -24.859 7.59 1 67.88 551 GLN B CA 1
ATOM 9141 C C . GLN B 1 551 ? 28.344 -24.078 6.715 1 67.88 551 GLN B C 1
ATOM 9143 O O . GLN B 1 551 ? 29.406 -24.578 6.34 1 67.88 551 GLN B O 1
ATOM 9148 N N . LEU B 1 552 ? 27.875 -23.031 6.156 1 64.19 552 LEU B N 1
ATOM 9149 C CA . LEU B 1 552 ? 28.703 -22.188 5.301 1 64.19 552 LEU B CA 1
ATOM 9150 C C . LEU B 1 552 ? 29.172 -20.953 6.055 1 64.19 552 LEU B C 1
ATOM 9152 O O . LEU B 1 552 ? 28.391 -20.297 6.75 1 64.19 552 LEU B O 1
ATOM 9156 N N . ASP B 1 553 ? 30.453 -20.922 6.387 1 53.44 553 ASP B N 1
ATOM 9157 C CA . ASP B 1 553 ? 30.984 -19.688 6.934 1 53.44 553 ASP B CA 1
ATOM 9158 C C . ASP B 1 553 ? 31.094 -18.609 5.855 1 53.44 553 ASP B C 1
ATOM 9160 O O . ASP B 1 553 ? 31.922 -18.703 4.949 1 53.44 553 ASP B O 1
ATOM 9164 N N . ILE B 1 554 ? 30.25 -18.172 5.629 1 48.97 554 ILE B N 1
ATOM 9165 C CA . ILE B 1 554 ? 30.328 -17.078 4.668 1 48.97 554 ILE B CA 1
ATOM 9166 C C . ILE B 1 554 ? 31 -15.867 5.316 1 48.97 554 ILE B C 1
ATOM 9168 O O . ILE B 1 554 ? 30.438 -15.266 6.234 1 48.97 554 ILE B O 1
ATOM 9172 N N . GLY B 1 555 ? 32.312 -16.125 5.832 1 42.59 555 GLY B N 1
ATOM 9173 C CA . GLY B 1 555 ? 33 -14.953 6.336 1 42.59 555 GLY B CA 1
ATOM 9174 C C . GLY B 1 555 ? 32.438 -13.641 5.828 1 42.59 555 GLY B C 1
ATOM 9175 O O . GLY B 1 555 ? 31.906 -13.578 4.715 1 42.59 555 GLY B O 1
ATOM 9176 N N . VAL B 1 556 ? 32.188 -12.922 6.703 1 37.12 556 VAL B N 1
ATOM 9177 C CA . VAL B 1 556 ? 31.875 -11.539 6.348 1 37.12 556 VAL B CA 1
ATOM 9178 C C . VAL B 1 556 ? 32.938 -10.992 5.402 1 37.12 556 VAL B C 1
ATOM 9180 O O . VAL B 1 556 ? 33.781 -10.211 5.809 1 37.12 556 VAL B O 1
ATOM 9183 N N . HIS B 1 557 ? 33.844 -11.758 4.738 1 31.08 557 HIS B N 1
ATOM 9184 C CA . HIS B 1 557 ? 34.531 -10.938 3.752 1 31.08 557 HIS B CA 1
ATOM 9185 C C . HIS B 1 557 ? 33.562 -10.406 2.705 1 31.08 557 HIS B C 1
ATOM 9187 O O . HIS B 1 557 ? 33.094 -11.156 1.846 1 31.08 557 HIS B O 1
ATOM 9193 N N . ARG B 1 558 ? 32.844 -9.625 2.977 1 32.66 558 ARG B N 1
ATOM 9194 C CA . ARG B 1 558 ? 32.375 -8.781 1.884 1 32.66 558 ARG B CA 1
ATOM 9195 C C . ARG B 1 558 ? 33.5 -8.523 0.874 1 32.66 558 ARG B C 1
ATOM 9197 O O . ARG B 1 558 ? 34.406 -7.719 1.126 1 32.66 558 ARG B O 1
ATOM 9204 N N . SER B 1 559 ? 34.219 -9.445 0.253 1 28.25 559 SER B N 1
ATOM 9205 C CA . SER B 1 559 ? 35.188 -9.266 -0.824 1 28.25 559 SER B CA 1
ATOM 9206 C C . SER B 1 559 ? 34.812 -8.117 -1.738 1 28.25 559 SER B C 1
ATOM 9208 O O . SER B 1 559 ? 33.625 -7.973 -2.104 1 28.25 559 SER B O 1
ATOM 9210 N N . GLU B 1 560 ? 35.719 -7.094 -1.934 1 28.48 560 GLU B N 1
ATOM 9211 C CA . GLU B 1 560 ? 36.156 -6.074 -2.881 1 28.48 560 GLU B CA 1
ATOM 9212 C C . GLU B 1 560 ? 36.094 -6.59 -4.316 1 28.48 560 GLU B C 1
ATOM 9214 O O . GLU B 1 560 ? 36.406 -5.855 -5.258 1 28.48 560 GLU B O 1
ATOM 9219 N N . ALA B 1 561 ? 36.188 -7.82 -4.621 1 27.69 561 ALA B N 1
ATOM 9220 C CA . ALA B 1 561 ? 36.469 -8.336 -5.961 1 27.69 561 ALA B CA 1
ATOM 9221 C C . ALA B 1 561 ? 35.375 -7.914 -6.941 1 27.69 561 ALA B C 1
ATOM 9223 O O . ALA B 1 561 ? 35.625 -7.828 -8.148 1 27.69 561 ALA B O 1
ATOM 9224 N N . MET B 1 562 ? 34.25 -8.07 -6.676 1 27.8 562 MET B N 1
ATOM 9225 C CA . MET B 1 562 ? 33.531 -7.543 -7.82 1 27.8 562 MET B CA 1
ATOM 9226 C C . MET B 1 562 ? 33.5 -6.016 -7.797 1 27.8 562 MET B C 1
ATOM 9228 O O . MET B 1 562 ? 32.719 -5.391 -8.531 1 27.8 562 MET B O 1
ATOM 9232 N N . ALA B 1 563 ? 34.125 -5.48 -6.836 1 27.55 563 ALA B N 1
ATOM 9233 C CA . ALA B 1 563 ? 34.5 -4.086 -7.043 1 27.55 563 ALA B CA 1
ATOM 9234 C C . ALA B 1 563 ? 35.625 -3.977 -8.062 1 27.55 563 ALA B C 1
ATOM 9236 O O . ALA B 1 563 ? 36.406 -4.93 -8.266 1 27.55 563 ALA B O 1
ATOM 9237 N N . GLY B 1 564 ? 35.938 -2.865 -8.859 1 26.53 564 GLY B N 1
ATOM 9238 C CA . GLY B 1 564 ? 36.812 -2.402 -9.93 1 26.53 564 GLY B CA 1
ATOM 9239 C C . GLY B 1 564 ? 38.281 -2.762 -9.695 1 26.53 564 GLY B C 1
ATOM 9240 O O . GLY B 1 564 ? 39.125 -2.508 -10.555 1 26.53 564 GLY B O 1
ATOM 9241 N N . GLU B 1 565 ? 38.75 -3.143 -8.562 1 29.66 565 GLU B N 1
ATOM 9242 C CA . GLU B 1 565 ? 40.188 -3.123 -8.5 1 29.66 565 GLU B CA 1
ATOM 9243 C C . GLU B 1 565 ? 40.781 -4.336 -9.211 1 29.66 565 GLU B C 1
ATOM 9245 O O . GLU B 1 565 ? 41.875 -4.25 -9.797 1 29.66 565 GLU B O 1
ATOM 9250 N N . THR B 1 566 ? 40.312 -5.484 -9.094 1 30.45 566 THR B N 1
ATOM 9251 C CA . THR B 1 566 ? 41.094 -6.566 -9.648 1 30.45 566 THR B CA 1
ATOM 9252 C C . THR B 1 566 ? 41.125 -6.488 -11.172 1 30.45 566 THR B C 1
ATOM 9254 O O . THR B 1 566 ? 41.969 -7.133 -11.82 1 30.45 566 THR B O 1
ATOM 9257 N N . MET B 1 567 ? 40.219 -5.91 -11.781 1 27.78 567 MET B N 1
ATOM 9258 C CA . MET B 1 567 ? 40.469 -5.773 -13.219 1 27.78 567 MET B CA 1
ATOM 9259 C C . MET B 1 567 ? 41.656 -4.879 -13.469 1 27.78 567 MET B C 1
ATOM 9261 O O . MET B 1 567 ? 42.156 -4.809 -14.594 1 27.78 567 MET B O 1
ATOM 9265 N N . GLN B 1 568 ? 42.125 -4.16 -12.477 1 30.33 568 GLN B N 1
ATOM 9266 C CA . GLN B 1 568 ? 43.312 -3.373 -12.734 1 30.33 568 GLN B CA 1
ATOM 9267 C C . GLN B 1 568 ? 44.531 -4.273 -12.859 1 30.33 568 GLN B C 1
ATOM 9269 O O . GLN B 1 568 ? 45.469 -3.961 -13.617 1 30.33 568 GLN B O 1
ATOM 9274 N N . GLN B 1 569 ? 44.625 -5.367 -12.148 1 30.72 569 GLN B N 1
ATOM 9275 C CA . GLN B 1 569 ? 45.906 -6.066 -12.258 1 30.72 569 GLN B CA 1
ATOM 9276 C C . GLN B 1 569 ? 46 -6.867 -13.562 1 30.72 569 GLN B C 1
ATOM 9278 O O . GLN B 1 569 ? 47.062 -7.32 -13.953 1 30.72 569 GLN B O 1
ATOM 9283 N N . VAL B 1 570 ? 44.906 -7.281 -14.094 1 29.19 570 VAL B N 1
ATOM 9284 C CA . VAL B 1 570 ? 45.125 -8.062 -15.312 1 29.19 570 VAL B CA 1
ATOM 9285 C C . VAL B 1 570 ? 45.562 -7.145 -16.438 1 29.19 570 VAL B C 1
ATOM 9287 O O . VAL B 1 570 ? 46.062 -7.617 -17.484 1 29.19 570 VAL B O 1
ATOM 9290 N N . PHE B 1 571 ? 45.125 -5.855 -16.469 1 30.28 571 PHE B N 1
ATOM 9291 C CA . PHE B 1 571 ? 45.656 -5.062 -17.578 1 30.28 571 PHE B CA 1
ATOM 9292 C C . PHE B 1 571 ? 47.125 -4.715 -17.328 1 30.28 571 PHE B C 1
ATOM 9294 O O . PHE B 1 571 ? 47.438 -3.791 -16.562 1 30.28 571 PHE B O 1
ATOM 9301 N N . ASP B 1 572 ? 47.938 -5.684 -17.266 1 28.17 572 ASP B N 1
ATOM 9302 C CA . ASP B 1 572 ? 49.375 -5.512 -17.266 1 28.17 572 ASP B CA 1
ATOM 9303 C C . ASP B 1 572 ? 49.812 -4.441 -18.266 1 28.17 572 ASP B C 1
ATOM 9305 O O . ASP B 1 572 ? 49.094 -4.164 -19.234 1 28.17 572 ASP B O 1
ATOM 9309 N N . GLU B 1 573 ? 50.938 -3.76 -18.031 1 35.12 573 GLU B N 1
ATOM 9310 C CA . GLU B 1 573 ? 51.75 -2.727 -18.672 1 35.12 573 GLU B CA 1
ATOM 9311 C C . GLU B 1 573 ? 51.906 -3 -20.172 1 35.12 573 GLU B C 1
ATOM 9313 O O . GLU B 1 573 ? 52.094 -2.072 -20.953 1 35.12 573 GLU B O 1
ATOM 9318 N N . SER B 1 574 ? 52.062 -4.258 -20.484 1 33.34 574 SER B N 1
ATOM 9319 C CA . SER B 1 574 ? 52.625 -4.441 -21.812 1 33.34 574 SER B CA 1
ATOM 9320 C C . SER B 1 574 ? 51.625 -4.004 -22.891 1 33.34 574 SER B C 1
ATOM 9322 O O . SER B 1 574 ? 52.031 -3.637 -24 1 33.34 574 SER B O 1
ATOM 9324 N N . MET B 1 575 ? 50.406 -4.402 -22.641 1 32.44 575 MET B N 1
ATOM 9325 C CA . MET B 1 575 ? 49.594 -4.117 -23.812 1 32.44 575 MET B CA 1
ATOM 9326 C C . MET B 1 575 ? 49.312 -2.625 -23.922 1 32.44 575 MET B C 1
ATOM 9328 O O . MET B 1 575 ? 48.688 -2.182 -24.891 1 32.44 575 MET B O 1
ATOM 9332 N N . THR B 1 576 ? 49.406 -1.867 -22.812 1 34.06 576 THR B N 1
ATOM 9333 C CA . THR B 1 576 ? 49.188 -0.428 -22.906 1 34.06 576 THR B CA 1
ATOM 9334 C C . THR B 1 576 ? 50.312 0.253 -23.656 1 34.06 576 THR B C 1
ATOM 9336 O O . THR B 1 576 ? 50.344 1.478 -23.797 1 34.06 576 THR B O 1
ATOM 9339 N N . SER B 1 577 ? 51.375 -0.403 -23.812 1 33.41 577 SER B N 1
ATOM 9340 C CA . SER B 1 577 ? 52.5 0.289 -24.438 1 33.41 577 SER B CA 1
ATOM 9341 C C . SER B 1 577 ? 52.125 0.818 -25.828 1 33.41 577 SER B C 1
ATOM 9343 O O . SER B 1 577 ? 52.75 1.73 -26.344 1 33.41 577 SER B O 1
ATOM 9345 N N . SER B 1 578 ? 51.5 0.02 -26.656 1 33.5 578 SER B N 1
ATOM 9346 C CA . SER B 1 578 ? 51.469 0.52 -28.031 1 33.5 578 SER B CA 1
ATOM 9347 C C . SER B 1 578 ? 50.375 1.573 -28.203 1 33.5 578 SER B C 1
ATOM 9349 O O . SER B 1 578 ? 50.062 1.975 -29.328 1 33.5 578 SER B O 1
ATOM 9351 N N . LEU B 1 579 ? 49.375 1.627 -27.234 1 31.39 579 LEU B N 1
ATOM 9352 C CA . LEU B 1 579 ? 48.375 2.629 -27.625 1 31.39 579 LEU B CA 1
ATOM 9353 C C . LEU B 1 579 ? 48.906 4.035 -27.344 1 31.39 579 LEU B C 1
ATOM 9355 O O . LEU B 1 579 ? 49.625 4.25 -26.375 1 31.39 579 LEU B O 1
ATOM 9359 N N . PRO B 1 580 ? 48.938 5 -28.391 1 31.55 580 PRO B N 1
ATOM 9360 C CA . PRO B 1 580 ? 49.469 6.355 -28.203 1 31.55 580 PRO B CA 1
ATOM 9361 C C . PRO B 1 580 ? 48.969 7 -26.906 1 31.55 580 PRO B C 1
ATOM 9363 O O . PRO B 1 580 ? 47.938 6.613 -26.375 1 31.55 580 PRO B O 1
ATOM 9366 N N . GLN B 1 581 ? 49.844 7.832 -26.172 1 33.41 581 GLN B N 1
ATOM 9367 C CA . GLN B 1 581 ? 49.812 8.461 -24.859 1 33.41 581 GLN B CA 1
ATOM 9368 C C . GLN B 1 581 ? 48.438 9.109 -24.609 1 33.41 581 GLN B C 1
ATOM 9370 O O . GLN B 1 581 ? 47.969 9.109 -23.484 1 33.41 581 GLN B O 1
ATOM 9375 N N . TRP B 1 582 ? 47.969 9.938 -25.594 1 35.69 582 TRP B N 1
ATOM 9376 C CA . TRP B 1 582 ? 46.844 10.828 -25.328 1 35.69 582 TRP B CA 1
ATOM 9377 C C . TRP B 1 582 ? 45.562 10.039 -24.969 1 35.69 582 TRP B C 1
ATOM 9379 O O . TRP B 1 582 ? 44.719 10.508 -24.219 1 35.69 582 TRP B O 1
ATOM 9389 N N . GLU B 1 583 ? 45.375 8.945 -25.719 1 33.59 583 GLU B N 1
ATOM 9390 C CA . GLU B 1 583 ? 44.156 8.133 -25.641 1 33.59 583 GLU B CA 1
ATOM 9391 C C . GLU B 1 583 ? 44.094 7.316 -24.359 1 33.59 583 GLU B C 1
ATOM 9393 O O . GLU B 1 583 ? 43.094 6.711 -24.047 1 33.59 583 GLU B O 1
ATOM 9398 N N . SER B 1 584 ? 45.281 7.113 -23.781 1 33.31 584 SER B N 1
ATOM 9399 C CA . SER B 1 584 ? 45.406 6.242 -22.625 1 33.31 584 SER B CA 1
ATOM 9400 C C . SER B 1 584 ? 44.719 6.82 -21.406 1 33.31 584 SER B C 1
ATOM 9402 O O . SER B 1 584 ? 44.188 6.074 -20.578 1 33.31 584 SER B O 1
ATOM 9404 N N . GLN B 1 585 ? 44.938 8.172 -21.297 1 32.78 585 GLN B N 1
ATOM 9405 C CA . GLN B 1 585 ? 44.406 8.75 -20.062 1 32.78 585 GLN B CA 1
ATOM 9406 C C . GLN B 1 585 ? 42.875 8.734 -20.062 1 32.78 585 GLN B C 1
ATOM 9408 O O . GLN B 1 585 ? 42.25 8.562 -19.016 1 32.78 585 GLN B O 1
ATOM 9413 N N . ASP B 1 586 ? 42.344 9.078 -21.281 1 33.25 586 ASP B N 1
ATOM 9414 C CA . ASP B 1 586 ? 40.906 9.18 -21.391 1 33.25 586 ASP B CA 1
ATOM 9415 C C . ASP B 1 586 ? 40.25 7.812 -21.188 1 33.25 586 ASP B C 1
ATOM 9417 O O . ASP B 1 586 ? 39.125 7.723 -20.688 1 33.25 586 ASP B O 1
ATOM 9421 N N . MET B 1 587 ? 40.906 6.836 -21.75 1 32.06 587 MET B N 1
ATOM 9422 C CA . MET B 1 587 ? 40.312 5.508 -21.641 1 32.06 587 MET B CA 1
ATOM 9423 C C . MET B 1 587 ? 40.312 5.035 -20.188 1 32.06 587 MET B C 1
ATOM 9425 O O . MET B 1 587 ? 39.469 4.23 -19.797 1 32.06 587 MET B O 1
ATOM 9429 N N . SER B 1 588 ? 41.406 5.324 -19.484 1 32.25 588 SER B N 1
ATOM 9430 C CA . SER B 1 588 ? 41.406 4.906 -18.094 1 32.25 588 SER B CA 1
ATOM 9431 C C . SER B 1 588 ? 40.25 5.547 -17.312 1 32.25 588 SER B C 1
ATOM 9433 O O . SER B 1 588 ? 39.688 4.926 -16.422 1 32.25 588 SER B O 1
ATOM 9435 N N . ALA B 1 589 ? 40.031 6.852 -17.609 1 34.91 589 ALA B N 1
ATOM 9436 C CA . ALA B 1 589 ? 38.906 7.527 -16.953 1 34.91 589 ALA B CA 1
ATOM 9437 C C . ALA B 1 589 ? 37.594 6.969 -17.438 1 34.91 589 ALA B C 1
ATOM 9439 O O . ALA B 1 589 ? 36.625 6.844 -16.672 1 34.91 589 ALA B O 1
ATOM 9440 N N . LEU B 1 590 ? 37.438 6.715 -18.766 1 31.11 590 LEU B N 1
ATOM 9441 C CA . LEU B 1 590 ? 36.219 6.113 -19.328 1 31.11 590 LEU B CA 1
ATOM 9442 C C . LEU B 1 590 ? 36.031 4.695 -18.781 1 31.11 590 LEU B C 1
ATOM 9444 O O . LEU B 1 590 ? 34.906 4.309 -18.438 1 31.11 590 LEU B O 1
ATOM 9448 N N . LEU B 1 591 ? 37.094 3.852 -18.891 1 30.75 591 LEU B N 1
ATOM 9449 C CA . LEU B 1 591 ? 37 2.498 -18.359 1 30.75 591 LEU B CA 1
ATOM 9450 C C . LEU B 1 591 ? 36.844 2.521 -16.844 1 30.75 591 LEU B C 1
ATOM 9452 O O . LEU B 1 591 ? 36.094 1.689 -16.281 1 30.75 591 LEU B O 1
ATOM 9456 N N . ALA B 1 592 ? 37.531 3.453 -16.141 1 30.92 592 ALA B N 1
ATOM 9457 C CA . ALA B 1 592 ? 37.25 3.605 -14.711 1 30.92 592 ALA B CA 1
ATOM 9458 C C . ALA B 1 592 ? 35.812 3.988 -14.469 1 30.92 592 ALA B C 1
ATOM 9460 O O . ALA B 1 592 ? 35.188 3.506 -13.523 1 30.92 592 ALA B O 1
ATOM 9461 N N . ASN B 1 593 ? 35.281 4.973 -15.281 1 30.11 593 ASN B N 1
ATOM 9462 C CA . ASN B 1 593 ? 33.875 5.348 -15.227 1 30.11 593 ASN B CA 1
ATOM 9463 C C . ASN B 1 593 ? 32.969 4.195 -15.656 1 30.11 593 ASN B C 1
ATOM 9465 O O . ASN B 1 593 ? 31.875 4.016 -15.102 1 30.11 593 ASN B O 1
ATOM 9469 N N . TRP B 1 594 ? 33.281 3.568 -16.859 1 29.92 594 TRP B N 1
ATOM 9470 C CA . TRP B 1 594 ? 32.531 2.398 -17.328 1 29.92 594 TRP B CA 1
ATOM 9471 C C . TRP B 1 594 ? 32.625 1.256 -16.312 1 29.92 594 TRP B C 1
ATOM 9473 O O . TRP B 1 594 ? 31.656 0.568 -16.047 1 29.92 594 TRP B O 1
ATOM 9483 N N . ILE B 1 595 ? 33.875 0.815 -15.938 1 29.84 595 ILE B N 1
ATOM 9484 C CA . ILE B 1 595 ? 34.094 -0.247 -14.961 1 29.84 595 ILE B CA 1
ATOM 9485 C C . ILE B 1 595 ? 33.438 0.138 -13.633 1 29.84 595 ILE B C 1
ATOM 9487 O O . ILE B 1 595 ? 32.906 -0.718 -12.922 1 29.84 595 ILE B O 1
ATOM 9491 N N . SER B 1 596 ? 33.719 1.453 -13.195 1 28.98 596 SER B N 1
ATOM 9492 C CA . SER B 1 596 ? 33.062 1.942 -11.992 1 28.98 596 SER B CA 1
ATOM 9493 C C . SER B 1 596 ? 31.578 2.209 -12.234 1 28.98 596 SER B C 1
ATOM 9495 O O . SER B 1 596 ? 30.844 2.629 -11.328 1 28.98 596 SER B O 1
ATOM 9497 N N . GLY B 1 597 ? 30.844 1.38 -13.086 1 26.95 597 GLY B N 1
ATOM 9498 C CA . GLY B 1 597 ? 29.516 1.316 -13.672 1 26.95 597 GLY B CA 1
ATOM 9499 C C . GLY B 1 597 ? 28.906 2.684 -13.938 1 26.95 597 GLY B C 1
ATOM 9500 O O . GLY B 1 597 ? 27.688 2.824 -14.008 1 26.95 597 GLY B O 1
ATOM 9501 N N . GLN B 1 598 ? 29.719 3.691 -13.859 1 25.64 598 GLN B N 1
ATOM 9502 C CA . GLN B 1 598 ? 29.234 5.051 -14.062 1 25.64 598 GLN B CA 1
ATOM 9503 C C . GLN B 1 598 ? 29.141 5.391 -15.547 1 25.64 598 GLN B C 1
ATOM 9505 O O . GLN B 1 598 ? 30.109 5.195 -16.297 1 25.64 598 GLN B O 1
ATOM 9510 N N . PRO B 1 599 ? 27.938 5.328 -16.234 1 26.16 599 PRO B N 1
ATOM 9511 C CA . PRO B 1 599 ? 27.859 5.691 -17.641 1 26.16 599 PRO B CA 1
ATOM 9512 C C . PRO B 1 599 ? 28.641 6.961 -17.969 1 26.16 599 PRO B C 1
ATOM 9514 O O . PRO B 1 599 ? 28.703 7.875 -17.141 1 26.16 599 PRO B O 1
ATOM 9517 N N . ALA B 1 600 ? 29.719 6.828 -18.844 1 29.88 600 ALA B N 1
ATOM 9518 C CA . ALA B 1 600 ? 30.469 7.891 -19.5 1 29.88 600 ALA B CA 1
ATOM 9519 C C . ALA B 1 600 ? 29.516 8.922 -20.109 1 29.88 600 ALA B C 1
ATOM 9521 O O . ALA B 1 600 ? 28.547 8.57 -20.766 1 29.88 600 ALA B O 1
ATOM 9522 N N . GLY B 1 601 ? 29.438 10.109 -19.672 1 24.89 601 GLY B N 1
ATOM 9523 C CA . GLY B 1 601 ? 28.859 11.266 -20.344 1 24.89 601 GLY B CA 1
ATOM 9524 C C . GLY B 1 601 ? 29.375 11.438 -21.766 1 24.89 601 GLY B C 1
ATOM 9525 O O . GLY B 1 601 ? 30.453 10.945 -22.109 1 24.89 601 GLY B O 1
ATOM 9526 N N . MET B 1 602 ? 28.578 11.484 -22.844 1 23.67 602 MET B N 1
ATOM 9527 C CA . MET B 1 602 ? 28.828 11.852 -24.234 1 23.67 602 MET B CA 1
ATOM 9528 C C . MET B 1 602 ? 29.844 12.984 -24.312 1 23.67 602 MET B C 1
ATOM 9530 O O . MET B 1 602 ? 29.562 14.109 -23.891 1 23.67 602 MET B O 1
ATOM 9534 N N . ASP B 1 603 ? 31.094 12.758 -24.344 1 22.55 603 ASP B N 1
ATOM 9535 C CA . ASP B 1 603 ? 32.031 13.734 -24.922 1 22.55 603 ASP B CA 1
ATOM 9536 C C . ASP B 1 603 ? 31.656 14.047 -26.359 1 22.55 603 ASP B C 1
ATOM 9538 O O . ASP B 1 603 ? 31.438 13.133 -27.172 1 22.55 603 ASP B O 1
ATOM 9542 N N . THR B 1 604 ? 31.094 15.25 -26.719 1 21.08 604 THR B N 1
ATOM 9543 C CA . THR B 1 604 ? 31.078 15.953 -28 1 21.08 604 THR B CA 1
ATOM 9544 C C . THR B 1 604 ? 32.469 15.992 -28.625 1 21.08 604 THR B C 1
ATOM 9546 O O . THR B 1 604 ? 33.375 16.594 -28.062 1 21.08 604 THR B O 1
ATOM 9549 N N . PHE B 1 605 ? 32.969 14.914 -29.188 1 18.36 605 PHE B N 1
ATOM 9550 C CA . PHE B 1 605 ? 34.031 15.055 -30.203 1 18.36 605 PHE B CA 1
ATOM 9551 C C . PHE B 1 605 ? 33.531 15.867 -31.391 1 18.36 605 PHE B C 1
ATOM 9553 O O . PHE B 1 605 ? 32.5 15.547 -31.984 1 18.36 605 PHE B O 1
ATOM 9560 N N . PHE B 1 606 ? 34.219 17.094 -31.453 1 17.95 606 PHE B N 1
ATOM 9561 C CA . PHE B 1 606 ? 34.781 17.531 -32.719 1 17.95 606 PHE B CA 1
ATOM 9562 C C . PHE B 1 606 ? 36 16.672 -33.094 1 17.95 606 PHE B C 1
ATOM 9564 O O . PHE B 1 606 ? 36.75 16.234 -32.219 1 17.95 606 PHE B O 1
#